Protein AF-M4AZP6-F1 (afdb_monomer_lite)

Structure (mmCIF, N/CA/C/O backbone):
data_AF-M4AZP6-F1
#
_entry.id   AF-M4AZP6-F1
#
loop_
_atom_site.group_PDB
_atom_site.id
_atom_site.type_symbol
_atom_site.label_atom_id
_atom_site.label_alt_id
_atom_site.label_comp_id
_atom_site.label_asym_id
_atom_site.label_entity_id
_atom_site.label_seq_id
_atom_site.pdbx_PDB_ins_code
_atom_site.Cartn_x
_atom_site.Cartn_y
_atom_site.Cartn_z
_atom_site.occupancy
_atom_site.B_iso_or_equiv
_atom_site.auth_seq_id
_atom_site.auth_comp_id
_atom_site.auth_asym_id
_atom_site.auth_atom_id
_atom_site.pdbx_PDB_model_num
ATOM 1 N N . MET A 1 1 ? 16.898 -2.019 -86.848 1.00 32.00 1 MET A N 1
ATOM 2 C CA . MET A 1 1 ? 17.901 -1.110 -87.439 1.00 32.00 1 MET A CA 1
ATOM 3 C C . MET A 1 1 ? 18.295 -0.123 -86.362 1.00 32.00 1 MET A C 1
ATOM 5 O O . MET A 1 1 ? 17.431 0.588 -85.870 1.00 32.00 1 MET A O 1
ATOM 9 N N . ALA A 1 2 ? 19.550 -0.198 -85.925 1.00 33.25 2 ALA A N 1
ATOM 10 C CA . ALA A 1 2 ? 20.118 0.625 -84.870 1.00 33.25 2 ALA A CA 1
ATOM 11 C C . ALA A 1 2 ? 20.229 2.086 -85.327 1.00 33.25 2 ALA A C 1
ATOM 13 O O . ALA A 1 2 ? 20.830 2.356 -86.366 1.00 33.25 2 ALA A O 1
ATOM 14 N N . GLN A 1 3 ? 19.686 3.022 -84.549 1.00 34.34 3 GLN A N 1
ATOM 15 C CA . GLN A 1 3 ? 20.210 4.383 -84.539 1.00 34.34 3 GLN A CA 1
ATOM 16 C C . GLN A 1 3 ? 21.331 4.416 -83.500 1.00 34.34 3 GLN A C 1
ATOM 18 O O . GLN A 1 3 ? 21.082 4.537 -82.304 1.00 34.34 3 GLN A O 1
ATOM 23 N N . ASN A 1 4 ? 22.568 4.267 -83.980 1.00 40.28 4 ASN A N 1
ATOM 24 C CA . ASN A 1 4 ? 23.767 4.673 -83.255 1.00 40.28 4 ASN A CA 1
ATOM 25 C C . ASN A 1 4 ? 23.660 6.179 -82.980 1.00 40.28 4 ASN A C 1
ATOM 27 O O . ASN A 1 4 ? 24.005 6.995 -83.836 1.00 40.28 4 ASN A O 1
ATOM 31 N N . ARG A 1 5 ? 23.190 6.561 -81.791 1.00 48.12 5 ARG A N 1
ATOM 32 C CA . ARG A 1 5 ? 23.611 7.832 -81.205 1.00 48.12 5 ARG A CA 1
ATOM 33 C C . ARG A 1 5 ? 25.073 7.630 -80.809 1.00 48.12 5 ARG A C 1
ATOM 35 O O . ARG A 1 5 ? 25.368 6.786 -79.970 1.00 48.12 5 ARG A O 1
ATOM 42 N N . ASN A 1 6 ? 25.983 8.326 -81.491 1.00 44.66 6 ASN A N 1
ATOM 43 C CA . ASN A 1 6 ? 27.404 8.386 -81.143 1.00 44.66 6 ASN A CA 1
ATOM 44 C C . ASN A 1 6 ? 27.528 9.018 -79.749 1.00 44.66 6 ASN A C 1
ATOM 46 O O . ASN A 1 6 ? 27.715 10.229 -79.626 1.00 44.66 6 ASN A O 1
ATOM 50 N N . TYR A 1 7 ? 27.400 8.218 -78.693 1.00 53.19 7 TYR A N 1
ATOM 51 C CA . TYR A 1 7 ? 27.947 8.606 -77.405 1.00 53.19 7 TYR A CA 1
ATOM 52 C C . TYR A 1 7 ? 29.462 8.704 -77.586 1.00 53.19 7 TYR A C 1
ATOM 54 O O . TYR A 1 7 ? 30.084 7.826 -78.178 1.00 53.19 7 TYR A O 1
ATOM 62 N N . SER A 1 8 ? 30.032 9.831 -77.165 1.00 53.16 8 SER A N 1
ATOM 63 C CA . SER A 1 8 ? 31.470 10.099 -77.213 1.00 53.16 8 SER A CA 1
ATOM 64 C C . SER A 1 8 ? 32.282 8.899 -76.694 1.00 53.16 8 SER A C 1
ATOM 66 O O . SER A 1 8 ? 31.844 8.240 -75.747 1.00 53.16 8 SER A O 1
ATOM 68 N N . SER A 1 9 ? 33.493 8.678 -77.230 1.00 60.94 9 SER A N 1
ATOM 69 C CA . SER A 1 9 ? 34.481 7.676 -76.762 1.00 60.94 9 SER A CA 1
ATOM 70 C C . SER A 1 9 ? 34.753 7.722 -75.245 1.00 60.94 9 SER A C 1
ATOM 72 O O . SER A 1 9 ? 35.348 6.821 -74.666 1.00 60.94 9 SER A O 1
ATOM 74 N N . ARG A 1 10 ? 34.275 8.781 -74.586 1.00 70.12 10 ARG A N 1
ATOM 75 C CA . ARG A 1 10 ? 34.321 9.071 -73.156 1.00 70.12 10 ARG A CA 1
ATOM 76 C C . ARG A 1 10 ? 33.744 7.993 -72.226 1.00 70.12 10 ARG A C 1
ATOM 78 O O . ARG A 1 10 ? 34.230 7.906 -71.102 1.00 70.12 10 ARG A O 1
ATOM 85 N N . PHE A 1 11 ? 32.734 7.218 -72.639 1.00 79.44 11 PHE A N 1
ATOM 86 C CA . PHE A 1 11 ? 32.053 6.235 -71.767 1.00 79.44 11 PHE A CA 1
ATOM 87 C C . PHE A 1 11 ? 32.148 4.775 -72.251 1.00 79.44 11 PHE A C 1
ATOM 89 O O . PHE A 1 11 ? 31.519 3.901 -71.654 1.00 79.44 11 PHE A O 1
ATOM 96 N N . GLU A 1 12 ? 32.926 4.479 -73.301 1.00 76.38 12 GLU A N 1
ATOM 97 C CA . GLU A 1 12 ? 33.006 3.134 -73.909 1.00 76.38 12 GLU A CA 1
ATOM 98 C C . GLU A 1 12 ? 33.364 2.031 -72.898 1.00 76.38 12 GLU A C 1
ATOM 100 O O . GLU A 1 12 ? 32.735 0.970 -72.876 1.00 76.38 12 GLU A O 1
ATOM 105 N N . GLU A 1 13 ? 34.317 2.307 -72.006 1.00 74.00 13 GLU A N 1
ATOM 106 C CA . GLU A 1 13 ? 34.743 1.385 -70.947 1.00 74.00 13 GLU A CA 1
ATOM 107 C C . GLU A 1 13 ? 33.590 1.046 -69.980 1.00 74.00 13 GLU A C 1
ATOM 109 O O . GLU A 1 13 ? 33.370 -0.117 -69.622 1.00 74.00 13 GLU A O 1
ATOM 114 N N . ILE A 1 14 ? 32.780 2.046 -69.624 1.00 81.56 14 ILE A N 1
ATOM 115 C CA . ILE A 1 14 ? 31.642 1.904 -68.706 1.00 81.56 14 ILE A CA 1
ATOM 116 C C . ILE A 1 14 ? 30.488 1.158 -69.392 1.00 81.56 14 ILE A C 1
ATOM 118 O O . ILE A 1 14 ? 29.872 0.279 -68.788 1.00 81.56 14 ILE A O 1
ATOM 122 N N . PHE A 1 15 ? 30.228 1.425 -70.676 1.00 82.81 15 PHE A N 1
ATOM 123 C CA . PHE A 1 15 ? 29.209 0.695 -71.439 1.00 82.81 15 PHE A CA 1
ATOM 124 C C . PHE A 1 15 ? 29.541 -0.784 -71.604 1.00 82.81 15 PHE A C 1
ATOM 126 O O . PHE A 1 15 ? 28.655 -1.625 -71.459 1.00 82.81 15 PHE A O 1
ATOM 133 N N . SER A 1 16 ? 30.812 -1.122 -71.842 1.00 79.19 16 SER A N 1
ATOM 134 C CA . SER A 1 16 ? 31.247 -2.520 -71.984 1.00 79.19 16 SER A CA 1
ATOM 135 C C . SER A 1 16 ? 30.977 -3.367 -70.727 1.00 79.19 16 SER A C 1
ATOM 137 O O . SER A 1 16 ? 30.821 -4.591 -70.802 1.00 79.19 16 SER A O 1
ATOM 139 N N . SER A 1 17 ? 30.869 -2.699 -69.575 1.00 78.00 17 SER A N 1
ATOM 140 C CA . SER A 1 17 ? 30.645 -3.279 -68.254 1.00 78.00 17 SER A CA 1
ATOM 141 C C . SER A 1 17 ? 29.249 -2.991 -67.687 1.00 78.00 17 SER A C 1
ATOM 143 O O . SER A 1 17 ? 29.023 -3.225 -66.501 1.00 78.00 17 SER A O 1
ATOM 145 N N . SER A 1 18 ? 28.294 -2.549 -68.512 1.00 85.56 18 SER A N 1
ATOM 146 C CA . SER A 1 18 ? 26.926 -2.232 -68.081 1.00 85.56 18 SER A CA 1
ATOM 147 C C . SER A 1 18 ? 25.852 -2.939 -68.913 1.00 85.56 18 SER A C 1
ATOM 149 O O . SER A 1 18 ? 26.071 -3.315 -70.063 1.00 85.56 18 SER A O 1
ATOM 151 N N . ASP A 1 19 ? 24.669 -3.098 -68.325 1.00 86.44 19 ASP A N 1
ATOM 152 C CA . ASP A 1 19 ? 23.464 -3.633 -68.956 1.00 86.44 19 ASP A CA 1
ATOM 153 C C . ASP A 1 19 ? 22.421 -2.519 -69.119 1.00 86.44 19 ASP A C 1
ATOM 155 O O . ASP A 1 19 ? 22.198 -1.728 -68.205 1.00 86.44 19 ASP A O 1
ATOM 159 N N . LEU A 1 20 ? 21.775 -2.436 -70.285 1.00 85.38 20 LEU A N 1
ATOM 160 C CA . LEU A 1 20 ? 20.722 -1.448 -70.541 1.00 85.38 20 LEU A CA 1
ATOM 161 C C . LEU A 1 20 ? 19.470 -1.762 -69.701 1.00 85.38 20 LEU A C 1
ATOM 163 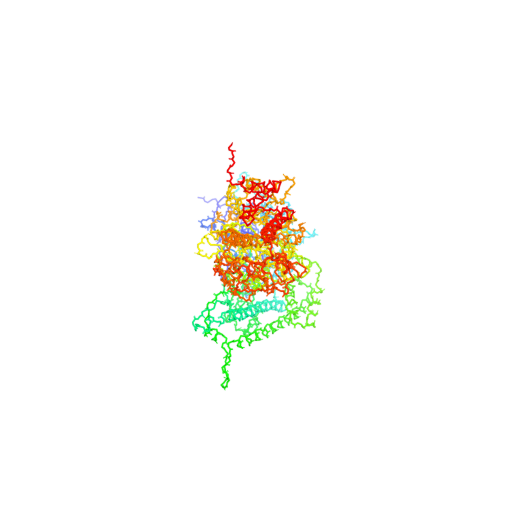O O . LEU A 1 20 ? 18.940 -2.871 -69.781 1.00 85.38 20 LEU A O 1
ATOM 167 N N . VAL A 1 21 ? 18.981 -0.775 -68.946 1.00 84.56 21 VAL A N 1
ATOM 168 C CA . VAL A 1 21 ? 17.782 -0.874 -68.092 1.00 84.56 21 VAL A CA 1
ATOM 169 C C . VAL A 1 21 ? 16.594 -0.148 -68.718 1.00 84.56 21 VAL A C 1
ATOM 171 O O . VAL A 1 21 ? 15.518 -0.728 -68.843 1.00 84.56 21 VAL A O 1
ATOM 174 N N . CYS A 1 22 ? 16.784 1.113 -69.120 1.00 81.94 22 CYS A N 1
ATOM 175 C CA . CYS A 1 22 ? 15.741 1.957 -69.706 1.00 81.94 22 CYS A CA 1
ATOM 176 C C . CYS A 1 22 ? 16.292 2.727 -70.909 1.00 81.94 22 CYS A C 1
ATOM 178 O O . CYS A 1 22 ? 17.386 3.280 -70.840 1.00 81.94 22 CYS A O 1
ATOM 180 N N . SER A 1 23 ? 15.532 2.767 -72.006 1.00 81.12 23 SER A N 1
ATOM 181 C CA . SER A 1 23 ? 15.928 3.411 -73.266 1.00 81.12 23 SER A CA 1
ATOM 182 C C . SER A 1 23 ? 15.422 4.850 -73.441 1.00 81.12 23 SER A C 1
ATOM 184 O O . SER A 1 23 ? 15.655 5.428 -74.501 1.00 81.12 23 SER A O 1
ATOM 186 N N . GLY A 1 24 ? 14.693 5.409 -72.467 1.00 79.94 24 GLY A N 1
ATOM 187 C CA . GLY A 1 24 ? 14.255 6.814 -72.492 1.00 79.94 24 GLY A CA 1
ATOM 188 C C . GLY A 1 24 ? 15.427 7.785 -72.288 1.00 79.94 24 GLY A C 1
ATOM 189 O O . GLY A 1 24 ? 16.537 7.327 -72.042 1.00 79.94 24 GLY A O 1
ATOM 190 N N . PRO A 1 25 ? 15.241 9.108 -72.422 1.00 81.31 25 PRO A N 1
ATOM 191 C CA . PRO A 1 25 ? 16.216 10.107 -71.986 1.00 81.31 25 PRO A CA 1
ATOM 192 C C . PRO A 1 25 ? 16.004 10.437 -70.486 1.00 81.31 25 PRO A C 1
ATOM 194 O O . PRO A 1 25 ? 14.921 10.895 -70.140 1.00 81.31 25 PRO A O 1
ATOM 197 N N . PRO A 1 26 ? 16.992 10.253 -69.584 1.00 87.31 26 PRO A N 1
ATOM 198 C CA . PRO A 1 26 ? 18.301 9.674 -69.850 1.00 87.31 26 PRO A CA 1
ATOM 199 C C . PRO A 1 26 ? 18.240 8.150 -69.992 1.00 87.31 26 PRO A C 1
ATOM 201 O O . PRO A 1 26 ? 17.469 7.471 -69.316 1.00 87.31 26 PRO A O 1
ATOM 204 N N . THR A 1 27 ? 19.096 7.604 -70.853 1.00 88.44 27 THR A N 1
ATOM 205 C CA . THR A 1 27 ? 19.225 6.159 -71.034 1.00 88.44 27 THR A CA 1
ATOM 206 C C . THR A 1 27 ? 19.917 5.585 -69.807 1.00 88.44 27 THR A C 1
ATOM 208 O O . THR A 1 27 ? 21.039 5.979 -69.481 1.00 88.44 27 THR A O 1
ATOM 211 N N . VAL A 1 28 ? 19.240 4.671 -69.114 1.00 88.38 28 VAL A N 1
ATOM 212 C CA . VAL A 1 28 ? 19.686 4.134 -67.824 1.00 88.38 28 VAL A CA 1
ATOM 213 C C . VAL A 1 28 ? 20.423 2.816 -68.032 1.00 88.38 28 VAL A C 1
ATOM 215 O O . VAL A 1 28 ? 19.874 1.878 -68.616 1.00 88.38 28 VAL A O 1
ATOM 218 N N . TYR A 1 29 ? 21.646 2.730 -67.513 1.00 89.19 29 TYR A N 1
ATOM 219 C CA . TYR A 1 29 ? 22.513 1.555 -67.576 1.00 89.19 29 TYR A CA 1
ATOM 220 C C . TYR A 1 29 ? 22.848 1.049 -66.169 1.00 89.19 29 TYR A C 1
ATOM 222 O O . TYR A 1 29 ? 23.329 1.811 -65.336 1.00 89.19 29 TYR A O 1
ATOM 230 N N . GLN A 1 30 ? 22.660 -0.241 -65.905 1.00 89.31 30 GLN A N 1
ATOM 231 C CA . GLN A 1 30 ? 23.056 -0.903 -64.662 1.00 89.31 30 GLN A CA 1
ATOM 232 C C . GLN A 1 30 ? 24.471 -1.462 -64.798 1.00 89.31 30 GLN A C 1
ATOM 234 O O . GLN A 1 30 ? 24.738 -2.293 -65.663 1.00 89.31 30 GLN A O 1
ATOM 239 N N . LEU A 1 31 ? 25.378 -1.071 -63.908 1.00 85.88 31 LEU A N 1
ATOM 240 C CA . LEU A 1 31 ? 26.749 -1.579 -63.908 1.00 85.88 31 LEU A CA 1
ATOM 241 C C . LEU A 1 31 ? 26.817 -3.035 -63.445 1.00 85.88 31 LEU A C 1
ATOM 243 O O . LEU A 1 31 ? 26.247 -3.405 -62.409 1.00 85.88 31 LEU A O 1
ATOM 247 N N . ARG A 1 32 ? 27.596 -3.847 -64.166 1.00 81.81 32 ARG A N 1
ATOM 248 C CA . ARG A 1 32 ? 27.981 -5.199 -63.751 1.00 81.81 32 ARG A CA 1
ATOM 249 C C . ARG A 1 32 ? 29.084 -5.097 -62.705 1.00 81.81 32 ARG A C 1
ATOM 251 O O . ARG A 1 32 ? 30.263 -4.942 -63.015 1.00 81.81 32 ARG A O 1
ATOM 258 N N . THR A 1 33 ? 28.694 -5.187 -61.442 1.00 76.06 33 THR A N 1
ATOM 259 C CA . THR A 1 33 ? 29.604 -5.036 -60.305 1.00 76.06 33 THR A CA 1
ATOM 260 C C . THR A 1 33 ? 30.165 -6.376 -59.820 1.00 76.06 33 THR A C 1
ATOM 262 O O . THR A 1 33 ? 29.456 -7.384 -59.761 1.00 76.06 33 THR A O 1
ATOM 265 N N . LYS A 1 34 ? 31.446 -6.404 -59.421 1.00 70.81 34 LYS A N 1
ATOM 266 C CA . LYS A 1 34 ? 32.032 -7.549 -58.704 1.00 70.81 34 LYS A CA 1
ATOM 267 C C . LYS A 1 34 ? 31.732 -7.395 -57.214 1.00 70.81 34 LYS A C 1
ATOM 269 O O . LYS A 1 34 ? 32.247 -6.478 -56.579 1.00 70.81 34 LYS A O 1
ATOM 274 N N . LYS A 1 35 ? 30.899 -8.285 -56.668 1.00 76.25 35 LYS A N 1
ATOM 275 C CA . LYS A 1 35 ? 30.603 -8.349 -55.229 1.00 76.25 35 LYS A CA 1
ATOM 276 C C . LYS A 1 35 ? 31.562 -9.319 -54.548 1.00 76.25 35 LYS A C 1
ATOM 278 O O . LYS A 1 35 ? 31.597 -10.494 -54.912 1.00 76.25 35 LYS A O 1
ATOM 283 N N . GLN A 1 36 ? 32.300 -8.850 -53.550 1.00 76.00 36 GLN A N 1
ATOM 284 C CA . GLN A 1 36 ? 33.158 -9.687 -52.712 1.00 76.00 36 GLN A CA 1
ATOM 285 C C . GLN A 1 36 ? 32.695 -9.597 -51.255 1.00 76.00 36 GLN A C 1
ATOM 287 O O . GLN A 1 36 ? 32.263 -8.545 -50.791 1.00 76.00 36 GLN A O 1
ATOM 292 N N . LYS A 1 37 ? 32.762 -10.715 -50.526 1.00 68.19 37 LYS A N 1
ATOM 293 C CA . LYS A 1 37 ? 32.575 -10.711 -49.072 1.00 68.19 37 LYS A CA 1
ATOM 294 C C . LYS A 1 37 ? 33.927 -10.608 -48.381 1.00 68.19 37 LYS A C 1
ATOM 296 O O . LYS A 1 37 ? 34.811 -11.419 -48.653 1.00 68.19 37 LYS A O 1
ATOM 301 N N . ILE A 1 38 ? 34.059 -9.642 -47.481 1.00 57.00 38 ILE A N 1
ATOM 302 C CA . ILE A 1 38 ? 35.224 -9.468 -46.607 1.00 57.00 38 ILE A CA 1
ATOM 303 C C . ILE A 1 38 ? 34.709 -9.635 -45.175 1.00 57.00 38 ILE A C 1
ATOM 305 O O . ILE A 1 38 ? 34.071 -8.739 -44.627 1.00 57.00 38 ILE A O 1
ATOM 309 N N . GLY A 1 39 ? 34.897 -10.820 -44.589 1.00 61.62 39 GLY A N 1
ATOM 310 C CA . GLY A 1 39 ? 34.287 -11.159 -43.298 1.00 61.62 39 GLY A CA 1
ATOM 311 C C . GLY A 1 39 ? 32.752 -11.116 -43.349 1.00 61.62 39 GLY A C 1
ATOM 312 O O . GLY A 1 39 ? 32.134 -11.840 -44.132 1.00 61.62 39 GLY A O 1
ATOM 313 N N . SER A 1 40 ? 32.140 -10.277 -42.507 1.00 57.84 40 SER A N 1
ATOM 314 C CA . SER A 1 40 ? 30.688 -10.045 -42.428 1.00 57.84 40 SER A CA 1
ATOM 315 C C . SER A 1 40 ? 30.166 -8.970 -43.400 1.00 57.84 40 SER A C 1
ATOM 317 O O . SER A 1 40 ? 28.958 -8.744 -43.445 1.00 57.84 40 SER A O 1
ATOM 319 N N . LEU A 1 41 ? 31.048 -8.327 -44.179 1.00 66.81 41 LEU A N 1
ATOM 320 C CA . LEU A 1 41 ? 30.760 -7.134 -44.984 1.00 66.81 41 LEU A CA 1
ATOM 321 C C . LEU A 1 41 ? 30.746 -7.437 -46.486 1.00 66.81 41 LEU A C 1
ATOM 323 O O . LEU A 1 41 ? 31.404 -8.371 -46.956 1.00 66.81 41 LEU A O 1
ATOM 327 N N . THR A 1 42 ? 30.034 -6.606 -47.252 1.00 79.06 42 THR A N 1
ATOM 328 C CA . THR A 1 42 ? 29.980 -6.695 -48.720 1.00 79.06 42 THR A CA 1
ATOM 329 C C . THR A 1 42 ? 30.745 -5.533 -49.345 1.00 79.06 42 THR A C 1
ATOM 331 O O . THR A 1 42 ? 30.436 -4.376 -49.072 1.00 79.06 42 THR A O 1
ATOM 334 N N . SER A 1 43 ? 31.715 -5.818 -50.212 1.00 82.19 43 SER A N 1
ATOM 335 C CA . SER A 1 43 ? 32.389 -4.810 -51.032 1.00 82.19 43 SER A CA 1
ATOM 336 C C . SER A 1 43 ? 31.975 -4.913 -52.499 1.00 82.19 43 SER A C 1
ATOM 338 O O . SER A 1 43 ? 31.732 -6.000 -53.033 1.00 82.19 43 SER A O 1
ATOM 340 N N . VAL A 1 44 ? 31.874 -3.754 -53.144 1.00 85.56 44 VAL A N 1
ATOM 341 C CA . VAL A 1 44 ? 31.543 -3.575 -54.556 1.00 85.56 44 VAL A CA 1
ATOM 342 C C . VAL A 1 44 ? 32.649 -2.748 -55.188 1.00 85.56 44 VAL A C 1
ATOM 344 O O . VAL A 1 44 ? 32.823 -1.589 -54.824 1.00 85.56 44 VAL A O 1
ATOM 347 N N . THR A 1 45 ? 33.376 -3.316 -56.143 1.00 84.31 45 THR A N 1
ATOM 348 C CA . THR A 1 45 ? 34.465 -2.604 -56.826 1.00 84.31 45 THR A CA 1
ATOM 349 C C . THR A 1 45 ? 34.081 -2.285 -58.267 1.00 84.31 45 THR A C 1
ATOM 351 O O . THR A 1 45 ? 33.592 -3.160 -58.990 1.00 84.31 45 THR A O 1
ATOM 354 N N . VAL A 1 46 ? 34.322 -1.039 -58.680 1.00 82.50 46 VAL A N 1
ATOM 355 C CA . VAL A 1 46 ? 34.129 -0.546 -60.049 1.00 82.50 46 VAL A CA 1
ATOM 356 C C . VAL A 1 46 ? 35.421 0.129 -60.524 1.00 82.50 46 VAL A C 1
ATOM 358 O O . VAL A 1 46 ? 35.956 0.984 -59.819 1.00 82.50 46 VAL A O 1
ATOM 361 N N . GLY A 1 47 ? 35.913 -0.255 -61.705 1.00 79.06 47 GLY A N 1
ATOM 362 C CA . GLY A 1 47 ? 37.198 0.204 -62.252 1.00 79.06 47 GLY A CA 1
ATOM 363 C C . GLY A 1 47 ? 38.418 -0.498 -61.637 1.00 79.06 47 GLY A C 1
ATOM 364 O O . GLY A 1 47 ? 38.287 -1.404 -60.807 1.00 79.06 47 GLY A O 1
ATOM 365 N N . GLU A 1 48 ? 39.617 -0.072 -62.042 1.00 76.88 48 GLU A N 1
ATOM 366 C CA . GLU A 1 48 ? 40.892 -0.609 -61.548 1.00 76.88 48 GLU A CA 1
ATOM 367 C C . GLU A 1 48 ? 41.612 0.381 -60.626 1.00 76.88 48 GLU A C 1
ATOM 369 O O . GLU A 1 48 ? 41.705 1.583 -60.894 1.00 76.88 48 GLU A O 1
ATOM 374 N N . LYS A 1 49 ? 42.129 -0.126 -59.500 1.00 77.31 49 LYS A N 1
ATOM 375 C CA . LYS A 1 49 ? 42.826 0.689 -58.501 1.00 77.31 49 LYS A CA 1
ATOM 376 C C . LYS A 1 49 ? 44.168 1.169 -59.054 1.00 77.31 49 LYS A C 1
ATOM 378 O O . LYS A 1 49 ? 45.071 0.373 -59.277 1.00 77.31 49 LYS A O 1
ATOM 383 N N . GLN A 1 50 ? 44.318 2.483 -59.190 1.00 76.19 50 GLN A N 1
ATOM 384 C CA . GLN A 1 50 ? 45.587 3.120 -59.538 1.00 76.19 50 GLN A CA 1
ATOM 385 C C . GLN A 1 50 ? 46.336 3.508 -58.258 1.00 76.19 50 GLN A C 1
ATOM 387 O O . GLN A 1 50 ? 45.860 4.350 -57.499 1.00 76.19 50 GLN A O 1
ATOM 392 N N . GLU A 1 51 ? 47.507 2.915 -58.011 1.00 72.50 51 GLU A N 1
ATOM 393 C CA . GLU A 1 51 ? 48.286 3.151 -56.780 1.00 72.50 51 GLU A CA 1
ATOM 394 C C . GLU A 1 51 ? 48.760 4.603 -56.618 1.00 72.50 51 GLU A C 1
ATOM 396 O O . GLU A 1 51 ? 48.954 5.075 -55.501 1.00 72.50 51 GLU A O 1
ATOM 401 N N . THR A 1 52 ? 48.907 5.334 -57.724 1.00 75.38 52 THR A N 1
ATOM 402 C CA . THR A 1 52 ? 49.357 6.732 -57.745 1.00 75.38 52 THR A CA 1
ATOM 403 C C . THR A 1 52 ? 48.243 7.742 -57.460 1.00 75.38 52 THR A C 1
ATOM 405 O O . THR A 1 52 ? 48.538 8.918 -57.239 1.00 75.38 52 THR A O 1
ATOM 408 N N . LYS A 1 53 ? 46.969 7.319 -57.452 1.00 79.56 53 LYS A N 1
ATOM 409 C CA . LYS A 1 53 ? 45.814 8.203 -57.247 1.00 79.56 53 LYS A CA 1
ATOM 410 C C . LYS A 1 53 ? 45.356 8.154 -55.778 1.00 79.56 53 LYS A C 1
ATOM 412 O O . LYS A 1 53 ? 45.053 7.065 -55.285 1.00 79.56 53 LYS A O 1
ATOM 417 N N . PRO A 1 54 ? 45.254 9.297 -55.066 1.00 85.56 54 PRO A N 1
ATOM 418 C CA . PRO A 1 54 ? 44.792 9.309 -53.676 1.00 85.56 54 PRO A CA 1
ATOM 419 C C . PRO A 1 54 ? 43.365 8.762 -53.570 1.00 85.56 54 PRO A C 1
ATOM 421 O O . PRO A 1 54 ? 42.584 8.895 -54.509 1.00 85.56 54 PRO A O 1
ATOM 424 N N . ASN A 1 55 ? 43.005 8.166 -52.432 1.00 87.31 55 ASN A N 1
ATOM 425 C CA . ASN A 1 55 ? 41.668 7.618 -52.188 1.00 87.31 55 ASN A CA 1
ATOM 426 C C . ASN A 1 55 ? 40.996 8.342 -51.017 1.00 87.31 55 ASN A C 1
ATOM 428 O O . ASN A 1 55 ? 41.598 8.484 -49.953 1.00 87.31 55 ASN A O 1
ATOM 432 N N . LYS A 1 56 ? 39.751 8.785 -51.202 1.00 90.94 56 LYS A N 1
ATOM 433 C CA . LYS A 1 56 ? 38.952 9.453 -50.167 1.00 90.94 56 LYS A CA 1
ATOM 434 C C . LYS A 1 56 ? 37.793 8.560 -49.737 1.00 90.94 56 LYS A C 1
ATOM 436 O O . LYS A 1 56 ? 37.049 8.052 -50.573 1.00 90.94 56 LYS A O 1
ATOM 441 N N . THR A 1 57 ? 37.627 8.409 -48.426 1.00 92.12 57 THR A N 1
ATOM 442 C CA . THR A 1 57 ? 36.607 7.535 -47.826 1.00 92.12 57 THR A CA 1
ATOM 443 C C . THR A 1 57 ? 35.454 8.349 -47.243 1.00 92.12 57 THR A C 1
ATOM 445 O O . THR A 1 57 ? 35.678 9.228 -46.408 1.00 92.12 57 THR A O 1
ATOM 448 N N . ILE A 1 58 ? 34.224 8.022 -47.625 1.00 94.25 58 ILE A N 1
ATOM 449 C CA . ILE A 1 58 ? 32.990 8.661 -47.168 1.00 94.25 58 ILE A CA 1
ATOM 450 C C . ILE A 1 58 ? 32.166 7.637 -46.387 1.00 94.25 58 ILE A C 1
ATOM 452 O O . ILE A 1 58 ? 31.906 6.554 -46.898 1.00 94.25 58 ILE A O 1
ATOM 456 N N . LEU A 1 59 ? 31.721 7.982 -45.180 1.00 92.56 59 LEU A N 1
ATOM 457 C CA . LEU A 1 59 ? 30.740 7.205 -44.419 1.00 92.56 59 LEU A CA 1
ATOM 458 C C . LEU A 1 59 ? 29.366 7.869 -44.537 1.00 92.56 59 LEU A C 1
ATOM 460 O O . LEU A 1 59 ? 29.181 8.975 -44.030 1.00 92.56 59 LEU A O 1
ATOM 464 N N . LEU A 1 60 ? 28.410 7.213 -45.195 1.00 92.25 60 LEU A N 1
ATOM 465 C CA . LEU A 1 60 ? 27.037 7.702 -45.325 1.00 92.25 60 LEU A CA 1
ATOM 466 C C . LEU A 1 60 ? 26.165 7.096 -44.230 1.00 92.25 60 LEU A C 1
ATOM 468 O O . LEU A 1 60 ? 26.025 5.877 -44.145 1.00 92.25 60 LEU A O 1
ATOM 472 N N . VAL A 1 61 ? 25.548 7.949 -43.413 1.00 88.31 61 VAL A N 1
ATOM 473 C CA . VAL A 1 61 ? 24.624 7.540 -42.348 1.00 88.31 61 VAL A CA 1
ATOM 474 C C . VAL A 1 61 ? 23.350 8.367 -42.391 1.00 88.31 61 VAL A C 1
ATOM 476 O O . VAL A 1 61 ? 23.361 9.551 -42.716 1.00 88.31 61 VAL A O 1
ATOM 479 N N . GLY A 1 62 ? 22.226 7.744 -42.067 1.00 84.25 62 GLY A N 1
ATOM 480 C CA . GLY A 1 62 ? 20.926 8.401 -42.099 1.00 84.25 62 GLY A CA 1
ATOM 481 C C . GLY A 1 62 ? 19.789 7.396 -42.040 1.00 84.25 62 GLY A C 1
ATOM 482 O O . GLY A 1 62 ? 19.994 6.188 -42.191 1.00 84.25 62 GLY A O 1
ATOM 483 N N . GLU A 1 63 ? 18.578 7.897 -41.836 1.00 78.88 63 GLU A N 1
ATOM 484 C CA . GLU A 1 63 ? 17.400 7.046 -41.684 1.00 78.88 63 GLU A CA 1
ATOM 485 C C . GLU A 1 63 ? 17.075 6.236 -42.944 1.00 78.88 63 GLU A C 1
ATOM 487 O O . GLU A 1 63 ? 17.558 6.494 -44.055 1.00 78.88 63 GLU A O 1
ATOM 492 N N . ALA A 1 64 ? 16.240 5.223 -42.762 1.00 77.81 64 ALA A N 1
ATOM 493 C CA . ALA A 1 64 ? 15.618 4.503 -43.854 1.00 77.81 64 ALA A CA 1
ATOM 494 C C . ALA A 1 64 ? 14.936 5.437 -44.864 1.00 77.81 64 ALA A C 1
ATOM 496 O O . ALA A 1 64 ? 14.243 6.392 -44.512 1.00 77.81 64 ALA A O 1
ATOM 497 N N . GLY A 1 65 ? 15.151 5.169 -46.152 1.00 76.69 65 GLY A N 1
ATOM 498 C CA . GLY A 1 65 ? 14.515 5.921 -47.227 1.00 76.69 65 GLY A CA 1
ATOM 499 C C . GLY A 1 65 ? 14.979 7.373 -47.378 1.00 76.69 65 GLY A C 1
ATOM 500 O O . GLY A 1 65 ? 14.356 8.088 -48.158 1.00 76.69 65 GLY A O 1
ATOM 501 N N . THR A 1 66 ? 16.041 7.838 -46.699 1.00 81.62 66 THR A N 1
ATOM 502 C CA . THR A 1 66 ? 16.608 9.195 -46.896 1.00 81.62 66 THR A CA 1
ATOM 503 C C . THR A 1 66 ? 17.354 9.374 -48.217 1.00 81.62 66 THR A C 1
ATOM 505 O O . THR A 1 66 ? 17.795 10.478 -48.505 1.00 81.62 66 THR A O 1
ATOM 508 N N . GLY A 1 67 ? 17.471 8.336 -49.049 1.00 84.56 67 GLY A N 1
ATOM 509 C CA . GLY A 1 67 ? 18.115 8.424 -50.365 1.00 84.56 67 GLY A CA 1
ATOM 510 C C . GLY A 1 67 ? 19.638 8.277 -50.330 1.00 84.56 67 GLY A C 1
ATOM 511 O O . GLY A 1 67 ? 20.315 8.860 -51.170 1.00 84.56 67 GLY A O 1
ATOM 512 N N . LYS A 1 68 ? 20.182 7.522 -49.362 1.00 87.62 68 LYS A N 1
ATOM 513 C CA . LYS A 1 68 ? 21.623 7.209 -49.278 1.00 87.62 68 LYS A CA 1
ATOM 514 C C . LYS A 1 68 ? 22.124 6.510 -50.543 1.00 87.62 68 LYS A C 1
ATOM 516 O O . LYS A 1 68 ? 23.058 6.992 -51.170 1.00 87.62 68 LYS A O 1
ATOM 521 N N . SER A 1 69 ? 21.442 5.453 -50.972 1.00 85.88 69 SER A N 1
ATOM 522 C CA . SER A 1 69 ? 21.810 4.688 -52.167 1.00 85.88 69 SER A CA 1
ATOM 523 C C . SER A 1 69 ? 21.643 5.493 -53.462 1.00 85.88 69 SER A C 1
ATOM 525 O O . SER A 1 69 ? 22.536 5.485 -54.307 1.00 85.88 69 SER A O 1
ATOM 527 N N . THR A 1 70 ? 20.593 6.315 -53.568 1.00 88.31 70 THR A N 1
ATOM 528 C CA . THR A 1 70 ? 20.447 7.280 -54.673 1.00 88.31 70 THR A CA 1
ATOM 529 C C . THR A 1 70 ? 21.615 8.273 -54.711 1.00 88.31 70 THR A C 1
ATOM 531 O O . THR A 1 70 ? 22.131 8.609 -55.777 1.00 88.31 70 THR A O 1
ATOM 534 N N . LEU A 1 71 ? 22.098 8.718 -53.545 1.00 90.94 71 LEU A N 1
ATOM 535 C CA . LEU A 1 71 ? 23.271 9.587 -53.462 1.00 90.94 71 LEU A CA 1
ATOM 536 C C . LEU A 1 71 ? 24.559 8.872 -53.906 1.00 90.94 71 LEU A C 1
ATOM 538 O O . LEU A 1 71 ? 25.411 9.515 -54.518 1.00 90.94 71 LEU A O 1
ATOM 542 N N . VAL A 1 72 ? 24.697 7.561 -53.665 1.00 91.19 72 VAL A N 1
ATOM 543 C CA . VAL A 1 72 ? 25.805 6.748 -54.207 1.00 91.19 72 VAL A CA 1
ATOM 544 C C . VAL A 1 72 ? 25.778 6.758 -55.739 1.00 91.19 72 VAL A C 1
ATOM 546 O O . VAL A 1 72 ? 26.804 7.043 -56.360 1.00 91.19 72 VAL A O 1
ATOM 549 N N . ASN A 1 73 ? 24.609 6.530 -56.351 1.00 90.38 73 ASN A N 1
ATOM 550 C CA . ASN A 1 73 ? 24.434 6.601 -57.807 1.00 90.38 73 ASN A CA 1
ATOM 551 C C . ASN A 1 73 ? 24.783 7.998 -58.353 1.00 90.38 73 ASN A C 1
ATOM 553 O O . ASN A 1 73 ? 25.540 8.121 -59.319 1.00 90.38 73 ASN A O 1
ATOM 557 N N . ALA A 1 74 ? 24.319 9.065 -57.700 1.00 90.94 74 ALA A N 1
ATOM 558 C CA . ALA A 1 74 ? 24.636 10.433 -58.107 1.00 90.94 74 ALA A CA 1
ATOM 559 C C . ALA A 1 74 ? 26.135 10.765 -57.983 1.00 90.94 74 ALA A C 1
ATOM 561 O O . ALA A 1 74 ? 26.703 11.397 -58.878 1.00 90.94 74 ALA A O 1
ATOM 562 N N . LEU A 1 75 ? 26.795 10.318 -56.907 1.00 90.19 75 LEU A N 1
ATOM 563 C CA . LEU A 1 75 ? 28.240 10.485 -56.713 1.00 90.19 75 LEU A CA 1
ATOM 564 C C . LEU A 1 75 ? 29.038 9.763 -57.799 1.00 90.19 75 LEU A C 1
ATOM 566 O O . LEU A 1 75 ? 30.004 10.326 -58.312 1.00 90.19 75 LEU A O 1
ATOM 570 N N . PHE A 1 76 ? 28.621 8.553 -58.177 1.00 90.31 76 PHE A N 1
ATOM 571 C CA . PHE A 1 76 ? 29.254 7.806 -59.258 1.00 90.31 76 PHE A CA 1
ATOM 572 C C . PHE A 1 76 ? 29.149 8.547 -60.598 1.00 90.31 76 PHE A C 1
ATOM 574 O O . PHE A 1 76 ? 30.171 8.799 -61.234 1.00 90.31 76 PHE A O 1
ATOM 581 N N . ASN A 1 77 ? 27.941 8.959 -60.999 1.00 90.06 77 ASN A N 1
ATOM 582 C CA . ASN A 1 77 ? 27.725 9.674 -62.264 1.00 90.06 77 ASN A CA 1
ATOM 583 C C . ASN A 1 77 ? 28.524 10.983 -62.328 1.00 90.06 77 ASN A C 1
ATOM 585 O O . ASN A 1 77 ? 29.134 11.294 -63.352 1.00 90.06 77 ASN A O 1
ATOM 589 N N . TYR A 1 78 ? 28.593 11.716 -61.214 1.00 89.62 78 TYR A N 1
ATOM 590 C CA . TYR A 1 78 ? 29.430 12.909 -61.115 1.00 89.62 78 TYR A CA 1
ATOM 591 C C . TYR A 1 78 ? 30.928 12.581 -61.239 1.00 89.62 78 TYR A C 1
ATOM 593 O O . TYR A 1 78 ? 31.657 13.264 -61.966 1.00 89.62 78 TYR A O 1
ATOM 601 N N . ALA A 1 79 ? 31.394 11.516 -60.577 1.00 86.81 79 ALA A N 1
ATOM 602 C CA . ALA A 1 79 ? 32.793 11.092 -60.596 1.00 86.81 79 ALA A CA 1
ATOM 603 C C . ALA A 1 79 ? 33.275 10.693 -61.999 1.00 86.81 79 ALA A C 1
ATOM 605 O O . ALA A 1 79 ? 34.389 11.058 -62.387 1.00 86.81 79 ALA A O 1
ATOM 606 N N . VAL A 1 80 ? 32.432 10.003 -62.774 1.00 84.75 80 VAL A N 1
ATOM 607 C CA . VAL A 1 80 ? 32.728 9.621 -64.169 1.00 84.75 80 VAL A CA 1
ATOM 608 C C . VAL A 1 80 ? 32.423 10.739 -65.176 1.00 84.75 80 VAL A C 1
ATOM 610 O O . VAL A 1 80 ? 32.797 10.652 -66.342 1.00 84.75 80 VAL A O 1
ATOM 613 N N . GLY A 1 81 ? 31.798 11.825 -64.716 1.00 85.94 81 GLY A N 1
ATOM 614 C CA . GLY A 1 81 ? 31.640 13.069 -65.461 1.00 85.94 81 GLY A CA 1
ATOM 615 C C . GLY A 1 81 ? 30.439 13.129 -66.397 1.00 85.94 81 GLY A C 1
ATOM 616 O O . GLY A 1 81 ? 30.480 13.896 -67.363 1.00 85.94 81 GLY A O 1
ATOM 617 N N . VAL A 1 82 ? 29.381 12.373 -66.113 1.00 88.38 82 VAL A N 1
ATOM 618 C CA . VAL A 1 82 ? 28.093 12.516 -66.805 1.00 88.38 82 VAL A CA 1
ATOM 619 C C . VAL A 1 82 ? 27.597 13.959 -66.684 1.00 88.38 82 VAL A C 1
ATOM 621 O O . VAL A 1 82 ? 27.705 14.579 -65.622 1.00 88.38 82 VAL A O 1
ATOM 624 N N . LYS A 1 83 ? 27.075 14.499 -67.781 1.00 88.31 83 LYS A N 1
ATOM 625 C CA . LYS A 1 83 ? 26.436 15.813 -67.877 1.00 88.31 83 LYS A CA 1
ATOM 626 C C . LYS A 1 83 ? 24.958 15.665 -68.224 1.00 88.31 83 LYS A C 1
ATOM 628 O O . LYS A 1 83 ? 24.525 14.619 -68.700 1.00 88.31 83 LYS A O 1
ATOM 633 N N . PHE A 1 84 ? 24.183 16.730 -68.020 1.00 87.62 84 PHE A N 1
ATOM 634 C CA . PHE A 1 84 ? 22.761 16.716 -68.355 1.00 87.62 84 PHE A CA 1
ATOM 635 C C . PHE A 1 84 ? 22.553 16.427 -69.849 1.00 87.62 84 PHE A C 1
ATOM 637 O O . PHE A 1 84 ? 21.724 15.589 -70.195 1.00 87.62 84 PHE A O 1
ATOM 644 N N . GLU A 1 85 ? 23.364 17.025 -70.722 1.00 86.69 85 GLU A N 1
ATOM 645 C CA . GLU A 1 85 ? 23.275 16.897 -72.183 1.00 86.69 85 GLU A CA 1
ATOM 646 C C . GLU A 1 85 ? 23.670 15.507 -72.702 1.00 86.69 85 GLU A C 1
ATOM 648 O O . GLU A 1 85 ? 23.358 15.175 -73.841 1.00 86.69 85 GLU A O 1
ATOM 653 N N . ASP A 1 86 ? 24.338 14.687 -71.881 1.00 87.31 86 ASP A N 1
ATOM 654 C CA . ASP A 1 86 ? 24.754 13.339 -72.280 1.00 87.31 86 ASP A CA 1
ATOM 655 C C . ASP A 1 86 ? 23.550 12.384 -72.413 1.00 87.31 86 ASP A C 1
ATOM 657 O O . ASP A 1 86 ? 23.679 11.344 -73.051 1.00 87.31 86 ASP A O 1
ATOM 661 N N . GLU A 1 87 ? 22.387 12.717 -71.828 1.00 87.88 87 GLU A N 1
ATOM 662 C CA . GLU A 1 87 ? 21.177 11.871 -71.810 1.00 87.88 87 GLU A CA 1
ATOM 663 C C . GLU A 1 87 ? 21.461 10.421 -71.366 1.00 87.88 87 GLU A C 1
ATOM 665 O O . GLU A 1 87 ? 20.876 9.472 -71.885 1.00 87.88 87 GLU A O 1
ATOM 670 N N . ILE A 1 88 ? 22.366 10.237 -70.400 1.00 89.25 88 ILE A N 1
ATOM 671 C CA . ILE A 1 88 ? 22.760 8.934 -69.844 1.00 89.25 88 ILE A CA 1
ATOM 672 C C . ILE A 1 88 ? 22.680 8.979 -68.317 1.00 89.25 88 ILE A C 1
ATOM 674 O O . ILE A 1 88 ? 22.956 10.011 -67.707 1.00 89.25 88 ILE A O 1
ATOM 678 N N . TRP A 1 89 ? 22.352 7.844 -67.700 1.00 90.31 89 TRP A N 1
ATOM 679 C CA . TRP A 1 89 ? 22.474 7.631 -66.262 1.00 90.31 89 TRP A CA 1
ATOM 680 C C . TRP A 1 89 ? 23.011 6.230 -65.950 1.00 90.31 89 TRP A C 1
ATOM 682 O O . TRP A 1 89 ? 22.514 5.236 -66.478 1.00 90.31 89 TRP A O 1
ATOM 692 N N . PHE A 1 90 ? 24.013 6.131 -65.076 1.00 89.75 90 PHE A N 1
ATOM 693 C CA . PHE A 1 90 ? 24.567 4.853 -64.620 1.00 89.75 90 PHE A CA 1
ATOM 694 C C . PHE A 1 90 ? 24.083 4.502 -63.208 1.00 89.75 90 PHE A C 1
ATOM 696 O O . PHE A 1 90 ? 24.200 5.302 -62.283 1.00 89.75 90 PHE A O 1
ATOM 703 N N . GLN A 1 91 ? 23.601 3.280 -63.010 1.00 89.19 91 GLN A N 1
ATOM 704 C CA . GLN A 1 91 ? 23.218 2.735 -61.710 1.00 89.19 91 GLN A CA 1
ATOM 705 C C . GLN A 1 91 ? 24.312 1.782 -61.213 1.00 89.19 91 GLN A C 1
ATOM 707 O O . GLN A 1 91 ? 24.574 0.737 -61.811 1.00 89.19 91 GLN A O 1
ATOM 712 N N . VAL A 1 92 ? 24.970 2.146 -60.110 1.00 86.00 92 VAL A N 1
ATOM 713 C CA . VAL A 1 92 ? 25.861 1.250 -59.344 1.00 86.00 92 VAL A CA 1
ATOM 714 C C . VAL A 1 92 ? 25.035 0.425 -58.360 1.00 86.00 92 VAL A C 1
ATOM 716 O O . VAL A 1 92 ? 25.315 -0.757 -58.147 1.00 86.00 92 VAL A O 1
ATOM 719 N N . VAL A 1 93 ? 23.999 1.045 -57.793 1.00 81.88 93 VAL A N 1
ATOM 720 C CA . VAL A 1 93 ? 23.005 0.428 -56.914 1.00 81.88 93 VAL A CA 1
ATOM 721 C C . VAL A 1 93 ? 21.707 0.232 -57.698 1.00 81.88 93 VAL A C 1
ATOM 723 O O . VAL A 1 93 ? 21.186 1.195 -58.257 1.00 81.88 93 VAL A O 1
ATOM 726 N N . ASP A 1 94 ? 21.210 -1.008 -57.750 1.00 70.31 94 ASP A N 1
ATOM 727 C CA . ASP A 1 94 ? 19.951 -1.375 -58.420 1.00 70.31 94 ASP A CA 1
ATOM 728 C C . ASP A 1 94 ? 18.762 -0.994 -57.524 1.00 70.31 94 ASP A C 1
ATOM 730 O O . ASP A 1 94 ? 18.430 -1.714 -56.583 1.00 70.31 94 ASP A O 1
ATOM 734 N N . GLU A 1 95 ? 18.133 0.147 -57.811 1.00 61.97 95 GLU A N 1
ATOM 735 C CA . GLU A 1 95 ? 16.995 0.676 -57.040 1.00 61.97 95 GLU A CA 1
ATOM 736 C C . GLU A 1 95 ? 15.673 -0.072 -57.341 1.00 61.97 95 GLU A C 1
ATOM 738 O O . GLU A 1 95 ? 14.705 0.029 -56.588 1.00 61.97 95 GLU A O 1
ATOM 743 N N . ASN A 1 96 ? 15.618 -0.875 -58.416 1.00 50.97 96 ASN A N 1
ATOM 744 C CA . ASN A 1 96 ? 14.393 -1.525 -58.899 1.00 50.97 96 ASN A CA 1
ATOM 745 C C . ASN A 1 96 ? 14.194 -2.950 -58.351 1.00 50.97 96 ASN A C 1
ATOM 747 O O . ASN A 1 96 ? 13.046 -3.385 -58.184 1.00 50.97 96 ASN A O 1
ATOM 751 N N . LYS A 1 97 ? 15.268 -3.683 -58.023 1.00 47.69 97 LYS A N 1
ATOM 752 C CA . LYS A 1 97 ? 15.174 -5.001 -57.353 1.00 47.69 97 LYS A CA 1
ATOM 753 C C . LYS A 1 97 ? 14.772 -4.935 -55.879 1.00 47.69 97 LYS A C 1
ATOM 755 O O . LYS A 1 97 ? 14.283 -5.935 -55.363 1.00 47.69 97 LYS A O 1
ATOM 760 N N . GLU A 1 98 ? 14.888 -3.780 -55.227 1.00 44.19 98 GLU A N 1
ATOM 761 C CA . GLU A 1 98 ? 14.449 -3.579 -53.834 1.00 44.19 98 GLU A CA 1
ATOM 762 C C . GLU A 1 98 ? 12.910 -3.514 -53.682 1.00 44.19 98 GLU A C 1
ATOM 764 O O . GLU A 1 98 ? 12.389 -3.515 -52.569 1.00 44.19 98 GLU A O 1
ATOM 769 N N . SER A 1 99 ? 12.156 -3.502 -54.793 1.00 38.50 99 SER A N 1
ATOM 770 C CA . SER A 1 99 ? 10.697 -3.300 -54.793 1.00 38.50 99 SER A CA 1
ATOM 771 C C . SER A 1 99 ? 9.834 -4.558 -54.991 1.00 38.50 99 SER A C 1
ATOM 773 O O . SER A 1 99 ? 8.614 -4.470 -54.840 1.00 38.50 99 SER A O 1
ATOM 775 N N . ARG A 1 100 ? 10.409 -5.723 -55.344 1.00 36.12 100 ARG A N 1
ATOM 776 C CA . ARG A 1 100 ? 9.619 -6.898 -55.791 1.00 36.12 100 ARG A CA 1
ATOM 777 C C . ARG A 1 100 ? 9.575 -8.105 -54.855 1.00 36.12 100 ARG A C 1
ATOM 779 O O . ARG A 1 100 ? 8.678 -8.919 -55.035 1.00 36.12 100 ARG A O 1
ATOM 786 N N . ASP A 1 101 ? 10.416 -8.171 -53.828 1.00 29.64 101 ASP A N 1
ATOM 787 C CA . ASP A 1 101 ? 10.285 -9.151 -52.745 1.00 29.64 101 ASP A CA 1
ATOM 788 C C . ASP A 1 101 ? 10.195 -8.400 -51.411 1.00 29.64 101 ASP A C 1
ATOM 790 O O . ASP A 1 101 ? 11.108 -7.671 -51.044 1.00 29.64 101 ASP A O 1
ATOM 794 N N . THR A 1 102 ? 9.042 -8.518 -50.742 1.00 31.41 102 THR A N 1
ATOM 795 C CA . THR A 1 102 ? 8.744 -8.116 -49.350 1.00 31.41 102 THR A CA 1
ATOM 796 C C . THR A 1 102 ? 9.721 -7.118 -48.706 1.00 31.41 102 THR A C 1
ATOM 798 O O . THR A 1 102 ? 10.706 -7.539 -48.112 1.00 31.41 102 THR A O 1
ATOM 801 N N . GLY A 1 103 ? 9.410 -5.815 -48.795 1.00 40.84 103 GLY A N 1
ATOM 802 C CA . GLY A 1 103 ? 10.003 -4.710 -48.022 1.00 40.84 103 GLY A CA 1
ATOM 803 C C . GLY A 1 103 ? 11.390 -4.967 -47.428 1.00 40.84 103 GLY A C 1
ATOM 804 O O . GLY A 1 103 ? 11.494 -5.251 -46.240 1.00 40.84 103 GLY A O 1
ATOM 805 N N . SER A 1 104 ? 12.447 -4.846 -48.231 1.00 38.44 104 SER A N 1
ATOM 806 C CA . SER A 1 104 ? 13.821 -4.911 -47.732 1.00 38.44 104 SER A CA 1
ATOM 807 C C . SER A 1 104 ? 14.612 -3.709 -48.218 1.00 38.44 104 SER A C 1
ATOM 809 O O . SER A 1 104 ? 14.995 -3.612 -49.378 1.00 38.44 104 SER A O 1
ATOM 811 N N . GLN A 1 105 ? 14.892 -2.831 -47.264 1.00 50.50 105 GLN A N 1
ATOM 812 C CA . GLN A 1 105 ? 15.966 -1.846 -47.293 1.00 50.50 105 GLN A CA 1
ATOM 813 C C . GLN A 1 105 ? 17.320 -2.551 -47.456 1.00 50.50 105 GLN A C 1
ATOM 815 O O . GLN A 1 105 ? 17.420 -3.758 -47.213 1.00 50.50 105 GLN A O 1
ATOM 820 N N . THR A 1 106 ? 18.372 -1.812 -47.823 1.00 52.44 106 THR A N 1
ATOM 821 C CA . THR A 1 106 ? 19.763 -2.293 -47.809 1.00 52.44 106 THR A CA 1
ATOM 822 C C . THR A 1 106 ? 20.037 -3.025 -46.489 1.00 52.44 106 THR A C 1
ATOM 824 O O . THR A 1 106 ? 20.104 -2.396 -45.442 1.00 52.44 106 THR A O 1
ATOM 827 N N . SER A 1 107 ? 20.136 -4.358 -46.500 1.00 56.34 107 SER A N 1
ATOM 828 C CA . SER A 1 107 ? 20.142 -5.174 -45.271 1.00 56.34 107 SER A CA 1
ATOM 829 C C . SER A 1 107 ? 21.527 -5.311 -44.626 1.00 56.34 107 SER A C 1
ATOM 831 O O . SER A 1 107 ? 21.682 -5.975 -43.598 1.00 56.34 107 SER A O 1
ATOM 833 N N . ASP A 1 108 ? 22.556 -4.751 -45.263 1.00 68.19 108 ASP A N 1
ATOM 834 C CA . ASP A 1 108 ? 23.956 -4.907 -44.882 1.00 68.19 108 ASP A CA 1
ATOM 835 C C . ASP A 1 108 ? 24.769 -3.625 -45.124 1.00 68.19 108 ASP A C 1
ATOM 837 O O . ASP A 1 108 ? 24.380 -2.790 -45.935 1.00 68.19 108 ASP A O 1
ATOM 841 N N . VAL A 1 109 ? 25.903 -3.471 -44.435 1.00 78.69 109 VAL A N 1
ATOM 842 C CA . VAL A 1 109 ? 26.856 -2.380 -44.705 1.00 78.69 109 VAL A CA 1
ATOM 843 C C . VAL A 1 109 ? 27.617 -2.717 -45.987 1.00 78.69 109 VAL A C 1
ATOM 845 O O . VAL A 1 109 ? 28.261 -3.770 -46.072 1.00 78.69 109 VAL A O 1
ATOM 848 N N . ILE A 1 110 ? 27.543 -1.833 -46.985 1.00 85.62 110 ILE A N 1
ATOM 849 C CA . ILE A 1 110 ? 28.153 -2.038 -48.304 1.00 85.62 110 ILE A CA 1
ATOM 850 C C . ILE A 1 110 ? 29.270 -1.022 -48.521 1.00 85.62 110 ILE A C 1
ATOM 852 O O . ILE A 1 110 ? 29.092 0.179 -48.341 1.00 85.62 110 ILE A O 1
ATOM 856 N N . VAL A 1 111 ? 30.434 -1.507 -48.944 1.00 88.06 111 VAL A N 1
ATOM 857 C CA . VAL A 1 111 ? 31.591 -0.672 -49.272 1.00 88.06 111 VAL A CA 1
ATOM 858 C C . VAL A 1 111 ? 31.738 -0.583 -50.789 1.00 88.06 111 VAL A C 1
ATOM 860 O O . VAL A 1 111 ? 32.174 -1.539 -51.427 1.00 88.06 111 VAL A O 1
ATOM 863 N N . TYR A 1 112 ? 31.411 0.568 -51.369 1.00 89.19 112 TYR A N 1
ATOM 864 C CA . TYR A 1 112 ? 31.610 0.861 -52.788 1.00 89.19 112 TYR A CA 1
ATOM 865 C C . TYR A 1 112 ? 32.995 1.459 -53.016 1.00 89.19 112 TYR A C 1
ATOM 867 O O . TYR A 1 112 ? 33.308 2.539 -52.522 1.00 89.19 112 TYR A O 1
ATOM 875 N N . GLN A 1 113 ? 33.826 0.769 -53.781 1.00 88.12 113 GLN A N 1
ATOM 876 C CA . GLN A 1 113 ? 35.150 1.208 -54.193 1.00 88.12 113 GLN A CA 1
ATOM 877 C C . GLN A 1 113 ? 35.099 1.615 -55.665 1.00 88.12 113 GLN A C 1
ATOM 879 O O . GLN A 1 113 ? 35.006 0.766 -56.551 1.00 88.12 113 GLN A O 1
ATOM 884 N N . ILE A 1 114 ? 35.130 2.920 -55.912 1.00 86.94 114 ILE A N 1
ATOM 885 C CA . ILE A 1 114 ? 35.042 3.528 -57.238 1.00 86.94 114 ILE A CA 1
ATOM 886 C C . ILE A 1 114 ? 36.446 4.006 -57.615 1.00 86.94 114 ILE A C 1
ATOM 888 O O . ILE A 1 114 ? 36.924 5.043 -57.136 1.00 86.94 114 ILE A O 1
ATOM 892 N N . PHE A 1 115 ? 37.115 3.212 -58.448 1.00 81.94 115 PHE A N 1
ATOM 893 C CA . PHE A 1 115 ? 38.469 3.455 -58.933 1.00 81.94 115 PHE A CA 1
ATOM 894 C C . PHE A 1 115 ? 38.474 4.010 -60.367 1.00 81.94 115 PHE A C 1
ATOM 896 O O . PHE A 1 115 ? 37.423 4.212 -60.968 1.00 81.94 115 PHE A O 1
ATOM 903 N N . GLY A 1 116 ? 39.657 4.381 -60.859 1.00 67.06 116 GLY A N 1
ATOM 904 C CA . GLY A 1 116 ? 39.881 5.195 -62.060 1.00 67.06 116 GLY A CA 1
ATOM 905 C C . GLY A 1 116 ? 39.167 4.731 -63.340 1.00 67.06 116 GLY A C 1
ATOM 906 O O . GLY A 1 116 ? 39.111 3.538 -63.603 1.00 67.06 116 GLY A O 1
ATOM 907 N N . PHE A 1 117 ? 38.720 5.706 -64.143 1.00 64.38 117 PHE A N 1
ATOM 908 C CA . PHE A 1 117 ? 38.404 5.620 -65.578 1.00 64.38 117 PHE A CA 1
ATOM 909 C C . PHE A 1 117 ? 39.162 6.760 -66.281 1.00 64.38 117 PHE A C 1
ATOM 911 O O . PHE A 1 117 ? 39.403 7.797 -65.650 1.00 64.38 117 PHE A O 1
ATOM 918 N N . GLU A 1 118 ? 39.519 6.612 -67.559 1.00 55.62 118 GLU A N 1
ATOM 919 C CA . GLU A 1 118 ? 40.434 7.531 -68.272 1.00 55.62 118 GLU A CA 1
ATOM 920 C C . GLU A 1 118 ? 39.999 9.020 -68.291 1.00 55.62 118 GLU A C 1
ATOM 922 O O . GLU A 1 118 ? 40.847 9.894 -68.451 1.00 55.62 118 GLU A O 1
ATOM 927 N N . ASN A 1 119 ? 38.716 9.342 -68.046 1.00 57.62 119 ASN A N 1
ATOM 928 C CA . ASN A 1 119 ? 38.144 10.702 -68.119 1.00 57.62 119 ASN A CA 1
ATOM 929 C C . ASN A 1 119 ? 37.404 11.172 -66.839 1.00 57.62 119 ASN A C 1
ATOM 931 O O . ASN A 1 119 ? 36.352 11.813 -66.924 1.00 57.62 119 ASN A O 1
ATOM 935 N N . GLN A 1 120 ? 37.909 10.842 -65.645 1.00 65.44 120 GLN A N 1
ATOM 936 C CA . GLN A 1 120 ? 37.245 11.187 -64.374 1.00 65.44 120 GLN A CA 1
ATOM 937 C C . GLN A 1 120 ? 37.275 12.682 -64.013 1.00 65.44 120 GLN A C 1
ATOM 939 O O . GLN A 1 120 ? 38.293 13.359 -64.143 1.00 65.44 120 GLN A O 1
ATOM 944 N N . THR A 1 121 ? 36.166 13.162 -63.442 1.00 71.19 121 THR A N 1
ATOM 945 C CA . THR A 1 121 ? 36.006 14.527 -62.906 1.00 71.19 121 THR A CA 1
ATOM 946 C C . THR A 1 121 ? 36.813 14.752 -61.626 1.00 71.19 121 THR A C 1
ATOM 948 O O . THR A 1 121 ? 37.204 15.879 -61.329 1.00 71.19 121 THR A O 1
ATOM 951 N N . LEU A 1 122 ? 37.030 13.695 -60.834 1.00 82.81 122 LEU A N 1
ATOM 952 C CA . LEU A 1 122 ? 37.630 13.794 -59.503 1.00 82.81 122 LEU A CA 1
ATOM 953 C C . LEU A 1 122 ? 39.143 13.520 -59.515 1.00 82.81 122 LEU A C 1
ATOM 955 O O . LEU A 1 122 ? 39.586 12.537 -60.127 1.00 82.81 122 LEU A O 1
ATOM 959 N N . PRO A 1 123 ? 39.943 14.307 -58.766 1.00 83.25 123 PRO A N 1
ATOM 960 C CA . PRO A 1 123 ? 41.388 14.098 -58.658 1.00 83.25 123 PRO A CA 1
ATOM 961 C C . PRO A 1 123 ? 41.778 12.909 -57.755 1.00 83.25 123 PRO A C 1
ATOM 963 O O . PRO A 1 123 ? 42.950 12.550 -57.686 1.00 83.25 123 PRO A O 1
ATOM 966 N N . PHE A 1 124 ? 40.816 12.256 -57.097 1.00 86.88 124 PHE A N 1
ATOM 967 C CA . PHE A 1 124 ? 40.998 11.103 -56.203 1.00 86.88 124 PHE A CA 1
ATOM 968 C C . PHE A 1 124 ? 40.004 9.979 -56.532 1.00 86.88 124 PHE A C 1
ATOM 970 O O . PHE A 1 124 ? 38.968 10.210 -57.152 1.00 86.88 124 PHE A O 1
ATOM 977 N N . SER A 1 125 ? 40.339 8.760 -56.115 1.00 88.06 125 SER A N 1
ATOM 978 C CA . SER A 1 125 ? 39.424 7.619 -56.066 1.00 88.06 125 SER A CA 1
ATOM 979 C C . SER A 1 125 ? 38.471 7.744 -54.876 1.00 88.06 125 SER A C 1
ATOM 981 O O . SER A 1 125 ? 38.800 8.388 -53.874 1.00 88.06 125 SER A O 1
ATOM 983 N N . LEU A 1 126 ? 37.300 7.118 -54.969 1.00 90.00 126 LEU A N 1
ATOM 984 C CA . LEU A 1 126 ? 36.273 7.180 -53.933 1.00 90.00 126 LEU A CA 1
ATOM 985 C C . LEU A 1 126 ? 36.040 5.812 -53.298 1.00 90.00 126 LEU A C 1
ATOM 987 O O . LEU A 1 126 ? 35.824 4.817 -53.980 1.00 90.00 126 LEU A O 1
ATOM 991 N N . THR A 1 127 ? 36.004 5.781 -51.971 1.00 90.94 127 THR A N 1
ATOM 992 C CA . THR A 1 127 ? 35.449 4.668 -51.196 1.00 90.94 127 THR A CA 1
ATOM 993 C C . THR A 1 127 ? 34.231 5.174 -50.434 1.00 90.94 127 THR A C 1
ATOM 995 O O . THR A 1 127 ? 34.347 6.099 -49.638 1.00 90.94 127 THR A O 1
ATOM 998 N N . ILE A 1 128 ? 33.057 4.598 -50.667 1.00 92.38 128 ILE A N 1
ATOM 999 C CA . ILE A 1 128 ? 31.804 5.000 -50.024 1.00 92.38 128 ILE A CA 1
ATOM 1000 C C . ILE A 1 128 ? 31.307 3.835 -49.174 1.00 92.38 128 ILE A C 1
ATOM 1002 O O . ILE A 1 128 ? 31.026 2.758 -49.691 1.00 92.38 128 ILE A O 1
ATOM 1006 N N . ILE A 1 129 ? 31.207 4.051 -47.867 1.00 90.44 129 ILE A N 1
ATOM 1007 C CA . ILE A 1 129 ? 30.589 3.130 -46.918 1.00 90.44 129 ILE A CA 1
ATOM 1008 C C . ILE A 1 129 ? 29.117 3.523 -46.832 1.00 90.44 129 ILE A C 1
ATOM 1010 O O . ILE A 1 129 ? 28.777 4.538 -46.218 1.00 90.44 129 ILE A O 1
ATOM 1014 N N . ASP A 1 130 ? 28.262 2.739 -47.476 1.00 89.44 130 ASP A N 1
ATOM 1015 C CA . ASP A 1 130 ? 26.814 2.885 -47.407 1.00 89.44 130 ASP A CA 1
ATOM 1016 C C . ASP A 1 130 ? 26.280 2.030 -46.259 1.00 89.44 130 ASP A C 1
ATOM 1018 O O . ASP A 1 130 ? 26.534 0.822 -46.180 1.00 89.44 130 ASP A O 1
ATOM 1022 N N . THR A 1 131 ? 25.578 2.672 -45.331 1.00 85.12 131 THR A N 1
ATOM 1023 C CA . THR A 1 131 ? 24.957 1.985 -44.196 1.00 85.12 131 THR A CA 1
ATOM 1024 C C . THR A 1 131 ? 23.486 1.709 -44.489 1.00 85.12 131 THR A C 1
ATOM 1026 O O . THR A 1 131 ? 22.838 2.510 -45.168 1.00 85.12 131 THR A O 1
ATOM 1029 N N . PRO A 1 132 ? 22.911 0.620 -43.952 1.00 78.81 132 PRO A N 1
ATOM 1030 C CA . PRO A 1 132 ? 21.467 0.437 -43.936 1.00 78.81 132 PRO A CA 1
ATOM 1031 C C . PRO A 1 132 ? 20.714 1.644 -43.367 1.00 78.81 132 PRO A C 1
ATOM 1033 O O . PRO A 1 132 ? 21.249 2.473 -42.626 1.00 78.81 132 PRO A O 1
ATOM 1036 N N . GLY A 1 133 ? 19.431 1.741 -43.708 1.00 73.19 133 GLY A N 1
ATOM 1037 C CA . GLY A 1 133 ? 18.521 2.667 -43.052 1.00 73.19 133 GLY A CA 1
ATOM 1038 C C . GLY A 1 133 ? 18.469 2.437 -41.551 1.00 73.19 133 GLY A C 1
ATOM 1039 O O . GLY A 1 133 ? 18.037 1.384 -41.103 1.00 73.19 133 GLY A O 1
ATOM 1040 N N . TYR A 1 134 ? 18.835 3.441 -40.759 1.00 67.56 134 TYR A N 1
ATOM 1041 C CA . TYR A 1 134 ? 18.510 3.392 -39.339 1.00 67.56 134 TYR A CA 1
ATOM 1042 C C . TYR A 1 134 ? 16.990 3.592 -39.179 1.00 67.56 134 TYR A C 1
ATOM 1044 O O . TYR A 1 134 ? 16.469 4.659 -39.517 1.00 67.56 134 TYR A O 1
ATOM 1052 N N . GLY A 1 135 ? 16.284 2.581 -38.657 1.00 58.22 135 GLY A N 1
ATOM 1053 C CA . GLY A 1 135 ? 14.928 2.733 -38.114 1.00 58.22 135 GLY A CA 1
ATOM 1054 C C . GLY A 1 135 ? 13.731 2.190 -38.908 1.00 58.22 135 GLY A C 1
ATOM 1055 O O . GLY A 1 135 ? 12.755 2.931 -39.049 1.00 58.22 135 GLY A O 1
ATOM 1056 N N . ASP A 1 136 ? 13.730 0.903 -39.275 1.00 49.19 136 ASP A N 1
ATOM 1057 C CA . ASP A 1 136 ? 12.479 0.152 -39.478 1.00 49.19 136 ASP A CA 1
ATOM 1058 C C . ASP A 1 136 ? 11.843 -0.254 -38.140 1.00 49.19 136 ASP A C 1
ATOM 1060 O O . ASP A 1 136 ? 12.523 -0.470 -37.140 1.00 49.19 136 ASP A O 1
ATOM 1064 N N . THR A 1 137 ? 10.511 -0.327 -38.101 1.00 42.12 137 THR A N 1
ATOM 1065 C CA . THR A 1 137 ? 9.688 -0.607 -36.906 1.00 42.12 137 THR A CA 1
ATOM 1066 C C . THR A 1 137 ? 9.845 -2.018 -36.326 1.00 42.12 137 THR A C 1
ATOM 1068 O O . THR A 1 137 ? 9.092 -2.392 -35.431 1.00 42.12 137 THR A O 1
ATOM 1071 N N . GLN A 1 138 ? 10.803 -2.808 -36.807 1.00 43.31 138 GLN A N 1
ATOM 1072 C CA . GLN A 1 138 ? 11.142 -4.112 -36.254 1.00 43.31 138 GLN A CA 1
ATOM 1073 C C . GLN A 1 138 ? 12.662 -4.188 -36.057 1.00 43.31 138 GLN A C 1
ATOM 1075 O O . GLN A 1 138 ? 13.427 -3.999 -36.996 1.00 43.31 138 GLN A O 1
ATOM 1080 N N . ASP A 1 139 ? 13.057 -4.463 -34.814 1.00 52.06 139 ASP A N 1
ATOM 1081 C CA . ASP A 1 139 ? 14.407 -4.719 -34.307 1.00 52.06 139 ASP A CA 1
ATOM 1082 C C . ASP A 1 139 ? 15.361 -3.530 -34.104 1.00 52.06 139 ASP A C 1
ATOM 1084 O O . ASP A 1 139 ? 16.169 -3.164 -34.953 1.00 52.06 139 ASP A O 1
ATOM 1088 N N . VAL A 1 140 ? 15.448 -3.069 -32.850 1.00 51.06 140 VAL A N 1
ATOM 1089 C CA . VAL A 1 140 ? 16.663 -2.412 -32.330 1.00 51.06 140 VAL A CA 1
ATOM 1090 C C . VAL A 1 140 ? 17.906 -3.297 -32.536 1.00 51.06 140 VAL A C 1
ATOM 1092 O O . VAL A 1 140 ? 19.007 -2.791 -32.759 1.00 51.06 140 VAL A O 1
ATOM 1095 N N . GLU A 1 141 ? 17.719 -4.621 -32.570 1.00 49.88 141 GLU A N 1
ATOM 1096 C CA . GLU A 1 141 ? 18.744 -5.596 -32.945 1.00 49.88 141 GLU A CA 1
ATOM 1097 C C . GLU A 1 141 ? 19.357 -5.307 -34.330 1.00 49.88 141 GLU A C 1
ATOM 1099 O O . GLU A 1 141 ? 20.552 -5.526 -34.530 1.00 49.88 141 GLU A O 1
ATOM 1104 N N . HIS A 1 142 ? 18.593 -4.734 -35.267 1.00 61.75 142 HIS A N 1
ATOM 1105 C CA . HIS A 1 142 ? 19.088 -4.315 -36.577 1.00 61.75 142 HIS A CA 1
ATOM 1106 C C . HIS A 1 142 ? 20.116 -3.180 -36.453 1.00 61.75 142 HIS A C 1
ATOM 1108 O O . HIS A 1 142 ? 21.223 -3.290 -36.979 1.00 61.75 142 HIS A O 1
ATOM 1114 N N . ASN A 1 143 ? 19.815 -2.136 -35.673 1.00 62.03 143 ASN A N 1
ATOM 1115 C CA . ASN A 1 143 ? 20.739 -1.020 -35.433 1.00 62.03 143 ASN A CA 1
ATOM 1116 C C . ASN A 1 143 ? 22.003 -1.465 -34.674 1.00 62.03 143 ASN A C 1
ATOM 1118 O O . ASN A 1 143 ? 23.103 -1.001 -34.984 1.00 62.03 143 ASN A O 1
ATOM 1122 N N . ILE A 1 144 ? 21.871 -2.403 -33.726 1.00 57.16 144 ILE A N 1
ATOM 1123 C CA . ILE A 1 144 ? 23.020 -3.022 -33.042 1.00 57.16 144 ILE A CA 1
ATOM 1124 C C . ILE A 1 144 ? 23.899 -3.767 -34.045 1.00 57.16 144 ILE A C 1
ATOM 1126 O O . ILE A 1 144 ? 25.117 -3.594 -34.031 1.00 57.16 144 ILE A O 1
ATOM 1130 N N . ARG A 1 145 ? 23.301 -4.576 -34.930 1.00 63.50 145 ARG A N 1
ATOM 1131 C CA . ARG A 1 145 ? 24.038 -5.316 -35.963 1.00 63.50 145 ARG A CA 1
ATOM 1132 C C . ARG A 1 145 ? 24.761 -4.367 -36.920 1.00 63.50 145 ARG A C 1
ATOM 1134 O O . ARG A 1 145 ? 25.910 -4.645 -37.252 1.00 63.50 145 ARG A O 1
ATOM 1141 N N . ILE A 1 146 ? 24.149 -3.245 -37.317 1.00 68.62 146 ILE A N 1
ATOM 1142 C CA . ILE A 1 146 ? 24.816 -2.213 -38.135 1.00 68.62 146 ILE A CA 1
ATOM 1143 C C . ILE A 1 146 ? 26.032 -1.651 -37.392 1.00 68.62 146 ILE A C 1
ATOM 1145 O O . ILE A 1 146 ? 27.135 -1.638 -37.937 1.00 68.62 146 ILE A O 1
ATOM 1149 N N . ASN A 1 147 ? 25.857 -1.236 -36.135 1.00 70.62 147 ASN A N 1
ATOM 1150 C CA . ASN A 1 147 ? 26.942 -0.676 -35.332 1.00 70.62 147 ASN A CA 1
ATOM 1151 C C . ASN A 1 147 ? 28.068 -1.696 -35.115 1.00 70.62 147 ASN A C 1
ATOM 1153 O O . ASN A 1 147 ? 29.236 -1.349 -35.259 1.00 70.62 147 ASN A O 1
ATOM 1157 N N . GLN A 1 148 ? 27.739 -2.959 -34.840 1.00 65.38 148 GLN A N 1
ATOM 1158 C CA . GLN A 1 148 ? 28.719 -4.035 -34.703 1.00 65.38 148 GLN A CA 1
ATOM 1159 C C . GLN A 1 148 ? 29.495 -4.268 -36.006 1.00 65.38 148 GLN A C 1
ATOM 1161 O O . GLN A 1 148 ? 30.716 -4.383 -35.975 1.00 65.38 148 GLN A O 1
ATOM 1166 N N . LYS A 1 149 ? 28.818 -4.269 -37.157 1.00 70.81 149 LYS A N 1
ATOM 1167 C CA . LYS A 1 149 ? 29.475 -4.398 -38.466 1.00 70.81 149 LYS A CA 1
ATOM 1168 C C . LYS A 1 149 ? 30.386 -3.212 -38.781 1.00 70.81 149 LYS A C 1
ATOM 1170 O O . LYS A 1 149 ? 31.471 -3.408 -39.319 1.00 70.81 149 LYS A O 1
ATOM 1175 N N . LEU A 1 150 ? 29.995 -1.993 -38.403 1.00 74.75 150 LEU A N 1
ATOM 1176 C CA . LEU A 1 150 ? 30.866 -0.817 -38.498 1.00 74.75 150 LEU A CA 1
ATOM 1177 C C . LEU A 1 150 ? 32.092 -0.944 -37.580 1.00 74.75 150 LEU A C 1
ATOM 1179 O O . LEU A 1 150 ? 33.197 -0.607 -37.994 1.00 74.75 150 LEU A O 1
ATOM 1183 N N . MET A 1 151 ? 31.928 -1.481 -36.366 1.00 70.31 151 MET A N 1
ATOM 1184 C CA . MET A 1 151 ? 33.056 -1.770 -35.470 1.00 70.31 151 MET A CA 1
ATOM 1185 C C . MET A 1 151 ? 34.021 -2.786 -36.080 1.00 70.31 151 MET A C 1
ATOM 1187 O O . MET A 1 151 ? 35.227 -2.551 -36.087 1.00 70.31 151 MET A O 1
ATOM 1191 N N . GLU A 1 152 ? 33.499 -3.886 -36.624 1.00 69.12 152 GLU A N 1
ATOM 1192 C CA . GLU A 1 152 ? 34.293 -4.903 -37.319 1.00 69.12 152 GLU A CA 1
ATOM 1193 C C . GLU A 1 152 ? 35.037 -4.305 -38.527 1.00 69.12 152 GLU A C 1
ATOM 1195 O O . GLU A 1 152 ? 36.221 -4.589 -38.717 1.00 69.12 152 GLU A O 1
ATOM 1200 N N . LEU A 1 153 ? 34.384 -3.424 -39.298 1.00 76.12 153 LEU A N 1
ATOM 1201 C CA . LEU A 1 153 ? 34.975 -2.734 -40.450 1.00 76.12 153 LEU A CA 1
ATOM 1202 C C . LEU A 1 153 ? 36.171 -1.852 -40.066 1.00 76.12 153 LEU A C 1
ATOM 1204 O O . LEU A 1 153 ? 37.167 -1.848 -40.789 1.00 76.12 153 LEU A O 1
ATOM 1208 N N . PHE A 1 154 ? 36.072 -1.103 -38.965 1.00 74.94 154 PHE A N 1
ATOM 1209 C CA . PHE A 1 154 ? 37.136 -0.190 -38.527 1.00 74.94 154 PHE A CA 1
ATOM 1210 C C . PHE A 1 154 ? 38.261 -0.893 -37.752 1.00 74.94 154 PHE A C 1
ATOM 1212 O O . PHE A 1 154 ? 39.392 -0.417 -37.765 1.00 74.94 154 PHE A O 1
ATOM 1219 N N . GLN A 1 155 ? 37.979 -2.032 -37.105 1.00 68.38 155 GLN A N 1
ATOM 1220 C CA . GLN A 1 155 ? 38.960 -2.775 -36.297 1.00 68.38 155 GLN A CA 1
ATOM 1221 C C . GLN A 1 155 ? 39.689 -3.895 -37.057 1.00 68.38 155 GLN A C 1
ATOM 1223 O O . GLN A 1 155 ? 40.695 -4.415 -36.571 1.00 68.38 155 GLN A O 1
ATOM 1228 N N . SER A 1 156 ? 39.188 -4.297 -38.226 1.00 67.06 156 SER A N 1
ATOM 1229 C CA . SER A 1 156 ? 39.806 -5.316 -39.078 1.00 67.06 156 SER A CA 1
ATOM 1230 C C . SER A 1 156 ? 41.157 -4.855 -39.646 1.00 67.06 156 SER A C 1
ATOM 1232 O O . SER A 1 156 ? 41.278 -3.735 -40.139 1.00 67.06 156 SER A O 1
ATOM 1234 N N . ALA A 1 157 ? 42.156 -5.749 -39.661 1.00 59.94 157 ALA A N 1
ATOM 1235 C CA . ALA A 1 157 ? 43.460 -5.494 -40.286 1.00 59.94 157 ALA A CA 1
ATOM 1236 C C . ALA A 1 157 ? 43.351 -5.230 -41.804 1.00 59.94 157 ALA A C 1
ATOM 1238 O O . ALA A 1 157 ? 44.077 -4.386 -42.327 1.00 59.94 157 ALA A O 1
ATOM 1239 N N . ASP A 1 158 ? 42.394 -5.887 -42.471 1.00 59.91 158 ASP A N 1
ATOM 1240 C CA . ASP A 1 158 ? 42.054 -5.708 -43.893 1.00 59.91 158 ASP A CA 1
ATOM 1241 C C . ASP A 1 158 ? 40.890 -4.707 -44.098 1.00 59.91 158 ASP A C 1
ATOM 1243 O O . ASP A 1 158 ? 40.283 -4.644 -45.169 1.00 59.91 158 ASP A O 1
ATOM 1247 N N . GLY A 1 159 ? 40.510 -3.976 -43.042 1.00 68.25 159 GLY A N 1
ATOM 1248 C CA . GLY A 1 159 ? 39.375 -3.052 -42.999 1.00 68.25 159 GLY A CA 1
ATOM 1249 C C . GLY A 1 159 ? 39.683 -1.633 -43.488 1.00 68.25 159 GLY A C 1
ATOM 1250 O O . GLY A 1 159 ? 40.742 -1.346 -44.048 1.00 68.25 159 GLY A O 1
ATOM 1251 N N . ILE A 1 160 ? 38.740 -0.710 -43.269 1.00 75.50 160 ILE A N 1
ATOM 1252 C CA . ILE A 1 160 ? 38.927 0.710 -43.609 1.00 75.50 160 ILE A CA 1
ATOM 1253 C C . ILE A 1 160 ? 39.583 1.421 -42.429 1.00 75.50 160 ILE A C 1
ATOM 1255 O O . ILE A 1 160 ? 38.963 1.609 -41.387 1.00 75.50 160 ILE A O 1
ATOM 1259 N N . GLN A 1 161 ? 40.826 1.857 -42.625 1.00 72.38 161 GLN A N 1
ATOM 1260 C CA . GLN A 1 161 ? 41.626 2.498 -41.577 1.00 72.38 161 GLN A CA 1
ATOM 1261 C C . GLN A 1 161 ? 41.358 4.005 -41.441 1.00 72.38 161 GLN A C 1
ATOM 1263 O O . GLN A 1 161 ? 41.575 4.575 -40.374 1.00 72.38 161 GLN A O 1
ATOM 1268 N N . GLU A 1 162 ? 40.870 4.653 -42.505 1.00 84.62 162 GLU A N 1
ATOM 1269 C CA . GLU A 1 162 ? 40.694 6.107 -42.552 1.00 84.62 162 GLU A CA 1
ATOM 1270 C C . GLU A 1 162 ? 39.345 6.508 -43.153 1.00 84.62 162 GLU A C 1
ATOM 1272 O O . GLU A 1 162 ? 38.992 6.108 -44.269 1.00 84.62 162 GLU A O 1
ATOM 1277 N N . VAL A 1 163 ? 38.613 7.363 -42.435 1.00 88.69 163 VAL A N 1
ATOM 1278 C CA . VAL A 1 163 ? 37.370 8.000 -42.890 1.00 88.69 163 VAL A CA 1
ATOM 1279 C C . VAL A 1 163 ? 37.627 9.489 -43.079 1.00 88.69 163 VAL A C 1
ATOM 1281 O O . VAL A 1 163 ? 38.035 10.179 -42.155 1.00 88.69 163 VAL A O 1
ATOM 1284 N N . HIS A 1 164 ? 37.386 10.015 -44.275 1.00 92.69 164 HIS A N 1
ATOM 1285 C CA . HIS A 1 164 ? 37.653 11.422 -44.575 1.00 92.69 164 HIS A CA 1
ATOM 1286 C C . HIS A 1 164 ? 36.439 12.310 -44.304 1.00 92.69 164 HIS A C 1
ATOM 1288 O O . HIS A 1 164 ? 36.584 13.469 -43.921 1.00 92.69 164 HIS A O 1
ATOM 1294 N N . THR A 1 165 ? 35.225 11.795 -44.487 1.00 93.38 165 THR A N 1
ATOM 1295 C CA . THR A 1 165 ? 33.995 12.563 -44.260 1.00 93.38 165 THR A CA 1
ATOM 1296 C C . THR A 1 165 ? 32.866 11.653 -43.800 1.00 93.38 165 THR A C 1
ATOM 1298 O O . THR A 1 165 ? 32.701 10.549 -44.318 1.00 93.38 165 THR A O 1
ATOM 1301 N N . VAL A 1 166 ? 32.067 12.141 -42.852 1.00 92.62 166 VAL A N 1
ATOM 1302 C CA . VAL A 1 166 ? 30.818 11.508 -42.418 1.00 92.62 166 VAL A CA 1
ATOM 1303 C C . VAL A 1 166 ? 29.653 12.329 -42.965 1.00 92.62 166 VAL A C 1
ATOM 1305 O O . VAL A 1 166 ? 29.440 13.472 -42.560 1.00 92.62 166 VAL A O 1
ATOM 1308 N N . GLY A 1 167 ? 28.908 11.755 -43.903 1.00 92.62 167 GLY A N 1
ATOM 1309 C CA . GLY A 1 167 ? 27.720 12.365 -44.485 1.00 92.62 167 GLY A CA 1
ATOM 1310 C C . GLY A 1 167 ? 26.466 12.007 -43.694 1.00 92.62 167 GLY A C 1
ATOM 1311 O O . GLY A 1 167 ? 26.027 10.860 -43.749 1.00 92.62 167 GLY A O 1
ATOM 1312 N N . LEU A 1 168 ? 25.870 12.982 -43.001 1.00 90.44 168 LEU A N 1
ATOM 1313 C CA . LEU A 1 168 ? 24.537 12.845 -42.401 1.00 90.44 168 LEU A CA 1
ATOM 1314 C C . LEU A 1 168 ? 23.479 13.073 -43.488 1.00 90.44 168 LEU A C 1
ATOM 1316 O O . LEU A 1 168 ? 23.213 14.218 -43.862 1.00 90.44 168 LEU A O 1
ATOM 1320 N N . VAL A 1 169 ? 22.902 11.994 -44.015 1.00 89.44 169 VAL A N 1
ATOM 1321 C CA . VAL A 1 169 ? 21.953 12.030 -45.135 1.00 89.44 169 VAL A CA 1
ATOM 1322 C C . VAL A 1 169 ? 20.525 12.245 -44.631 1.00 89.44 169 VAL A C 1
ATOM 1324 O O . VAL A 1 169 ? 19.975 11.411 -43.906 1.00 89.44 169 VAL A O 1
ATOM 1327 N N . MET A 1 170 ? 19.913 13.356 -45.040 1.00 86.75 170 MET A N 1
ATOM 1328 C CA . MET A 1 170 ? 18.600 13.821 -44.579 1.00 86.75 170 MET A CA 1
ATOM 1329 C C . MET A 1 170 ? 17.748 14.325 -45.748 1.00 86.75 170 MET A C 1
ATOM 1331 O O . MET A 1 170 ? 18.287 14.868 -46.706 1.00 86.75 170 MET A O 1
ATOM 1335 N N . LYS A 1 171 ? 16.416 14.235 -45.653 1.00 84.94 171 LYS A N 1
ATOM 1336 C CA . LYS A 1 171 ? 15.513 14.846 -46.647 1.00 84.94 171 LYS A CA 1
ATOM 1337 C C . LYS A 1 171 ? 15.296 16.330 -46.348 1.00 84.94 171 LYS A C 1
ATOM 1339 O O . LYS A 1 171 ? 15.016 16.698 -45.214 1.00 84.94 171 LYS A O 1
ATOM 1344 N N . ASP A 1 172 ? 15.315 17.179 -47.375 1.00 73.81 172 ASP A N 1
ATOM 1345 C CA . ASP A 1 172 ? 15.191 18.645 -47.229 1.00 73.81 172 ASP A CA 1
ATOM 1346 C C . ASP A 1 172 ? 13.836 19.109 -46.637 1.00 73.81 172 ASP A C 1
ATOM 1348 O O . ASP A 1 172 ? 13.753 20.148 -45.984 1.00 73.81 172 ASP A O 1
ATOM 1352 N N . ARG A 1 173 ? 12.752 18.336 -46.833 1.00 64.88 173 ARG A N 1
ATOM 1353 C CA . ARG A 1 173 ? 11.371 18.713 -46.439 1.00 64.88 173 ARG A CA 1
ATOM 1354 C C . ARG A 1 173 ? 10.676 17.773 -45.450 1.00 64.88 173 ARG A C 1
ATOM 1356 O O . ARG A 1 173 ? 9.547 18.052 -45.054 1.00 64.88 173 ARG A O 1
ATOM 1363 N N . LYS A 1 174 ? 11.310 16.663 -45.063 1.00 58.12 174 LYS A N 1
ATOM 1364 C CA . LYS A 1 174 ? 10.783 15.715 -44.068 1.00 58.12 174 LYS A CA 1
ATOM 1365 C C . LYS A 1 174 ? 11.863 15.430 -43.023 1.00 58.12 174 LYS A C 1
ATOM 1367 O O . LYS A 1 174 ? 12.965 15.046 -43.391 1.00 58.12 174 LYS A O 1
ATOM 1372 N N . ASN A 1 175 ? 11.463 15.555 -41.761 1.00 58.34 175 ASN A N 1
ATOM 1373 C CA . ASN A 1 175 ? 12.169 15.267 -40.507 1.00 58.34 175 ASN A CA 1
ATOM 1374 C C . ASN A 1 175 ? 12.997 16.405 -39.870 1.00 58.34 175 ASN A C 1
ATOM 1376 O O . ASN A 1 175 ? 14.079 16.739 -40.356 1.00 58.34 175 ASN A O 1
ATOM 1380 N N . PRO A 1 176 ? 12.534 16.962 -38.725 1.00 58.03 176 PRO A N 1
ATOM 1381 C CA . PRO A 1 176 ? 13.434 17.548 -37.742 1.00 58.03 176 PRO A CA 1
ATOM 1382 C C . PRO A 1 176 ? 14.292 16.420 -37.159 1.00 58.03 176 PRO A C 1
ATOM 1384 O O . PRO A 1 176 ? 13.829 15.290 -37.014 1.00 58.03 176 PRO A O 1
ATOM 1387 N N . VAL A 1 177 ? 15.551 16.716 -36.863 1.00 60.59 177 VAL A N 1
ATOM 1388 C CA . VAL A 1 177 ? 16.467 15.815 -36.158 1.00 60.59 177 VAL A CA 1
ATOM 1389 C C . VAL A 1 177 ? 15.754 15.124 -34.990 1.00 60.59 177 VAL A C 1
ATOM 1391 O O . VAL A 1 177 ? 15.204 15.797 -34.123 1.00 60.59 177 VAL A O 1
ATOM 1394 N N . ASN A 1 178 ? 15.743 13.793 -34.989 1.00 62.41 178 ASN A N 1
ATOM 1395 C CA . ASN A 1 178 ? 15.138 12.970 -33.944 1.00 62.41 178 ASN A CA 1
ATOM 1396 C C . ASN A 1 178 ? 16.209 12.267 -33.095 1.00 62.41 178 ASN A C 1
ATOM 1398 O O . ASN A 1 178 ? 17.399 12.274 -33.431 1.00 62.41 178 ASN A O 1
ATOM 1402 N N . ASP A 1 179 ? 15.776 11.605 -32.020 1.00 60.59 179 ASP A N 1
ATOM 1403 C CA . ASP A 1 179 ? 16.650 10.856 -31.103 1.00 60.59 179 ASP A CA 1
ATOM 1404 C C . ASP A 1 179 ? 17.503 9.797 -31.823 1.00 60.59 179 ASP A C 1
ATOM 1406 O O . ASP A 1 179 ? 18.594 9.457 -31.373 1.00 60.59 179 ASP A O 1
ATOM 1410 N N . ARG A 1 180 ? 17.058 9.323 -32.994 1.00 67.56 180 ARG A N 1
ATOM 1411 C CA . ARG A 1 180 ? 17.778 8.343 -33.821 1.00 67.56 180 ARG A CA 1
ATOM 1412 C C . ARG A 1 180 ? 18.983 8.952 -34.524 1.00 67.56 180 ARG A C 1
ATOM 1414 O O . ARG A 1 180 ? 20.070 8.382 -34.475 1.00 67.56 180 ARG A O 1
ATOM 1421 N N . LEU A 1 181 ? 18.832 10.119 -35.150 1.00 70.44 181 LEU A N 1
ATOM 1422 C CA . LEU A 1 181 ? 19.974 10.815 -35.747 1.00 70.44 181 LEU A CA 1
ATOM 1423 C C . LEU A 1 181 ? 20.973 11.252 -34.667 1.00 70.44 181 LEU A C 1
ATOM 1425 O O . LEU A 1 181 ? 22.184 11.207 -34.887 1.00 70.44 181 LEU A O 1
ATOM 1429 N N . LYS A 1 182 ? 20.468 11.601 -33.479 1.00 72.06 182 LYS A N 1
ATOM 1430 C CA . LYS A 1 182 ? 21.291 11.872 -32.300 1.00 72.06 182 LYS A CA 1
ATOM 1431 C C . LYS A 1 182 ? 22.052 10.626 -31.828 1.00 72.06 182 LYS A C 1
ATOM 1433 O O . LYS A 1 182 ? 23.261 10.712 -31.636 1.00 72.06 182 LYS A O 1
ATOM 1438 N N . TYR A 1 183 ? 21.394 9.470 -31.756 1.00 70.00 183 TYR A N 1
ATOM 1439 C CA . TYR A 1 183 ? 22.014 8.176 -31.450 1.00 70.00 183 TYR A CA 1
ATOM 1440 C C . TYR A 1 183 ? 23.146 7.821 -32.425 1.00 70.00 183 TYR A C 1
ATOM 1442 O O . TYR A 1 183 ? 24.246 7.470 -31.999 1.00 70.00 183 TYR A O 1
ATOM 1450 N N . ILE A 1 184 ? 22.912 7.971 -33.734 1.00 71.12 184 ILE A N 1
ATOM 1451 C CA . ILE A 1 184 ? 23.928 7.734 -34.774 1.00 71.12 184 ILE A CA 1
ATOM 1452 C C . ILE A 1 184 ? 25.116 8.681 -34.583 1.00 71.12 184 ILE A C 1
ATOM 1454 O O . ILE A 1 184 ? 26.271 8.255 -34.615 1.00 71.12 184 ILE A O 1
ATOM 1458 N N . TYR A 1 185 ? 24.840 9.967 -34.365 1.00 76.69 185 TYR A N 1
ATOM 1459 C CA . TYR A 1 185 ? 25.870 10.970 -34.120 1.00 76.69 185 TYR A CA 1
ATOM 1460 C C . TYR A 1 185 ? 26.705 10.644 -32.873 1.00 76.69 185 TYR A C 1
ATOM 1462 O O . TYR A 1 185 ? 27.934 10.700 -32.932 1.00 76.69 185 TYR A O 1
ATOM 1470 N N . ASP A 1 186 ? 26.066 10.261 -31.768 1.00 69.75 186 ASP A N 1
ATOM 1471 C CA . ASP A 1 186 ? 26.754 9.918 -30.523 1.00 69.75 186 ASP A CA 1
ATOM 1472 C C . ASP A 1 186 ? 27.580 8.627 -30.677 1.00 69.75 186 ASP A C 1
ATOM 1474 O O . ASP A 1 186 ? 28.716 8.569 -30.196 1.00 69.75 186 ASP A O 1
ATOM 1478 N N . PHE A 1 187 ? 27.093 7.638 -31.440 1.00 71.06 187 PHE A N 1
ATOM 1479 C CA . PHE A 1 187 ? 27.876 6.456 -31.813 1.00 71.06 187 PHE A CA 1
ATOM 1480 C C . PHE A 1 187 ? 29.126 6.838 -32.617 1.00 71.06 187 PHE A C 1
ATOM 1482 O O . PHE A 1 187 ? 30.234 6.475 -32.225 1.00 71.06 187 PHE A O 1
ATOM 1489 N N . ILE A 1 188 ? 28.997 7.625 -33.687 1.00 75.75 188 ILE A N 1
ATOM 1490 C CA . ILE A 1 188 ? 30.144 8.043 -34.515 1.00 75.75 188 ILE A CA 1
ATOM 1491 C C . ILE A 1 188 ? 31.142 8.862 -33.690 1.00 75.75 188 ILE A C 1
ATOM 1493 O O . ILE A 1 188 ? 32.353 8.630 -33.747 1.00 75.75 188 ILE A O 1
ATOM 1497 N N . LYS A 1 189 ? 30.644 9.768 -32.847 1.00 74.06 189 LYS A N 1
ATOM 1498 C CA . LYS A 1 189 ? 31.468 10.529 -31.907 1.00 74.06 189 LYS A CA 1
ATOM 1499 C C . LYS A 1 189 ? 32.192 9.630 -30.905 1.00 74.06 189 LYS A C 1
ATOM 1501 O O . LYS A 1 189 ? 33.331 9.931 -30.553 1.00 74.06 189 LYS A O 1
ATOM 1506 N N . SER A 1 190 ? 31.587 8.521 -30.479 1.00 66.44 190 SER A N 1
ATOM 1507 C CA . SER A 1 190 ? 32.249 7.541 -29.609 1.00 66.44 190 SER A CA 1
ATOM 1508 C C . SER A 1 190 ? 33.416 6.821 -30.297 1.00 66.44 190 SER A C 1
ATOM 1510 O O . SER A 1 190 ? 34.388 6.484 -29.624 1.00 66.44 190 SER A O 1
ATOM 1512 N N . GLN A 1 191 ? 33.356 6.642 -31.622 1.00 66.88 191 GLN A N 1
ATOM 1513 C CA . GLN A 1 191 ? 34.385 5.934 -32.393 1.00 66.88 191 GLN A CA 1
ATOM 1514 C C . GLN A 1 191 ? 35.579 6.813 -32.766 1.00 66.88 191 GLN A C 1
ATOM 1516 O O . GLN A 1 191 ? 36.727 6.380 -32.685 1.00 66.88 191 GLN A O 1
ATOM 1521 N N . PHE A 1 192 ? 35.320 8.062 -33.149 1.00 74.38 192 PHE A N 1
ATOM 1522 C CA . PHE A 1 192 ? 36.343 8.969 -33.682 1.00 74.38 192 PHE A CA 1
ATOM 1523 C C . PHE A 1 192 ? 36.694 10.120 -32.715 1.00 74.38 192 PHE A C 1
ATOM 1525 O O . PHE A 1 192 ? 37.655 10.860 -32.921 1.00 74.38 192 PHE A O 1
ATOM 1532 N N . GLY A 1 193 ? 35.961 10.268 -31.606 1.00 70.00 193 GLY A N 1
ATOM 1533 C CA . GLY A 1 193 ? 36.135 11.345 -30.628 1.00 70.00 193 GLY A CA 1
ATOM 1534 C C . GLY A 1 193 ? 35.679 12.721 -31.123 1.00 70.00 193 GLY A C 1
ATOM 1535 O O . GLY A 1 193 ? 35.045 12.843 -32.161 1.00 70.00 193 GLY A O 1
ATOM 1536 N N . LYS A 1 194 ? 35.995 13.788 -30.369 1.00 71.06 194 LYS A N 1
ATOM 1537 C CA . LYS A 1 194 ? 35.532 15.165 -30.660 1.00 71.06 194 LYS A CA 1
ATOM 1538 C C . LYS A 1 194 ? 36.019 15.717 -32.013 1.00 71.06 194 LYS A C 1
ATOM 1540 O O . LYS A 1 194 ? 35.365 16.598 -32.558 1.00 71.06 194 LYS A O 1
ATOM 1545 N N . ASP A 1 195 ? 37.115 15.203 -32.571 1.00 77.44 195 ASP A N 1
ATOM 1546 C CA . ASP A 1 195 ? 37.664 15.698 -33.842 1.00 77.44 195 ASP A CA 1
ATOM 1547 C C . ASP A 1 195 ? 36.779 15.375 -35.054 1.00 77.44 195 ASP A C 1
ATOM 1549 O O . ASP A 1 195 ? 36.806 16.121 -36.033 1.00 77.44 195 ASP A O 1
ATOM 1553 N N . VAL A 1 196 ? 35.908 14.358 -34.957 1.00 82.94 196 VAL A N 1
ATOM 1554 C CA . VAL A 1 196 ? 34.957 13.999 -36.026 1.00 82.94 196 VAL A CA 1
ATOM 1555 C C . VAL A 1 196 ? 33.993 15.127 -36.373 1.00 82.94 196 VAL A C 1
ATOM 1557 O O . VAL A 1 196 ? 33.536 15.218 -37.509 1.00 82.94 196 VAL A O 1
ATOM 1560 N N . GLU A 1 197 ? 33.725 16.033 -35.426 1.00 86.81 197 GLU A N 1
ATOM 1561 C CA . GLU A 1 197 ? 32.839 17.185 -35.621 1.00 86.81 197 GLU A CA 1
ATOM 1562 C C . GLU A 1 197 ? 33.304 18.064 -36.798 1.00 86.81 197 GLU A C 1
ATOM 1564 O O . GLU A 1 197 ? 32.475 18.685 -37.455 1.00 86.81 197 GLU A O 1
ATOM 1569 N N . LYS A 1 198 ? 34.608 18.078 -37.122 1.00 88.06 198 LYS A N 1
ATOM 1570 C CA . LYS A 1 198 ? 35.183 18.842 -38.248 1.00 88.06 198 LYS A CA 1
ATOM 1571 C C . LYS A 1 198 ? 35.011 18.167 -39.612 1.00 88.06 198 LYS A C 1
ATOM 1573 O O . LYS A 1 198 ? 35.215 18.824 -40.628 1.00 88.06 198 LYS A O 1
ATOM 1578 N N . ASN A 1 199 ? 34.613 16.899 -39.637 1.00 91.25 199 ASN A N 1
ATOM 1579 C CA . ASN A 1 199 ? 34.494 16.068 -40.837 1.00 91.25 199 ASN A CA 1
ATOM 1580 C C . ASN A 1 199 ? 33.049 15.592 -41.075 1.00 91.25 199 ASN A C 1
ATOM 1582 O O . ASN A 1 199 ? 32.792 14.868 -42.037 1.00 91.25 199 ASN A O 1
ATOM 1586 N N . ILE A 1 200 ? 32.107 15.972 -40.205 1.00 91.88 200 ILE A N 1
ATOM 1587 C CA . ILE A 1 200 ? 30.678 15.704 -40.381 1.00 91.88 200 ILE A CA 1
ATOM 1588 C C . ILE A 1 200 ? 30.062 16.776 -41.289 1.00 91.88 200 ILE A C 1
ATOM 1590 O O . ILE A 1 200 ? 30.170 17.970 -41.002 1.00 91.88 200 ILE A O 1
ATOM 1594 N N . VAL A 1 201 ? 29.357 16.353 -42.340 1.00 92.19 201 VAL A N 1
ATOM 1595 C CA . VAL A 1 201 ? 28.659 17.227 -43.300 1.00 92.19 201 VAL A CA 1
ATOM 1596 C C . VAL A 1 201 ? 27.199 16.807 -43.431 1.00 92.19 201 VAL A C 1
ATOM 1598 O O . VAL A 1 201 ? 26.897 15.618 -43.520 1.00 92.19 201 VAL A O 1
ATOM 1601 N N . ALA A 1 202 ? 26.287 17.780 -43.487 1.00 90.88 202 ALA A N 1
ATOM 1602 C CA . ALA A 1 202 ? 24.876 17.514 -43.766 1.00 90.88 202 ALA A CA 1
ATOM 1603 C C . ALA A 1 202 ? 24.640 17.351 -45.281 1.00 90.88 202 ALA A C 1
ATOM 1605 O O . ALA A 1 202 ? 24.927 18.260 -46.066 1.00 90.88 202 ALA A O 1
ATOM 1606 N N . LEU A 1 203 ? 24.111 16.201 -45.701 1.00 91.94 203 LEU A N 1
ATOM 1607 C CA . LEU A 1 203 ? 23.836 15.867 -47.101 1.00 91.94 203 LEU A CA 1
ATOM 1608 C C . LEU A 1 203 ? 22.325 15.788 -47.310 1.00 91.94 203 LEU A C 1
ATOM 1610 O O . LEU A 1 203 ? 21.655 14.903 -46.785 1.00 91.94 203 LEU A O 1
ATOM 1614 N N . MET A 1 204 ? 21.781 16.751 -48.045 1.00 89.81 204 MET A N 1
ATOM 1615 C CA . MET A 1 204 ? 20.344 16.981 -48.118 1.00 89.81 204 MET A CA 1
ATOM 1616 C C . MET A 1 204 ? 19.782 16.494 -49.442 1.00 89.81 204 MET A C 1
ATOM 1618 O O . MET A 1 204 ? 20.013 17.112 -50.479 1.00 89.8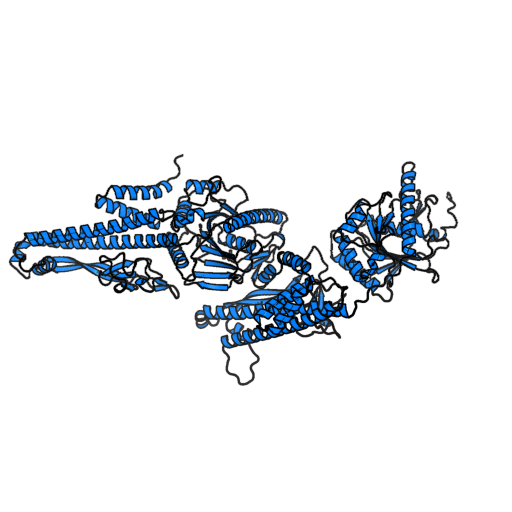1 204 MET A O 1
ATOM 1622 N N . THR A 1 205 ? 19.048 15.395 -49.396 1.00 88.62 205 THR A N 1
ATOM 1623 C CA . THR A 1 205 ? 18.405 14.761 -50.547 1.00 88.62 205 THR A CA 1
ATOM 1624 C C . THR A 1 205 ? 16.997 15.310 -50.769 1.00 88.62 205 THR A C 1
ATOM 1626 O O . THR A 1 205 ? 16.396 15.930 -49.879 1.00 88.62 205 THR A O 1
ATOM 1629 N N . ASN A 1 206 ? 16.459 15.096 -51.974 1.00 86.31 206 ASN A N 1
ATOM 1630 C CA . ASN A 1 206 ? 15.157 15.628 -52.402 1.00 86.31 206 ASN A CA 1
ATOM 1631 C C . ASN A 1 206 ? 15.050 17.161 -52.243 1.00 86.31 206 ASN A C 1
ATOM 1633 O O . ASN A 1 206 ? 13.979 17.693 -51.926 1.00 86.31 206 ASN A O 1
ATOM 1637 N N . SER A 1 207 ? 16.163 17.875 -52.415 1.00 85.38 207 SER A N 1
ATOM 1638 C CA . SER A 1 207 ? 16.208 19.327 -52.278 1.00 85.38 207 SER A CA 1
ATOM 1639 C C . SER A 1 207 ? 15.880 20.025 -53.589 1.00 85.38 207 SER A C 1
ATOM 1641 O O . SER A 1 207 ? 16.354 19.629 -54.641 1.00 85.38 207 SER A O 1
ATOM 1643 N N . GLN A 1 208 ? 15.137 21.130 -53.512 1.00 83.50 208 GLN A N 1
ATOM 1644 C CA . GLN A 1 208 ? 14.879 22.010 -54.663 1.00 83.50 208 GLN A CA 1
ATOM 1645 C C . GLN A 1 208 ? 15.876 23.187 -54.738 1.00 83.50 208 GLN A C 1
ATOM 1647 O O . GLN A 1 208 ? 15.635 24.164 -55.441 1.00 83.50 208 GLN A O 1
ATOM 1652 N N . GLY A 1 209 ? 16.973 23.140 -53.968 1.00 80.62 209 GLY A N 1
ATOM 1653 C CA . GLY A 1 209 ? 18.016 24.176 -53.957 1.00 80.62 209 GLY A CA 1
ATOM 1654 C C . GLY A 1 209 ? 17.701 25.424 -53.120 1.00 80.62 209 GLY A C 1
ATOM 1655 O O . GLY A 1 209 ? 18.430 26.416 -53.197 1.00 80.62 209 GLY A O 1
ATOM 1656 N N . ASN A 1 210 ? 16.634 25.391 -52.315 1.00 83.50 210 ASN A N 1
ATOM 1657 C CA . ASN A 1 210 ? 16.295 26.457 -51.367 1.00 83.50 210 ASN A CA 1
ATOM 1658 C C . ASN A 1 210 ? 17.189 26.393 -50.116 1.00 83.50 210 ASN A C 1
ATOM 1660 O O . ASN A 1 210 ? 17.556 25.297 -49.708 1.00 83.50 210 ASN A O 1
ATOM 1664 N N . PRO A 1 211 ? 17.502 27.517 -49.440 1.00 81.75 211 PRO A N 1
ATOM 1665 C CA . PRO A 1 211 ? 18.305 27.495 -48.217 1.00 81.75 211 PRO A CA 1
ATOM 1666 C C . PRO A 1 211 ? 17.703 26.582 -47.126 1.00 81.75 211 PRO A C 1
ATOM 1668 O O . PRO A 1 211 ? 16.561 26.816 -46.716 1.00 81.75 211 PRO A O 1
ATOM 1671 N N . PRO A 1 212 ? 18.456 25.603 -46.591 1.00 81.56 212 PRO A N 1
ATOM 1672 C CA . PRO A 1 212 ? 17.913 24.562 -45.715 1.00 81.56 212 PRO A CA 1
ATOM 1673 C C . PRO A 1 212 ? 17.769 24.993 -44.245 1.00 81.56 212 PRO A C 1
ATOM 1675 O O . PRO A 1 212 ? 18.308 24.376 -43.326 1.00 81.56 212 PRO A O 1
ATOM 1678 N N . LYS A 1 213 ? 17.047 26.089 -43.986 1.00 79.94 213 LYS A N 1
ATOM 1679 C CA . LYS A 1 213 ? 16.964 26.706 -42.646 1.00 79.94 213 LYS A CA 1
ATOM 1680 C C . LYS A 1 213 ? 16.454 25.747 -41.564 1.00 79.94 213 LYS A C 1
ATOM 1682 O O . LYS A 1 213 ? 17.025 25.713 -40.480 1.00 79.94 213 LYS A O 1
ATOM 1687 N N . ASN A 1 214 ? 15.429 24.953 -41.873 1.00 78.38 214 ASN A N 1
ATOM 1688 C CA . ASN A 1 214 ? 14.772 24.075 -40.899 1.00 78.38 214 ASN A CA 1
ATOM 1689 C C . ASN A 1 214 ? 15.694 22.944 -40.428 1.00 78.38 214 ASN A C 1
ATOM 1691 O O . ASN A 1 214 ? 15.774 22.663 -39.237 1.00 78.38 214 ASN A O 1
ATOM 1695 N N . VAL A 1 215 ? 16.426 22.322 -41.355 1.00 77.25 215 VAL A N 1
ATOM 1696 C CA . VAL A 1 215 ? 17.351 21.228 -41.031 1.00 77.25 215 VAL A CA 1
ATOM 1697 C C . VAL A 1 215 ? 18.561 21.748 -40.259 1.00 77.25 215 VAL A C 1
ATOM 1699 O O . VAL A 1 215 ? 18.965 21.135 -39.275 1.00 77.25 215 VAL A O 1
ATOM 1702 N N . LEU A 1 216 ? 19.091 22.918 -40.633 1.00 80.81 216 LEU A N 1
ATOM 1703 C CA . LEU A 1 216 ? 20.189 23.552 -39.899 1.00 80.81 216 LEU A CA 1
ATOM 1704 C C . LEU A 1 216 ? 19.787 23.928 -38.462 1.00 80.81 216 LEU A C 1
ATOM 1706 O O . LEU A 1 216 ? 20.552 23.665 -37.537 1.00 80.81 216 LEU A O 1
ATOM 1710 N N . GLN A 1 217 ? 18.582 24.476 -38.265 1.00 80.38 217 GLN A N 1
ATOM 1711 C CA . GLN A 1 217 ? 18.039 24.751 -36.928 1.00 80.38 217 GLN A CA 1
ATOM 1712 C C . GLN A 1 217 ? 17.829 23.470 -36.115 1.00 80.38 217 GLN A C 1
ATOM 1714 O O . GLN A 1 217 ? 18.110 23.449 -34.921 1.00 80.38 217 GLN A O 1
ATOM 1719 N N . ALA A 1 218 ? 17.365 22.392 -36.749 1.00 78.00 218 ALA A N 1
ATOM 1720 C CA . ALA A 1 218 ? 17.142 21.125 -36.066 1.00 78.00 218 ALA A CA 1
ATOM 1721 C C . ALA A 1 218 ? 18.457 20.454 -35.621 1.00 78.00 218 ALA A C 1
ATOM 1723 O O . ALA A 1 218 ? 18.515 19.902 -34.525 1.00 78.00 218 ALA A O 1
ATOM 1724 N N . LEU A 1 219 ? 19.529 20.547 -36.419 1.00 81.50 219 LEU A N 1
ATOM 1725 C CA . LEU A 1 219 ? 20.868 20.083 -36.021 1.00 81.50 219 LEU A CA 1
ATOM 1726 C C . LEU A 1 219 ? 21.393 20.852 -34.802 1.00 81.50 219 LEU A C 1
ATOM 1728 O O . LEU A 1 219 ? 21.938 20.246 -33.878 1.00 81.50 219 LEU A O 1
ATOM 1732 N N . GLU A 1 220 ? 21.182 22.169 -34.777 1.00 78.62 220 GLU A N 1
ATOM 1733 C CA . GLU A 1 220 ? 21.562 23.023 -33.651 1.00 78.62 220 GLU A CA 1
ATOM 1734 C C . GLU A 1 220 ? 20.748 22.699 -32.388 1.00 78.62 220 GLU A C 1
ATOM 1736 O O . GLU A 1 220 ? 21.332 22.491 -31.324 1.00 78.62 220 GLU A O 1
ATOM 1741 N N . ALA A 1 221 ? 19.423 22.553 -32.511 1.00 76.75 221 ALA A N 1
ATOM 1742 C CA . ALA A 1 221 ? 18.533 22.190 -31.405 1.00 76.75 221 ALA A CA 1
ATOM 1743 C C . ALA A 1 221 ? 18.862 20.814 -30.796 1.00 76.75 221 ALA A C 1
ATOM 1745 O O . ALA A 1 221 ? 18.772 20.637 -29.583 1.00 76.75 221 ALA A O 1
ATOM 1746 N N . ALA A 1 222 ? 19.295 19.857 -31.619 1.00 71.81 222 ALA A N 1
ATOM 1747 C CA . ALA A 1 222 ? 19.693 18.520 -31.181 1.00 71.81 222 ALA A CA 1
ATOM 1748 C C . ALA A 1 222 ? 21.153 18.423 -30.695 1.00 71.81 222 ALA A C 1
ATOM 1750 O O . ALA A 1 222 ? 21.635 17.330 -30.378 1.00 71.81 222 ALA A O 1
ATOM 1751 N N . ASN A 1 223 ? 21.882 19.546 -30.649 1.00 78.00 223 ASN A N 1
ATOM 1752 C CA . ASN A 1 223 ? 23.297 19.603 -30.277 1.00 78.00 223 ASN A CA 1
ATOM 1753 C C . ASN A 1 223 ? 24.177 18.642 -31.114 1.00 78.00 223 ASN A C 1
ATOM 1755 O O . ASN A 1 223 ? 25.116 18.014 -30.606 1.00 78.00 223 ASN A O 1
ATOM 1759 N N . ILE A 1 224 ? 23.854 18.505 -32.406 1.00 81.94 224 ILE A N 1
ATOM 1760 C CA . ILE A 1 224 ? 24.659 17.774 -33.390 1.00 81.94 224 ILE A CA 1
ATOM 1761 C C . ILE A 1 224 ? 25.640 18.763 -34.016 1.00 81.94 224 ILE A C 1
ATOM 1763 O O . ILE A 1 224 ? 25.248 19.739 -34.656 1.00 81.94 224 ILE A O 1
ATOM 1767 N N . LYS A 1 225 ? 26.939 18.523 -33.824 1.00 85.81 225 LYS A N 1
ATOM 1768 C CA . LYS A 1 225 ? 27.990 19.412 -34.323 1.00 85.81 225 LYS A CA 1
ATOM 1769 C C . LYS A 1 225 ? 28.532 18.892 -35.648 1.00 85.81 225 LYS A C 1
ATOM 1771 O O . LYS A 1 225 ? 29.056 17.784 -35.725 1.00 85.81 225 LYS A O 1
ATOM 1776 N N . CYS A 1 226 ? 28.414 19.724 -36.675 1.00 87.38 226 CYS A N 1
ATOM 1777 C CA . CYS A 1 226 ? 28.977 19.487 -37.999 1.00 87.38 226 CYS A CA 1
ATOM 1778 C C . CYS A 1 226 ? 30.136 20.451 -38.270 1.00 87.38 226 CYS A C 1
ATOM 1780 O O . CYS A 1 226 ? 30.307 21.457 -37.566 1.00 87.38 226 CYS A O 1
ATOM 1782 N N . ALA A 1 227 ? 30.873 20.181 -39.347 1.00 89.19 227 ALA A N 1
ATOM 1783 C CA . ALA A 1 227 ? 31.905 21.066 -39.849 1.00 89.19 227 ALA A CA 1
ATOM 1784 C C . ALA A 1 227 ? 31.307 22.456 -40.079 1.00 89.19 227 ALA A C 1
ATOM 1786 O O . ALA A 1 227 ? 30.158 22.579 -40.508 1.00 89.19 227 ALA A O 1
ATOM 1787 N N . LYS A 1 228 ? 32.065 23.513 -39.786 1.00 88.25 228 LYS A N 1
ATOM 1788 C CA . LYS A 1 228 ? 31.601 24.894 -39.949 1.00 88.25 228 LYS A CA 1
ATOM 1789 C C . LYS A 1 228 ? 32.298 25.562 -41.124 1.00 88.25 228 LYS A C 1
ATOM 1791 O O . LYS A 1 228 ? 33.508 25.441 -41.274 1.00 88.25 228 LYS A O 1
ATOM 1796 N N . ASN A 1 229 ? 31.530 26.287 -41.932 1.00 83.00 229 ASN A N 1
ATOM 1797 C CA . ASN A 1 229 ? 32.074 27.163 -42.966 1.00 83.00 229 ASN A CA 1
ATOM 1798 C C . ASN A 1 229 ? 32.621 28.472 -42.356 1.00 83.00 229 ASN A C 1
ATOM 1800 O O . ASN A 1 229 ? 32.484 28.722 -41.156 1.00 83.00 229 ASN A O 1
ATOM 1804 N N . GLU A 1 230 ? 33.184 29.350 -43.189 1.00 81.88 230 GLU A N 1
ATOM 1805 C CA . GLU A 1 230 ? 33.731 30.659 -42.779 1.00 81.88 230 GLU A CA 1
ATOM 1806 C C . GLU A 1 230 ? 32.719 31.546 -42.030 1.00 81.88 230 GLU A C 1
ATOM 1808 O O . GLU A 1 230 ? 33.091 32.362 -41.188 1.00 81.88 230 GLU A O 1
ATOM 1813 N N . LYS A 1 231 ? 31.418 31.348 -42.278 1.00 81.06 231 LYS A N 1
ATOM 1814 C CA . LYS A 1 231 ? 30.312 32.054 -41.610 1.00 81.06 231 LYS A CA 1
ATOM 1815 C C . LYS A 1 231 ? 29.862 31.380 -40.307 1.00 81.06 231 LYS A C 1
ATOM 1817 O O . LYS A 1 231 ? 28.815 31.736 -39.773 1.00 81.06 231 LYS A O 1
ATOM 1822 N N . LYS A 1 232 ? 30.624 30.408 -39.792 1.00 80.75 232 LYS A N 1
ATOM 1823 C CA . LYS A 1 232 ? 30.318 29.596 -38.597 1.00 80.75 232 LYS A CA 1
ATOM 1824 C C . LYS A 1 232 ? 29.025 28.769 -38.699 1.00 80.75 232 LYS A C 1
ATOM 1826 O O . LYS A 1 232 ? 28.528 28.305 -37.672 1.00 80.75 232 LYS A O 1
ATOM 1831 N N . GLN A 1 233 ? 28.505 28.552 -39.906 1.00 81.62 233 GLN A N 1
ATOM 1832 C CA . GLN A 1 233 ? 27.315 27.733 -40.156 1.00 81.62 233 GLN A CA 1
ATOM 1833 C C . GLN A 1 233 ? 27.701 26.292 -40.512 1.00 81.62 233 GLN A C 1
ATOM 1835 O O . GLN A 1 233 ? 28.771 26.101 -41.096 1.00 81.62 233 GLN A O 1
ATOM 1840 N N . PRO A 1 234 ? 26.842 25.293 -40.228 1.00 86.19 234 PRO A N 1
ATOM 1841 C CA . PRO A 1 234 ? 27.089 23.917 -40.643 1.00 86.19 234 PRO A CA 1
ATOM 1842 C C . PRO A 1 234 ? 27.303 23.805 -42.161 1.00 86.19 234 PRO A C 1
ATOM 1844 O O . PRO A 1 234 ? 26.520 24.329 -42.965 1.00 86.19 234 PRO A O 1
ATOM 1847 N N . VAL A 1 235 ? 28.376 23.120 -42.550 1.00 89.88 235 VAL A N 1
ATOM 1848 C CA . VAL A 1 235 ? 28.662 22.755 -43.937 1.00 89.88 235 VAL A CA 1
ATOM 1849 C C . VAL A 1 235 ? 27.584 21.779 -44.395 1.00 89.88 235 VAL A C 1
ATOM 1851 O O . VAL A 1 235 ? 27.298 20.783 -43.728 1.00 89.88 235 VAL A O 1
ATOM 1854 N N . HIS A 1 236 ? 26.976 22.081 -45.539 1.00 90.69 236 HIS A N 1
ATOM 1855 C CA . HIS A 1 236 ? 25.910 21.279 -46.119 1.00 90.69 236 HIS A CA 1
ATOM 1856 C C . HIS A 1 236 ? 26.000 21.264 -47.646 1.00 90.69 236 HIS A C 1
ATOM 1858 O O . HIS A 1 236 ? 26.487 22.218 -48.262 1.00 90.69 236 HIS A O 1
ATOM 1864 N N . SER A 1 237 ? 25.491 20.192 -48.248 1.00 93.25 237 SER A N 1
ATOM 1865 C CA . SER A 1 237 ? 25.338 20.040 -49.700 1.00 93.25 237 SER A CA 1
ATOM 1866 C C . SER A 1 237 ? 23.939 19.525 -50.024 1.00 93.25 237 SER A C 1
ATOM 1868 O O . SER A 1 237 ? 23.362 18.776 -49.239 1.00 93.25 237 SER A O 1
ATOM 1870 N N . GLN A 1 238 ? 23.377 19.969 -51.147 1.00 91.94 238 GLN A N 1
ATOM 1871 C CA . GLN A 1 238 ? 21.992 19.701 -51.538 1.00 91.94 238 GLN A CA 1
ATOM 1872 C C . GLN A 1 238 ? 21.946 18.937 -52.857 1.00 91.94 238 GLN A C 1
ATOM 1874 O O . GLN A 1 238 ? 22.688 19.268 -53.780 1.00 91.94 238 GLN A O 1
ATOM 1879 N N . PHE A 1 239 ? 21.056 17.955 -52.934 1.00 92.38 239 PHE A N 1
ATOM 1880 C CA . PHE A 1 239 ? 20.890 17.050 -54.063 1.00 92.38 239 PHE A CA 1
ATOM 1881 C C . PHE A 1 239 ? 19.393 16.890 -54.359 1.00 92.38 239 PHE A C 1
ATOM 1883 O O . PHE A 1 239 ? 18.590 16.667 -53.448 1.00 92.38 239 PHE A O 1
ATOM 1890 N N . ASP A 1 240 ? 19.008 17.042 -55.623 1.00 87.94 240 ASP A N 1
ATOM 1891 C CA . ASP A 1 240 ? 17.640 16.829 -56.103 1.00 87.94 240 ASP A CA 1
ATOM 1892 C C . ASP A 1 240 ? 17.580 15.442 -56.746 1.00 87.94 240 ASP A C 1
ATOM 1894 O O . ASP A 1 240 ? 18.056 15.294 -57.852 1.00 87.94 240 ASP A O 1
ATOM 1898 N N . ASN A 1 241 ? 17.067 14.419 -56.066 1.00 86.12 241 ASN A N 1
ATOM 1899 C CA . ASN A 1 241 ? 17.204 12.991 -56.412 1.00 86.12 241 ASN A CA 1
ATOM 1900 C C . ASN A 1 241 ? 16.465 12.514 -57.692 1.00 86.12 241 ASN A C 1
ATOM 1902 O O . ASN A 1 241 ? 15.987 11.388 -57.727 1.00 86.12 241 ASN A O 1
ATOM 1906 N N . ARG A 1 242 ? 16.302 13.362 -58.708 1.00 86.75 242 ARG A N 1
ATOM 1907 C CA . ARG A 1 242 ? 15.472 13.112 -59.899 1.00 86.75 242 ARG A CA 1
ATOM 1908 C C . ARG A 1 242 ? 16.285 12.968 -61.186 1.00 86.75 242 ARG A C 1
ATOM 1910 O O . ARG A 1 242 ? 15.771 13.184 -62.272 1.00 86.75 242 ARG A O 1
ATOM 1917 N N . GLN A 1 243 ? 17.585 12.687 -61.088 1.00 84.25 243 GLN A N 1
ATOM 1918 C CA . GLN A 1 243 ? 18.478 12.671 -62.256 1.00 84.25 243 GLN A CA 1
ATOM 1919 C C . GLN A 1 243 ? 18.158 11.577 -63.282 1.00 84.25 243 GLN A C 1
ATOM 1921 O O . GLN A 1 243 ? 18.557 11.721 -64.435 1.00 84.25 243 GLN A O 1
ATOM 1926 N N . ASP A 1 244 ? 17.490 10.505 -62.865 1.00 83.31 244 ASP A N 1
ATOM 1927 C CA . ASP A 1 244 ? 17.130 9.343 -63.677 1.00 83.31 244 ASP A CA 1
ATOM 1928 C C . ASP A 1 244 ? 15.657 9.328 -64.109 1.00 83.31 244 ASP A C 1
ATOM 1930 O O . ASP A 1 244 ? 15.230 8.396 -64.790 1.00 83.31 244 ASP A O 1
ATOM 1934 N N . GLU A 1 245 ? 14.887 10.363 -63.753 1.00 86.69 245 GLU A N 1
ATOM 1935 C CA . GLU A 1 245 ? 13.513 10.533 -64.223 1.00 86.69 245 GLU A CA 1
ATOM 1936 C C . GLU A 1 245 ? 13.477 10.783 -65.738 1.00 86.69 245 GLU A C 1
ATOM 1938 O O . GLU A 1 245 ? 14.328 11.474 -66.308 1.00 86.69 245 GLU A O 1
ATOM 1943 N N . GLU A 1 246 ? 12.452 10.231 -66.390 1.00 85.56 246 GLU A N 1
ATOM 1944 C CA . GLU A 1 246 ? 12.251 10.381 -67.827 1.00 85.56 246 GLU A CA 1
ATOM 1945 C C . GLU A 1 246 ? 11.990 11.849 -68.204 1.00 85.56 246 GLU A C 1
ATOM 1947 O O . GLU A 1 246 ? 11.148 12.552 -67.626 1.00 85.56 246 GLU A O 1
ATOM 1952 N N . ARG A 1 247 ? 12.724 12.312 -69.214 1.00 87.62 247 ARG A N 1
ATOM 1953 C CA . ARG A 1 247 ? 12.621 13.655 -69.772 1.00 87.62 247 ARG A CA 1
ATOM 1954 C C . ARG A 1 247 ? 11.530 13.669 -70.832 1.00 87.62 247 ARG A C 1
ATOM 1956 O O . ARG A 1 247 ? 11.625 13.021 -71.871 1.00 87.62 247 ARG A O 1
ATOM 1963 N N . THR A 1 248 ? 10.501 14.444 -70.548 1.00 87.06 248 THR A N 1
ATOM 1964 C CA . THR A 1 248 ? 9.366 14.746 -71.419 1.00 87.06 248 THR A CA 1
ATOM 1965 C C . THR A 1 248 ? 9.314 16.256 -71.637 1.00 87.06 248 THR A C 1
ATOM 1967 O O . THR A 1 248 ? 9.974 16.998 -70.905 1.00 87.06 248 THR A O 1
ATOM 1970 N N . GLU A 1 249 ? 8.503 16.727 -72.587 1.00 82.50 249 GLU A N 1
ATOM 1971 C CA . GLU A 1 249 ? 8.329 18.170 -72.840 1.00 82.50 249 GLU A CA 1
ATOM 1972 C C . GLU A 1 249 ? 7.960 18.955 -71.561 1.00 82.50 249 GLU A C 1
ATOM 1974 O O . GLU A 1 249 ? 8.436 20.071 -71.361 1.00 82.50 249 GLU A O 1
ATOM 1979 N N . ASP A 1 250 ? 7.191 18.347 -70.647 1.00 84.94 250 ASP A N 1
ATOM 1980 C CA . ASP A 1 250 ? 6.766 18.971 -69.386 1.00 84.94 250 ASP A CA 1
ATOM 1981 C C . ASP A 1 250 ? 7.803 18.852 -68.249 1.00 84.94 250 ASP A C 1
ATOM 1983 O O . ASP A 1 250 ? 7.777 19.635 -67.292 1.00 84.94 250 ASP A O 1
ATOM 1987 N N . THR A 1 251 ? 8.716 17.874 -68.311 1.00 86.06 251 THR A N 1
ATOM 1988 C CA . THR A 1 251 ? 9.665 17.566 -67.221 1.00 86.06 251 THR A CA 1
ATOM 1989 C C . THR A 1 251 ? 11.093 18.036 -67.487 1.00 86.06 251 THR A C 1
ATOM 1991 O O . THR A 1 251 ? 11.848 18.200 -66.529 1.00 86.06 251 THR A O 1
ATOM 1994 N N . GLU A 1 252 ? 11.470 18.340 -68.731 1.00 86.06 252 GLU A N 1
ATOM 1995 C CA . GLU A 1 252 ? 12.845 18.695 -69.113 1.00 86.06 252 GLU A CA 1
ATOM 1996 C C . GLU A 1 252 ? 13.409 19.890 -68.322 1.00 86.06 252 GLU A C 1
ATOM 1998 O O . GLU A 1 252 ? 14.451 19.770 -67.675 1.00 86.06 252 GLU A O 1
ATOM 2003 N N . VAL A 1 253 ? 12.689 21.018 -68.272 1.00 86.44 253 VAL A N 1
ATOM 2004 C CA . VAL A 1 253 ? 13.126 22.227 -67.542 1.00 86.44 253 VAL A CA 1
ATOM 2005 C C . VAL A 1 253 ? 13.192 22.004 -66.016 1.00 86.44 253 VAL A C 1
ATOM 2007 O O . VAL A 1 253 ? 14.173 22.414 -65.379 1.00 86.44 253 VAL A O 1
ATOM 2010 N N . PRO A 1 254 ? 12.196 21.366 -65.363 1.00 87.19 254 PRO A N 1
ATOM 2011 C CA . PRO A 1 254 ? 12.321 20.952 -63.964 1.00 87.19 254 PRO A CA 1
ATOM 2012 C C . PRO A 1 254 ? 13.511 20.023 -63.675 1.00 87.19 254 PRO A C 1
ATOM 2014 O O . PRO A 1 254 ? 14.132 20.167 -62.617 1.00 87.19 254 PRO A O 1
ATOM 2017 N N . LEU A 1 255 ? 13.830 19.094 -64.581 1.00 88.25 255 LEU A N 1
ATOM 2018 C CA . LEU A 1 255 ? 14.916 18.120 -64.425 1.00 88.25 255 LEU A CA 1
ATOM 2019 C C . LEU A 1 255 ? 16.298 18.727 -64.681 1.00 88.25 255 LEU A C 1
ATOM 2021 O O . LEU A 1 255 ? 17.243 18.407 -63.961 1.00 88.25 255 LEU A O 1
ATOM 2025 N N . GLU A 1 256 ? 16.423 19.674 -65.610 1.00 89.69 256 GLU A N 1
ATOM 2026 C CA . GLU A 1 256 ? 17.652 20.454 -65.789 1.00 89.69 256 GLU A CA 1
ATOM 2027 C C . GLU A 1 256 ? 17.968 21.266 -64.521 1.00 89.69 256 GLU A C 1
ATOM 2029 O O . GLU A 1 256 ? 19.104 21.314 -64.041 1.00 89.69 256 GLU A O 1
ATOM 2034 N N . ASN A 1 257 ? 16.943 21.860 -63.901 1.00 88.31 257 ASN A N 1
ATOM 2035 C CA . ASN A 1 257 ? 17.108 22.544 -62.621 1.00 88.31 257 ASN A CA 1
ATOM 2036 C C . ASN A 1 257 ? 17.499 21.578 -61.493 1.00 88.31 257 ASN A C 1
ATOM 2038 O O . ASN A 1 257 ? 18.402 21.904 -60.717 1.00 88.31 257 ASN A O 1
ATOM 2042 N N . ALA A 1 258 ? 16.882 20.393 -61.424 1.00 88.69 258 ALA A N 1
ATOM 2043 C CA . ALA A 1 258 ? 17.265 19.337 -60.485 1.00 88.69 258 ALA A CA 1
ATOM 2044 C C . ALA A 1 258 ? 18.741 18.938 -60.660 1.00 88.69 258 ALA A C 1
ATOM 2046 O O . ALA A 1 258 ? 19.506 18.874 -59.692 1.00 88.69 258 ALA A O 1
ATOM 2047 N N . TRP A 1 259 ? 19.177 18.763 -61.911 1.00 90.06 259 TRP A N 1
ATOM 2048 C CA . TRP A 1 259 ? 20.566 18.481 -62.259 1.00 90.06 259 TRP A CA 1
ATOM 2049 C C . TRP A 1 259 ? 21.514 19.575 -61.764 1.00 90.06 259 TRP A C 1
ATOM 2051 O O . TRP A 1 259 ? 22.493 19.280 -61.081 1.00 90.06 259 TRP A O 1
ATOM 2061 N N . ARG A 1 260 ? 21.200 20.851 -62.024 1.00 90.19 260 ARG A N 1
ATOM 2062 C CA . ARG A 1 260 ? 22.010 22.001 -61.580 1.00 90.19 260 ARG A CA 1
ATOM 2063 C C . ARG A 1 260 ? 22.113 22.110 -60.057 1.00 90.19 260 ARG A C 1
ATOM 2065 O O . ARG A 1 260 ? 23.153 22.543 -59.548 1.00 90.19 260 ARG A O 1
ATOM 2072 N N . VAL A 1 261 ? 21.055 21.757 -59.321 1.00 91.44 261 VAL A N 1
ATOM 2073 C CA . VAL A 1 261 ? 21.078 21.704 -57.848 1.00 91.44 261 VAL A CA 1
ATOM 2074 C C . VAL A 1 261 ? 22.071 20.642 -57.383 1.00 91.44 261 VAL A C 1
ATOM 2076 O O . VAL A 1 261 ? 22.989 20.972 -56.627 1.00 91.44 261 VAL A O 1
ATOM 2079 N N . THR A 1 262 ? 21.948 19.416 -57.893 1.00 92.31 262 THR A N 1
ATOM 2080 C CA . THR A 1 262 ? 22.847 18.298 -57.571 1.00 92.31 262 THR A CA 1
ATOM 2081 C C . THR A 1 262 ? 24.285 18.581 -57.984 1.00 92.31 262 THR A C 1
ATOM 2083 O O . THR A 1 262 ? 25.185 18.384 -57.177 1.00 92.31 262 THR A O 1
ATOM 2086 N N . GLU A 1 263 ? 24.534 19.122 -59.178 1.00 90.88 263 GLU A N 1
ATOM 2087 C CA . GLU A 1 263 ? 25.883 19.457 -59.649 1.00 90.88 263 GLU A CA 1
ATOM 2088 C C . GLU A 1 263 ? 26.557 20.496 -58.734 1.00 90.88 263 GLU A C 1
ATOM 2090 O O . GLU A 1 263 ? 27.724 20.356 -58.356 1.00 90.88 263 GLU A O 1
ATOM 2095 N N . ARG A 1 264 ? 25.815 21.528 -58.310 1.00 91.50 264 ARG A N 1
ATOM 2096 C CA . ARG A 1 264 ? 26.304 22.514 -57.335 1.00 91.50 264 ARG A CA 1
ATOM 2097 C C . ARG A 1 264 ? 26.579 21.871 -55.975 1.00 91.50 264 ARG A C 1
ATOM 2099 O O . ARG A 1 264 ? 27.571 22.225 -55.334 1.00 91.50 264 ARG A O 1
ATOM 2106 N N . GLY A 1 265 ? 25.705 20.968 -55.531 1.00 92.12 265 GLY A N 1
ATOM 2107 C CA . GLY A 1 265 ? 25.889 20.176 -54.317 1.00 92.12 265 GLY A CA 1
ATOM 2108 C C . GLY A 1 265 ? 27.160 19.335 -54.371 1.00 92.12 265 GLY A C 1
ATOM 2109 O O . GLY A 1 265 ? 27.979 19.422 -53.460 1.00 92.12 265 GLY A O 1
ATOM 2110 N N . MET A 1 266 ? 27.373 18.611 -55.471 1.00 91.81 266 MET A N 1
ATOM 2111 C CA . MET A 1 266 ? 28.554 17.778 -55.701 1.00 91.81 266 MET A CA 1
ATOM 2112 C C . MET A 1 266 ? 29.834 18.606 -55.691 1.00 91.81 266 MET A C 1
ATOM 2114 O O . MET A 1 266 ? 30.734 18.283 -54.926 1.00 91.81 266 MET A O 1
ATOM 2118 N N . LYS A 1 267 ? 29.890 19.731 -56.422 1.00 91.06 267 LYS A N 1
ATOM 2119 C CA . LYS A 1 267 ? 31.057 20.639 -56.420 1.00 91.06 267 LYS A CA 1
ATOM 2120 C C . LYS A 1 267 ? 31.436 21.103 -55.012 1.00 91.06 267 LYS A C 1
ATOM 2122 O O . LYS A 1 267 ? 32.614 21.138 -54.666 1.00 91.06 267 LYS A O 1
ATOM 2127 N N . ARG A 1 268 ? 30.443 21.461 -54.188 1.00 90.44 268 ARG A N 1
ATOM 2128 C CA . ARG A 1 268 ? 30.672 21.871 -52.791 1.00 90.44 268 ARG A CA 1
ATOM 2129 C C . ARG A 1 268 ? 31.156 20.709 -51.932 1.00 90.44 268 ARG A C 1
ATOM 2131 O O . ARG A 1 268 ? 32.094 20.876 -51.157 1.00 90.44 268 ARG A O 1
ATOM 2138 N N . PHE A 1 269 ? 30.519 19.552 -52.070 1.00 92.94 269 PHE A N 1
ATOM 2139 C CA . PHE A 1 269 ? 30.844 18.367 -51.290 1.00 92.94 269 PHE A CA 1
ATOM 2140 C C . PHE A 1 269 ? 32.241 17.827 -51.616 1.00 92.94 269 PHE A C 1
ATOM 2142 O O . PHE A 1 269 ? 33.008 17.524 -50.706 1.00 92.94 269 PHE A O 1
ATOM 2149 N N . THR A 1 270 ? 32.618 17.776 -52.893 1.00 89.69 270 THR A N 1
ATOM 2150 C CA . THR A 1 270 ? 33.927 17.269 -53.321 1.00 89.69 270 THR A CA 1
ATOM 2151 C C . THR A 1 270 ? 35.049 18.230 -52.947 1.00 89.69 270 THR A C 1
ATOM 2153 O O . THR A 1 270 ? 36.081 17.774 -52.470 1.00 89.69 270 THR A O 1
ATOM 2156 N N . ALA A 1 271 ? 34.826 19.548 -53.032 1.00 89.62 271 ALA A N 1
ATOM 2157 C CA . ALA A 1 271 ? 35.784 20.542 -52.538 1.00 89.62 271 ALA A CA 1
ATOM 2158 C C . ALA A 1 271 ? 36.021 20.428 -51.019 1.00 89.62 271 ALA A C 1
ATOM 2160 O O . ALA A 1 271 ? 37.141 20.611 -50.539 1.00 89.62 271 ALA A O 1
ATOM 2161 N N . PHE A 1 272 ? 34.981 20.100 -50.243 1.00 91.50 272 PHE A N 1
ATOM 2162 C CA . PHE A 1 272 ? 35.139 19.796 -48.819 1.00 91.50 272 PHE A CA 1
ATOM 2163 C C . PHE A 1 272 ? 35.949 18.509 -48.607 1.00 91.50 272 PHE A C 1
ATOM 2165 O O . PHE A 1 272 ? 36.877 18.484 -47.797 1.00 91.50 272 PHE A O 1
ATOM 2172 N N . LEU A 1 273 ? 35.634 17.452 -49.359 1.00 89.94 273 LEU A N 1
ATOM 2173 C CA . LEU A 1 273 ? 36.285 16.146 -49.251 1.00 89.94 273 LEU A CA 1
ATOM 2174 C C . LEU A 1 273 ? 37.782 16.189 -49.611 1.00 89.94 273 LEU A C 1
ATOM 2176 O O . LEU A 1 273 ? 38.593 15.540 -48.946 1.00 89.94 273 LEU A O 1
ATOM 2180 N N . GLU A 1 274 ? 38.164 16.981 -50.618 1.00 88.00 274 GLU A N 1
ATOM 2181 C CA . GLU A 1 274 ? 39.564 17.220 -51.009 1.00 88.00 274 GLU A CA 1
ATOM 2182 C C . GLU A 1 274 ? 40.401 17.708 -49.828 1.00 88.00 274 GLU A C 1
ATOM 2184 O O . GLU A 1 274 ? 41.459 17.145 -49.534 1.00 88.00 274 GLU A O 1
ATOM 2189 N N . ASN A 1 275 ? 39.864 18.694 -49.107 1.00 85.31 275 ASN A N 1
ATOM 2190 C CA . ASN A 1 275 ? 40.529 19.379 -48.002 1.00 85.31 275 ASN A CA 1
ATOM 2191 C C . ASN A 1 275 ? 40.319 18.701 -46.638 1.00 85.31 275 ASN A C 1
ATOM 2193 O O . ASN A 1 275 ? 40.874 19.151 -45.635 1.00 85.31 275 ASN A O 1
ATOM 2197 N N . SER A 1 276 ? 39.523 17.631 -46.576 1.00 86.62 276 SER A N 1
ATOM 2198 C CA . SER A 1 276 ? 39.233 16.936 -45.322 1.00 86.62 276 SER A CA 1
ATOM 2199 C C . SER A 1 276 ? 40.413 16.056 -44.890 1.00 86.62 276 SER A C 1
ATOM 2201 O O . SER A 1 276 ? 40.840 15.198 -45.679 1.00 86.62 276 SER A O 1
ATOM 2203 N N . PRO A 1 277 ? 40.933 16.224 -43.655 1.00 86.50 277 PRO A N 1
ATOM 2204 C CA . PRO A 1 277 ? 41.965 15.347 -43.112 1.00 86.50 277 PRO A CA 1
ATOM 2205 C C . PRO A 1 277 ? 41.385 13.954 -42.813 1.00 86.50 277 PRO A C 1
ATOM 2207 O O . PRO A 1 277 ? 40.199 13.853 -42.485 1.00 86.50 277 PRO A O 1
ATOM 2210 N N . PRO A 1 278 ? 42.188 12.882 -42.902 1.00 86.00 278 PRO A N 1
ATOM 2211 C CA . PRO A 1 278 ? 41.734 11.545 -42.542 1.00 86.00 278 PRO A CA 1
ATOM 2212 C C . PRO A 1 278 ? 41.445 11.454 -41.038 1.00 86.00 278 PRO A C 1
ATOM 2214 O O . PRO A 1 278 ? 42.227 11.922 -40.208 1.00 86.00 278 PRO A O 1
ATOM 2217 N N . LEU A 1 279 ? 40.323 10.829 -40.683 1.00 80.94 279 LEU A N 1
ATOM 2218 C CA . LEU A 1 279 ? 40.018 10.400 -39.324 1.00 80.94 279 LEU A CA 1
ATOM 2219 C C . LEU A 1 279 ? 40.385 8.932 -39.165 1.00 80.94 279 LEU A C 1
ATOM 2221 O O . LEU A 1 279 ? 39.912 8.085 -39.923 1.00 80.94 279 LEU A O 1
ATOM 2225 N N . GLN A 1 280 ? 41.156 8.638 -38.129 1.00 74.69 280 GLN A N 1
ATOM 2226 C CA . GLN A 1 280 ? 41.409 7.279 -37.667 1.00 74.69 280 GLN A CA 1
ATOM 2227 C C . GLN A 1 280 ? 40.543 7.002 -36.435 1.00 74.69 280 GLN A C 1
ATOM 2229 O O . GLN A 1 280 ? 40.246 7.915 -35.655 1.00 74.69 280 GLN A O 1
ATOM 2234 N N . GLN A 1 281 ? 40.109 5.753 -36.258 1.00 65.62 281 GLN A N 1
ATOM 2235 C CA . GLN A 1 281 ? 39.370 5.353 -35.059 1.00 65.62 281 GLN A CA 1
ATOM 2236 C C . GLN A 1 281 ? 40.224 5.646 -33.817 1.00 65.62 281 GLN A C 1
ATOM 2238 O O . GLN A 1 281 ? 41.421 5.347 -33.787 1.00 65.62 281 GLN A O 1
ATOM 2243 N N . LYS A 1 282 ? 39.622 6.220 -32.768 1.00 58.66 282 LYS A N 1
ATOM 2244 C CA . LYS A 1 282 ? 40.345 6.411 -31.509 1.00 58.66 282 LYS A CA 1
ATOM 2245 C C . LYS A 1 282 ? 40.650 5.049 -30.899 1.00 58.66 282 LYS A C 1
ATOM 2247 O O . LYS A 1 282 ? 39.744 4.319 -30.503 1.00 58.66 282 LYS A O 1
ATOM 2252 N N . VAL A 1 283 ? 41.935 4.750 -30.731 1.00 53.91 283 VAL A N 1
ATOM 2253 C CA . VAL A 1 283 ? 42.370 3.725 -29.780 1.00 53.91 283 VAL A CA 1
ATOM 2254 C C . VAL A 1 283 ? 41.867 4.159 -28.403 1.00 53.91 283 VAL A C 1
ATOM 2256 O O . VAL A 1 283 ? 42.167 5.265 -27.950 1.00 53.91 283 VAL A O 1
ATOM 2259 N N . VAL A 1 284 ? 41.059 3.323 -27.743 1.00 54.00 284 VAL A N 1
ATOM 2260 C CA . VAL A 1 284 ? 40.619 3.590 -26.367 1.00 54.00 284 VAL A CA 1
ATOM 2261 C C . VAL A 1 284 ? 41.871 3.694 -25.494 1.00 54.00 284 VAL A C 1
ATOM 2263 O O . VAL A 1 284 ? 42.578 2.701 -25.315 1.00 54.00 284 VAL A O 1
ATOM 2266 N N . MET A 1 285 ? 42.158 4.896 -24.987 1.00 57.59 285 MET A N 1
ATOM 2267 C CA . MET A 1 285 ? 43.291 5.163 -24.095 1.00 57.59 285 MET A CA 1
ATOM 2268 C C . MET A 1 285 ? 43.228 4.225 -22.881 1.00 57.59 285 MET A C 1
ATOM 2270 O O . MET A 1 285 ? 42.146 3.976 -22.351 1.00 57.59 285 MET A O 1
ATOM 2274 N N . GLU A 1 286 ? 44.370 3.733 -22.395 1.00 63.53 286 GLU A N 1
ATOM 2275 C CA . GLU A 1 286 ? 44.422 2.836 -21.222 1.00 63.53 286 GLU A CA 1
ATOM 2276 C C . GLU A 1 286 ? 43.707 3.421 -19.986 1.00 63.53 286 GLU A C 1
ATOM 2278 O O . GLU A 1 286 ? 43.052 2.697 -19.239 1.00 63.53 286 GLU A O 1
ATOM 2283 N N . VAL A 1 287 ? 43.731 4.749 -19.829 1.00 65.94 287 VAL A N 1
ATOM 2284 C CA . VAL A 1 287 ? 43.018 5.483 -18.767 1.00 65.94 287 VAL A CA 1
ATOM 2285 C C . VAL A 1 287 ? 41.492 5.307 -18.856 1.00 65.94 287 VAL A C 1
ATOM 2287 O O . VAL A 1 287 ? 40.826 5.112 -17.842 1.00 65.94 287 VAL A O 1
ATOM 2290 N N . GLU A 1 288 ? 40.932 5.316 -20.067 1.00 66.81 288 GLU A N 1
ATOM 2291 C CA . GLU A 1 288 ? 39.495 5.145 -20.318 1.00 66.81 288 GLU A CA 1
ATOM 2292 C C . GLU A 1 288 ? 39.045 3.704 -20.040 1.00 66.81 288 GLU A C 1
ATOM 2294 O O . GLU A 1 288 ? 37.990 3.489 -19.438 1.00 66.81 288 GLU A O 1
ATOM 2299 N N . LYS A 1 289 ? 39.860 2.710 -20.427 1.00 72.94 289 LYS A N 1
ATOM 2300 C CA . LYS A 1 289 ? 39.590 1.292 -20.128 1.00 72.94 289 LYS A CA 1
ATOM 2301 C C . LYS A 1 289 ? 39.558 1.047 -18.625 1.00 72.94 289 LYS A C 1
ATOM 2303 O O . LYS A 1 289 ? 38.643 0.397 -18.121 1.00 72.94 289 LYS A O 1
ATOM 2308 N N . GLU A 1 290 ? 40.528 1.609 -17.907 1.00 79.94 290 GLU A N 1
ATOM 2309 C CA . GLU A 1 290 ? 40.605 1.494 -16.454 1.00 79.94 290 GLU A CA 1
ATOM 2310 C C . GLU A 1 290 ? 39.411 2.177 -15.768 1.00 79.94 290 GLU A C 1
ATOM 2312 O O . GLU A 1 290 ? 38.874 1.639 -14.797 1.00 79.94 290 GLU A O 1
ATOM 2317 N N . ARG A 1 291 ? 38.920 3.304 -16.307 1.00 75.44 291 ARG A N 1
ATOM 2318 C CA . ARG A 1 291 ? 37.700 3.963 -15.815 1.00 75.44 291 ARG A CA 1
ATOM 2319 C C . ARG A 1 291 ? 36.473 3.061 -15.946 1.00 75.44 291 ARG A C 1
ATOM 2321 O O . ARG A 1 291 ? 35.806 2.799 -14.948 1.00 75.44 291 ARG A O 1
ATOM 2328 N N . ILE A 1 292 ? 36.202 2.562 -17.156 1.00 76.25 292 ILE A N 1
ATOM 2329 C CA . ILE A 1 292 ? 35.065 1.668 -17.448 1.00 76.25 292 ILE A CA 1
ATOM 2330 C C . ILE A 1 292 ? 35.111 0.439 -16.536 1.00 76.25 292 ILE A C 1
ATOM 2332 O O . ILE A 1 292 ? 34.112 0.072 -15.915 1.00 76.25 292 ILE A O 1
ATOM 2336 N N . ARG A 1 293 ? 36.300 -0.151 -16.392 1.00 86.12 293 ARG A N 1
ATOM 2337 C CA . ARG A 1 293 ? 36.535 -1.299 -15.521 1.00 86.12 293 ARG A CA 1
ATOM 2338 C C . ARG A 1 293 ? 36.176 -1.011 -14.066 1.00 86.12 293 ARG A C 1
ATOM 2340 O O . ARG A 1 293 ? 35.482 -1.813 -13.443 1.00 86.12 293 ARG A O 1
ATOM 2347 N N . LEU A 1 294 ? 36.666 0.097 -13.507 1.00 85.06 294 LEU A N 1
ATOM 2348 C CA . LEU A 1 294 ? 36.402 0.460 -12.114 1.00 85.06 294 LEU A CA 1
ATOM 2349 C C . LEU A 1 294 ? 34.912 0.719 -11.876 1.00 85.06 294 LEU A C 1
ATOM 2351 O O . LEU A 1 294 ? 34.379 0.215 -10.888 1.00 85.06 294 LEU A O 1
ATOM 2355 N N . THR A 1 295 ? 34.234 1.418 -12.787 1.00 79.31 295 THR A N 1
ATOM 2356 C CA . THR A 1 295 ? 32.784 1.650 -12.713 1.00 79.31 295 THR A CA 1
ATOM 2357 C C . THR A 1 295 ? 32.005 0.332 -12.696 1.00 79.31 295 THR A C 1
ATOM 2359 O O . THR A 1 295 ? 31.193 0.119 -11.795 1.00 79.31 295 THR A O 1
ATOM 2362 N N . ALA A 1 296 ? 32.319 -0.591 -13.610 1.00 82.62 296 ALA A N 1
ATOM 2363 C CA . ALA A 1 296 ? 31.691 -1.910 -13.675 1.00 82.62 296 ALA A CA 1
ATOM 2364 C C . ALA A 1 296 ? 31.924 -2.744 -12.399 1.00 82.62 296 ALA A C 1
ATOM 2366 O O . ALA A 1 296 ? 30.998 -3.374 -11.882 1.00 82.62 296 ALA A O 1
ATOM 2367 N N . CYS A 1 297 ? 33.143 -2.715 -11.842 1.00 87.75 297 CYS A N 1
ATOM 2368 C CA . CYS A 1 297 ? 33.440 -3.374 -10.567 1.00 87.75 297 CYS A CA 1
ATOM 2369 C C . CYS A 1 297 ? 32.604 -2.797 -9.417 1.00 87.75 297 CYS A C 1
ATOM 2371 O O . CYS A 1 297 ? 32.113 -3.553 -8.577 1.00 87.75 297 CYS A O 1
ATOM 2373 N N . ILE A 1 298 ? 32.435 -1.472 -9.358 1.00 84.06 298 ILE A N 1
ATOM 2374 C CA . ILE A 1 298 ? 31.649 -0.842 -8.293 1.00 84.06 298 ILE A CA 1
ATOM 2375 C C . ILE A 1 298 ? 30.167 -1.209 -8.425 1.00 84.06 298 ILE A C 1
ATOM 2377 O O . ILE A 1 298 ? 29.564 -1.584 -7.423 1.00 84.06 298 ILE A O 1
ATOM 2381 N N . GLN A 1 299 ? 29.601 -1.190 -9.633 1.00 80.38 299 GLN A N 1
ATOM 2382 C CA . GLN A 1 299 ? 28.211 -1.601 -9.885 1.00 80.38 299 GLN A CA 1
ATOM 2383 C C . GLN A 1 299 ? 27.952 -3.051 -9.444 1.00 80.38 299 GLN A C 1
ATOM 2385 O O . GLN A 1 299 ? 27.018 -3.321 -8.688 1.00 80.38 299 GLN A O 1
ATOM 2390 N N . ASN A 1 300 ? 28.839 -3.982 -9.803 1.00 87.69 300 ASN A N 1
ATOM 2391 C CA . ASN A 1 300 ? 28.759 -5.370 -9.339 1.00 87.69 300 ASN A CA 1
ATOM 2392 C C . ASN A 1 300 ? 28.838 -5.477 -7.801 1.00 87.69 300 ASN A C 1
ATOM 2394 O O . ASN A 1 300 ? 28.082 -6.222 -7.170 1.00 87.69 300 ASN A O 1
ATOM 2398 N N . LEU A 1 301 ? 29.725 -4.699 -7.168 1.00 89.44 301 LEU A N 1
ATOM 2399 C CA . LEU A 1 301 ? 29.834 -4.647 -5.709 1.00 89.44 301 LEU A CA 1
ATOM 2400 C C . LEU A 1 301 ? 28.557 -4.109 -5.049 1.00 89.44 301 LEU A C 1
ATOM 2402 O O . LEU A 1 301 ? 28.181 -4.619 -3.994 1.00 89.44 301 LEU A O 1
ATOM 2406 N N . GLN A 1 302 ? 27.864 -3.139 -5.655 1.00 84.25 302 GLN A N 1
ATOM 2407 C CA . GLN A 1 302 ? 26.565 -2.658 -5.167 1.00 84.25 302 GLN A CA 1
ATOM 2408 C C . GLN A 1 302 ? 25.531 -3.793 -5.128 1.00 84.25 302 GLN A C 1
ATOM 2410 O O . GLN A 1 302 ? 24.869 -3.982 -4.102 1.00 84.25 302 GLN A O 1
ATOM 2415 N N . GLU A 1 303 ? 25.442 -4.603 -6.188 1.00 84.69 303 GLU A N 1
ATOM 2416 C CA . GLU A 1 303 ? 24.566 -5.782 -6.223 1.00 84.69 303 GLU A CA 1
ATOM 2417 C C . GLU A 1 303 ? 24.951 -6.820 -5.159 1.00 84.69 303 GLU A C 1
ATOM 2419 O O . GLU A 1 303 ? 24.085 -7.345 -4.456 1.00 84.69 303 GLU A O 1
ATOM 2424 N N . ARG A 1 304 ? 26.250 -7.094 -4.981 1.00 90.19 304 ARG A N 1
ATOM 2425 C CA . ARG A 1 304 ? 26.742 -8.033 -3.955 1.00 90.19 304 ARG A CA 1
ATOM 2426 C C . ARG A 1 304 ? 26.420 -7.552 -2.543 1.00 90.19 304 ARG A C 1
ATOM 2428 O O . ARG A 1 304 ? 25.955 -8.344 -1.726 1.00 90.19 304 ARG A O 1
ATOM 2435 N N . ILE A 1 305 ? 26.602 -6.260 -2.259 1.00 87.31 305 ILE A N 1
ATOM 2436 C CA . ILE A 1 305 ? 26.223 -5.650 -0.974 1.00 87.31 305 ILE A CA 1
ATOM 2437 C C . ILE A 1 305 ? 24.725 -5.851 -0.725 1.00 87.31 305 ILE A C 1
ATOM 2439 O O . ILE A 1 305 ? 24.343 -6.309 0.353 1.00 87.31 305 ILE A O 1
ATOM 2443 N N . ARG A 1 306 ? 23.889 -5.572 -1.731 1.00 84.12 306 ARG A N 1
ATOM 2444 C CA . ARG A 1 306 ? 22.431 -5.737 -1.655 1.00 84.12 306 ARG A CA 1
ATOM 2445 C C . ARG A 1 306 ? 22.022 -7.192 -1.415 1.00 84.12 306 ARG A C 1
ATOM 2447 O O . ARG A 1 306 ? 21.196 -7.455 -0.543 1.00 84.12 306 ARG A O 1
ATOM 2454 N N . PHE A 1 307 ? 22.622 -8.142 -2.132 1.00 88.25 307 PHE A N 1
ATOM 2455 C CA . PHE A 1 307 ? 22.370 -9.575 -1.946 1.00 88.25 307 PHE A CA 1
ATOM 2456 C C . PHE A 1 307 ? 22.712 -10.027 -0.518 1.00 88.25 307 PHE A C 1
ATOM 2458 O O . PHE A 1 307 ? 21.940 -10.749 0.115 1.00 88.25 307 PHE A O 1
ATOM 2465 N N . THR A 1 308 ? 23.835 -9.560 0.029 1.00 89.75 308 THR A N 1
ATOM 2466 C CA . THR A 1 308 ? 24.252 -9.862 1.407 1.00 89.75 308 THR A CA 1
ATOM 2467 C C . THR A 1 308 ? 23.311 -9.246 2.449 1.00 89.75 308 THR A C 1
ATOM 2469 O O . THR A 1 308 ? 23.001 -9.892 3.451 1.00 89.75 308 THR A O 1
ATOM 2472 N N . GLU A 1 309 ? 22.807 -8.029 2.222 1.00 85.62 309 GLU A N 1
ATOM 2473 C CA . GLU A 1 309 ? 21.813 -7.381 3.094 1.00 85.62 309 GLU A CA 1
ATOM 2474 C C . GLU A 1 309 ? 20.468 -8.121 3.114 1.00 85.62 309 GLU A C 1
ATOM 2476 O O . GLU A 1 309 ? 19.873 -8.289 4.180 1.00 85.62 309 GLU A O 1
ATOM 2481 N N . LEU A 1 310 ? 19.999 -8.596 1.960 1.00 82.12 310 LEU A N 1
ATOM 2482 C CA . LEU A 1 310 ? 18.773 -9.393 1.860 1.00 82.12 310 LEU A CA 1
ATOM 2483 C C . LEU A 1 310 ? 18.922 -10.753 2.553 1.00 82.12 310 LEU A C 1
ATOM 2485 O O . LEU A 1 310 ? 18.086 -11.107 3.380 1.00 82.12 310 LEU A O 1
ATOM 2489 N N . ASN A 1 311 ? 20.042 -11.451 2.345 1.00 88.50 311 ASN A N 1
ATOM 2490 C CA . ASN A 1 311 ? 20.333 -12.690 3.073 1.00 88.50 311 ASN A CA 1
ATOM 2491 C C . ASN A 1 311 ? 20.402 -12.480 4.596 1.00 88.50 311 ASN A C 1
ATOM 2493 O O . ASN A 1 311 ? 19.974 -13.344 5.362 1.00 88.50 311 ASN A O 1
ATOM 2497 N N . LEU A 1 312 ? 20.919 -11.335 5.062 1.00 86.62 312 LEU A N 1
ATOM 2498 C CA . LEU A 1 312 ? 20.923 -11.007 6.490 1.00 86.62 312 LEU A CA 1
ATOM 2499 C C . LEU A 1 312 ? 19.489 -10.879 7.031 1.00 86.62 312 LEU A C 1
ATOM 2501 O O . LEU A 1 312 ? 19.187 -11.446 8.085 1.00 86.62 312 LEU A O 1
ATOM 2505 N N . ARG A 1 313 ? 18.602 -10.208 6.283 1.00 81.44 313 ARG A N 1
ATOM 2506 C CA . ARG A 1 313 ? 17.171 -10.097 6.613 1.00 81.44 313 ARG A CA 1
ATOM 2507 C C . ARG A 1 313 ? 16.460 -11.450 6.607 1.00 81.44 313 ARG A C 1
ATOM 2509 O O . ARG A 1 313 ? 15.654 -11.707 7.501 1.00 81.44 313 ARG A O 1
ATOM 2516 N N . ASP A 1 314 ? 16.786 -12.344 5.677 1.00 85.94 314 ASP A N 1
ATOM 2517 C CA . ASP A 1 314 ? 16.213 -13.697 5.646 1.00 85.94 314 ASP A CA 1
ATOM 2518 C C . ASP A 1 314 ? 16.561 -14.497 6.904 1.00 85.94 314 ASP A C 1
ATOM 2520 O O . ASP A 1 314 ? 15.706 -15.173 7.487 1.00 85.94 314 ASP A O 1
ATOM 2524 N N . VAL A 1 315 ? 17.808 -14.385 7.374 1.00 86.56 315 VAL A N 1
ATOM 2525 C CA . VAL A 1 315 ? 18.257 -15.021 8.621 1.00 86.56 315 VAL A CA 1
ATOM 2526 C C . VAL A 1 315 ? 17.525 -14.431 9.833 1.00 86.56 315 VAL A C 1
ATOM 2528 O O . VAL A 1 315 ? 17.116 -15.182 10.725 1.00 86.56 315 VAL A O 1
ATOM 2531 N N . GLU A 1 316 ? 17.325 -13.112 9.877 1.00 82.06 316 GLU A N 1
ATOM 2532 C CA . GLU A 1 316 ? 16.564 -12.423 10.933 1.00 82.06 316 GLU A CA 1
ATOM 2533 C C . GLU A 1 316 ? 15.098 -12.875 10.968 1.00 82.06 316 GLU A C 1
ATOM 2535 O O . GLU A 1 316 ? 14.618 -13.335 12.009 1.00 82.06 316 GLU A O 1
ATOM 2540 N N . ARG A 1 317 ? 14.418 -12.888 9.819 1.00 79.56 317 ARG A N 1
ATOM 2541 C CA . ARG A 1 317 ? 13.032 -13.370 9.702 1.00 79.56 317 ARG A CA 1
ATOM 2542 C C . ARG A 1 317 ? 12.896 -14.854 10.015 1.00 79.56 317 ARG A C 1
ATOM 2544 O O . ARG A 1 317 ? 11.935 -15.268 10.662 1.00 79.56 317 ARG A O 1
ATOM 2551 N N . THR A 1 318 ? 13.878 -15.664 9.627 1.00 82.75 318 THR A N 1
ATOM 2552 C CA . THR A 1 318 ? 13.923 -17.084 10.000 1.00 82.75 318 THR A CA 1
ATOM 2553 C C . THR A 1 318 ? 13.973 -17.245 11.520 1.00 82.75 318 THR A C 1
ATOM 2555 O O . THR A 1 318 ? 13.262 -18.084 12.077 1.00 82.75 318 THR A O 1
ATOM 2558 N N . GLN A 1 319 ? 14.760 -16.431 12.230 1.00 82.06 319 GLN A N 1
ATOM 2559 C CA . GLN A 1 319 ? 14.784 -16.466 13.694 1.00 82.06 319 GLN A CA 1
ATOM 2560 C C . GLN A 1 319 ? 13.450 -16.054 14.324 1.00 82.06 319 GLN A C 1
ATOM 2562 O O . GLN A 1 319 ? 12.997 -16.722 15.259 1.00 82.06 319 GLN A O 1
ATOM 2567 N N . GLU A 1 320 ? 12.809 -15.002 13.818 1.00 76.81 320 GLU A N 1
ATOM 2568 C CA . GLU A 1 320 ? 11.486 -14.566 14.282 1.00 76.81 320 GLU A CA 1
ATOM 2569 C C . GLU A 1 320 ? 10.437 -15.662 14.079 1.00 76.81 320 GLU A C 1
ATOM 2571 O O . GLU A 1 320 ? 9.729 -16.039 15.020 1.00 76.81 320 GLU A O 1
ATOM 2576 N N . ALA A 1 321 ? 10.396 -16.259 12.887 1.00 75.00 321 ALA A N 1
ATOM 2577 C CA . ALA A 1 321 ? 9.459 -17.322 12.552 1.00 75.00 321 ALA A CA 1
ATOM 2578 C C . ALA A 1 321 ? 9.663 -18.569 13.438 1.00 75.00 321 ALA A C 1
ATOM 2580 O O . ALA A 1 321 ? 8.687 -19.187 13.889 1.00 75.00 321 ALA A O 1
ATOM 2581 N N . LEU A 1 322 ? 10.918 -18.904 13.766 1.00 77.75 322 LEU A N 1
ATOM 2582 C CA . LEU A 1 322 ? 11.263 -19.954 14.732 1.00 77.75 322 LEU A CA 1
ATOM 2583 C C . LEU A 1 322 ? 10.862 -19.591 16.172 1.00 77.75 322 LEU A C 1
ATOM 2585 O O . LEU A 1 322 ? 10.477 -20.479 16.940 1.00 77.75 322 LEU A O 1
ATOM 2589 N N . CYS A 1 323 ? 10.940 -18.312 16.550 1.00 73.62 323 CYS A N 1
ATOM 2590 C CA . CYS A 1 323 ? 10.518 -17.823 17.862 1.00 73.62 323 CYS A CA 1
ATOM 2591 C C . CYS A 1 323 ? 8.996 -17.945 18.033 1.00 73.62 323 CYS A C 1
ATOM 2593 O O . CYS A 1 323 ? 8.531 -18.548 19.007 1.00 73.62 323 CYS A O 1
ATOM 2595 N N . ILE A 1 324 ? 8.232 -17.480 17.040 1.00 72.44 324 ILE A N 1
ATOM 2596 C CA . ILE A 1 324 ? 6.762 -17.526 17.014 1.00 72.44 324 ILE A CA 1
ATOM 2597 C C . ILE A 1 324 ? 6.260 -18.976 17.051 1.00 72.44 324 ILE A C 1
ATOM 2599 O O . ILE A 1 324 ? 5.369 -19.323 17.830 1.00 72.44 324 ILE A O 1
ATOM 2603 N N . ASN A 1 325 ? 6.862 -19.868 16.259 1.00 72.62 325 ASN A N 1
ATOM 2604 C CA . ASN A 1 325 ? 6.395 -21.252 16.115 1.00 72.62 325 ASN A CA 1
ATOM 2605 C C . ASN A 1 325 ? 7.054 -22.247 17.086 1.00 72.62 325 ASN A C 1
ATOM 2607 O O . ASN A 1 325 ? 6.855 -23.461 16.973 1.00 72.62 325 ASN A O 1
ATOM 2611 N N . LYS A 1 326 ? 7.794 -21.759 18.090 1.00 73.62 326 LYS A N 1
ATOM 2612 C CA . LYS A 1 326 ? 8.606 -22.572 19.011 1.00 73.62 326 LYS A CA 1
ATOM 2613 C C . LYS A 1 326 ? 7.837 -23.712 19.684 1.00 73.62 326 LYS A C 1
ATOM 2615 O O . LYS A 1 326 ? 8.383 -24.802 19.843 1.00 73.62 326 LYS A O 1
ATOM 2620 N N . GLN A 1 327 ? 6.585 -23.489 20.095 1.00 70.12 327 GLN A N 1
ATOM 2621 C CA . GLN A 1 327 ? 5.763 -24.532 20.729 1.00 70.12 327 GLN A CA 1
ATOM 2622 C C . GLN A 1 327 ? 5.236 -25.562 19.721 1.00 70.12 327 GLN A C 1
ATOM 2624 O O . GLN A 1 327 ? 5.259 -26.759 20.008 1.00 70.12 327 GLN A O 1
ATOM 2629 N N . LYS A 1 328 ? 4.818 -25.122 18.528 1.00 71.50 328 LYS A N 1
ATOM 2630 C CA . LYS A 1 328 ? 4.343 -26.008 17.452 1.00 71.50 328 LYS A CA 1
ATOM 2631 C C . LYS A 1 328 ? 5.470 -26.917 16.954 1.00 71.50 328 LYS A C 1
ATOM 2633 O O . LYS A 1 328 ? 5.291 -28.130 16.891 1.00 71.50 328 LYS A O 1
ATOM 2638 N N . MET A 1 329 ? 6.670 -26.363 16.775 1.00 66.19 329 MET A N 1
ATOM 2639 C CA . MET A 1 329 ? 7.879 -27.119 16.417 1.00 66.19 329 MET A CA 1
ATOM 2640 C C . MET A 1 329 ? 8.386 -28.073 17.507 1.00 66.19 329 MET A C 1
ATOM 2642 O O . MET A 1 329 ? 9.163 -28.981 17.220 1.00 66.19 329 MET A O 1
ATOM 2646 N N . LYS A 1 330 ? 8.000 -27.874 18.776 1.00 69.62 330 LYS A N 1
ATOM 2647 C CA . LYS A 1 330 ? 8.270 -28.856 19.842 1.00 69.62 330 LYS A CA 1
ATOM 2648 C C . LYS A 1 330 ? 7.303 -30.038 19.786 1.00 69.62 330 LYS A C 1
ATOM 2650 O O . LYS A 1 330 ? 7.699 -31.140 20.146 1.00 69.62 330 LYS A O 1
ATOM 2655 N N . ARG A 1 331 ? 6.057 -29.800 19.364 1.00 72.69 331 ARG A N 1
ATOM 2656 C CA . ARG A 1 331 ? 4.986 -30.807 19.304 1.00 72.69 331 ARG A CA 1
ATOM 2657 C C . ARG A 1 331 ? 5.041 -31.658 18.033 1.00 72.69 331 ARG A C 1
ATOM 2659 O O . ARG A 1 331 ? 4.689 -32.827 18.093 1.00 72.69 331 ARG A O 1
ATOM 2666 N N . SER A 1 332 ? 5.510 -31.101 16.916 1.00 73.50 332 SER A N 1
ATOM 2667 C CA . SER A 1 332 ? 5.669 -31.818 15.646 1.00 73.50 332 SER A CA 1
ATOM 2668 C C . SER A 1 332 ? 7.067 -31.608 15.067 1.00 73.50 332 SER A C 1
ATOM 2670 O O . SER A 1 332 ? 7.481 -30.475 14.822 1.00 73.50 332 SER A O 1
ATOM 2672 N N . LYS A 1 333 ? 7.791 -32.712 14.827 1.00 64.62 333 LYS A N 1
ATOM 2673 C CA . LYS A 1 333 ? 9.113 -32.685 14.172 1.00 64.62 333 LYS A CA 1
ATOM 2674 C C . LYS A 1 333 ? 9.024 -32.274 12.695 1.00 64.62 333 LYS A C 1
ATOM 2676 O O . LYS A 1 333 ? 9.959 -31.663 12.199 1.00 64.62 333 LYS A O 1
ATOM 2681 N N . ASN A 1 334 ? 7.887 -32.527 12.043 1.00 71.69 334 ASN A N 1
ATOM 2682 C CA . ASN A 1 334 ? 7.654 -32.227 10.625 1.00 71.69 334 ASN A CA 1
ATOM 2683 C C . ASN A 1 334 ? 6.920 -30.893 10.410 1.00 71.69 334 ASN A C 1
ATOM 2685 O O . ASN A 1 334 ? 6.369 -30.661 9.341 1.00 71.69 334 ASN A O 1
ATOM 2689 N N . PHE A 1 335 ? 6.849 -30.028 11.426 1.00 77.31 335 PHE A N 1
ATOM 2690 C CA . PHE A 1 335 ? 6.225 -28.718 11.266 1.00 77.31 335 PHE A CA 1
ATOM 2691 C C . PHE A 1 335 ? 7.069 -27.844 10.331 1.00 77.31 335 PHE A C 1
ATOM 2693 O O . PHE A 1 335 ? 8.224 -27.537 10.646 1.00 77.31 335 PHE A O 1
ATOM 2700 N N . ASN A 1 336 ? 6.475 -27.438 9.212 1.00 81.88 336 ASN A N 1
ATOM 2701 C CA . ASN A 1 336 ? 7.065 -26.487 8.283 1.00 81.88 336 ASN A CA 1
ATOM 2702 C C . ASN A 1 336 ? 6.819 -25.058 8.764 1.00 81.88 336 ASN A C 1
ATOM 2704 O O . ASN A 1 336 ? 5.738 -24.720 9.247 1.00 81.88 336 ASN A O 1
ATOM 2708 N N . VAL A 1 337 ? 7.836 -24.218 8.621 1.00 78.81 337 VAL A N 1
ATOM 2709 C CA . VAL A 1 337 ? 7.731 -22.774 8.808 1.00 78.81 337 VAL A CA 1
ATOM 2710 C C . VAL A 1 337 ? 7.933 -22.137 7.444 1.00 78.81 337 VAL A C 1
ATOM 2712 O O . VAL A 1 337 ? 8.865 -22.509 6.732 1.00 78.81 337 VAL A O 1
ATOM 2715 N N . LEU A 1 338 ? 7.061 -21.200 7.089 1.00 78.31 338 LEU A N 1
ATOM 2716 C CA . LEU A 1 338 ? 7.223 -20.386 5.894 1.00 78.31 338 LEU A CA 1
ATOM 2717 C C . LEU A 1 338 ? 8.267 -19.299 6.187 1.00 78.31 338 LEU A C 1
ATOM 2719 O O . LEU A 1 338 ? 8.079 -18.510 7.117 1.00 78.31 338 LEU A O 1
ATOM 2723 N N . ILE A 1 339 ? 9.368 -19.288 5.442 1.00 82.31 339 ILE A N 1
ATOM 2724 C CA . ILE A 1 339 ? 10.464 -18.323 5.592 1.00 82.31 339 ILE A CA 1
ATOM 2725 C C . ILE A 1 339 ? 10.845 -17.729 4.229 1.00 82.31 339 ILE A C 1
ATOM 2727 O O . ILE A 1 339 ? 10.648 -18.399 3.215 1.00 82.31 339 ILE A O 1
ATOM 2731 N N . PRO A 1 340 ? 11.377 -16.500 4.176 1.00 78.06 340 PRO A N 1
ATOM 2732 C CA . PRO A 1 340 ? 11.908 -15.943 2.937 1.00 78.06 340 PRO A CA 1
ATOM 2733 C C . PRO A 1 340 ? 13.263 -16.577 2.576 1.00 78.06 340 PRO A C 1
ATOM 2735 O O . PRO A 1 340 ? 14.059 -16.914 3.455 1.00 78.06 340 PRO A O 1
ATOM 2738 N N . GLU A 1 341 ? 13.513 -16.744 1.280 1.00 86.19 341 GLU A N 1
ATOM 2739 C CA . GLU A 1 341 ? 14.783 -17.198 0.712 1.00 86.19 341 GLU A CA 1
ATOM 2740 C C . GLU A 1 341 ? 15.148 -16.326 -0.499 1.00 86.19 341 GLU A C 1
ATOM 2742 O O . GLU A 1 341 ? 14.445 -16.313 -1.515 1.00 86.19 341 GLU A O 1
ATOM 2747 N N . THR A 1 342 ? 16.245 -15.584 -0.371 1.00 87.62 342 THR A N 1
ATOM 2748 C CA . THR A 1 342 ? 16.816 -14.730 -1.415 1.00 87.62 342 THR A CA 1
ATOM 2749 C C . THR A 1 342 ? 17.676 -15.555 -2.369 1.00 87.62 342 THR A C 1
ATOM 2751 O O . THR A 1 342 ? 18.512 -16.363 -1.962 1.00 87.62 342 THR A O 1
ATOM 2754 N N . TYR A 1 343 ? 17.498 -15.337 -3.669 1.00 87.00 343 TYR A N 1
ATOM 2755 C CA . TYR A 1 343 ? 18.225 -16.027 -4.727 1.00 87.00 343 TYR A CA 1
ATOM 2756 C C . TYR A 1 343 ? 18.543 -15.088 -5.896 1.00 87.00 343 TYR A C 1
ATOM 2758 O O . TYR A 1 343 ? 18.008 -13.986 -6.007 1.00 87.00 343 TYR A O 1
ATOM 2766 N N . LYS A 1 344 ? 19.444 -15.531 -6.779 1.00 88.38 344 LYS A N 1
ATOM 2767 C CA . LYS A 1 344 ? 19.771 -14.836 -8.030 1.00 88.38 344 LYS A CA 1
ATOM 2768 C C . LYS A 1 344 ? 19.047 -15.518 -9.194 1.00 88.38 344 LYS A C 1
ATOM 2770 O O . LYS A 1 344 ? 19.415 -16.637 -9.566 1.00 88.38 344 LYS A O 1
ATOM 2775 N N . GLY A 1 345 ? 18.003 -14.879 -9.712 1.00 83.94 345 GLY A N 1
ATOM 2776 C CA . GLY A 1 345 ? 17.288 -15.279 -10.929 1.00 83.94 345 GLY A CA 1
ATOM 2777 C C . GLY A 1 345 ? 17.948 -14.703 -12.182 1.00 83.94 345 GLY A C 1
ATOM 2778 O O . GLY A 1 345 ? 18.840 -13.870 -12.066 1.00 83.94 345 GLY A O 1
ATOM 2779 N N . MET A 1 346 ? 17.523 -15.138 -13.369 1.00 83.19 346 MET A N 1
ATOM 2780 C CA . MET A 1 346 ? 17.892 -14.503 -14.642 1.00 83.19 346 MET A CA 1
ATOM 2781 C C . MET A 1 346 ? 16.656 -13.873 -15.273 1.00 83.19 346 MET A C 1
ATOM 2783 O O . MET A 1 346 ? 15.589 -14.486 -15.261 1.00 83.19 346 MET A O 1
ATOM 2787 N N . GLU A 1 347 ? 16.810 -12.690 -15.853 1.00 74.75 347 GLU A N 1
ATOM 2788 C CA . GLU A 1 347 ? 15.762 -12.035 -16.638 1.00 74.75 347 GLU A CA 1
ATOM 2789 C C . GLU A 1 347 ? 16.359 -11.295 -17.846 1.00 74.75 347 GLU A C 1
ATOM 2791 O O . GLU A 1 347 ? 17.558 -10.984 -17.837 1.00 74.75 347 GLU A O 1
ATOM 2796 N N . PRO A 1 348 ? 15.567 -11.054 -18.904 1.00 74.38 348 PRO A N 1
ATOM 2797 C CA . PRO A 1 348 ? 16.020 -10.263 -20.036 1.00 74.38 348 PRO A CA 1
ATOM 2798 C C . PRO A 1 348 ? 16.114 -8.784 -19.636 1.00 74.38 348 PRO A C 1
ATOM 2800 O O . PRO A 1 348 ? 15.385 -8.314 -18.761 1.00 74.38 348 PRO A O 1
ATOM 2803 N N . LEU A 1 349 ? 17.028 -8.050 -20.267 1.00 67.94 349 LEU A N 1
ATOM 2804 C CA . LEU A 1 349 ? 17.218 -6.617 -20.028 1.00 67.94 349 LEU A CA 1
ATOM 2805 C C . LEU A 1 349 ? 15.995 -5.828 -20.536 1.00 67.94 349 LEU A C 1
ATOM 2807 O O . LEU A 1 349 ? 15.596 -5.992 -21.687 1.00 67.94 349 LEU A O 1
ATOM 2811 N N . ARG A 1 350 ? 15.364 -5.020 -19.666 1.00 50.62 350 ARG A N 1
ATOM 2812 C CA . ARG A 1 350 ? 14.150 -4.240 -19.974 1.00 50.62 350 ARG A CA 1
ATOM 2813 C C . ARG A 1 350 ? 14.504 -2.812 -20.387 1.00 50.62 350 ARG A C 1
ATOM 2815 O O . ARG A 1 350 ? 14.654 -1.971 -19.513 1.00 50.62 350 ARG A O 1
ATOM 2822 N N . ASP A 1 351 ? 14.566 -2.553 -21.692 1.00 43.22 351 ASP A N 1
ATOM 2823 C CA . ASP A 1 351 ? 14.242 -1.247 -22.285 1.00 43.22 351 ASP A CA 1
ATOM 2824 C C . ASP A 1 351 ? 14.034 -1.398 -23.806 1.00 43.22 351 ASP A C 1
ATOM 2826 O O . ASP A 1 351 ? 14.986 -1.518 -24.581 1.00 43.22 351 ASP A O 1
ATOM 2830 N N . GLU A 1 352 ? 12.775 -1.421 -24.251 1.00 37.88 352 GLU A N 1
ATOM 2831 C CA . GLU A 1 352 ? 12.421 -1.435 -25.680 1.00 37.88 352 GLU A CA 1
ATOM 2832 C C . GLU A 1 352 ? 12.623 -0.061 -26.350 1.00 37.88 352 GLU A C 1
ATOM 2834 O O . GLU A 1 352 ? 12.541 0.039 -27.575 1.00 37.88 352 GLU A O 1
ATOM 2839 N N . THR A 1 353 ? 12.940 1.000 -25.591 1.00 36.38 353 THR A N 1
ATOM 2840 C CA . THR A 1 353 ? 13.167 2.341 -26.157 1.00 36.38 353 THR A CA 1
ATOM 2841 C C . THR A 1 353 ? 14.632 2.638 -26.485 1.00 36.38 353 THR A C 1
ATOM 2843 O O . THR A 1 353 ? 14.896 3.495 -27.330 1.00 36.38 353 THR A O 1
ATOM 2846 N N . CYS A 1 354 ? 15.589 1.883 -25.928 1.00 38.50 354 CYS A N 1
ATOM 2847 C CA . CYS A 1 354 ? 17.017 2.033 -26.230 1.00 38.50 354 CYS A CA 1
ATOM 2848 C C . CYS A 1 354 ? 17.767 0.688 -26.132 1.00 38.50 354 CYS A C 1
ATOM 2850 O O . CYS A 1 354 ? 18.586 0.454 -25.250 1.00 38.50 354 CYS A O 1
ATOM 2852 N N . GLY A 1 355 ? 17.474 -0.240 -27.043 1.00 41.16 355 GLY A N 1
ATOM 2853 C CA . GLY A 1 355 ? 18.002 -1.612 -27.033 1.00 41.16 355 GLY A CA 1
ATOM 2854 C C . GLY A 1 355 ? 19.497 -1.778 -27.348 1.00 41.16 355 GLY A C 1
ATOM 2855 O O . GLY A 1 355 ? 19.838 -2.513 -28.259 1.00 41.16 355 GLY A O 1
ATOM 2856 N N . SER A 1 356 ? 20.414 -1.161 -26.604 1.00 50.12 356 SER A N 1
ATOM 2857 C CA . SER A 1 356 ? 21.856 -1.484 -26.651 1.00 50.12 356 SER A CA 1
ATOM 2858 C C . SER A 1 356 ? 22.376 -2.220 -25.413 1.00 50.12 356 SER A C 1
ATOM 2860 O O . SER A 1 356 ? 23.572 -2.516 -25.326 1.00 50.12 356 SER A O 1
ATOM 2862 N N . ASP A 1 357 ? 21.503 -2.540 -24.460 1.00 57.31 357 ASP A N 1
ATOM 2863 C CA . ASP A 1 357 ? 21.930 -3.110 -23.192 1.00 57.31 357 ASP A CA 1
ATOM 2864 C C . ASP A 1 357 ? 22.250 -4.599 -23.343 1.00 57.31 357 ASP A C 1
ATOM 2866 O O . ASP A 1 357 ? 21.395 -5.467 -23.502 1.00 57.31 357 ASP A O 1
ATOM 2870 N N . THR A 1 358 ? 23.546 -4.891 -23.314 1.00 67.56 358 THR A N 1
ATOM 2871 C CA . THR A 1 358 ? 24.095 -6.237 -23.172 1.00 67.56 358 THR A CA 1
ATOM 2872 C C . THR A 1 358 ? 24.961 -6.258 -21.923 1.00 67.56 358 THR A C 1
ATOM 2874 O O . THR A 1 358 ? 25.706 -5.315 -21.649 1.00 67.56 358 THR A O 1
ATOM 2877 N N . ALA A 1 359 ? 24.863 -7.335 -21.153 1.00 80.31 359 ALA A N 1
ATOM 2878 C CA . ALA A 1 359 ? 25.624 -7.520 -19.928 1.00 80.31 359 ALA A CA 1
ATOM 2879 C C . ALA A 1 359 ? 26.711 -8.572 -20.148 1.00 80.31 359 ALA A C 1
ATOM 2881 O O . ALA A 1 359 ? 26.474 -9.598 -20.794 1.00 80.31 359 ALA A O 1
ATOM 2882 N N . VAL A 1 360 ? 27.897 -8.347 -19.579 1.00 89.06 360 VAL A N 1
ATOM 2883 C CA . VAL A 1 360 ? 28.871 -9.431 -19.381 1.00 89.06 360 VAL A CA 1
ATOM 2884 C C . VAL A 1 360 ? 28.578 -10.061 -18.033 1.00 89.06 360 VAL A C 1
ATOM 2886 O O . VAL A 1 360 ? 28.803 -9.441 -16.994 1.00 89.06 360 VAL A O 1
ATOM 2889 N N . ILE A 1 361 ? 28.080 -11.293 -18.054 1.00 90.50 361 ILE A N 1
ATOM 2890 C CA . ILE A 1 361 ? 27.675 -12.032 -16.856 1.00 90.50 361 ILE A CA 1
ATOM 2891 C C . ILE A 1 361 ? 28.611 -13.215 -16.607 1.00 90.50 361 ILE A C 1
ATOM 2893 O O . ILE A 1 361 ? 29.060 -13.871 -17.548 1.00 90.50 361 ILE A O 1
ATOM 2897 N N . CYS A 1 362 ? 28.891 -13.503 -15.339 1.00 94.12 362 CYS A N 1
ATOM 2898 C CA . CYS A 1 362 ? 29.611 -14.701 -14.911 1.00 94.12 362 CYS A CA 1
ATOM 2899 C C . CYS A 1 362 ? 28.615 -15.810 -14.574 1.00 94.12 362 CYS A C 1
ATOM 2901 O O . CYS A 1 362 ? 27.820 -15.666 -13.641 1.00 94.12 362 CYS A O 1
ATOM 2903 N N . LEU A 1 363 ? 28.681 -16.939 -15.281 1.00 91.00 363 LEU A N 1
ATOM 2904 C CA . LEU A 1 363 ? 27.802 -18.082 -15.018 1.00 91.00 363 LEU A CA 1
ATOM 2905 C C . LEU A 1 363 ? 28.200 -18.840 -13.742 1.00 91.00 363 LEU A C 1
ATOM 2907 O O . LEU A 1 363 ? 27.326 -19.363 -13.050 1.00 91.00 363 LEU A O 1
ATOM 2911 N N . GLY A 1 364 ? 29.494 -18.853 -13.398 1.00 89.69 364 GLY A N 1
ATOM 2912 C CA . GLY A 1 364 ? 30.011 -19.498 -12.188 1.00 89.69 364 GLY A CA 1
ATOM 2913 C C . GLY A 1 364 ? 29.606 -18.775 -10.899 1.00 89.69 364 GLY A C 1
ATOM 2914 O O . GLY A 1 364 ? 29.096 -19.395 -9.967 1.00 89.69 364 GLY A O 1
ATOM 2915 N N . CYS A 1 365 ? 29.778 -17.449 -10.851 1.00 92.06 365 CYS A N 1
ATOM 2916 C CA . CYS A 1 365 ? 29.405 -16.621 -9.693 1.00 92.06 365 CYS A CA 1
ATOM 2917 C C . CYS A 1 365 ? 27.931 -16.185 -9.692 1.00 92.06 365 CYS A C 1
ATOM 2919 O O . CYS A 1 365 ? 27.430 -15.727 -8.659 1.00 92.06 365 CYS A O 1
ATOM 2921 N N . LYS A 1 366 ? 27.242 -16.318 -10.833 1.00 93.38 366 LYS A N 1
ATOM 2922 C CA . LYS A 1 366 ? 25.915 -15.741 -11.084 1.00 93.38 366 LYS A CA 1
ATOM 2923 C C . LYS A 1 366 ? 25.905 -14.234 -10.816 1.00 93.38 366 LYS A C 1
ATOM 2925 O O . LYS A 1 366 ? 25.234 -13.764 -9.903 1.00 93.38 366 LYS A O 1
ATOM 2930 N N . GLU A 1 367 ? 26.749 -13.485 -11.513 1.00 92.38 367 GLU A N 1
ATOM 2931 C CA . GLU A 1 367 ? 26.974 -12.053 -11.258 1.00 92.38 367 GLU A CA 1
ATOM 2932 C C . GLU A 1 367 ? 27.009 -11.251 -12.555 1.00 92.38 367 GLU A C 1
ATOM 2934 O O . GLU A 1 367 ? 27.508 -11.745 -13.569 1.00 92.38 367 GLU A O 1
ATOM 2939 N N . ASN A 1 368 ? 26.529 -10.007 -12.502 1.00 89.94 368 ASN A N 1
ATOM 2940 C CA . ASN A 1 368 ? 26.616 -9.054 -13.603 1.00 89.94 368 ASN A CA 1
ATOM 2941 C C . ASN A 1 368 ? 27.968 -8.340 -13.533 1.00 89.94 368 ASN A C 1
ATOM 2943 O O . ASN A 1 368 ? 28.158 -7.404 -12.763 1.00 89.94 368 ASN A O 1
ATOM 2947 N N . CYS A 1 369 ? 28.966 -8.831 -14.263 1.00 91.06 369 CYS A N 1
ATOM 2948 C CA . CYS A 1 369 ? 30.345 -8.345 -14.158 1.00 91.06 369 CYS A CA 1
ATOM 2949 C C . CYS A 1 369 ? 30.547 -6.973 -14.801 1.00 91.06 369 CYS A C 1
ATOM 2951 O O . CYS A 1 369 ? 31.393 -6.215 -14.332 1.00 91.06 369 CYS A O 1
ATOM 2953 N N . HIS A 1 370 ? 29.800 -6.676 -15.866 1.00 86.62 370 HIS A N 1
ATOM 2954 C CA . HIS A 1 370 ? 29.770 -5.368 -16.516 1.00 86.62 370 HIS A CA 1
ATOM 2955 C C . HIS A 1 370 ? 28.355 -5.103 -17.037 1.00 86.62 370 HIS A C 1
ATOM 2957 O O . HIS A 1 370 ? 27.971 -5.617 -18.092 1.00 86.62 370 HIS A O 1
ATOM 2963 N N . TYR A 1 371 ? 27.587 -4.352 -16.249 1.00 75.81 371 TYR A N 1
ATOM 2964 C CA . TYR A 1 371 ? 26.240 -3.887 -16.557 1.00 75.81 371 TYR A CA 1
ATOM 2965 C C . TYR A 1 371 ? 25.835 -2.772 -15.571 1.00 75.81 371 TYR A C 1
ATOM 2967 O O . TYR A 1 371 ? 26.123 -2.913 -14.379 1.00 75.81 371 TYR A O 1
ATOM 2975 N N . PRO A 1 372 ? 25.130 -1.720 -16.027 1.00 62.56 372 PRO A N 1
ATOM 2976 C CA . PRO A 1 372 ? 24.861 -1.364 -17.429 1.00 62.56 372 PRO A CA 1
ATOM 2977 C C . PRO A 1 372 ? 26.121 -0.886 -18.174 1.00 62.56 372 PRO A C 1
ATOM 2979 O O . PRO A 1 372 ? 27.150 -0.617 -17.560 1.00 62.56 372 PRO A O 1
ATOM 2982 N N . GLY A 1 373 ? 26.053 -0.781 -19.506 1.00 62.38 373 GLY A N 1
ATOM 2983 C CA . GLY A 1 373 ? 27.064 -0.042 -20.281 1.00 62.38 373 GLY A CA 1
ATOM 2984 C C . GLY A 1 373 ? 28.199 -0.842 -20.933 1.00 62.38 373 GLY A C 1
ATOM 2985 O O . GLY A 1 373 ? 29.137 -0.233 -21.448 1.00 62.38 373 GLY A O 1
ATOM 2986 N N . CYS A 1 374 ? 28.118 -2.177 -21.014 1.00 71.06 374 CYS A N 1
ATOM 2987 C CA . CYS A 1 374 ? 29.089 -2.977 -21.776 1.00 71.06 374 CYS A CA 1
ATOM 2988 C C . CYS A 1 374 ? 28.843 -2.897 -23.299 1.00 71.06 374 CYS A C 1
ATOM 2990 O O . CYS A 1 374 ? 28.556 -3.892 -23.969 1.00 71.06 374 CYS A O 1
ATOM 2992 N N . THR A 1 375 ? 28.951 -1.705 -23.883 1.00 60.34 375 THR A N 1
ATOM 2993 C CA . THR A 1 375 ? 28.646 -1.470 -25.306 1.00 60.34 375 THR A CA 1
ATOM 2994 C C . THR A 1 375 ? 29.856 -1.655 -26.224 1.00 60.34 375 THR A C 1
ATOM 2996 O O . THR A 1 375 ? 29.682 -2.024 -27.382 1.00 60.34 375 THR A O 1
ATOM 2999 N N . LYS A 1 376 ? 31.084 -1.470 -25.717 1.00 63.19 376 LYS A N 1
ATOM 3000 C CA . LYS A 1 376 ? 32.314 -1.424 -26.535 1.00 63.19 376 LYS A CA 1
ATOM 3001 C C . LYS A 1 376 ? 32.942 -2.789 -26.855 1.00 63.19 376 LYS A C 1
ATOM 3003 O O . LYS A 1 376 ? 33.571 -2.933 -27.898 1.00 63.19 376 LYS A O 1
ATOM 3008 N N . ALA A 1 377 ? 32.783 -3.792 -25.991 1.00 67.56 377 ALA A N 1
ATOM 3009 C CA . ALA A 1 377 ? 33.417 -5.103 -26.168 1.00 67.56 377 ALA A CA 1
ATOM 3010 C C . ALA A 1 377 ? 32.611 -6.018 -27.106 1.00 67.56 377 ALA A C 1
ATOM 3012 O O . ALA A 1 377 ? 31.420 -6.201 -26.873 1.00 67.56 377 ALA A O 1
ATOM 3013 N N . LEU A 1 378 ? 33.215 -6.665 -28.112 1.00 67.62 378 LEU A N 1
ATOM 3014 C CA . LEU A 1 378 ? 32.462 -7.560 -29.017 1.00 67.62 378 LEU A CA 1
ATOM 3015 C C . LEU A 1 378 ? 32.060 -8.875 -28.330 1.00 67.62 378 LEU A C 1
ATOM 3017 O O . LEU A 1 378 ? 31.047 -9.484 -28.662 1.00 67.62 378 LEU A O 1
ATOM 3021 N N . ASN A 1 379 ? 32.840 -9.320 -27.344 1.00 77.25 379 ASN A N 1
ATOM 3022 C CA . ASN A 1 379 ? 32.571 -10.521 -26.559 1.00 77.25 379 ASN A CA 1
ATOM 3023 C C . ASN A 1 379 ? 33.083 -10.370 -25.117 1.00 77.25 379 ASN A C 1
ATOM 3025 O O . ASN A 1 379 ? 33.756 -9.398 -24.774 1.00 77.25 379 ASN A O 1
ATOM 3029 N N . ALA A 1 380 ? 32.779 -11.350 -24.261 1.00 83.88 380 ALA A N 1
ATOM 3030 C CA . ALA A 1 380 ? 33.158 -11.303 -22.850 1.00 83.88 380 ALA A CA 1
ATOM 3031 C C . ALA A 1 380 ? 34.680 -11.272 -22.616 1.00 83.88 380 ALA A C 1
ATOM 3033 O O . ALA A 1 380 ? 35.109 -10.687 -21.628 1.00 83.88 380 ALA A O 1
ATOM 3034 N N . GLN A 1 381 ? 35.494 -11.858 -23.506 1.00 84.56 381 GLN A N 1
ATOM 3035 C CA . GLN A 1 381 ? 36.959 -11.879 -23.373 1.00 84.56 381 GLN A CA 1
ATOM 3036 C C . GLN A 1 381 ? 37.588 -10.508 -23.632 1.00 84.56 381 GLN A C 1
ATOM 3038 O O . GLN A 1 381 ? 38.631 -10.199 -23.066 1.00 84.56 381 GLN A O 1
ATOM 3043 N N . GLN A 1 382 ? 36.942 -9.696 -24.467 1.00 82.38 382 GLN A N 1
ATOM 3044 C CA . GLN A 1 382 ? 37.378 -8.344 -24.823 1.00 82.38 382 GLN A CA 1
ATOM 3045 C C . GLN A 1 382 ? 36.832 -7.264 -23.880 1.00 82.38 382 GLN A C 1
ATOM 3047 O O . GLN A 1 382 ? 37.099 -6.084 -24.081 1.00 82.38 382 GLN A O 1
ATOM 3052 N N . CYS A 1 383 ? 36.045 -7.649 -22.876 1.00 86.62 383 CYS A N 1
ATOM 3053 C CA . CYS A 1 383 ? 35.490 -6.721 -21.901 1.00 86.62 383 CYS A CA 1
ATOM 3054 C C . CYS A 1 383 ? 36.590 -6.126 -21.014 1.00 86.62 383 CYS A C 1
ATOM 3056 O O . CYS A 1 383 ? 37.483 -6.843 -20.571 1.00 86.62 383 CYS A O 1
ATOM 3058 N N . GLU A 1 384 ? 36.480 -4.841 -20.677 1.00 86.81 384 GLU A N 1
ATOM 3059 C CA . GLU A 1 384 ? 37.455 -4.094 -19.869 1.00 86.81 384 GLU A CA 1
ATOM 3060 C C . GLU A 1 384 ? 37.634 -4.678 -18.456 1.00 86.81 384 GLU A C 1
ATOM 3062 O O . GLU A 1 384 ? 38.648 -4.448 -17.800 1.00 86.81 384 GLU A O 1
ATOM 3067 N N . VAL A 1 385 ? 36.673 -5.482 -17.984 1.00 89.00 385 VAL A N 1
ATOM 3068 C CA . VAL A 1 385 ? 36.782 -6.225 -16.717 1.00 89.00 385 VAL A CA 1
ATOM 3069 C C . VAL A 1 385 ? 37.668 -7.466 -16.803 1.00 89.00 385 VAL A C 1
ATOM 3071 O O . VAL A 1 385 ? 37.934 -8.079 -15.769 1.00 89.00 385 VAL A O 1
ATOM 3074 N N . MET A 1 386 ? 38.132 -7.854 -17.993 1.00 91.44 386 MET A N 1
ATOM 3075 C CA . MET A 1 386 ? 39.051 -8.971 -18.192 1.00 91.44 386 MET A CA 1
ATOM 3076 C C . MET A 1 386 ? 40.496 -8.479 -18.236 1.00 91.44 386 MET A C 1
ATOM 3078 O O . MET A 1 386 ? 40.905 -7.789 -19.163 1.00 91.44 386 MET A O 1
ATOM 3082 N N . ILE A 1 387 ? 41.300 -8.906 -17.263 1.00 88.50 387 ILE A N 1
ATOM 3083 C CA . ILE A 1 387 ? 42.746 -8.661 -17.239 1.00 88.50 387 ILE A CA 1
ATOM 3084 C C . ILE A 1 387 ? 43.460 -10.008 -17.213 1.00 88.50 387 ILE A C 1
ATOM 3086 O O . ILE A 1 387 ? 43.190 -10.849 -16.353 1.00 88.50 387 ILE A O 1
ATOM 3090 N N . ASN A 1 388 ? 44.384 -10.221 -18.154 1.00 87.00 388 ASN A N 1
ATOM 3091 C CA . ASN A 1 388 ? 45.167 -11.458 -18.271 1.00 87.00 388 ASN A CA 1
ATOM 3092 C C . ASN A 1 388 ? 44.283 -12.725 -18.275 1.00 87.00 388 ASN A C 1
ATOM 3094 O O . ASN A 1 388 ? 44.588 -13.719 -17.615 1.00 87.00 388 ASN A O 1
ATOM 3098 N N . GLY A 1 389 ? 43.141 -12.660 -18.970 1.00 86.25 389 GLY A N 1
ATOM 3099 C CA . GLY A 1 389 ? 42.184 -13.765 -19.092 1.00 86.25 389 GLY A CA 1
ATOM 3100 C C . GLY A 1 389 ? 41.324 -14.042 -17.851 1.00 86.25 389 GLY A C 1
ATOM 3101 O O . GLY A 1 389 ? 40.589 -15.032 -17.843 1.00 86.25 389 GLY A O 1
ATOM 3102 N N . LYS A 1 390 ? 41.388 -13.197 -16.813 1.00 93.44 390 LYS A N 1
ATOM 3103 C CA . LYS A 1 390 ? 40.582 -13.315 -15.586 1.00 93.44 390 LYS A CA 1
ATOM 3104 C C . LYS A 1 390 ? 39.708 -12.088 -15.371 1.00 93.44 390 LYS A C 1
ATOM 3106 O O . LYS A 1 390 ? 40.143 -10.960 -15.587 1.00 93.44 390 LYS A O 1
ATOM 3111 N N . CYS A 1 391 ? 38.497 -12.312 -14.875 1.00 94.31 391 CYS A N 1
ATOM 3112 C CA . CYS A 1 391 ? 37.587 -11.235 -14.517 1.00 94.31 391 CYS A CA 1
ATOM 3113 C C . CYS A 1 391 ? 38.035 -10.551 -13.221 1.00 94.31 391 CYS A C 1
ATOM 3115 O O . CYS A 1 391 ? 38.328 -11.211 -12.223 1.00 94.31 391 CYS A O 1
ATOM 3117 N N . THR A 1 392 ? 38.065 -9.221 -13.214 1.00 92.81 392 THR A N 1
ATOM 3118 C CA . THR A 1 392 ? 38.381 -8.424 -12.021 1.00 92.81 392 THR A CA 1
ATOM 3119 C C . THR A 1 392 ? 37.152 -7.993 -11.227 1.00 92.81 392 THR A C 1
ATOM 3121 O O . THR A 1 392 ? 37.324 -7.421 -10.157 1.00 92.81 392 THR A O 1
ATOM 3124 N N . SER A 1 393 ? 35.948 -8.230 -11.755 1.00 92.19 393 SER A N 1
ATOM 3125 C CA . SER A 1 393 ? 34.676 -7.772 -11.176 1.00 92.19 393 SER A CA 1
ATOM 3126 C C . SER A 1 393 ? 33.989 -8.854 -10.328 1.00 92.19 393 SER A C 1
ATOM 3128 O O . SER A 1 393 ? 33.582 -8.592 -9.198 1.00 92.19 393 SER A O 1
ATOM 3130 N N . CYS A 1 394 ? 33.925 -10.100 -10.818 1.00 93.06 394 CYS A N 1
ATOM 3131 C CA . CYS A 1 394 ? 33.219 -11.173 -10.112 1.00 93.06 394 CYS A CA 1
ATOM 3132 C C . CYS A 1 394 ? 33.949 -11.692 -8.863 1.00 93.06 394 CYS A C 1
ATOM 3134 O O . CYS A 1 394 ? 35.185 -11.714 -8.809 1.00 93.06 394 CYS A O 1
ATOM 3136 N N . THR A 1 395 ? 33.180 -12.242 -7.922 1.00 90.94 395 THR A N 1
ATOM 3137 C CA . THR A 1 395 ? 33.640 -12.748 -6.617 1.00 90.94 395 THR A CA 1
ATOM 3138 C C . THR A 1 395 ? 34.841 -13.698 -6.703 1.00 90.94 395 THR A C 1
ATOM 3140 O O . THR A 1 395 ? 35.809 -13.535 -5.962 1.00 90.94 395 THR A O 1
ATOM 3143 N N . ASN A 1 396 ? 34.824 -14.675 -7.616 1.00 91.94 396 ASN A N 1
ATOM 3144 C CA . ASN A 1 396 ? 35.879 -15.701 -7.697 1.00 91.94 396 ASN A CA 1
ATOM 3145 C C . ASN A 1 396 ? 37.009 -15.361 -8.680 1.00 91.94 396 ASN A C 1
ATOM 3147 O O . ASN A 1 396 ? 37.892 -16.191 -8.902 1.00 91.94 396 ASN A O 1
ATOM 3151 N N . LYS A 1 397 ? 36.988 -14.168 -9.290 1.00 93.50 397 LYS A N 1
ATOM 3152 C CA . LYS A 1 397 ? 37.904 -13.787 -10.380 1.00 93.50 397 LYS A CA 1
ATOM 3153 C C . LYS A 1 397 ? 37.987 -14.862 -11.475 1.00 93.50 397 LYS A C 1
ATOM 3155 O O . LYS A 1 397 ? 39.076 -15.264 -11.897 1.00 93.50 397 LYS A O 1
ATOM 3160 N N . CYS A 1 398 ? 36.816 -15.363 -11.872 1.00 95.44 398 CYS A N 1
ATOM 3161 C CA . CYS A 1 398 ? 36.656 -16.467 -12.811 1.00 95.44 398 CYS A CA 1
ATOM 3162 C C . CYS A 1 398 ? 37.360 -16.191 -14.153 1.00 95.44 398 CYS A C 1
ATOM 3164 O O . CYS A 1 398 ? 37.486 -15.027 -14.559 1.00 95.44 398 CYS A O 1
ATOM 3166 N N . PRO A 1 399 ? 37.801 -17.243 -14.866 1.00 94.75 399 PRO A N 1
ATOM 3167 C CA . PRO A 1 399 ? 38.362 -17.097 -16.203 1.00 94.75 399 PRO A CA 1
ATOM 3168 C C . PRO A 1 399 ? 37.323 -16.537 -17.186 1.00 94.75 399 PRO A C 1
ATOM 3170 O O . PRO A 1 399 ? 36.111 -16.708 -17.017 1.00 94.75 399 PRO A O 1
ATOM 3173 N N . ALA A 1 400 ? 37.798 -15.893 -18.252 1.00 91.00 400 ALA A N 1
ATOM 3174 C CA . ALA A 1 400 ? 36.929 -15.303 -19.272 1.00 91.00 400 ALA A CA 1
ATOM 3175 C C . ALA A 1 400 ? 36.007 -16.334 -19.961 1.00 91.00 400 ALA A C 1
ATOM 3177 O O . ALA A 1 400 ? 34.940 -15.970 -20.443 1.00 91.00 400 ALA A O 1
ATOM 3178 N N . SER A 1 401 ? 36.370 -17.622 -19.954 1.00 91.44 401 SER A N 1
ATOM 3179 C CA . SER A 1 401 ? 35.546 -18.725 -20.473 1.00 91.44 401 SER A CA 1
ATOM 3180 C C . SER A 1 401 ? 34.252 -18.974 -19.689 1.00 91.44 401 SER A C 1
ATOM 3182 O O . SER A 1 401 ? 33.319 -19.551 -20.239 1.00 91.44 401 SER A O 1
ATOM 3184 N N . GLU A 1 402 ? 34.165 -18.542 -18.428 1.00 93.31 402 GLU A N 1
ATOM 3185 C CA . GLU A 1 402 ? 32.938 -18.636 -17.617 1.00 93.31 402 GLU A CA 1
ATOM 3186 C C . GLU A 1 402 ? 31.984 -17.449 -17.823 1.00 93.31 402 GLU A C 1
ATOM 3188 O O . GLU A 1 402 ? 30.933 -17.371 -17.177 1.00 93.31 402 GLU A O 1
ATOM 3193 N N . HIS A 1 403 ? 32.350 -16.515 -18.703 1.00 93.00 403 HIS A N 1
ATOM 3194 C CA . HIS A 1 403 ? 31.597 -15.297 -18.938 1.00 93.00 403 HIS A CA 1
ATOM 3195 C C . HIS A 1 403 ? 30.956 -15.287 -20.315 1.00 93.00 403 HIS A C 1
ATOM 3197 O O . HIS A 1 403 ? 31.551 -15.693 -21.314 1.00 93.00 403 HIS A O 1
ATOM 3203 N N . VAL A 1 404 ? 29.737 -14.763 -20.370 1.00 89.31 404 VAL A N 1
ATOM 3204 C CA . VAL A 1 404 ? 28.997 -14.584 -21.618 1.00 89.31 404 VAL A CA 1
ATOM 3205 C C . VAL A 1 404 ? 28.514 -13.146 -21.720 1.00 89.31 404 VAL A C 1
ATOM 3207 O O . VAL A 1 404 ? 28.134 -12.544 -20.718 1.00 89.31 404 VAL A O 1
ATOM 3210 N N . LYS A 1 405 ? 28.540 -12.598 -22.937 1.00 85.00 405 LYS A N 1
ATOM 3211 C CA . LYS A 1 405 ? 27.923 -11.311 -23.260 1.00 85.00 405 LYS A CA 1
ATOM 3212 C C . LYS A 1 405 ? 26.565 -11.587 -23.902 1.00 85.00 405 LYS A C 1
ATOM 3214 O O . LYS A 1 405 ? 26.532 -12.177 -24.980 1.00 85.00 405 LYS A O 1
ATOM 3219 N N . LYS A 1 406 ? 25.463 -11.254 -23.224 1.00 79.88 406 LYS A N 1
ATOM 3220 C CA . LYS A 1 406 ? 24.086 -11.530 -23.687 1.00 79.88 406 LYS A CA 1
ATOM 3221 C C . LYS A 1 406 ? 23.114 -10.424 -23.253 1.00 79.88 406 LYS A C 1
ATOM 3223 O O . LYS A 1 406 ? 23.465 -9.569 -22.446 1.00 79.88 406 LYS A O 1
ATOM 3228 N N . ASN A 1 407 ? 21.884 -10.473 -23.760 1.00 74.44 407 ASN A N 1
ATOM 3229 C CA . ASN A 1 407 ? 20.763 -9.596 -23.394 1.00 74.44 407 ASN A CA 1
ATOM 3230 C C . ASN A 1 407 ? 20.023 -10.038 -22.108 1.00 74.44 407 ASN A C 1
ATOM 3232 O O . ASN A 1 407 ? 18.819 -9.831 -21.975 1.00 74.44 407 ASN A O 1
ATOM 3236 N N . TRP A 1 408 ? 20.731 -10.679 -21.174 1.00 79.00 408 TRP A N 1
ATOM 3237 C CA . TRP A 1 408 ? 20.184 -11.179 -19.910 1.00 79.00 408 TRP A CA 1
ATOM 3238 C C . TRP A 1 408 ? 21.061 -10.714 -18.757 1.00 79.00 408 TRP A C 1
ATOM 3240 O O . TRP A 1 408 ? 22.282 -10.639 -18.902 1.00 79.00 408 TRP A O 1
ATOM 3250 N N . GLN A 1 409 ? 20.444 -10.494 -17.604 1.00 84.94 409 GLN A N 1
ATOM 3251 C CA . GLN A 1 409 ? 21.129 -10.177 -16.355 1.00 84.94 409 GLN A CA 1
ATOM 3252 C C . GLN A 1 409 ? 20.678 -11.105 -15.231 1.00 84.94 409 GLN A C 1
ATOM 3254 O O . GLN A 1 409 ? 19.585 -11.677 -15.262 1.00 84.94 409 GLN A O 1
ATOM 3259 N N . PHE A 1 410 ? 21.521 -11.237 -14.212 1.00 85.94 410 PHE A N 1
ATOM 3260 C CA . PHE A 1 410 ? 21.110 -11.782 -12.932 1.00 85.94 410 PHE A CA 1
ATOM 3261 C C . PHE A 1 410 ? 20.365 -10.720 -12.129 1.00 85.94 410 PHE A C 1
ATOM 3263 O O . PHE A 1 410 ? 20.844 -9.604 -11.976 1.00 85.94 410 PHE A O 1
ATOM 3270 N N . VAL A 1 411 ? 19.224 -11.085 -11.559 1.00 81.81 411 VAL A N 1
ATOM 3271 C CA . VAL A 1 411 ? 18.465 -10.228 -10.645 1.00 81.81 411 VAL A CA 1
ATOM 3272 C C . VAL A 1 411 ? 18.288 -10.901 -9.303 1.00 81.81 411 VAL A C 1
ATOM 3274 O O . VAL A 1 411 ? 18.123 -12.119 -9.207 1.00 81.81 411 VAL A O 1
ATOM 3277 N N . ILE A 1 412 ? 18.328 -10.099 -8.247 1.00 81.12 412 ILE A N 1
ATOM 3278 C CA . ILE A 1 412 ? 18.120 -10.579 -6.886 1.00 81.12 412 ILE A CA 1
ATOM 3279 C C . ILE A 1 412 ? 16.616 -10.623 -6.621 1.00 81.12 412 ILE A C 1
ATOM 3281 O O . ILE A 1 412 ? 15.939 -9.603 -6.735 1.00 81.12 412 ILE A O 1
ATOM 3285 N N . ARG A 1 413 ? 16.100 -11.802 -6.270 1.00 79.25 413 ARG A N 1
ATOM 3286 C CA . ARG A 1 413 ? 14.684 -12.035 -5.961 1.00 79.25 413 ARG A CA 1
ATOM 3287 C C . ARG A 1 413 ? 14.546 -12.741 -4.617 1.00 79.25 413 ARG A C 1
ATOM 3289 O O . ARG A 1 413 ? 15.442 -13.482 -4.213 1.00 79.25 413 ARG A O 1
ATOM 3296 N N . THR A 1 414 ? 13.402 -12.567 -3.965 1.00 77.00 414 THR A N 1
ATOM 3297 C CA . THR A 1 414 ? 13.055 -13.264 -2.721 1.00 77.00 414 THR A CA 1
ATOM 3298 C C . THR A 1 414 ? 11.774 -14.067 -2.923 1.00 77.00 414 THR A C 1
ATOM 3300 O O . THR A 1 414 ? 10.820 -13.605 -3.546 1.00 77.00 414 THR A O 1
ATOM 3303 N N . GLN A 1 415 ? 11.749 -15.294 -2.407 1.00 80.81 415 GLN A N 1
ATOM 3304 C CA . GLN A 1 415 ? 10.580 -16.177 -2.447 1.00 80.81 415 GLN A CA 1
ATOM 3305 C C . GLN A 1 415 ? 10.260 -16.726 -1.056 1.00 80.81 415 GLN A C 1
ATOM 3307 O O . GLN A 1 415 ? 11.153 -16.854 -0.222 1.00 80.81 415 GLN A O 1
ATOM 3312 N N . MET A 1 416 ? 9.001 -17.090 -0.803 1.00 78.75 416 MET A N 1
ATOM 3313 C CA . MET A 1 416 ? 8.623 -17.788 0.430 1.00 78.75 416 MET A CA 1
ATOM 3314 C C . MET A 1 416 ? 8.772 -19.296 0.247 1.00 78.75 416 MET A C 1
ATOM 3316 O O . MET A 1 416 ? 8.215 -19.874 -0.684 1.00 78.75 416 MET A O 1
ATOM 3320 N N . VAL A 1 417 ? 9.488 -19.944 1.160 1.00 82.75 417 VAL A N 1
ATOM 3321 C CA . VAL A 1 417 ? 9.711 -21.391 1.153 1.00 82.75 417 VAL A CA 1
ATOM 3322 C C . VAL A 1 417 ? 9.288 -22.016 2.472 1.00 82.75 417 VAL A C 1
ATOM 3324 O O . VAL A 1 417 ? 9.548 -21.497 3.558 1.00 82.75 417 VAL A O 1
ATOM 3327 N N . GLU A 1 418 ? 8.643 -23.174 2.387 1.00 85.38 418 GLU A N 1
ATOM 3328 C CA . GLU A 1 418 ? 8.357 -23.991 3.557 1.00 85.38 418 GLU A CA 1
ATOM 3329 C C . GLU A 1 418 ? 9.582 -24.822 3.938 1.00 85.38 418 GLU A C 1
ATOM 3331 O O . GLU A 1 418 ? 10.066 -25.650 3.162 1.00 85.38 418 GLU A O 1
ATOM 3336 N N . ARG A 1 419 ? 10.085 -24.633 5.160 1.00 85.88 419 ARG A N 1
ATOM 3337 C CA . ARG A 1 419 ? 11.229 -25.392 5.679 1.00 85.88 419 ARG A CA 1
ATOM 3338 C C . ARG A 1 419 ? 10.910 -26.000 7.039 1.00 85.88 419 ARG A C 1
ATOM 3340 O O . ARG A 1 419 ? 10.415 -25.329 7.946 1.00 85.88 419 ARG A O 1
ATOM 3347 N N . ASN A 1 420 ? 11.247 -27.277 7.208 1.00 84.81 420 ASN A N 1
ATOM 3348 C CA . ASN A 1 420 ? 11.240 -27.931 8.514 1.00 84.81 420 ASN A CA 1
ATOM 3349 C C . ASN A 1 420 ? 12.568 -27.698 9.261 1.00 84.81 420 ASN A C 1
ATOM 3351 O O . ASN A 1 420 ? 13.552 -27.181 8.725 1.00 84.81 420 ASN A O 1
ATOM 3355 N N . LYS A 1 421 ? 12.614 -28.103 10.532 1.00 79.31 421 LYS A N 1
ATOM 3356 C CA . LYS A 1 421 ? 13.772 -27.875 11.409 1.00 79.31 421 LYS A CA 1
ATOM 3357 C C . LYS A 1 421 ? 15.057 -28.540 10.901 1.00 79.31 421 LYS A C 1
ATOM 3359 O O . LYS A 1 421 ? 16.149 -28.018 11.129 1.00 79.31 421 LYS A O 1
ATOM 3364 N N . GLU A 1 422 ? 14.951 -29.701 10.272 1.00 80.81 422 GLU A N 1
ATOM 3365 C CA . GLU A 1 422 ? 16.076 -30.467 9.736 1.00 80.81 422 GLU A CA 1
ATOM 3366 C C . GLU A 1 422 ? 16.644 -29.810 8.475 1.00 80.81 422 GLU A C 1
ATOM 3368 O O . GLU A 1 422 ? 17.864 -29.660 8.386 1.00 80.81 422 GLU A O 1
ATOM 3373 N N . ALA A 1 423 ? 15.782 -29.328 7.578 1.00 83.38 423 ALA A N 1
ATOM 3374 C CA . ALA A 1 423 ? 16.162 -28.561 6.396 1.00 83.38 423 ALA A CA 1
ATOM 3375 C C . ALA A 1 423 ? 16.909 -27.276 6.786 1.00 83.38 423 ALA A C 1
ATOM 3377 O O . ALA A 1 423 ? 17.993 -27.023 6.269 1.00 83.38 423 ALA A O 1
ATOM 3378 N N . LEU A 1 424 ? 16.427 -26.535 7.792 1.00 82.81 424 LEU A N 1
ATOM 3379 C CA . LEU A 1 424 ? 17.120 -25.338 8.297 1.00 82.81 424 LEU A CA 1
ATOM 3380 C C . LEU A 1 424 ? 18.489 -25.674 8.905 1.00 82.81 424 LEU A C 1
ATOM 3382 O O . LEU A 1 424 ? 19.470 -24.963 8.703 1.00 82.81 424 LEU A O 1
ATOM 3386 N N . LYS A 1 425 ? 18.603 -26.790 9.638 1.00 81.12 425 LYS A N 1
ATOM 3387 C CA . LYS A 1 425 ? 19.906 -27.242 10.159 1.00 81.12 425 LYS A CA 1
ATOM 3388 C C . LYS A 1 425 ? 20.879 -27.616 9.045 1.00 81.12 425 LYS A C 1
ATOM 3390 O O . LYS A 1 425 ? 22.081 -27.494 9.279 1.00 81.12 425 LYS A O 1
ATOM 3395 N N . GLN A 1 426 ? 20.390 -28.134 7.919 1.00 82.69 426 GLN A N 1
ATOM 3396 C CA . GLN A 1 426 ? 21.207 -28.453 6.749 1.00 82.69 426 GLN A CA 1
ATOM 3397 C C . GLN A 1 426 ? 21.619 -27.187 5.997 1.00 82.69 426 GLN A C 1
ATOM 3399 O O . GLN A 1 426 ? 22.796 -27.049 5.683 1.00 82.69 426 GLN A O 1
ATOM 3404 N N . GLN A 1 427 ? 20.691 -26.251 5.793 1.00 81.88 427 GLN A N 1
ATOM 3405 C CA . GLN A 1 427 ? 20.937 -24.969 5.130 1.00 81.88 427 GLN A CA 1
ATOM 3406 C C . GLN A 1 427 ? 22.027 -24.158 5.844 1.00 81.88 427 GLN A C 1
ATOM 3408 O O . GLN A 1 427 ? 22.973 -23.706 5.212 1.00 81.88 427 GLN A O 1
ATOM 3413 N N . TYR A 1 428 ? 21.964 -24.068 7.177 1.00 81.19 428 TYR A N 1
ATOM 3414 C CA . TYR A 1 428 ? 22.973 -23.381 7.996 1.00 81.19 428 TYR A CA 1
ATOM 3415 C C . TYR A 1 428 ? 24.031 -24.342 8.571 1.00 81.19 428 TYR A C 1
ATOM 3417 O O . TYR A 1 428 ? 24.545 -24.142 9.679 1.00 81.19 428 TYR A O 1
ATOM 3425 N N . LYS A 1 429 ? 24.315 -25.460 7.886 1.00 75.50 429 LYS A N 1
ATOM 3426 C CA . LYS A 1 429 ? 25.312 -26.443 8.336 1.00 75.50 429 LYS A CA 1
ATOM 3427 C C . LYS A 1 429 ? 26.722 -25.916 8.065 1.00 75.50 429 LYS A C 1
ATOM 3429 O O . LYS A 1 429 ? 27.092 -25.660 6.928 1.00 75.50 429 LYS A O 1
ATOM 3434 N N . GLN A 1 430 ? 27.531 -25.827 9.114 1.00 63.62 430 GLN A N 1
ATOM 3435 C CA . GLN A 1 430 ? 28.956 -25.502 9.008 1.00 63.62 430 GLN A CA 1
ATOM 3436 C C . GLN A 1 430 ? 29.793 -26.784 8.842 1.00 63.62 430 GLN A C 1
ATOM 3438 O O . GLN A 1 430 ? 29.374 -27.859 9.291 1.00 63.62 430 GLN A O 1
ATOM 3443 N N . LYS A 1 431 ? 30.978 -26.677 8.217 1.00 56.16 431 LYS A N 1
ATOM 3444 C CA . LYS A 1 431 ? 32.021 -27.716 8.290 1.00 56.16 431 LYS A CA 1
ATOM 3445 C C . LYS A 1 431 ? 32.422 -27.842 9.764 1.00 56.16 431 LYS A C 1
ATOM 3447 O O . LYS A 1 431 ? 32.976 -26.904 10.318 1.00 56.16 431 LYS A O 1
ATOM 3452 N N . GLN A 1 432 ? 32.060 -28.946 10.411 1.00 54.66 432 GLN A N 1
ATOM 3453 C CA . GLN A 1 432 ? 32.492 -29.221 11.781 1.00 54.66 432 GLN A CA 1
ATOM 3454 C C . GLN A 1 432 ? 33.916 -29.772 11.740 1.00 54.66 432 GLN A C 1
ATOM 3456 O O . GLN A 1 432 ? 34.173 -30.721 11.000 1.00 54.66 432 GLN A O 1
ATOM 3461 N N . GLU A 1 433 ? 34.813 -29.210 12.544 1.00 51.59 433 GLU A N 1
ATOM 3462 C CA . GLU A 1 433 ? 36.074 -29.871 12.872 1.00 51.59 433 GLU A CA 1
ATOM 3463 C C . GLU A 1 433 ? 35.795 -31.048 13.817 1.00 51.59 433 GLU A C 1
ATOM 3465 O O . GLU A 1 433 ? 34.859 -31.024 14.628 1.00 51.59 433 GLU A O 1
ATOM 3470 N N . ALA A 1 434 ? 36.560 -32.129 13.663 1.00 39.41 434 ALA A N 1
ATOM 3471 C CA . ALA A 1 434 ? 36.363 -33.355 14.423 1.00 39.41 434 ALA A CA 1
ATOM 3472 C C . ALA A 1 434 ? 36.605 -33.096 15.923 1.00 39.41 434 ALA A C 1
ATOM 3474 O O . ALA A 1 434 ? 37.745 -32.979 16.356 1.00 39.41 434 ALA A O 1
ATOM 3475 N N . GLY A 1 435 ? 35.527 -33.000 16.712 1.00 52.56 435 GLY A N 1
ATOM 3476 C CA . GLY A 1 435 ? 35.594 -32.832 18.171 1.00 52.56 435 GLY A CA 1
ATOM 3477 C C . GLY A 1 435 ? 34.600 -31.838 18.788 1.00 52.56 435 GLY A C 1
ATOM 3478 O O . GLY A 1 435 ? 34.423 -31.846 20.005 1.00 52.56 435 GLY A O 1
ATOM 3479 N N . GLU A 1 436 ? 33.903 -31.007 18.003 1.00 52.00 436 GLU A N 1
ATOM 3480 C CA . GLU A 1 436 ? 32.990 -29.992 18.562 1.00 52.00 436 GLU A CA 1
ATOM 3481 C C . GLU A 1 436 ? 31.585 -30.516 18.948 1.00 52.00 436 GLU A C 1
ATOM 3483 O O . GLU A 1 436 ? 30.945 -31.298 18.236 1.00 52.00 436 GLU A O 1
ATOM 3488 N N . LYS A 1 437 ? 31.048 -30.012 20.076 1.00 56.91 437 LYS A N 1
ATOM 3489 C CA . LYS A 1 437 ? 29.676 -30.283 20.560 1.00 56.91 437 LYS A CA 1
ATOM 3490 C C . LYS A 1 437 ? 28.613 -29.886 19.515 1.00 56.91 437 LYS A C 1
ATOM 3492 O O . LYS A 1 437 ? 28.754 -28.899 18.799 1.00 56.91 437 LYS A O 1
ATOM 3497 N N . LYS A 1 438 ? 27.481 -30.610 19.466 1.00 57.97 438 LYS A N 1
ATOM 3498 C CA . LYS A 1 438 ? 26.312 -30.286 18.611 1.00 57.97 438 LYS A CA 1
ATOM 3499 C C . LYS A 1 438 ? 25.774 -28.866 18.899 1.00 57.97 438 LYS A C 1
ATOM 3501 O O . LYS A 1 438 ? 24.995 -28.677 19.828 1.00 57.97 438 LYS A O 1
ATOM 3506 N N . VAL A 1 439 ? 26.144 -27.899 18.056 1.00 64.31 439 VAL A N 1
ATOM 3507 C CA . VAL A 1 439 ? 25.698 -26.489 18.094 1.00 64.31 439 VAL A CA 1
ATOM 3508 C C . VAL A 1 439 ? 24.191 -26.371 17.815 1.00 64.31 439 VAL A C 1
ATOM 3510 O O . VAL A 1 439 ? 23.680 -27.002 16.875 1.00 64.31 439 VAL A O 1
ATOM 3513 N N . LYS A 1 440 ? 23.470 -25.560 18.604 1.00 78.06 440 LYS A N 1
ATOM 3514 C CA . LYS A 1 440 ? 22.018 -25.327 18.441 1.00 78.06 440 LYS A CA 1
ATOM 3515 C C . LYS A 1 440 ? 21.731 -24.504 17.175 1.00 78.06 440 LYS A C 1
ATOM 3517 O O . LYS A 1 440 ? 22.542 -23.695 16.751 1.00 78.06 440 LYS A O 1
ATOM 3522 N N . LEU A 1 441 ? 20.543 -24.663 16.578 1.00 80.31 441 LEU A N 1
ATOM 3523 C CA . LEU A 1 441 ? 20.159 -23.921 15.360 1.00 80.31 441 LEU A CA 1
ATOM 3524 C C . LEU A 1 441 ? 20.185 -22.391 15.557 1.00 80.31 441 LEU A C 1
ATOM 3526 O O . LEU A 1 441 ? 20.611 -21.679 14.661 1.00 80.31 441 LEU A O 1
ATOM 3530 N N . SER A 1 442 ? 19.797 -21.894 16.736 1.00 79.69 442 SER A N 1
ATOM 3531 C CA . SER A 1 442 ? 19.862 -20.462 17.068 1.00 79.69 442 SER A CA 1
ATOM 3532 C C . SER A 1 442 ? 21.291 -19.911 17.039 1.00 79.69 442 SER A C 1
ATOM 3534 O O . SER A 1 442 ? 21.517 -18.836 16.503 1.00 79.69 442 SER A O 1
ATOM 3536 N N . GLU A 1 443 ? 22.261 -20.673 17.553 1.00 83.06 443 GLU A N 1
ATOM 3537 C CA . GLU A 1 443 ? 23.685 -20.307 17.521 1.00 83.06 443 GLU A CA 1
ATOM 3538 C C . GLU A 1 443 ? 24.228 -20.311 16.084 1.00 83.06 443 GLU A C 1
ATOM 3540 O O . GLU A 1 443 ? 25.040 -19.461 15.733 1.00 83.06 443 GLU A O 1
ATOM 3545 N N . ARG A 1 444 ? 23.756 -21.227 15.223 1.00 86.12 444 ARG A N 1
ATOM 3546 C CA . ARG A 1 444 ? 24.125 -21.248 13.794 1.00 86.12 444 ARG A CA 1
ATOM 3547 C C . ARG A 1 444 ? 23.623 -20.009 13.056 1.00 86.12 444 ARG A C 1
ATOM 3549 O O . ARG A 1 444 ? 24.385 -19.426 12.297 1.00 86.12 444 ARG A O 1
ATOM 3556 N N . LEU A 1 445 ? 22.377 -19.603 13.309 1.00 85.75 445 LEU A N 1
ATOM 3557 C CA . LEU A 1 445 ? 21.793 -18.400 12.710 1.00 85.75 445 LEU A CA 1
ATOM 3558 C C . LEU A 1 445 ? 22.551 -17.137 13.152 1.00 85.75 445 LEU A C 1
ATOM 3560 O O . LEU A 1 445 ? 22.875 -16.309 12.312 1.00 85.75 445 LEU A O 1
ATOM 3564 N N . GLU A 1 446 ? 22.912 -17.010 14.435 1.00 86.81 446 GLU A N 1
ATOM 3565 C CA . GLU A 1 446 ? 23.728 -15.876 14.918 1.00 86.81 446 GLU A CA 1
ATOM 3566 C C . GLU A 1 446 ? 25.143 -15.845 14.321 1.00 86.81 446 GLU A C 1
ATOM 3568 O O . GLU A 1 446 ? 25.655 -14.779 13.960 1.00 86.81 446 GLU A O 1
ATOM 3573 N N . LYS A 1 447 ? 25.773 -17.015 14.148 1.00 87.50 447 LYS A N 1
ATOM 3574 C CA . LYS A 1 447 ? 27.049 -17.109 13.426 1.00 87.50 447 LYS A CA 1
ATOM 3575 C C . LYS A 1 447 ? 26.898 -16.674 11.965 1.00 87.50 447 LYS A C 1
ATOM 3577 O O . LYS A 1 447 ? 27.747 -15.929 11.483 1.00 87.50 447 LYS A O 1
ATOM 3582 N N . GLU A 1 448 ? 25.827 -17.085 11.282 1.00 90.38 448 GLU A N 1
ATOM 3583 C CA . GLU A 1 448 ? 25.572 -16.677 9.893 1.00 90.38 448 GLU A CA 1
ATOM 3584 C C . GLU A 1 448 ? 25.339 -15.165 9.781 1.00 90.38 448 GLU A C 1
ATOM 3586 O O . GLU A 1 448 ? 25.923 -14.529 8.910 1.00 90.38 448 GLU A O 1
ATOM 3591 N N . LYS A 1 449 ? 24.596 -14.550 10.715 1.00 90.00 449 LYS A N 1
ATOM 3592 C CA . LYS A 1 449 ? 24.460 -13.082 10.767 1.00 90.00 449 LYS A CA 1
ATOM 3593 C C . LYS A 1 449 ? 25.806 -12.386 10.911 1.00 90.00 449 LYS A C 1
ATOM 3595 O O . LYS A 1 449 ? 26.084 -11.424 10.201 1.00 90.00 449 LYS A O 1
ATOM 3600 N N . THR A 1 450 ? 26.642 -12.859 11.837 1.00 90.56 450 THR A N 1
ATOM 3601 C CA . THR A 1 450 ? 27.978 -12.286 12.063 1.00 90.56 450 THR A CA 1
ATOM 3602 C C . THR A 1 450 ? 28.843 -12.401 10.808 1.00 90.56 450 THR A C 1
ATOM 3604 O O . THR A 1 450 ? 29.489 -11.428 10.421 1.00 90.56 450 THR A O 1
ATOM 3607 N N . LYS A 1 451 ? 28.798 -13.554 10.129 1.00 93.12 451 LYS A N 1
ATOM 3608 C CA . LYS A 1 451 ? 29.485 -13.790 8.854 1.00 93.12 451 LYS A CA 1
ATOM 3609 C C . LYS A 1 451 ? 29.001 -12.832 7.757 1.00 93.12 451 LYS A C 1
ATOM 3611 O O . LYS A 1 451 ? 29.829 -12.154 7.161 1.00 93.12 451 LYS A O 1
ATOM 3616 N N . LEU A 1 452 ? 27.688 -12.714 7.544 1.00 92.06 452 LEU A N 1
ATOM 3617 C CA . LEU A 1 452 ? 27.106 -11.815 6.536 1.00 92.06 452 LEU A CA 1
ATOM 3618 C C . LEU A 1 452 ? 27.411 -10.337 6.832 1.00 92.06 452 LEU A C 1
ATOM 3620 O O . LEU A 1 452 ? 27.702 -9.567 5.919 1.00 92.06 452 LEU A O 1
ATOM 3624 N N . ARG A 1 453 ? 27.415 -9.927 8.108 1.00 90.56 453 ARG A N 1
ATOM 3625 C CA . ARG A 1 453 ? 27.823 -8.568 8.516 1.00 90.56 453 ARG A CA 1
ATOM 3626 C C . ARG A 1 453 ? 29.298 -8.294 8.213 1.00 90.56 453 ARG A C 1
ATOM 3628 O O . ARG A 1 453 ? 29.623 -7.200 7.752 1.00 90.56 453 ARG A O 1
ATOM 3635 N N . ALA A 1 454 ? 30.179 -9.267 8.449 1.00 92.38 454 ALA A N 1
ATOM 3636 C CA . ALA A 1 454 ? 31.597 -9.155 8.109 1.00 92.38 454 ALA A CA 1
ATOM 3637 C C . ALA A 1 454 ? 31.816 -9.096 6.586 1.00 92.38 454 ALA A C 1
ATOM 3639 O O . ALA A 1 454 ? 32.561 -8.241 6.110 1.00 92.38 454 ALA A O 1
ATOM 3640 N N . GLU A 1 455 ? 31.110 -9.933 5.824 1.00 92.69 455 GLU A N 1
ATOM 3641 C CA . GLU A 1 455 ? 31.143 -9.938 4.358 1.00 92.69 455 GLU A CA 1
ATOM 3642 C C . GLU A 1 455 ? 30.655 -8.605 3.777 1.00 92.69 455 GLU A C 1
ATOM 3644 O O . GLU A 1 455 ? 31.364 -7.983 2.988 1.00 92.69 455 GLU A O 1
ATOM 3649 N N . LYS A 1 456 ? 29.510 -8.086 4.245 1.00 92.00 456 LYS A N 1
ATOM 3650 C CA . LYS A 1 456 ? 29.020 -6.746 3.876 1.00 92.00 456 LYS A CA 1
ATOM 3651 C C . LYS A 1 456 ? 30.083 -5.678 4.138 1.00 92.00 456 LYS A C 1
ATOM 3653 O O . LYS A 1 456 ? 30.312 -4.819 3.287 1.00 92.00 456 LYS A O 1
ATOM 3658 N N . ARG A 1 457 ? 30.747 -5.728 5.300 1.00 90.38 457 ARG A N 1
ATOM 3659 C CA . ARG A 1 457 ? 31.810 -4.775 5.644 1.00 90.38 457 ARG A CA 1
ATOM 3660 C C . ARG A 1 457 ? 32.966 -4.842 4.649 1.00 90.38 457 ARG A C 1
ATOM 3662 O O . ARG A 1 457 ? 33.452 -3.798 4.215 1.00 90.38 457 ARG A O 1
ATOM 3669 N N . GLN A 1 458 ? 33.389 -6.042 4.266 1.00 92.88 458 GLN A N 1
ATOM 3670 C CA . GLN A 1 458 ? 34.456 -6.243 3.287 1.00 92.88 458 GLN A CA 1
ATOM 3671 C C . GLN A 1 458 ? 34.078 -5.695 1.902 1.00 92.88 458 GLN A C 1
ATOM 3673 O O . GLN A 1 458 ? 34.869 -4.957 1.318 1.00 92.88 458 GLN A O 1
ATOM 3678 N N . LEU A 1 459 ? 32.867 -5.988 1.418 1.00 92.69 459 LEU A N 1
ATOM 3679 C CA . LEU A 1 459 ? 32.382 -5.539 0.107 1.00 92.69 459 LEU A CA 1
ATOM 3680 C C . LEU A 1 459 ? 32.309 -4.009 -0.001 1.00 92.69 459 LEU A C 1
ATOM 3682 O O . LEU A 1 459 ? 32.762 -3.432 -0.986 1.00 92.69 459 LEU A O 1
ATOM 3686 N N . VAL A 1 460 ? 31.795 -3.334 1.033 1.00 88.38 460 VAL A N 1
ATOM 3687 C CA . VAL A 1 460 ? 31.742 -1.860 1.075 1.00 88.38 460 VAL A CA 1
ATOM 3688 C C . VAL A 1 460 ? 33.149 -1.255 1.060 1.00 88.38 460 VAL A C 1
ATOM 3690 O O . VAL A 1 460 ? 33.389 -0.280 0.353 1.00 88.38 460 VAL A O 1
ATOM 3693 N N . ASN A 1 461 ? 34.102 -1.849 1.788 1.00 90.44 461 ASN A N 1
ATOM 3694 C CA . ASN A 1 461 ? 35.494 -1.390 1.776 1.00 90.44 461 ASN A CA 1
ATOM 3695 C C . ASN A 1 461 ? 36.169 -1.598 0.409 1.00 90.44 461 ASN A C 1
ATOM 3697 O O . ASN A 1 461 ? 36.982 -0.774 -0.009 1.00 90.44 461 ASN A O 1
ATOM 3701 N N . GLU A 1 462 ? 35.846 -2.683 -0.296 1.00 91.25 462 GLU A N 1
ATOM 3702 C CA . GLU A 1 462 ? 36.322 -2.927 -1.660 1.00 91.25 462 GLU A CA 1
ATOM 3703 C C . GLU A 1 462 ? 35.771 -1.878 -2.638 1.00 91.25 462 GLU A C 1
ATOM 3705 O O . GLU A 1 462 ? 36.537 -1.278 -3.395 1.00 91.25 462 GLU A O 1
ATOM 3710 N N . ALA A 1 463 ? 34.474 -1.569 -2.551 1.00 88.94 463 ALA A N 1
ATOM 3711 C CA . ALA A 1 463 ? 33.833 -0.558 -3.390 1.00 88.94 463 ALA A CA 1
ATOM 3712 C C . ALA A 1 463 ? 34.377 0.858 -3.126 1.00 88.94 463 ALA A C 1
ATOM 3714 O O . ALA A 1 463 ? 34.625 1.613 -4.070 1.00 88.94 463 ALA A O 1
ATOM 3715 N N . TYR A 1 464 ? 34.655 1.191 -1.861 1.00 90.00 464 TYR A N 1
ATOM 3716 C CA . TYR A 1 464 ? 35.354 2.424 -1.485 1.00 90.00 464 TYR A CA 1
ATOM 3717 C C . TYR A 1 464 ? 36.733 2.519 -2.161 1.00 90.00 464 TYR A C 1
ATOM 3719 O O . TYR A 1 464 ? 37.015 3.511 -2.829 1.00 90.00 464 TYR A O 1
ATOM 3727 N N . ARG A 1 465 ? 37.563 1.464 -2.102 1.00 89.75 465 ARG A N 1
ATOM 3728 C CA . ARG A 1 465 ? 38.895 1.463 -2.745 1.00 89.75 465 ARG A CA 1
ATOM 3729 C C . ARG A 1 465 ? 38.823 1.692 -4.254 1.00 89.75 465 ARG A C 1
ATOM 3731 O O . ARG A 1 465 ? 39.672 2.392 -4.803 1.00 89.75 465 ARG A O 1
ATOM 3738 N N . HIS A 1 466 ? 37.846 1.090 -4.931 1.00 88.94 466 HIS A N 1
ATOM 3739 C CA . HIS A 1 466 ? 37.638 1.320 -6.362 1.00 88.94 466 HIS A CA 1
ATOM 3740 C C . HIS A 1 466 ? 37.185 2.753 -6.655 1.00 88.94 466 HIS A C 1
ATOM 3742 O O . HIS A 1 466 ? 37.657 3.341 -7.624 1.00 88.94 466 HIS A O 1
ATOM 3748 N N . SER A 1 467 ? 36.358 3.336 -5.789 1.00 84.38 467 SER A N 1
ATOM 3749 C CA . SER A 1 467 ? 35.849 4.705 -5.943 1.00 84.38 467 SER A CA 1
ATOM 3750 C C . SER A 1 467 ? 36.928 5.769 -5.743 1.00 84.38 467 SER A C 1
ATOM 3752 O O . SER A 1 467 ? 36.975 6.729 -6.507 1.00 84.38 467 SER A O 1
ATOM 3754 N N . ILE A 1 468 ? 37.850 5.574 -4.793 1.00 85.69 468 ILE A N 1
ATOM 3755 C CA . ILE A 1 468 ? 39.020 6.455 -4.630 1.00 85.69 468 ILE A CA 1
ATOM 3756 C C . ILE A 1 468 ? 39.939 6.380 -5.858 1.00 85.69 468 ILE A C 1
ATOM 3758 O O . ILE A 1 468 ? 40.378 7.401 -6.377 1.00 85.69 468 ILE A O 1
ATOM 3762 N N . LYS A 1 469 ? 40.199 5.178 -6.389 1.00 85.56 469 LYS A N 1
ATOM 3763 C CA . LYS A 1 469 ? 40.985 5.037 -7.629 1.00 85.56 469 LYS A CA 1
ATOM 3764 C C . LYS A 1 469 ? 40.313 5.728 -8.813 1.00 85.56 469 LYS A C 1
ATOM 3766 O O . LYS A 1 469 ? 40.987 6.392 -9.594 1.00 85.56 469 LYS A O 1
ATOM 3771 N N . LEU A 1 470 ? 38.994 5.587 -8.924 1.00 80.88 470 LEU A N 1
ATOM 3772 C CA . LEU A 1 470 ? 38.201 6.215 -9.972 1.00 80.88 470 LEU A CA 1
ATOM 3773 C C . LEU A 1 470 ? 38.246 7.748 -9.869 1.00 80.88 470 LEU A C 1
ATOM 3775 O O . LEU A 1 470 ? 38.441 8.413 -10.883 1.00 80.88 470 LEU A O 1
ATOM 3779 N N . SER A 1 471 ? 38.144 8.314 -8.661 1.00 75.69 471 SER A N 1
ATOM 3780 C CA . SER A 1 471 ? 38.186 9.769 -8.459 1.00 75.69 471 SER A CA 1
ATOM 3781 C C . SER A 1 471 ? 39.545 10.382 -8.816 1.00 75.69 471 SER A C 1
ATOM 3783 O O . SER A 1 471 ? 39.589 11.464 -9.399 1.00 75.69 471 SER A O 1
ATOM 3785 N N . VAL A 1 472 ? 40.650 9.677 -8.546 1.00 77.38 472 VAL A N 1
ATOM 3786 C CA . VAL A 1 472 ? 42.002 10.101 -8.953 1.00 77.38 472 VAL A CA 1
ATOM 3787 C C . VAL A 1 472 ? 42.145 10.139 -10.478 1.00 77.38 472 VAL A C 1
ATOM 3789 O O . VAL A 1 472 ? 42.747 11.071 -11.004 1.00 77.38 472 VAL A O 1
ATOM 3792 N N . LEU A 1 473 ? 41.575 9.167 -11.199 1.00 71.50 473 LEU A N 1
ATOM 3793 C CA . LEU A 1 473 ? 41.618 9.144 -12.667 1.00 71.50 473 LEU A CA 1
ATOM 3794 C C . LEU A 1 473 ? 40.808 10.290 -13.287 1.00 71.50 473 LEU A C 1
ATOM 3796 O O . LEU A 1 473 ? 41.250 10.884 -14.263 1.00 71.50 473 LEU A O 1
ATOM 3800 N N . VAL A 1 474 ? 39.656 10.625 -12.698 1.00 65.69 474 VAL A N 1
ATOM 3801 C CA . VAL A 1 474 ? 38.774 11.700 -13.185 1.00 65.69 474 VAL A CA 1
ATOM 3802 C C . VAL A 1 474 ? 39.375 13.093 -12.952 1.00 65.69 474 VAL A C 1
ATOM 3804 O O . VAL A 1 474 ? 39.183 13.977 -13.776 1.00 65.69 474 VAL A O 1
ATOM 3807 N N . LYS A 1 475 ? 40.150 13.298 -11.877 1.00 63.44 475 LYS A N 1
ATOM 3808 C CA . LYS A 1 475 ? 40.819 14.584 -11.585 1.00 63.44 475 LYS A CA 1
ATOM 3809 C C . LYS A 1 475 ? 41.946 14.955 -12.559 1.00 63.44 475 LYS A C 1
ATOM 3811 O O . LYS A 1 475 ? 42.350 16.111 -12.578 1.00 63.44 475 LYS A O 1
ATOM 3816 N N . ASN A 1 476 ? 42.468 13.997 -13.326 1.00 55.03 476 ASN A N 1
ATOM 3817 C CA . ASN A 1 476 ? 43.637 14.189 -14.189 1.00 55.03 476 ASN A CA 1
ATOM 3818 C C . ASN A 1 476 ? 43.285 14.394 -15.679 1.00 55.03 476 ASN A C 1
ATOM 3820 O O . ASN A 1 476 ? 44.202 14.469 -16.496 1.00 55.03 476 ASN A O 1
ATOM 3824 N N . ASP A 1 477 ? 42.000 14.462 -16.050 1.00 51.84 477 ASP A N 1
ATOM 3825 C CA . ASP A 1 477 ? 41.566 14.599 -17.448 1.00 51.84 477 ASP A CA 1
ATOM 3826 C C . ASP A 1 477 ? 40.358 15.548 -17.588 1.00 51.84 477 ASP A C 1
ATOM 3828 O O . ASP A 1 477 ? 39.202 15.154 -17.431 1.00 51.84 477 ASP A O 1
ATOM 3832 N N . ASP A 1 478 ? 40.634 16.810 -17.937 1.00 46.88 478 ASP A N 1
ATOM 3833 C CA . ASP A 1 478 ? 39.639 17.882 -18.129 1.00 46.88 478 ASP A CA 1
ATOM 3834 C C . ASP A 1 478 ? 38.693 17.653 -19.333 1.00 46.88 478 ASP A C 1
ATOM 3836 O O . ASP A 1 478 ? 37.803 18.463 -19.610 1.00 46.88 478 ASP A O 1
ATOM 3840 N N . SER A 1 479 ? 38.881 16.579 -20.110 1.00 46.56 479 SER A N 1
ATOM 3841 C CA . SER A 1 479 ? 38.157 16.354 -21.368 1.00 46.56 479 SER A CA 1
ATOM 3842 C C . SER A 1 479 ? 36.887 15.496 -21.244 1.00 46.56 479 SER A C 1
ATOM 3844 O O . SER A 1 479 ? 36.123 15.412 -22.225 1.00 46.56 479 SER A O 1
ATOM 3846 N N . ILE A 1 480 ? 36.644 14.912 -20.063 1.00 51.34 480 ILE A N 1
ATOM 3847 C CA . ILE A 1 480 ? 35.662 13.850 -19.801 1.00 51.34 480 ILE A CA 1
ATOM 3848 C C . ILE A 1 480 ? 34.473 14.389 -18.989 1.00 51.34 480 ILE A C 1
ATOM 3850 O O . ILE A 1 480 ? 34.534 14.540 -17.772 1.00 51.34 480 ILE A O 1
ATOM 3854 N N . ASP A 1 481 ? 33.358 14.630 -19.676 1.00 47.59 481 ASP A N 1
ATOM 3855 C CA . ASP A 1 481 ? 32.090 15.078 -19.092 1.00 47.59 481 ASP A CA 1
ATOM 3856 C C . ASP A 1 481 ? 31.149 13.877 -18.888 1.00 47.59 481 ASP A C 1
ATOM 3858 O O . ASP A 1 481 ? 30.311 13.583 -19.737 1.00 47.59 481 ASP A O 1
ATOM 3862 N N . ASP A 1 482 ? 31.349 13.119 -17.803 1.00 52.19 482 ASP A N 1
ATOM 3863 C CA . ASP A 1 482 ? 30.420 12.052 -17.378 1.00 52.19 482 ASP A CA 1
ATOM 3864 C C . ASP A 1 482 ? 30.260 12.015 -15.844 1.00 52.19 482 ASP A C 1
ATOM 3866 O O . ASP A 1 482 ? 30.372 10.994 -15.158 1.00 52.19 482 ASP A O 1
ATOM 3870 N N . SER A 1 483 ? 30.046 13.203 -15.277 1.00 53.88 483 SER A N 1
ATOM 3871 C CA . SER A 1 483 ? 29.974 13.470 -13.835 1.00 53.88 483 SER A CA 1
ATOM 3872 C C . SER A 1 483 ? 28.764 12.827 -13.131 1.00 53.88 483 SER A C 1
ATOM 3874 O O . SER A 1 483 ? 28.756 12.713 -11.906 1.00 53.88 483 SER A O 1
ATOM 3876 N N . ILE A 1 484 ? 27.761 12.350 -13.875 1.00 47.69 484 ILE A N 1
ATOM 3877 C CA . ILE A 1 484 ? 26.471 11.900 -13.324 1.00 47.69 484 ILE A CA 1
ATOM 3878 C C . ILE A 1 484 ? 26.531 10.448 -12.809 1.00 47.69 484 ILE A C 1
ATOM 3880 O O . ILE A 1 484 ? 26.078 10.169 -11.695 1.00 47.69 484 ILE A O 1
ATOM 3884 N N . SER A 1 485 ? 27.127 9.519 -13.567 1.00 53.06 485 SER A N 1
ATOM 3885 C CA . SER A 1 485 ? 27.217 8.092 -13.189 1.00 53.06 485 SER A CA 1
ATOM 3886 C C . SER A 1 485 ? 28.091 7.869 -11.947 1.00 53.06 485 SER A C 1
ATOM 3888 O O . SER A 1 485 ? 27.769 7.056 -11.079 1.00 53.06 485 SER A O 1
ATOM 3890 N N . ASN A 1 486 ? 29.157 8.663 -11.808 1.00 61.03 486 ASN A N 1
ATOM 3891 C CA . ASN A 1 486 ? 30.052 8.622 -10.649 1.00 61.03 486 ASN A CA 1
ATOM 3892 C C . ASN A 1 486 ? 29.368 9.113 -9.361 1.00 61.03 486 ASN A C 1
ATOM 3894 O O . ASN A 1 486 ? 29.668 8.619 -8.274 1.00 61.03 486 ASN A O 1
ATOM 3898 N N . TYR A 1 487 ? 28.409 10.037 -9.464 1.00 62.62 487 TYR A N 1
ATOM 3899 C CA . TYR A 1 487 ? 27.699 10.581 -8.306 1.00 62.62 487 TYR A CA 1
ATOM 3900 C C . TYR A 1 487 ? 26.683 9.599 -7.708 1.00 62.62 487 TYR A C 1
ATOM 3902 O O . TYR A 1 487 ? 26.576 9.508 -6.487 1.00 62.62 487 TYR A O 1
ATOM 3910 N N . VAL A 1 488 ? 25.972 8.820 -8.543 1.00 58.44 488 VAL A N 1
ATOM 3911 C CA . VAL A 1 488 ? 25.060 7.750 -8.068 1.00 58.44 488 VAL A CA 1
ATOM 3912 C C . VAL A 1 488 ? 25.829 6.731 -7.224 1.00 58.44 488 VAL A C 1
ATOM 3914 O O . VAL A 1 488 ? 25.375 6.298 -6.163 1.00 58.44 488 VAL A O 1
ATOM 3917 N N . ILE A 1 489 ? 27.024 6.375 -7.692 1.00 68.50 489 ILE A N 1
ATOM 3918 C CA . ILE A 1 489 ? 27.926 5.446 -7.017 1.00 68.50 489 ILE A CA 1
ATOM 3919 C C . ILE A 1 489 ? 28.413 6.018 -5.675 1.00 68.50 489 ILE A C 1
ATOM 3921 O O . ILE A 1 489 ? 28.385 5.313 -4.662 1.00 68.50 489 ILE A O 1
ATOM 3925 N N . LEU A 1 490 ? 28.812 7.294 -5.652 1.00 71.69 490 LEU A N 1
ATOM 3926 C CA . LEU A 1 490 ? 29.280 7.980 -4.444 1.00 71.69 490 LEU A CA 1
ATOM 3927 C C . LEU A 1 490 ? 28.177 8.119 -3.382 1.00 71.69 490 LEU A C 1
ATOM 3929 O O . LEU A 1 490 ? 28.428 7.789 -2.225 1.00 71.69 490 LEU A O 1
ATOM 3933 N N . ASP A 1 491 ? 26.956 8.523 -3.751 1.00 70.19 491 ASP A N 1
ATOM 3934 C CA . ASP A 1 491 ? 25.825 8.647 -2.810 1.00 70.19 491 ASP A CA 1
ATOM 3935 C C . ASP A 1 491 ? 25.489 7.307 -2.136 1.00 70.19 491 ASP A C 1
ATOM 3937 O O . ASP A 1 491 ? 25.350 7.230 -0.909 1.00 70.19 491 ASP A O 1
ATOM 3941 N N . PHE A 1 492 ? 25.433 6.225 -2.924 1.00 76.25 492 PHE A N 1
ATOM 3942 C CA . PHE A 1 492 ? 25.243 4.877 -2.393 1.00 76.25 492 PHE A CA 1
ATOM 3943 C C . PHE A 1 492 ? 26.324 4.529 -1.362 1.00 76.25 492 PHE A C 1
ATOM 3945 O O . PHE A 1 492 ? 26.009 4.047 -0.270 1.00 76.25 492 PHE A O 1
ATOM 3952 N N . LEU A 1 493 ? 27.597 4.777 -1.682 1.00 80.69 493 LEU A N 1
ATOM 3953 C CA . LEU A 1 493 ? 28.704 4.431 -0.792 1.00 80.69 493 LEU A CA 1
ATOM 3954 C C . LEU A 1 493 ? 28.727 5.279 0.474 1.00 80.69 493 LEU A C 1
ATOM 3956 O O . LEU A 1 493 ? 28.934 4.712 1.544 1.00 80.69 493 LEU A O 1
ATOM 3960 N N . ILE A 1 494 ? 28.441 6.579 0.386 1.00 79.81 494 ILE A N 1
ATOM 3961 C CA . ILE A 1 494 ? 28.311 7.469 1.551 1.00 79.81 494 ILE A CA 1
ATOM 3962 C C . ILE A 1 494 ? 27.242 6.921 2.507 1.00 79.81 494 ILE A C 1
ATOM 3964 O O . ILE A 1 494 ? 27.512 6.737 3.696 1.00 79.81 494 ILE A O 1
ATOM 3968 N N . LYS A 1 495 ? 26.057 6.560 1.992 1.00 79.81 495 LYS A N 1
ATOM 3969 C CA . LYS A 1 495 ? 24.978 5.954 2.798 1.00 79.81 495 LYS A CA 1
ATOM 3970 C C . LYS A 1 495 ? 25.417 4.650 3.466 1.00 79.81 495 LYS A C 1
ATOM 3972 O O . LYS A 1 495 ? 25.167 4.450 4.655 1.00 79.81 495 LYS A O 1
ATOM 3977 N N . LYS A 1 496 ? 26.092 3.758 2.733 1.00 83.31 496 LYS A N 1
ATOM 3978 C CA . LYS A 1 496 ? 26.570 2.481 3.293 1.00 83.31 496 LYS A CA 1
ATOM 3979 C C . LYS A 1 496 ? 27.725 2.660 4.284 1.00 83.31 496 LYS A C 1
ATOM 3981 O O . LYS A 1 496 ? 27.804 1.875 5.229 1.00 83.31 496 LYS A O 1
ATOM 3986 N N . MET A 1 497 ? 28.579 3.669 4.101 1.00 84.00 497 MET A N 1
ATOM 3987 C CA . MET A 1 497 ? 29.712 3.969 4.983 1.00 84.00 497 MET A CA 1
ATOM 3988 C C . MET A 1 497 ? 29.258 4.585 6.312 1.00 84.00 497 MET A C 1
ATOM 3990 O O . MET A 1 497 ? 29.762 4.177 7.358 1.00 84.00 497 MET A O 1
ATOM 3994 N N . LYS A 1 498 ? 28.229 5.451 6.306 1.00 79.50 498 LYS A N 1
ATOM 3995 C CA . LYS A 1 498 ? 27.591 5.975 7.536 1.00 79.50 498 LYS A CA 1
ATOM 3996 C C . LYS A 1 498 ? 27.172 4.855 8.489 1.00 79.50 498 LYS A C 1
ATOM 3998 O O . LYS A 1 498 ? 27.444 4.919 9.681 1.00 79.50 498 LYS A O 1
ATOM 4003 N N . GLY A 1 499 ? 26.607 3.773 7.951 1.00 72.62 499 GLY A N 1
ATOM 4004 C CA . GLY A 1 499 ? 26.224 2.597 8.738 1.00 72.62 499 GLY A CA 1
ATOM 4005 C C . GLY A 1 499 ? 27.387 1.762 9.304 1.00 72.62 499 GLY A C 1
ATOM 4006 O O . GLY A 1 499 ? 27.130 0.840 10.076 1.00 72.62 499 GLY A O 1
ATOM 4007 N N . GLN A 1 500 ? 28.646 2.022 8.922 1.00 79.94 500 GLN A N 1
ATOM 4008 C CA . GLN A 1 500 ? 29.826 1.319 9.453 1.00 79.94 500 GLN A CA 1
ATOM 4009 C C . GLN A 1 500 ? 30.538 2.059 10.589 1.00 79.94 500 GLN A C 1
ATOM 4011 O O . GLN A 1 500 ? 31.275 1.406 11.328 1.00 79.94 500 GLN A O 1
ATOM 4016 N N . GLY A 1 501 ? 30.320 3.372 10.734 1.00 74.94 501 GLY A N 1
ATOM 4017 C CA . GLY A 1 501 ? 30.983 4.203 11.746 1.00 74.94 501 GLY A CA 1
ATOM 4018 C C . GLY A 1 501 ? 32.463 4.502 11.467 1.00 74.94 501 GLY A C 1
ATOM 4019 O O . GLY A 1 501 ? 33.209 4.752 12.405 1.00 74.94 501 GLY A O 1
ATOM 4020 N N . ASP A 1 502 ? 32.905 4.434 10.206 1.00 81.50 502 ASP A N 1
ATOM 4021 C CA . ASP A 1 502 ? 34.269 4.794 9.781 1.00 81.50 502 ASP A CA 1
ATOM 4022 C C . ASP A 1 502 ? 34.273 6.251 9.277 1.00 81.50 502 ASP A C 1
ATOM 4024 O O . ASP A 1 502 ? 34.049 6.518 8.093 1.00 81.50 502 ASP A O 1
ATOM 4028 N N . GLU A 1 503 ? 34.412 7.196 10.215 1.00 84.00 503 GLU A N 1
ATOM 4029 C CA . GLU A 1 503 ? 34.267 8.641 9.967 1.00 84.00 503 GLU A CA 1
ATOM 4030 C C . GLU A 1 503 ? 35.334 9.199 9.012 1.00 84.00 503 GLU A C 1
ATOM 4032 O O . GLU A 1 503 ? 35.029 10.078 8.211 1.00 84.00 503 GLU A O 1
ATOM 4037 N N . GLU A 1 504 ? 36.551 8.647 9.027 1.00 86.38 504 GLU A N 1
ATOM 4038 C CA . GLU A 1 504 ? 37.664 9.096 8.176 1.00 86.38 504 GLU A CA 1
ATOM 4039 C C . GLU A 1 504 ? 37.375 8.829 6.690 1.00 86.38 504 GLU A C 1
ATOM 4041 O O . GLU A 1 504 ? 37.425 9.739 5.860 1.00 86.38 504 GLU A O 1
ATOM 4046 N N . LYS A 1 505 ? 36.969 7.597 6.348 1.00 88.19 505 LYS A N 1
ATOM 4047 C CA . LYS A 1 505 ? 36.575 7.259 4.967 1.00 88.19 505 LYS A CA 1
ATOM 4048 C C . LYS A 1 505 ? 35.317 7.988 4.523 1.00 88.19 505 LYS A C 1
ATOM 4050 O O . LYS A 1 505 ? 35.157 8.276 3.337 1.00 88.19 505 LYS A O 1
ATOM 4055 N N . LEU A 1 506 ? 34.394 8.225 5.454 1.00 84.94 506 LEU A N 1
ATOM 4056 C CA . LEU A 1 506 ? 33.171 8.962 5.174 1.00 84.94 506 LEU A CA 1
ATOM 4057 C C . LEU A 1 506 ? 33.487 10.410 4.790 1.00 84.94 506 LEU A C 1
ATOM 4059 O O . LEU A 1 506 ? 32.974 10.880 3.775 1.00 84.94 506 LEU A O 1
ATOM 4063 N N . GLN A 1 507 ? 34.356 11.073 5.553 1.00 85.31 507 GLN A N 1
ATOM 4064 C CA . GLN A 1 507 ? 34.777 12.440 5.276 1.00 85.31 507 GLN A CA 1
ATOM 4065 C C . GLN A 1 507 ? 35.451 12.547 3.901 1.00 85.31 507 GLN A C 1
ATOM 4067 O O . GLN A 1 507 ? 35.090 13.418 3.114 1.00 85.31 507 GLN A O 1
ATOM 4072 N N . GLU A 1 508 ? 36.346 11.619 3.555 1.00 86.19 508 GLU A N 1
ATOM 4073 C CA . GLU A 1 508 ? 37.007 11.612 2.243 1.00 86.19 508 GLU A CA 1
ATOM 4074 C C . GLU A 1 508 ? 36.010 11.448 1.073 1.00 86.19 508 GLU A C 1
ATOM 4076 O O . GLU A 1 508 ? 36.110 12.134 0.051 1.00 86.19 508 GLU A O 1
ATOM 4081 N N . LEU A 1 509 ? 35.002 10.577 1.218 1.00 83.50 509 LEU A N 1
ATOM 4082 C CA . LEU A 1 509 ? 33.938 10.419 0.217 1.00 83.50 509 LEU A CA 1
ATOM 4083 C C . LEU A 1 509 ? 33.055 11.671 0.104 1.00 83.50 509 LEU A C 1
ATOM 4085 O O . LEU A 1 509 ? 32.688 12.060 -1.008 1.00 83.50 509 LEU A O 1
ATOM 4089 N N . GLU A 1 510 ? 32.715 12.304 1.230 1.00 82.12 510 GLU A N 1
ATOM 4090 C CA . GLU A 1 510 ? 31.933 13.544 1.261 1.00 82.12 510 GLU A CA 1
ATOM 4091 C C . GLU A 1 510 ? 32.719 14.723 0.661 1.00 82.12 510 GLU A C 1
ATOM 4093 O O . GLU A 1 510 ? 32.140 15.544 -0.051 1.00 82.12 510 GLU A O 1
ATOM 4098 N N . GLU A 1 511 ? 34.038 14.786 0.849 1.00 81.81 511 GLU A N 1
ATOM 4099 C CA . GLU A 1 511 ? 34.913 15.764 0.193 1.00 81.81 511 GLU A CA 1
ATOM 4100 C C . GLU A 1 511 ? 34.942 15.578 -1.329 1.00 81.81 511 GLU A C 1
ATOM 4102 O O . GLU A 1 511 ? 34.789 16.557 -2.065 1.00 81.81 511 GLU A O 1
ATOM 4107 N N . ILE A 1 512 ? 35.056 14.337 -1.821 1.00 76.56 512 ILE A N 1
ATOM 4108 C CA . ILE A 1 512 ? 34.983 14.034 -3.262 1.00 76.56 512 ILE A CA 1
ATOM 4109 C C . ILE A 1 512 ? 33.620 14.447 -3.834 1.00 76.56 512 ILE A C 1
ATOM 4111 O O . ILE A 1 512 ? 33.553 15.108 -4.872 1.00 76.56 512 ILE A O 1
ATOM 4115 N N . TYR A 1 513 ? 32.535 14.123 -3.132 1.00 72.50 513 TYR A N 1
ATOM 4116 C CA . TYR A 1 513 ? 31.177 14.518 -3.507 1.00 72.50 513 TYR A CA 1
ATOM 4117 C C . TYR A 1 513 ? 30.999 16.048 -3.531 1.00 72.50 513 TYR A C 1
ATOM 4119 O O . TYR A 1 513 ? 30.329 16.600 -4.409 1.00 72.50 513 TYR A O 1
ATOM 4127 N N . ASN A 1 514 ? 31.647 16.752 -2.598 1.00 71.31 514 ASN A N 1
ATOM 4128 C CA . ASN A 1 514 ? 31.590 18.205 -2.467 1.00 71.31 514 ASN A CA 1
ATOM 4129 C C . ASN A 1 514 ? 32.502 18.975 -3.435 1.00 71.31 514 ASN A C 1
ATOM 4131 O O . ASN A 1 514 ? 32.360 20.195 -3.532 1.00 71.31 514 ASN A O 1
ATOM 4135 N N . GLN A 1 515 ? 33.375 18.305 -4.184 1.00 67.25 515 GLN A N 1
ATOM 4136 C CA . GLN A 1 515 ? 34.214 18.928 -5.216 1.00 67.25 515 GLN A CA 1
ATOM 4137 C C . GLN A 1 515 ? 33.521 19.024 -6.592 1.00 67.25 515 GLN A C 1
ATOM 4139 O O . GLN A 1 515 ? 34.032 19.695 -7.482 1.00 67.25 515 GLN A O 1
ATOM 4144 N N . MET A 1 516 ? 32.350 18.399 -6.781 1.00 63.16 516 MET A N 1
ATOM 4145 C CA . MET A 1 516 ? 31.636 18.352 -8.071 1.00 63.16 516 MET A CA 1
ATOM 4146 C C . MET A 1 516 ? 30.692 19.557 -8.269 1.00 63.16 516 MET A C 1
ATOM 4148 O O . MET A 1 516 ? 30.059 19.999 -7.308 1.00 63.16 516 MET A O 1
ATOM 4152 N N . ASP A 1 517 ? 30.563 20.074 -9.498 1.00 59.69 517 ASP A N 1
ATOM 4153 C CA . ASP A 1 517 ? 29.788 21.286 -9.838 1.00 59.69 517 ASP A CA 1
ATOM 4154 C C . ASP A 1 517 ? 28.315 21.274 -9.345 1.00 59.69 517 ASP A C 1
ATOM 4156 O O . ASP A 1 517 ? 27.630 20.248 -9.304 1.00 59.69 517 ASP A O 1
ATOM 4160 N N . GLN A 1 518 ? 27.812 22.457 -8.978 1.00 50.38 518 GLN A N 1
ATOM 4161 C CA . GLN A 1 518 ? 26.484 22.688 -8.403 1.00 50.38 518 GLN A CA 1
ATOM 4162 C C . GLN A 1 518 ? 25.331 22.450 -9.402 1.00 50.38 518 GLN A C 1
ATOM 4164 O O . GLN A 1 518 ? 24.252 22.004 -8.985 1.00 50.38 518 GLN A O 1
ATOM 4169 N N . ALA A 1 519 ? 25.535 22.683 -10.704 1.00 50.03 519 ALA A N 1
ATOM 4170 C CA . ALA A 1 519 ? 24.533 22.395 -11.738 1.00 50.03 519 ALA A CA 1
ATOM 4171 C C . ALA A 1 519 ? 24.328 20.878 -11.932 1.00 50.03 519 ALA A C 1
ATOM 4173 O O . ALA A 1 519 ? 23.189 20.417 -12.081 1.00 50.03 519 ALA A O 1
ATOM 4174 N N . THR A 1 520 ? 25.399 20.090 -11.804 1.00 53.31 520 THR A N 1
ATOM 4175 C CA . THR A 1 520 ? 25.379 18.616 -11.820 1.00 53.31 520 THR A CA 1
ATOM 4176 C C . THR A 1 520 ? 24.585 18.052 -10.632 1.00 53.31 520 THR A C 1
ATOM 4178 O O . THR A 1 520 ? 23.684 17.228 -10.818 1.00 53.31 520 THR A O 1
ATOM 4181 N N . ARG A 1 521 ? 24.813 18.573 -9.412 1.00 53.88 521 ARG A N 1
ATOM 4182 C CA . ARG A 1 521 ? 24.054 18.177 -8.200 1.00 53.88 521 ARG A CA 1
ATOM 4183 C C . ARG A 1 521 ? 22.556 18.464 -8.319 1.00 53.88 521 ARG A C 1
ATOM 4185 O O . ARG A 1 521 ? 21.725 17.698 -7.830 1.00 53.88 521 ARG A O 1
ATOM 4192 N N . THR A 1 522 ? 22.203 19.580 -8.953 1.00 49.38 522 THR A N 1
ATOM 4193 C CA . THR A 1 522 ? 20.810 20.033 -9.089 1.00 49.38 522 THR A CA 1
ATOM 4194 C C . THR A 1 522 ? 20.060 19.223 -10.150 1.00 49.38 522 THR A C 1
ATOM 4196 O O . THR A 1 522 ? 18.956 18.744 -9.889 1.00 49.38 522 THR A O 1
ATOM 4199 N N . SER A 1 523 ? 20.697 18.975 -11.299 1.00 46.53 523 SER A N 1
ATOM 4200 C CA . SER A 1 523 ? 20.156 18.135 -12.379 1.00 46.53 523 SER A CA 1
ATOM 4201 C C . SER A 1 523 ? 19.883 16.701 -11.911 1.00 46.53 523 SER A C 1
ATOM 4203 O O . SER A 1 523 ? 18.894 16.082 -12.304 1.00 46.53 523 SER A O 1
ATOM 4205 N N . GLN A 1 524 ? 20.710 16.181 -11.001 1.00 46.84 524 GLN A N 1
ATOM 4206 C CA . GLN A 1 524 ? 20.543 14.839 -10.458 1.00 46.84 524 GLN A CA 1
ATOM 4207 C C . GLN A 1 524 ? 19.512 14.732 -9.334 1.00 46.84 524 GLN A C 1
ATOM 4209 O O . GLN A 1 524 ? 18.786 13.743 -9.307 1.00 46.84 524 GLN A O 1
ATOM 4214 N N . LYS A 1 525 ? 19.358 15.733 -8.455 1.00 45.03 525 LYS A N 1
ATOM 4215 C CA . LYS A 1 525 ? 18.216 15.766 -7.516 1.00 45.03 525 LYS A CA 1
ATOM 4216 C C . LYS A 1 525 ? 16.879 15.697 -8.257 1.00 45.03 525 LYS A C 1
ATOM 4218 O O . LYS A 1 525 ? 15.950 15.055 -7.779 1.00 45.03 525 LYS A O 1
ATOM 4223 N N . HIS A 1 526 ? 16.811 16.299 -9.444 1.00 39.12 526 HIS A N 1
ATOM 4224 C CA . HIS A 1 526 ? 15.635 16.222 -10.304 1.00 39.12 526 HIS A CA 1
ATOM 4225 C C . HIS A 1 526 ? 15.474 14.843 -10.972 1.00 39.12 526 HIS A C 1
ATOM 4227 O O . HIS A 1 526 ? 14.356 14.360 -11.090 1.00 39.12 526 HIS A O 1
ATOM 4233 N N . ARG A 1 527 ? 16.577 14.162 -11.325 1.00 36.91 527 ARG A N 1
ATOM 4234 C CA . ARG A 1 527 ? 16.576 12.807 -11.917 1.00 36.91 527 ARG A CA 1
ATOM 4235 C C . ARG A 1 527 ? 16.336 11.683 -10.893 1.00 36.91 527 ARG A C 1
ATOM 4237 O O . ARG A 1 527 ? 15.662 10.719 -11.215 1.00 36.91 527 ARG A O 1
ATOM 4244 N N . MET A 1 528 ? 16.808 11.820 -9.649 1.00 37.91 528 MET A N 1
ATOM 4245 C CA . MET A 1 528 ? 16.523 10.899 -8.529 1.00 37.91 528 MET A CA 1
ATOM 4246 C C . MET A 1 528 ? 15.069 10.993 -8.042 1.00 37.91 528 MET A C 1
ATOM 4248 O O . MET A 1 528 ? 14.550 10.034 -7.477 1.00 37.91 528 MET A O 1
ATOM 4252 N N . ALA A 1 529 ? 14.402 12.125 -8.293 1.00 37.31 529 ALA A N 1
ATOM 4253 C CA . ALA A 1 529 ? 12.956 12.259 -8.133 1.00 37.31 529 ALA A CA 1
ATOM 4254 C C . ALA A 1 529 ? 12.167 11.514 -9.235 1.00 37.31 529 ALA A C 1
ATOM 4256 O O . ALA A 1 529 ? 10.960 11.331 -9.110 1.00 37.31 529 ALA A O 1
ATOM 4257 N N . ILE A 1 530 ? 12.841 11.035 -10.291 1.00 38.59 530 ILE A N 1
ATOM 4258 C CA . ILE A 1 530 ? 12.264 10.209 -11.357 1.00 38.59 530 ILE A CA 1
ATOM 4259 C C . ILE A 1 530 ? 12.657 8.732 -11.118 1.00 38.59 530 ILE A C 1
ATOM 4261 O O . ILE A 1 530 ? 13.549 8.177 -11.744 1.00 38.59 530 ILE A O 1
ATOM 4265 N N . THR A 1 531 ? 11.980 8.106 -10.151 1.00 41.88 531 THR A N 1
ATOM 4266 C CA . THR A 1 531 ? 11.299 6.804 -10.341 1.00 41.88 531 THR A CA 1
ATOM 4267 C C . THR A 1 531 ? 12.100 5.522 -10.709 1.00 41.88 531 THR A C 1
ATOM 4269 O O . THR A 1 531 ? 11.570 4.718 -11.460 1.00 41.88 531 THR A O 1
ATOM 4272 N N . SER A 1 532 ? 13.303 5.224 -10.176 1.00 48.03 532 SER A N 1
ATOM 4273 C CA . SER A 1 532 ? 13.850 3.835 -10.294 1.00 48.03 532 SER A CA 1
ATOM 4274 C C . SER A 1 532 ? 14.404 3.198 -9.006 1.00 48.03 532 SER A C 1
ATOM 4276 O O . SER A 1 532 ? 14.023 2.075 -8.677 1.00 48.03 532 SER A O 1
ATOM 4278 N N . SER A 1 533 ? 15.211 3.888 -8.186 1.00 55.69 533 SER A N 1
ATOM 4279 C CA . SER A 1 533 ? 15.930 3.179 -7.104 1.00 55.69 533 SER A CA 1
ATOM 4280 C C . SER A 1 533 ? 15.043 2.678 -5.950 1.00 55.69 533 SER A C 1
ATOM 4282 O O . SER A 1 533 ? 15.292 1.597 -5.414 1.00 55.69 533 SER A O 1
ATOM 4284 N N . ASN A 1 534 ? 13.990 3.418 -5.580 1.00 63.41 534 ASN A N 1
ATOM 4285 C CA . ASN A 1 534 ? 13.090 3.030 -4.483 1.00 63.41 534 ASN A CA 1
ATOM 4286 C C . ASN A 1 534 ? 12.165 1.869 -4.875 1.00 63.41 534 ASN A C 1
ATOM 4288 O O . ASN A 1 534 ? 11.936 0.964 -4.073 1.00 63.41 534 ASN A O 1
ATOM 4292 N N . GLN A 1 535 ? 11.659 1.871 -6.110 1.00 70.00 535 GLN A N 1
ATOM 4293 C CA . GLN A 1 535 ? 10.814 0.795 -6.626 1.00 70.00 535 GLN A CA 1
ATOM 4294 C C . GLN A 1 535 ? 11.623 -0.481 -6.849 1.00 70.00 535 GLN A C 1
ATOM 4296 O O . GLN A 1 535 ? 11.191 -1.554 -6.438 1.00 70.00 535 GLN A O 1
ATOM 4301 N N . GLU A 1 536 ? 12.825 -0.376 -7.423 1.00 67.62 536 GLU A N 1
ATOM 4302 C CA . GLU A 1 536 ? 13.727 -1.518 -7.562 1.00 67.62 536 GLU A CA 1
ATOM 4303 C C . GLU A 1 536 ? 14.060 -2.122 -6.196 1.00 67.62 536 GLU A C 1
ATOM 4305 O O . GLU A 1 536 ? 14.003 -3.345 -6.044 1.00 67.62 536 GLU A O 1
ATOM 4310 N N . ALA A 1 537 ? 14.389 -1.297 -5.191 1.00 70.19 537 ALA A N 1
ATOM 4311 C CA . ALA A 1 537 ? 14.633 -1.749 -3.820 1.00 70.19 537 ALA A CA 1
ATOM 4312 C C . ALA A 1 537 ? 13.430 -2.529 -3.264 1.00 70.19 537 ALA A C 1
ATOM 4314 O O . ALA A 1 537 ? 13.595 -3.676 -2.837 1.00 70.19 537 ALA A O 1
ATOM 4315 N N . LEU A 1 538 ? 12.225 -1.962 -3.374 1.00 81.19 538 LEU A N 1
ATOM 4316 C CA . LEU A 1 538 ? 10.969 -2.617 -3.000 1.00 81.19 538 LEU A CA 1
ATOM 4317 C C . LEU A 1 538 ? 10.754 -3.945 -3.733 1.00 81.19 538 LEU A C 1
ATOM 4319 O O . LEU A 1 538 ? 10.420 -4.932 -3.082 1.00 81.19 538 LEU A O 1
ATOM 4323 N N . ILE A 1 539 ? 10.988 -4.004 -5.048 1.00 80.50 539 ILE A N 1
ATOM 4324 C CA . ILE A 1 539 ? 10.876 -5.230 -5.857 1.00 80.50 539 ILE A CA 1
ATOM 4325 C C . ILE A 1 539 ? 11.774 -6.331 -5.288 1.00 80.50 539 ILE A C 1
ATOM 4327 O O . ILE A 1 539 ? 11.309 -7.450 -5.091 1.00 80.50 539 ILE A O 1
ATOM 4331 N N . SER A 1 540 ? 13.032 -6.020 -4.957 1.00 69.25 540 SER A N 1
ATOM 4332 C CA . SER A 1 540 ? 13.946 -7.027 -4.392 1.00 69.25 540 SER A CA 1
ATOM 4333 C C . SER A 1 540 ? 13.600 -7.474 -2.977 1.00 69.25 540 SER A C 1
ATOM 4335 O O . SER A 1 540 ? 14.006 -8.554 -2.566 1.00 69.25 540 SER A O 1
ATOM 4337 N N . GLU A 1 541 ? 12.903 -6.631 -2.218 1.00 76.44 541 GLU A N 1
ATOM 4338 C CA . GLU A 1 541 ? 12.495 -6.914 -0.837 1.00 76.44 541 GLU A CA 1
ATOM 4339 C C . GLU A 1 541 ? 11.127 -7.602 -0.752 1.00 76.44 541 GLU A C 1
ATOM 4341 O O . GLU A 1 541 ? 10.696 -8.026 0.327 1.00 76.44 541 GLU A O 1
ATOM 4346 N N . SER A 1 542 ? 10.450 -7.709 -1.893 1.00 84.12 542 SER A N 1
ATOM 4347 C CA . SER A 1 542 ? 9.103 -8.240 -2.028 1.00 84.12 542 SER A CA 1
ATOM 4348 C C . SER A 1 542 ? 9.116 -9.608 -2.702 1.00 84.12 542 SER A C 1
ATOM 4350 O O . SER A 1 542 ? 10.057 -9.993 -3.394 1.00 84.12 542 SER A O 1
ATOM 4352 N N . VAL A 1 543 ? 8.036 -10.358 -2.506 1.00 82.50 543 VAL A N 1
ATOM 4353 C CA . VAL A 1 543 ? 7.846 -11.668 -3.132 1.00 82.50 543 VAL A CA 1
ATOM 4354 C C . VAL A 1 543 ? 6.958 -11.494 -4.347 1.00 82.50 543 VAL A C 1
ATOM 4356 O O . VAL A 1 543 ? 5.828 -11.031 -4.227 1.00 82.50 543 VAL A O 1
ATOM 4359 N N . GLN A 1 544 ? 7.448 -11.872 -5.522 1.00 83.81 544 GLN A N 1
ATOM 4360 C CA . GLN A 1 544 ? 6.632 -11.830 -6.729 1.00 83.81 544 GLN A CA 1
ATOM 4361 C C . GLN A 1 544 ? 5.505 -12.870 -6.635 1.00 83.81 544 GLN A C 1
ATOM 4363 O O . GLN A 1 544 ? 5.764 -14.061 -6.467 1.00 83.81 544 GLN A O 1
ATOM 4368 N N . ILE A 1 545 ? 4.258 -12.408 -6.728 1.00 82.38 545 ILE A N 1
ATOM 4369 C CA . ILE A 1 545 ? 3.051 -13.244 -6.730 1.00 82.38 545 ILE A CA 1
ATOM 4370 C C . ILE A 1 545 ? 2.634 -13.569 -8.167 1.00 82.38 545 ILE A C 1
ATOM 4372 O O . ILE A 1 545 ? 2.186 -14.679 -8.445 1.00 82.38 545 ILE A O 1
ATOM 4376 N N . HIS A 1 546 ? 2.767 -12.598 -9.078 1.00 80.38 546 HIS A N 1
ATOM 4377 C CA . HIS A 1 546 ? 2.320 -12.725 -10.463 1.00 80.38 546 HIS A CA 1
ATOM 4378 C C . HIS A 1 546 ? 3.295 -12.052 -11.439 1.00 80.38 546 HIS A C 1
ATOM 4380 O O . HIS A 1 546 ? 3.827 -10.979 -11.150 1.00 80.38 546 HIS A O 1
ATOM 4386 N N . GLU A 1 547 ? 3.526 -12.679 -12.596 1.00 76.38 547 GLU A N 1
ATOM 4387 C CA . GLU A 1 547 ? 4.525 -12.235 -13.582 1.00 76.38 547 GLU A CA 1
ATOM 4388 C C . GLU A 1 547 ? 4.018 -11.228 -14.617 1.00 76.38 547 GLU A C 1
ATOM 4390 O O . GLU A 1 547 ? 4.821 -10.435 -15.098 1.00 76.38 547 GLU A O 1
ATOM 4395 N N . GLY A 1 548 ? 2.730 -11.288 -14.986 1.00 66.94 548 GLY A N 1
ATOM 4396 C CA . GLY A 1 548 ? 2.184 -10.546 -16.136 1.00 66.94 548 GLY A CA 1
ATOM 4397 C C . GLY A 1 548 ? 2.194 -9.022 -15.966 1.00 66.94 548 GLY A C 1
ATOM 4398 O O . GLY A 1 548 ? 2.686 -8.553 -14.955 1.00 66.94 548 GLY A O 1
ATOM 4399 N N . PRO A 1 549 ? 1.687 -8.219 -16.917 1.00 71.88 549 PRO A N 1
ATOM 4400 C CA . PRO A 1 549 ? 1.597 -6.769 -16.748 1.00 71.88 549 PRO A CA 1
ATOM 4401 C C . PRO A 1 549 ? 0.275 -6.365 -16.046 1.00 71.88 549 PRO A C 1
ATOM 4403 O O . PRO A 1 549 ? -0.796 -6.629 -16.598 1.00 71.88 549 PRO A O 1
ATOM 4406 N N . PRO A 1 550 ? 0.298 -5.709 -14.864 1.00 86.25 550 PRO A N 1
ATOM 4407 C CA . PRO A 1 550 ? 1.476 -5.397 -14.057 1.00 86.25 550 PRO A CA 1
ATOM 4408 C C . PRO A 1 550 ? 1.940 -6.591 -13.209 1.00 86.25 550 PRO A C 1
ATOM 4410 O O . PRO A 1 550 ? 1.130 -7.413 -12.757 1.00 86.25 550 PRO A O 1
ATOM 4413 N N . ALA A 1 551 ? 3.255 -6.666 -12.979 1.00 86.25 551 ALA A N 1
ATOM 4414 C CA . ALA A 1 551 ? 3.866 -7.698 -12.156 1.00 86.25 551 ALA A CA 1
ATOM 4415 C C . ALA A 1 551 ? 3.534 -7.398 -10.696 1.00 86.25 551 ALA A C 1
ATOM 4417 O O . ALA A 1 551 ? 3.790 -6.293 -10.213 1.00 86.25 551 ALA A O 1
ATOM 4418 N N . VAL A 1 552 ? 2.947 -8.366 -9.994 1.00 89.25 552 VAL A N 1
ATOM 4419 C CA . VAL A 1 552 ? 2.427 -8.154 -8.638 1.00 89.25 552 VAL A CA 1
ATOM 4420 C C . VAL A 1 552 ? 3.437 -8.646 -7.611 1.00 89.25 552 VAL A C 1
ATOM 4422 O O . VAL A 1 552 ? 3.827 -9.815 -7.638 1.00 89.25 552 VAL A O 1
ATOM 4425 N N . TYR A 1 553 ? 3.821 -7.775 -6.682 1.00 89.06 553 TYR A N 1
ATOM 4426 C CA . TYR A 1 553 ? 4.797 -8.043 -5.628 1.00 89.06 553 TYR A CA 1
ATOM 4427 C C . TYR A 1 553 ? 4.165 -7.905 -4.241 1.00 89.06 553 TYR A C 1
ATOM 4429 O O . TYR A 1 553 ? 3.716 -6.827 -3.860 1.00 89.06 553 TYR A O 1
ATOM 4437 N N . GLN A 1 554 ? 4.182 -8.979 -3.451 1.00 90.25 554 GLN A N 1
ATOM 4438 C CA . GLN A 1 554 ? 3.834 -8.949 -2.033 1.00 90.25 554 GLN A CA 1
ATOM 4439 C C . GLN A 1 554 ? 4.967 -8.294 -1.245 1.00 90.25 554 GLN A C 1
ATOM 4441 O O . GLN A 1 554 ? 6.021 -8.900 -1.027 1.00 90.25 554 GLN A O 1
ATOM 4446 N N . VAL A 1 555 ? 4.727 -7.079 -0.771 1.00 90.25 555 VAL A N 1
ATOM 4447 C CA . VAL A 1 555 ? 5.611 -6.394 0.169 1.00 90.25 555 VAL A CA 1
ATOM 4448 C C . VAL A 1 555 ? 5.525 -7.112 1.508 1.00 90.25 555 VAL A C 1
ATOM 4450 O O . VAL A 1 555 ? 4.433 -7.433 1.990 1.00 90.25 555 VAL A O 1
ATOM 4453 N N . ILE A 1 556 ? 6.681 -7.370 2.119 1.00 83.44 556 ILE A N 1
ATOM 4454 C CA . ILE A 1 556 ? 6.752 -7.975 3.447 1.00 83.44 556 ILE A CA 1
ATOM 4455 C C . ILE A 1 556 ? 7.109 -6.878 4.463 1.00 83.44 556 ILE A C 1
ATOM 4457 O O . ILE A 1 556 ? 8.295 -6.572 4.618 1.00 83.44 556 ILE A O 1
ATOM 4461 N N . PRO A 1 557 ? 6.125 -6.288 5.168 1.00 87.25 557 PRO A N 1
ATOM 4462 C CA . PRO A 1 557 ? 6.379 -5.256 6.169 1.00 87.25 557 PRO A CA 1
ATOM 4463 C C . PRO A 1 557 ? 7.058 -5.817 7.425 1.00 87.25 557 PRO A C 1
ATOM 4465 O O . PRO A 1 557 ? 6.913 -6.996 7.769 1.00 87.25 557 PRO A O 1
ATOM 4468 N N . LYS A 1 558 ? 7.759 -4.950 8.163 1.00 84.88 558 LYS A N 1
ATOM 4469 C CA . LYS A 1 558 ? 8.211 -5.244 9.527 1.00 84.88 558 LYS A CA 1
ATOM 4470 C C . LYS A 1 558 ? 6.985 -5.302 10.436 1.00 84.88 558 LYS A C 1
ATOM 4472 O O . LYS A 1 558 ? 6.238 -4.330 10.524 1.00 84.88 558 LYS A O 1
ATOM 4477 N N . LYS A 1 559 ? 6.766 -6.439 11.098 1.00 84.44 559 LYS A N 1
ATOM 4478 C CA . LYS A 1 559 ? 5.625 -6.635 11.996 1.00 84.44 559 LYS A CA 1
ATOM 4479 C C . LYS A 1 559 ? 6.035 -6.462 13.451 1.00 84.44 559 LYS A C 1
ATOM 4481 O O . LYS A 1 559 ? 6.825 -7.241 13.974 1.00 84.44 559 LYS A O 1
ATOM 4486 N N . GLU A 1 560 ? 5.414 -5.502 14.117 1.00 82.81 560 GLU A N 1
ATOM 4487 C CA . GLU A 1 560 ? 5.576 -5.230 15.541 1.00 82.81 560 GLU A CA 1
ATOM 4488 C C . GLU A 1 560 ? 4.229 -5.319 16.265 1.00 82.81 560 GLU A C 1
ATOM 4490 O O . GLU A 1 560 ? 3.157 -5.211 15.663 1.00 82.81 560 GLU A O 1
ATOM 4495 N N . MET A 1 561 ? 4.279 -5.539 17.577 1.00 75.50 561 MET A N 1
ATOM 4496 C CA . MET A 1 561 ? 3.094 -5.511 18.430 1.00 75.50 561 MET A CA 1
ATOM 4497 C C . MET A 1 561 ? 3.077 -4.200 19.209 1.00 75.50 561 MET A C 1
ATOM 4499 O O . MET A 1 561 ? 3.988 -3.938 19.990 1.00 75.50 561 MET A O 1
ATOM 4503 N N . MET A 1 562 ? 2.020 -3.414 19.032 1.00 67.88 562 MET A N 1
ATOM 4504 C CA . MET A 1 562 ? 1.766 -2.194 19.792 1.00 67.88 562 MET A CA 1
ATOM 4505 C C . MET A 1 562 ? 0.643 -2.494 20.788 1.00 67.88 562 MET A C 1
ATOM 4507 O O . MET A 1 562 ? -0.542 -2.535 20.444 1.00 67.88 562 MET A O 1
ATOM 4511 N N . GLY A 1 563 ? 1.026 -2.845 22.017 1.00 67.44 563 GLY A N 1
ATOM 4512 C CA . GLY A 1 563 ? 0.104 -3.442 22.983 1.00 67.44 563 GLY A CA 1
ATOM 4513 C C . GLY A 1 563 ? -0.462 -4.774 22.470 1.00 67.44 563 GLY A C 1
ATOM 4514 O O . GLY A 1 563 ? 0.232 -5.791 22.458 1.00 67.44 563 GLY A O 1
ATOM 4515 N N . THR A 1 564 ? -1.735 -4.781 22.069 1.00 62.69 564 THR A N 1
ATOM 4516 C CA . THR A 1 564 ? -2.448 -5.952 21.519 1.00 62.69 564 THR A CA 1
ATOM 4517 C C . THR A 1 564 ? -2.726 -5.855 20.019 1.00 62.69 564 THR A C 1
ATOM 4519 O O . THR A 1 564 ? -3.276 -6.799 19.448 1.00 62.69 564 THR A O 1
ATOM 4522 N N . LEU A 1 565 ? -2.350 -4.744 19.383 1.00 76.75 565 LEU A N 1
ATOM 4523 C CA . LEU A 1 565 ? -2.591 -4.468 17.969 1.00 76.75 565 LEU A CA 1
ATOM 4524 C C . LEU A 1 565 ? -1.338 -4.743 17.140 1.00 76.75 565 LEU A C 1
ATOM 4526 O O . LEU A 1 565 ? -0.211 -4.636 17.629 1.00 76.75 565 LEU A O 1
ATOM 4530 N N . SER A 1 566 ? -1.544 -5.117 15.878 1.00 82.94 566 SER A N 1
ATOM 4531 C CA . SER A 1 566 ? -0.444 -5.311 14.931 1.00 82.94 566 SER A CA 1
ATOM 4532 C C . SER A 1 566 ? -0.091 -3.984 14.267 1.00 82.94 566 SER A C 1
ATOM 4534 O O . SER A 1 566 ? -0.967 -3.318 13.713 1.00 82.94 566 SER A O 1
ATOM 4536 N N . ARG A 1 567 ? 1.197 -3.645 14.285 1.00 88.62 567 ARG A N 1
ATOM 4537 C CA . ARG A 1 567 ? 1.783 -2.537 13.532 1.00 88.62 567 ARG A CA 1
ATOM 4538 C C . ARG A 1 567 ? 2.656 -3.110 12.419 1.00 88.62 567 ARG A C 1
ATOM 4540 O O . ARG A 1 567 ? 3.481 -3.987 12.677 1.00 88.62 567 ARG A O 1
ATOM 4547 N N . LEU A 1 568 ? 2.418 -2.676 11.189 1.00 91.81 568 LEU A N 1
ATOM 4548 C CA . LEU A 1 568 ? 3.107 -3.127 9.984 1.00 91.81 568 LEU A CA 1
ATOM 4549 C C . LEU A 1 568 ? 3.803 -1.930 9.343 1.00 91.81 568 LEU A C 1
ATOM 4551 O O . LEU A 1 568 ? 3.134 -1.024 8.857 1.00 91.81 568 LEU A O 1
ATOM 4555 N N . THR A 1 569 ? 5.131 -1.935 9.336 1.00 91.62 569 THR A N 1
ATOM 4556 C CA . THR A 1 569 ? 5.938 -0.799 8.875 1.00 91.62 569 THR A CA 1
ATOM 4557 C C . THR A 1 569 ? 6.694 -1.155 7.597 1.00 91.62 569 THR A C 1
ATOM 4559 O O . THR A 1 569 ? 7.311 -2.223 7.513 1.00 91.62 569 THR A O 1
ATOM 4562 N N . VAL A 1 570 ? 6.655 -0.264 6.606 1.00 91.75 570 VAL A N 1
ATOM 4563 C CA . VAL A 1 570 ? 7.458 -0.323 5.375 1.00 91.75 570 VAL A CA 1
ATOM 4564 C C . VAL A 1 570 ? 8.290 0.950 5.273 1.00 91.75 570 VAL A C 1
ATOM 4566 O O . VAL A 1 570 ? 7.749 2.043 5.415 1.00 91.75 570 VAL A O 1
ATOM 4569 N N . GLY A 1 571 ? 9.588 0.789 5.008 1.00 86.94 571 GLY A N 1
ATOM 4570 C CA . GLY A 1 571 ? 10.564 1.879 5.002 1.00 86.94 571 GLY A CA 1
ATOM 4571 C C . GLY A 1 571 ? 11.082 2.249 6.394 1.00 86.94 571 GLY A C 1
ATOM 4572 O O . GLY A 1 571 ? 10.821 1.548 7.375 1.00 86.94 571 GLY A O 1
ATOM 4573 N N . GLU A 1 572 ? 11.849 3.336 6.462 1.00 82.50 572 GLU A N 1
ATOM 4574 C CA . GLU A 1 572 ? 12.466 3.860 7.687 1.00 82.50 572 GLU A CA 1
ATOM 4575 C C . GLU A 1 572 ? 11.897 5.244 8.007 1.00 82.50 572 GLU A C 1
ATOM 4577 O O . GLU A 1 572 ? 11.773 6.082 7.116 1.00 82.50 572 GLU A O 1
ATOM 4582 N N . GLU A 1 573 ? 11.530 5.462 9.271 1.00 85.62 573 GLU A N 1
ATOM 4583 C CA . GLU A 1 573 ? 10.953 6.720 9.750 1.00 85.62 573 GLU A CA 1
ATOM 4584 C C . GLU A 1 573 ? 12.010 7.836 9.771 1.00 85.62 573 GLU A C 1
ATOM 4586 O O . GLU A 1 573 ? 13.095 7.663 10.325 1.00 85.62 573 GLU A O 1
ATOM 4591 N N . ASP A 1 574 ? 11.677 8.985 9.181 1.00 81.06 574 ASP A N 1
ATOM 4592 C CA . ASP A 1 574 ? 12.464 10.218 9.261 1.00 81.06 574 ASP A CA 1
ATOM 4593 C C . ASP A 1 574 ? 11.723 11.211 10.162 1.00 81.06 574 ASP A C 1
ATOM 4595 O O . ASP A 1 574 ? 10.691 11.764 9.777 1.00 81.06 574 ASP A O 1
ATOM 4599 N N . GLU A 1 575 ? 12.260 11.457 11.359 1.00 80.44 575 GLU A N 1
ATOM 4600 C CA . GLU A 1 575 ? 11.666 12.355 12.361 1.00 80.44 575 GLU A CA 1
ATOM 4601 C C . GLU A 1 575 ? 11.492 13.802 11.859 1.00 80.44 575 GLU A C 1
ATOM 4603 O O . GLU A 1 575 ? 10.696 14.563 12.411 1.00 80.44 575 GLU A O 1
ATOM 4608 N N . MET A 1 576 ? 12.205 14.198 10.797 1.00 81.62 576 MET A N 1
ATOM 4609 C CA . MET A 1 576 ? 12.077 15.525 10.186 1.00 81.62 576 MET A CA 1
ATOM 4610 C C . MET A 1 576 ? 10.877 15.627 9.235 1.00 81.62 576 MET A C 1
ATOM 4612 O O . MET A 1 576 ? 10.514 16.731 8.810 1.00 81.62 576 MET A O 1
ATOM 4616 N N . LYS A 1 577 ? 10.258 14.500 8.863 1.00 85.19 577 LYS A N 1
ATOM 4617 C CA . LYS A 1 577 ? 9.095 14.459 7.974 1.00 85.19 577 LYS A CA 1
ATOM 4618 C C . LYS A 1 577 ? 7.806 14.461 8.777 1.00 85.19 577 LYS A C 1
ATOM 4620 O O . LYS A 1 577 ? 7.636 13.759 9.766 1.00 85.19 577 LYS A O 1
ATOM 4625 N N . THR A 1 578 ? 6.839 15.248 8.315 1.00 91.75 578 THR A N 1
ATOM 4626 C CA . THR A 1 578 ? 5.491 15.197 8.883 1.00 91.75 578 THR A CA 1
ATOM 4627 C C . THR A 1 578 ? 4.825 13.877 8.515 1.00 91.75 578 THR A C 1
ATOM 4629 O O . THR A 1 578 ? 4.928 13.455 7.365 1.00 91.75 578 THR A O 1
ATOM 4632 N N . ASN A 1 579 ? 4.065 13.297 9.440 1.00 93.62 579 ASN A N 1
ATOM 4633 C CA . ASN A 1 579 ? 3.260 12.103 9.204 1.00 93.62 579 ASN A CA 1
ATOM 4634 C C . ASN A 1 579 ? 1.762 12.447 9.187 1.00 93.62 579 ASN A C 1
ATOM 4636 O O . ASN A 1 579 ? 1.299 13.265 9.990 1.00 93.62 579 ASN A O 1
ATOM 4640 N N . LYS A 1 580 ? 1.001 11.838 8.275 1.00 96.19 580 LYS A N 1
ATOM 4641 C CA . LYS A 1 580 ? -0.456 11.989 8.173 1.00 96.19 580 LYS A CA 1
ATOM 4642 C C . LYS A 1 580 ? -1.138 10.666 8.491 1.00 96.19 580 LYS A C 1
ATOM 4644 O O . LYS A 1 580 ? -0.767 9.632 7.947 1.00 96.19 580 LYS A O 1
ATOM 4649 N N . THR A 1 581 ? -2.168 10.707 9.332 1.00 96.81 581 THR A N 1
ATOM 4650 C CA . THR A 1 581 ? -2.882 9.504 9.778 1.00 96.81 581 THR A CA 1
ATOM 4651 C C . THR A 1 581 ? -4.305 9.457 9.231 1.00 96.81 581 THR A C 1
ATOM 4653 O O . THR A 1 581 ? -5.082 10.395 9.441 1.00 96.81 581 THR A O 1
ATOM 4656 N N . ILE A 1 582 ? -4.664 8.349 8.582 1.00 97.38 582 ILE A N 1
ATOM 4657 C CA . ILE A 1 582 ? -6.004 8.070 8.051 1.00 97.38 582 ILE A CA 1
ATOM 4658 C C . ILE A 1 582 ? -6.594 6.857 8.773 1.00 97.38 582 ILE A C 1
ATOM 4660 O O . ILE A 1 582 ? -5.935 5.828 8.892 1.00 97.38 582 ILE A O 1
ATOM 4664 N N . LEU A 1 583 ? -7.845 6.947 9.217 1.00 95.94 583 LEU A N 1
ATOM 4665 C CA . LEU A 1 583 ? -8.621 5.811 9.719 1.00 95.94 583 LEU A CA 1
ATOM 4666 C C . LEU A 1 583 ? -9.632 5.360 8.662 1.00 95.94 583 LEU A C 1
ATOM 4668 O O . LEU A 1 583 ? -10.469 6.158 8.251 1.00 95.94 583 LEU A O 1
ATOM 4672 N N . LEU A 1 584 ? -9.586 4.093 8.247 1.00 93.88 584 LEU A N 1
ATOM 4673 C CA . LEU A 1 584 ? -10.517 3.521 7.271 1.00 93.88 584 LEU A CA 1
ATOM 4674 C C . LEU A 1 584 ? -11.607 2.708 7.971 1.00 93.88 584 LEU A C 1
ATOM 4676 O O . LEU A 1 584 ? -11.320 1.788 8.739 1.00 93.88 584 LEU A O 1
ATOM 4680 N N . VAL A 1 585 ? -12.865 3.026 7.674 1.00 89.38 585 VAL A N 1
ATOM 4681 C CA . VAL A 1 585 ? -14.063 2.418 8.275 1.00 89.38 585 VAL A CA 1
ATOM 4682 C C . VAL A 1 585 ? -15.118 2.179 7.195 1.00 89.38 585 VAL A C 1
ATOM 4684 O O . VAL A 1 585 ? -15.291 2.991 6.296 1.00 89.38 585 VAL A O 1
ATOM 4687 N N . GLY A 1 586 ? -15.816 1.046 7.244 1.00 85.12 586 GLY A N 1
ATOM 4688 C CA . GLY A 1 586 ? -16.839 0.696 6.249 1.00 85.12 586 GLY A CA 1
ATOM 4689 C C . GLY A 1 586 ? -17.231 -0.778 6.308 1.00 85.12 586 GLY A C 1
ATOM 4690 O O . GLY A 1 586 ? -16.602 -1.554 7.035 1.00 85.12 586 GLY A O 1
ATOM 4691 N N . GLU A 1 587 ? -18.237 -1.181 5.532 1.00 81.69 587 GLU A N 1
ATOM 4692 C CA . GLU A 1 587 ? -18.736 -2.566 5.498 1.00 81.69 587 GLU A CA 1
ATOM 4693 C C . GLU A 1 587 ? -17.656 -3.571 5.046 1.00 81.69 587 GLU A C 1
ATOM 4695 O O . GLU A 1 587 ? -16.657 -3.235 4.395 1.00 81.69 587 GLU A O 1
ATOM 4700 N N . THR A 1 588 ? -17.827 -4.844 5.396 1.00 79.06 588 THR A N 1
ATOM 4701 C CA . THR A 1 588 ? -17.063 -5.936 4.782 1.00 79.06 588 THR A CA 1
ATOM 4702 C C . THR A 1 588 ? -17.239 -5.925 3.262 1.00 79.06 588 THR A C 1
ATOM 4704 O O . THR A 1 588 ? -18.343 -5.818 2.741 1.00 79.06 588 THR A O 1
ATOM 4707 N N . GLY A 1 589 ? -16.130 -6.054 2.532 1.00 77.88 589 GLY A N 1
ATOM 4708 C CA . GLY A 1 589 ? -16.153 -6.142 1.073 1.00 77.88 589 GLY A CA 1
ATOM 4709 C C . GLY A 1 589 ? -16.241 -4.805 0.335 1.00 77.88 589 GLY A C 1
ATOM 4710 O O . GLY A 1 589 ? -16.222 -4.836 -0.890 1.00 77.88 589 GLY A O 1
ATOM 4711 N N . THR A 1 590 ? -16.265 -3.648 1.014 1.00 84.25 590 THR A N 1
ATOM 4712 C CA . THR A 1 590 ? -16.227 -2.313 0.369 1.00 84.25 590 THR A CA 1
ATOM 4713 C C . THR A 1 590 ? -14.876 -1.949 -0.241 1.00 84.25 590 THR A C 1
ATOM 4715 O O . THR A 1 590 ? -14.731 -0.864 -0.769 1.00 84.25 590 THR A O 1
ATOM 4718 N N . GLY A 1 591 ? -13.873 -2.829 -0.198 1.00 86.94 591 GLY A N 1
ATOM 4719 C CA . GLY A 1 591 ? -12.583 -2.590 -0.854 1.00 86.94 591 GLY A CA 1
ATOM 4720 C C . GLY A 1 591 ? -11.567 -1.785 -0.037 1.00 86.94 591 GLY A C 1
ATOM 4721 O O . GLY A 1 591 ? -10.643 -1.240 -0.629 1.00 86.94 591 GLY A O 1
ATOM 4722 N N . LYS A 1 592 ? -11.689 -1.733 1.301 1.00 89.81 592 LYS A N 1
ATOM 4723 C CA . LYS A 1 592 ? -10.695 -1.096 2.196 1.00 89.81 592 LYS A CA 1
ATOM 4724 C C . LYS A 1 592 ? -9.266 -1.588 1.938 1.00 89.81 592 LYS A C 1
ATOM 4726 O O . LYS A 1 592 ? -8.378 -0.781 1.704 1.00 89.81 592 LYS A O 1
ATOM 4731 N N . SER A 1 593 ? -9.055 -2.904 1.908 1.00 88.44 593 SER A N 1
ATOM 4732 C CA . SER A 1 593 ? -7.737 -3.509 1.661 1.00 88.44 593 SER A CA 1
ATOM 4733 C C . SER A 1 593 ? -7.173 -3.141 0.284 1.00 88.44 593 SER A C 1
ATOM 4735 O O . SER A 1 593 ? -6.002 -2.786 0.175 1.00 88.44 593 SER A O 1
ATOM 4737 N N . THR A 1 594 ? -8.018 -3.133 -0.750 1.00 89.94 594 THR A N 1
ATOM 4738 C CA . THR A 1 594 ? -7.631 -2.702 -2.101 1.00 89.94 594 THR A CA 1
ATOM 4739 C C . THR A 1 594 ? -7.265 -1.216 -2.137 1.00 89.94 594 THR A C 1
ATOM 4741 O O . THR A 1 594 ? -6.277 -0.843 -2.764 1.00 89.94 594 THR A O 1
ATOM 4744 N N . LEU A 1 595 ? -7.995 -0.369 -1.403 1.00 92.75 595 LEU A N 1
ATOM 4745 C CA . LEU A 1 595 ? -7.676 1.052 -1.266 1.00 92.75 595 LEU A CA 1
ATOM 4746 C C . LEU A 1 595 ? -6.341 1.280 -0.541 1.00 92.75 595 LEU A C 1
ATOM 4748 O O . LEU A 1 595 ? -5.580 2.153 -0.946 1.00 92.75 595 LEU A O 1
ATOM 4752 N N . ILE A 1 596 ? -6.017 0.482 0.483 1.00 94.44 596 ILE A N 1
ATOM 4753 C CA . ILE A 1 596 ? -4.706 0.530 1.157 1.00 94.44 596 ILE A CA 1
ATOM 4754 C C . ILE A 1 596 ? -3.584 0.213 0.165 1.00 94.44 596 ILE A C 1
ATOM 4756 O O . ILE A 1 596 ? -2.593 0.940 0.115 1.00 94.44 596 ILE A O 1
ATOM 4760 N N . ASN A 1 597 ? -3.743 -0.833 -0.652 1.00 93.19 597 ASN A N 1
ATOM 4761 C CA . ASN A 1 597 ? -2.765 -1.169 -1.688 1.00 93.19 597 ASN A CA 1
ATOM 4762 C C . ASN A 1 597 ? -2.635 -0.034 -2.722 1.00 93.19 597 ASN A C 1
ATOM 4764 O O . ASN A 1 597 ? -1.519 0.328 -3.088 1.00 93.19 597 ASN A O 1
ATOM 4768 N N . ALA A 1 598 ? -3.743 0.583 -3.144 1.00 93.19 598 ALA A N 1
ATOM 4769 C CA . ALA A 1 598 ? -3.711 1.726 -4.057 1.00 93.19 598 ALA A CA 1
ATOM 4770 C C . ALA A 1 598 ? -3.003 2.951 -3.449 1.00 93.19 598 ALA A C 1
ATOM 4772 O O . ALA A 1 598 ? -2.135 3.530 -4.098 1.00 93.19 598 ALA A O 1
ATOM 4773 N N . LEU A 1 599 ? -3.301 3.297 -2.191 1.00 94.44 599 LEU A N 1
ATOM 4774 C CA . LEU A 1 599 ? -2.621 4.368 -1.453 1.00 94.44 599 LEU A CA 1
ATOM 4775 C C . LEU A 1 599 ? -1.122 4.099 -1.305 1.00 94.44 599 LEU A C 1
ATOM 4777 O O . LEU A 1 599 ? -0.320 5.018 -1.444 1.00 94.44 599 LEU A O 1
ATOM 4781 N N . PHE A 1 600 ? -0.736 2.847 -1.051 1.00 94.81 600 PHE A N 1
ATOM 4782 C CA . PHE A 1 600 ? 0.666 2.452 -0.963 1.00 94.81 600 PHE A CA 1
ATOM 4783 C C . PHE A 1 600 ? 1.396 2.648 -2.298 1.00 94.81 600 PHE A C 1
ATOM 4785 O O . PHE A 1 600 ? 2.439 3.297 -2.330 1.00 94.81 600 PHE A O 1
ATOM 4792 N N . ASN A 1 601 ? 0.840 2.151 -3.409 1.00 93.69 601 ASN A N 1
ATOM 4793 C CA . ASN A 1 601 ? 1.440 2.333 -4.738 1.00 93.69 601 ASN A CA 1
ATOM 4794 C C . ASN A 1 601 ? 1.514 3.811 -5.130 1.00 93.69 601 ASN A C 1
ATOM 4796 O O . ASN A 1 601 ? 2.535 4.248 -5.666 1.00 93.69 601 ASN A O 1
ATOM 4800 N N . PHE A 1 602 ? 0.471 4.583 -4.806 1.00 93.50 602 PHE A N 1
ATOM 4801 C CA . PHE A 1 602 ? 0.486 6.026 -4.987 1.00 93.50 602 PHE A CA 1
ATOM 4802 C C . PHE A 1 602 ? 1.638 6.642 -4.195 1.00 93.50 602 PHE A C 1
ATOM 4804 O O . PHE A 1 602 ? 2.476 7.291 -4.807 1.00 93.50 602 PHE A O 1
ATOM 4811 N N . ALA A 1 603 ? 1.752 6.376 -2.886 1.00 93.31 603 ALA A N 1
ATOM 4812 C CA . ALA A 1 603 ? 2.810 6.906 -2.017 1.00 93.31 603 ALA A CA 1
ATOM 4813 C C . ALA A 1 603 ? 4.230 6.576 -2.507 1.00 93.31 603 ALA A C 1
ATOM 4815 O O . ALA A 1 603 ? 5.099 7.445 -2.499 1.00 93.31 603 ALA A O 1
ATOM 4816 N N . VAL A 1 604 ? 4.449 5.346 -2.980 1.00 91.00 604 VAL A N 1
ATOM 4817 C CA . VAL A 1 604 ? 5.723 4.891 -3.567 1.00 91.00 604 VAL A CA 1
ATOM 4818 C C . VAL A 1 604 ? 6.043 5.607 -4.888 1.00 91.00 604 VAL A C 1
ATOM 4820 O O . VAL A 1 604 ? 7.209 5.695 -5.269 1.00 91.00 604 VAL A O 1
ATOM 4823 N N . GLY A 1 605 ? 5.030 6.145 -5.572 1.00 88.88 605 GLY A N 1
ATOM 4824 C CA . GLY A 1 605 ? 5.165 6.830 -6.855 1.00 88.88 605 GLY A CA 1
ATOM 4825 C C . GLY A 1 605 ? 5.178 5.890 -8.053 1.00 88.88 605 GLY A C 1
ATOM 4826 O O . GLY A 1 605 ? 5.858 6.176 -9.035 1.00 88.88 605 GLY A O 1
ATOM 4827 N N . VAL A 1 606 ? 4.462 4.766 -7.964 1.00 89.62 606 VAL A N 1
ATOM 4828 C CA . VAL A 1 606 ? 4.260 3.855 -9.100 1.00 89.62 606 VAL A CA 1
ATOM 4829 C C . VAL A 1 606 ? 3.489 4.566 -10.210 1.00 89.62 606 VAL A C 1
ATOM 4831 O O . VAL A 1 606 ? 2.532 5.298 -9.943 1.00 89.62 606 VAL A O 1
ATOM 4834 N N . LYS A 1 607 ? 3.911 4.351 -11.455 1.00 85.50 607 LYS A N 1
ATOM 4835 C CA . LYS A 1 607 ? 3.289 4.844 -12.686 1.00 85.50 607 LYS A CA 1
ATOM 4836 C C . LYS A 1 607 ? 2.708 3.690 -13.495 1.00 85.50 607 LYS A C 1
ATOM 4838 O O . LYS A 1 607 ? 3.051 2.525 -13.295 1.00 85.50 607 LYS A O 1
ATOM 4843 N N . PHE A 1 608 ? 1.820 4.021 -14.429 1.00 81.81 608 PHE A N 1
ATOM 4844 C CA . PHE A 1 608 ? 1.174 3.023 -15.276 1.00 81.81 608 PHE A CA 1
ATOM 4845 C C . PHE A 1 608 ? 2.200 2.250 -16.119 1.00 81.81 608 PHE A C 1
ATOM 4847 O O . PHE A 1 608 ? 2.069 1.031 -16.270 1.00 81.81 608 PHE A O 1
ATOM 4854 N N . GLU A 1 609 ? 3.219 2.962 -16.611 1.00 79.06 609 GLU A N 1
ATOM 4855 C CA . GLU A 1 609 ? 4.301 2.487 -17.478 1.00 79.06 609 GLU A CA 1
ATOM 4856 C C . GLU A 1 609 ? 5.287 1.556 -16.762 1.00 79.06 609 GLU A C 1
ATOM 4858 O O . GLU A 1 609 ? 5.908 0.716 -17.413 1.00 79.06 609 GLU A O 1
ATOM 4863 N N . ASP A 1 610 ? 5.388 1.645 -15.430 1.00 80.62 610 ASP A N 1
ATOM 4864 C CA . ASP A 1 610 ? 6.318 0.827 -14.643 1.00 80.62 610 ASP A CA 1
ATOM 4865 C C . ASP A 1 610 ? 5.951 -0.669 -14.716 1.00 80.62 610 ASP A C 1
ATOM 4867 O O . ASP A 1 610 ? 6.785 -1.535 -14.451 1.00 80.62 610 ASP A O 1
ATOM 4871 N N . ASN A 1 611 ? 4.703 -0.995 -15.089 1.00 82.50 611 ASN A N 1
ATOM 4872 C CA . ASN A 1 611 ? 4.182 -2.363 -15.190 1.00 82.50 611 ASN A CA 1
ATOM 4873 C C . ASN A 1 611 ? 4.416 -3.195 -13.913 1.00 82.50 611 ASN A C 1
ATOM 4875 O O . ASN A 1 611 ? 4.627 -4.409 -13.976 1.00 82.50 611 ASN A O 1
ATOM 4879 N N . VAL A 1 612 ? 4.344 -2.553 -12.745 1.00 87.75 612 VAL A N 1
ATOM 4880 C CA . VAL A 1 612 ? 4.464 -3.183 -11.423 1.00 87.75 612 VAL A CA 1
ATOM 4881 C C . VAL A 1 612 ? 3.303 -2.784 -10.519 1.00 87.75 612 VAL A C 1
ATOM 4883 O O . VAL A 1 612 ? 2.713 -1.716 -10.666 1.00 87.75 612 VAL A O 1
ATOM 4886 N N . TRP A 1 613 ? 2.962 -3.663 -9.581 1.00 91.12 613 TRP A N 1
ATOM 4887 C CA . TRP A 1 613 ? 1.966 -3.411 -8.548 1.00 91.12 613 TRP A CA 1
ATOM 4888 C C . TRP A 1 613 ? 2.421 -4.015 -7.224 1.00 91.12 613 TRP A C 1
ATOM 4890 O O . TRP A 1 613 ? 2.689 -5.214 -7.134 1.00 91.12 613 TRP A O 1
ATOM 4900 N N . PHE A 1 614 ? 2.490 -3.200 -6.179 1.00 92.19 614 PHE A N 1
ATOM 4901 C CA . PHE A 1 614 ? 2.848 -3.657 -4.842 1.00 92.19 614 PHE A CA 1
ATOM 4902 C C . PHE A 1 614 ? 1.611 -3.964 -4.001 1.00 92.19 614 PHE A C 1
ATOM 4904 O O . PHE A 1 614 ? 0.627 -3.227 -4.002 1.00 92.19 614 PHE A O 1
ATOM 4911 N N . GLN A 1 615 ? 1.679 -5.039 -3.232 1.00 90.62 615 GLN A N 1
ATOM 4912 C CA . GLN A 1 615 ? 0.619 -5.487 -2.347 1.00 90.62 615 GLN A CA 1
ATOM 4913 C C . GLN A 1 615 ? 1.152 -5.549 -0.917 1.00 90.62 615 GLN A C 1
ATOM 4915 O O . GLN A 1 615 ? 2.038 -6.344 -0.623 1.00 90.62 615 GLN A O 1
ATOM 4920 N N . ILE A 1 616 ? 0.622 -4.714 -0.023 1.00 89.81 616 ILE A N 1
ATOM 4921 C CA . ILE A 1 616 ? 0.951 -4.731 1.414 1.00 89.81 616 ILE A CA 1
ATOM 4922 C C . ILE A 1 616 ? -0.125 -5.467 2.228 1.00 89.81 616 ILE A C 1
ATOM 4924 O O . ILE A 1 616 ? 0.164 -6.015 3.293 1.00 89.81 616 ILE A O 1
ATOM 4928 N N . VAL A 1 617 ? -1.352 -5.544 1.701 1.00 86.25 617 VAL A N 1
ATOM 4929 C CA . VAL A 1 617 ? -2.471 -6.310 2.268 1.00 86.25 617 VAL A CA 1
ATOM 4930 C C . VAL A 1 617 ? -2.866 -7.434 1.310 1.00 86.25 617 VAL A C 1
ATOM 4932 O O . VAL A 1 617 ? -3.212 -7.172 0.158 1.00 86.25 617 VAL A O 1
ATOM 4935 N N . GLU A 1 618 ? -2.828 -8.685 1.775 1.00 74.19 618 GLU A N 1
ATOM 4936 C CA . GLU A 1 618 ? -3.292 -9.851 1.005 1.00 74.19 618 GLU A CA 1
ATOM 4937 C C . GLU A 1 618 ? -4.798 -9.738 0.689 1.00 74.19 618 GLU A C 1
ATOM 4939 O O . GLU A 1 618 ? -5.613 -9.611 1.598 1.00 74.19 618 GLU A O 1
ATOM 4944 N N . GLU A 1 619 ? -5.170 -9.830 -0.591 1.00 64.31 619 GLU A N 1
ATOM 4945 C CA . GLU A 1 619 ? -6.561 -9.736 -1.078 1.00 64.31 619 GLU A CA 1
ATOM 4946 C C . GLU A 1 619 ? -7.177 -11.128 -1.370 1.00 64.31 619 GLU A C 1
ATOM 4948 O O . GLU A 1 619 ? -8.400 -11.274 -1.391 1.00 64.31 619 GLU A O 1
ATOM 4953 N N . ASP A 1 620 ? -6.350 -12.177 -1.530 1.00 52.34 620 ASP A N 1
ATOM 4954 C CA . ASP A 1 620 ? -6.733 -13.446 -2.182 1.00 52.34 620 ASP A CA 1
ATOM 4955 C C . ASP A 1 620 ? -6.664 -14.696 -1.274 1.00 52.34 620 ASP A C 1
ATOM 4957 O O . ASP A 1 620 ? -6.256 -15.782 -1.700 1.00 52.34 620 ASP A O 1
ATOM 4961 N N . LYS A 1 621 ? -7.122 -14.622 -0.017 1.00 47.12 621 LYS A N 1
ATOM 4962 C CA . LYS A 1 621 ? -7.485 -15.870 0.683 1.00 47.12 621 LYS A CA 1
ATOM 4963 C C . LYS A 1 621 ? -8.807 -16.372 0.108 1.00 47.12 621 LYS A C 1
ATOM 4965 O O . LYS A 1 621 ? -9.862 -15.843 0.433 1.00 47.12 621 LYS A O 1
ATOM 4970 N N . LYS A 1 622 ? -8.734 -17.411 -0.735 1.00 38.97 622 LYS A N 1
ATOM 4971 C CA . LYS A 1 622 ? -9.836 -18.141 -1.409 1.00 38.97 622 LYS A CA 1
ATOM 4972 C C . LYS A 1 622 ? -10.921 -18.753 -0.489 1.00 38.97 622 LYS A C 1
ATOM 4974 O O . LYS A 1 622 ? -11.618 -19.671 -0.906 1.00 38.97 622 LYS A O 1
ATOM 4979 N N . ASN A 1 623 ? -11.114 -18.259 0.730 1.00 34.22 623 ASN A N 1
ATOM 4980 C CA . ASN A 1 623 ? -12.125 -18.759 1.654 1.00 34.22 623 ASN A CA 1
ATOM 4981 C C . ASN A 1 623 ? -13.182 -17.673 1.899 1.00 34.22 623 ASN A C 1
ATOM 4983 O O . ASN A 1 623 ? -12.955 -16.754 2.672 1.00 34.22 623 ASN A O 1
ATOM 4987 N N . TYR A 1 624 ? -14.319 -17.833 1.215 1.00 41.16 624 TYR A N 1
ATOM 4988 C CA . TYR A 1 624 ? -15.638 -17.244 1.478 1.00 41.16 624 TYR A CA 1
ATOM 4989 C C . TYR A 1 624 ? -15.711 -15.707 1.624 1.00 41.16 624 TYR A C 1
ATOM 4991 O O . TYR A 1 624 ? -15.357 -15.138 2.650 1.00 41.16 624 TYR A O 1
ATOM 4999 N N . GLN A 1 625 ? -16.340 -15.041 0.642 1.00 41.94 625 GLN A N 1
ATOM 5000 C CA . GLN A 1 625 ? -16.737 -13.613 0.659 1.00 41.94 625 GLN A CA 1
ATOM 5001 C C . GLN A 1 625 ? -17.617 -13.193 1.864 1.00 41.94 625 GLN A C 1
ATOM 5003 O O . GLN A 1 625 ? -18.001 -12.033 1.975 1.00 41.94 625 GLN A O 1
ATOM 5008 N N . THR A 1 626 ? -17.958 -14.123 2.757 1.00 39.56 626 THR A N 1
ATOM 5009 C CA . THR A 1 626 ? -18.820 -13.923 3.925 1.00 39.56 626 THR A CA 1
ATOM 5010 C C . THR A 1 626 ? -18.060 -13.680 5.232 1.00 39.56 626 THR A C 1
ATOM 5012 O O . THR A 1 626 ? -18.698 -13.329 6.222 1.00 39.56 626 THR A O 1
ATOM 5015 N N . GLU A 1 627 ? -16.732 -13.848 5.278 1.00 40.50 627 GLU A N 1
ATOM 5016 C CA . GLU A 1 627 ? -15.921 -13.541 6.467 1.00 40.50 627 GLU A CA 1
ATOM 5017 C C . GLU A 1 627 ? -15.032 -12.306 6.237 1.00 40.50 627 GLU A C 1
ATOM 5019 O O . GLU A 1 627 ? -14.399 -12.166 5.193 1.00 40.50 627 GLU A O 1
ATOM 5024 N N . SER A 1 628 ? -14.976 -11.388 7.212 1.00 47.03 628 SER A N 1
ATOM 5025 C CA . SER A 1 628 ? -14.072 -10.228 7.161 1.00 47.03 628 SER A CA 1
ATOM 5026 C C . SER A 1 628 ? -12.618 -10.697 7.023 1.00 47.03 628 SER A C 1
ATOM 5028 O O . SER A 1 628 ? -12.112 -11.385 7.909 1.00 47.03 628 SER A O 1
ATOM 5030 N N . GLN A 1 629 ? -11.943 -10.315 5.929 1.00 54.03 629 GLN A N 1
ATOM 5031 C CA . GLN A 1 629 ? -10.529 -10.646 5.687 1.00 54.03 629 GLN A CA 1
ATOM 5032 C C . GLN A 1 629 ? -9.600 -10.037 6.756 1.00 54.03 629 GLN A C 1
ATOM 5034 O O . GLN A 1 629 ? -8.604 -10.655 7.135 1.00 54.03 629 GLN A O 1
ATOM 5039 N N . THR A 1 630 ? -9.970 -8.874 7.301 1.00 57.34 630 THR A N 1
ATOM 5040 C CA . THR A 1 630 ? -9.317 -8.240 8.453 1.00 57.34 630 THR A CA 1
ATOM 5041 C C . THR A 1 630 ? -10.033 -8.666 9.740 1.00 57.34 630 THR A C 1
ATOM 5043 O O . THR A 1 630 ? -11.203 -8.334 9.943 1.00 57.34 630 THR A O 1
ATOM 5046 N N . SER A 1 631 ? -9.354 -9.433 10.601 1.00 67.00 631 SER A N 1
ATOM 5047 C CA . SER A 1 631 ? -9.919 -9.984 11.849 1.00 67.00 631 SER A CA 1
ATOM 5048 C C . SER A 1 631 ? -9.705 -9.101 13.086 1.00 67.00 631 SER A C 1
ATOM 5050 O O . SER A 1 631 ? -10.197 -9.428 14.162 1.00 67.00 631 SER A O 1
ATOM 5052 N N . ASP A 1 632 ? -8.899 -8.046 12.970 1.00 78.19 632 ASP A N 1
ATOM 5053 C CA . ASP A 1 632 ? -8.523 -7.142 14.062 1.00 78.19 632 ASP A CA 1
ATOM 5054 C C . ASP A 1 632 ? -8.104 -5.777 13.492 1.00 78.19 632 ASP A C 1
ATOM 5056 O O . ASP A 1 632 ? -7.852 -5.676 12.297 1.00 78.19 632 ASP A O 1
ATOM 5060 N N . VAL A 1 633 ? -7.997 -4.738 14.320 1.00 86.44 633 VAL A N 1
ATOM 5061 C CA . VAL A 1 633 ? -7.491 -3.425 13.876 1.00 86.44 633 VAL A CA 1
ATOM 5062 C C . VAL A 1 633 ? -5.982 -3.515 13.587 1.00 86.44 633 VAL A C 1
ATOM 5064 O O . VAL A 1 633 ? -5.218 -4.030 14.411 1.00 86.44 633 VAL A O 1
ATOM 5067 N N . ILE A 1 634 ? -5.542 -3.021 12.425 1.00 90.38 634 ILE A N 1
ATOM 5068 C CA . ILE A 1 634 ? -4.136 -3.064 11.979 1.00 90.38 634 ILE A CA 1
ATOM 5069 C C . ILE A 1 634 ? -3.664 -1.651 11.637 1.00 90.38 634 ILE A C 1
ATOM 5071 O O . ILE A 1 634 ? -4.366 -0.902 10.963 1.00 90.38 634 ILE A O 1
ATOM 5075 N N . VAL A 1 635 ? -2.461 -1.290 12.089 1.00 94.12 635 VAL A N 1
ATOM 5076 C CA . VAL A 1 635 ? -1.830 -0.002 11.774 1.00 94.12 635 VAL A CA 1
ATOM 5077 C C . VAL A 1 635 ? -0.733 -0.222 10.738 1.00 94.12 635 VAL A C 1
ATOM 5079 O O . VAL A 1 635 ? 0.249 -0.908 11.019 1.00 94.12 635 VAL A O 1
ATOM 5082 N N . TYR A 1 636 ? -0.889 0.366 9.558 1.00 95.50 636 TYR A N 1
ATOM 5083 C CA . TYR A 1 636 ? 0.109 0.386 8.492 1.00 95.50 636 TYR A CA 1
ATOM 5084 C C . TYR A 1 636 ? 0.880 1.701 8.542 1.00 95.50 636 TYR A C 1
ATOM 5086 O O . TYR A 1 636 ? 0.270 2.766 8.546 1.00 95.50 636 TYR A O 1
ATOM 5094 N N . GLN A 1 637 ? 2.204 1.632 8.571 1.00 95.31 637 GLN A N 1
ATOM 5095 C CA . GLN A 1 637 ? 3.096 2.786 8.522 1.00 95.31 637 GLN A CA 1
ATOM 5096 C C . GLN A 1 637 ? 3.942 2.721 7.253 1.00 95.31 637 GLN A C 1
ATOM 5098 O O . GLN A 1 637 ? 4.598 1.709 6.992 1.00 95.31 637 GLN A O 1
ATOM 5103 N N . ILE A 1 638 ? 3.901 3.791 6.468 1.00 95.25 638 ILE A N 1
ATOM 5104 C CA . ILE A 1 638 ? 4.560 3.902 5.169 1.00 95.25 638 ILE A CA 1
ATOM 5105 C C . ILE A 1 638 ? 5.523 5.090 5.249 1.00 95.25 638 ILE A C 1
ATOM 5107 O O . ILE A 1 638 ? 5.086 6.244 5.305 1.00 95.25 638 ILE A O 1
ATOM 5111 N N . PHE A 1 639 ? 6.819 4.785 5.272 1.00 92.25 639 PHE A N 1
ATOM 5112 C CA . PHE A 1 639 ? 7.915 5.737 5.461 1.00 92.25 639 PHE A CA 1
ATOM 5113 C C . PHE A 1 639 ? 8.951 5.644 4.338 1.00 92.25 639 PHE A C 1
ATOM 5115 O O . PHE A 1 639 ? 9.031 4.631 3.645 1.00 92.25 639 PHE A O 1
ATOM 5122 N N . GLY A 1 640 ? 9.774 6.680 4.170 1.00 84.94 640 GLY A N 1
ATOM 5123 C CA . GLY A 1 640 ? 10.909 6.675 3.237 1.00 84.94 640 GLY A CA 1
ATOM 5124 C C . GLY A 1 640 ? 10.528 6.905 1.770 1.00 84.94 640 GLY A C 1
ATOM 5125 O O . GLY A 1 640 ? 11.368 6.758 0.878 1.00 84.94 640 GLY A O 1
ATOM 5126 N N . PHE A 1 641 ? 9.271 7.270 1.511 1.00 86.12 641 PHE A N 1
ATOM 5127 C CA . PHE A 1 641 ? 8.749 7.611 0.180 1.00 86.12 641 PHE A CA 1
ATOM 5128 C C . PHE A 1 641 ? 8.329 9.087 0.077 1.00 86.12 641 PHE A C 1
ATOM 5130 O O . PHE A 1 641 ? 7.704 9.505 -0.900 1.00 86.12 641 PHE A O 1
ATOM 5137 N N . GLU A 1 642 ? 8.682 9.903 1.071 1.00 84.69 642 GLU A N 1
ATOM 5138 C CA . GLU A 1 642 ? 8.368 11.327 1.100 1.00 84.69 642 GLU A CA 1
ATOM 5139 C C . GLU A 1 642 ? 9.100 12.061 -0.033 1.00 84.69 642 GLU A C 1
ATOM 5141 O O . GLU A 1 642 ? 10.316 11.955 -0.194 1.00 84.69 642 GLU A O 1
ATOM 5146 N N . GLY A 1 643 ? 8.362 12.854 -0.808 1.00 76.81 643 GLY A N 1
ATOM 5147 C CA . GLY A 1 643 ? 8.888 13.567 -1.975 1.00 76.81 643 GLY A CA 1
ATOM 5148 C C . GLY A 1 643 ? 8.735 12.820 -3.302 1.00 76.81 643 GLY A C 1
ATOM 5149 O O . GLY A 1 643 ? 9.148 13.366 -4.321 1.00 76.81 643 GLY A O 1
ATOM 5150 N N . GLN A 1 644 ? 8.124 11.627 -3.302 1.00 82.56 644 GLN A N 1
ATOM 5151 C CA . GLN A 1 644 ? 7.583 11.005 -4.515 1.00 82.56 644 GLN A CA 1
ATOM 5152 C C . GLN A 1 644 ? 6.256 11.696 -4.882 1.00 82.56 644 GLN A C 1
ATOM 5154 O O . GLN A 1 644 ? 6.247 12.838 -5.337 1.00 82.56 644 GLN A O 1
ATOM 5159 N N . THR A 1 645 ? 5.112 11.061 -4.628 1.00 87.56 645 THR A N 1
ATOM 5160 C CA . THR A 1 645 ? 3.786 11.684 -4.817 1.00 87.56 645 THR A CA 1
ATOM 5161 C C . THR A 1 645 ? 3.291 12.399 -3.563 1.00 87.56 645 THR A C 1
ATOM 5163 O O . THR A 1 645 ? 2.577 13.401 -3.667 1.00 87.56 645 THR A O 1
ATOM 5166 N N . LEU A 1 646 ? 3.668 11.902 -2.378 1.00 90.88 646 LEU A N 1
ATOM 5167 C CA . LEU A 1 646 ? 3.280 12.448 -1.081 1.00 90.88 646 LEU A CA 1
ATOM 5168 C C . LEU A 1 646 ? 4.440 13.249 -0.471 1.00 90.88 646 LEU A C 1
ATOM 5170 O O . LEU A 1 646 ? 5.560 12.748 -0.392 1.00 90.88 646 LEU A O 1
ATOM 5174 N N . PRO A 1 647 ? 4.206 14.480 0.018 1.00 90.31 647 PRO A N 1
ATOM 5175 C CA . PRO A 1 647 ? 5.235 15.270 0.697 1.00 90.31 647 PRO A CA 1
ATOM 5176 C C . PRO A 1 647 ? 5.422 14.885 2.180 1.00 90.31 647 PRO A C 1
ATOM 5178 O O . PRO A 1 647 ? 6.179 15.544 2.889 1.00 90.31 647 PRO A O 1
ATOM 5181 N N . PHE A 1 648 ? 4.703 13.870 2.659 1.00 93.69 648 PHE A N 1
ATOM 5182 C CA . PHE A 1 648 ? 4.621 13.438 4.053 1.00 93.69 648 PHE A CA 1
ATOM 5183 C C . PHE A 1 648 ? 4.591 11.909 4.141 1.00 93.69 648 PHE A C 1
ATOM 5185 O O . PHE A 1 648 ? 4.217 11.243 3.173 1.00 93.69 648 PHE A O 1
ATOM 5192 N N . SER A 1 649 ? 4.929 11.375 5.312 1.00 94.81 649 SER A N 1
ATOM 5193 C CA . SER A 1 649 ? 4.729 9.964 5.647 1.00 94.81 649 SER A CA 1
ATOM 5194 C C . SER A 1 649 ? 3.247 9.653 5.850 1.00 94.81 649 SER A C 1
ATOM 5196 O O . SER A 1 649 ? 2.460 10.552 6.171 1.00 94.81 649 SER A O 1
ATOM 5198 N N . LEU A 1 650 ? 2.860 8.386 5.694 1.00 95.81 650 LEU A N 1
ATOM 5199 C CA . LEU A 1 650 ? 1.462 7.973 5.793 1.00 95.81 650 LEU A CA 1
ATOM 5200 C C . LEU A 1 650 ? 1.273 6.830 6.800 1.00 95.81 650 LEU A C 1
ATOM 5202 O O . LEU A 1 650 ? 1.824 5.742 6.637 1.00 95.81 650 LEU A O 1
ATOM 5206 N N . THR A 1 651 ? 0.414 7.052 7.794 1.00 96.38 651 THR A N 1
ATOM 5207 C CA . THR A 1 651 ? -0.125 6.009 8.674 1.00 96.38 651 THR A CA 1
ATOM 5208 C C . THR A 1 651 ? -1.579 5.720 8.301 1.00 96.38 651 THR A C 1
ATOM 5210 O O . THR A 1 651 ? -2.411 6.626 8.270 1.00 96.38 651 THR A O 1
ATOM 5213 N N . ILE A 1 652 ? -1.925 4.453 8.078 1.00 97.19 652 ILE A N 1
ATOM 5214 C CA . ILE A 1 652 ? -3.296 4.012 7.793 1.00 97.19 652 ILE A CA 1
ATOM 5215 C C . ILE A 1 652 ? -3.749 3.036 8.878 1.00 97.19 652 ILE A C 1
ATOM 5217 O O . ILE A 1 652 ? -3.091 2.032 9.137 1.00 97.19 652 ILE A O 1
ATOM 5221 N N . ILE A 1 653 ? -4.886 3.313 9.508 1.00 94.81 653 ILE A N 1
ATOM 5222 C CA . ILE A 1 653 ? -5.531 2.423 10.474 1.00 94.81 653 ILE A CA 1
ATOM 5223 C C . ILE A 1 653 ? -6.647 1.681 9.738 1.00 94.81 653 ILE A C 1
ATOM 5225 O O . ILE A 1 653 ? -7.654 2.285 9.367 1.00 94.81 653 ILE A O 1
ATOM 5229 N N . ASP A 1 654 ? -6.464 0.381 9.527 1.00 93.00 654 ASP A N 1
ATOM 5230 C CA . ASP A 1 654 ? -7.474 -0.499 8.940 1.00 93.00 654 ASP A CA 1
ATOM 5231 C C . ASP A 1 654 ? -8.352 -1.113 10.031 1.00 93.00 654 ASP A C 1
ATOM 5233 O O . ASP A 1 654 ? -7.864 -1.533 11.087 1.00 93.00 654 ASP A O 1
ATOM 5237 N N . THR A 1 655 ? -9.653 -1.188 9.766 1.00 88.25 655 THR A N 1
ATOM 5238 C CA . THR A 1 655 ? -10.638 -1.762 10.687 1.00 88.25 655 THR A CA 1
ATOM 5239 C C . THR A 1 655 ? -11.360 -2.949 10.048 1.00 88.25 655 THR A C 1
ATOM 5241 O O . THR A 1 655 ? -11.606 -2.947 8.838 1.00 88.25 655 THR A O 1
ATOM 5244 N N . PRO A 1 656 ? -11.746 -3.974 10.835 1.00 83.50 656 PRO A N 1
ATOM 5245 C CA . PRO A 1 656 ? -12.669 -5.003 10.365 1.00 83.50 656 PRO A CA 1
ATOM 5246 C C . PRO A 1 656 ? -13.958 -4.395 9.795 1.00 83.50 656 PRO A C 1
ATOM 5248 O O . PRO A 1 656 ? -14.383 -3.312 10.196 1.00 83.50 656 PRO A O 1
ATOM 5251 N N . GLY A 1 657 ? -14.582 -5.089 8.842 1.00 76.50 657 GLY A N 1
ATOM 5252 C CA . GLY A 1 657 ? -15.822 -4.603 8.240 1.00 76.50 657 GLY A CA 1
ATOM 5253 C C . GLY A 1 657 ? -16.997 -4.603 9.221 1.00 76.50 657 GLY A C 1
ATOM 5254 O O . GLY A 1 657 ? -17.252 -5.620 9.860 1.00 76.50 657 GLY A O 1
ATOM 5255 N N . TYR A 1 658 ? -17.715 -3.481 9.303 1.00 73.81 658 TYR A N 1
ATOM 5256 C CA . TYR A 1 658 ? -18.923 -3.345 10.129 1.00 73.81 658 TYR A CA 1
ATOM 5257 C C . TYR A 1 658 ? -20.121 -4.060 9.497 1.00 73.81 658 TYR A C 1
ATOM 5259 O O . TYR A 1 658 ? -20.207 -4.171 8.271 1.00 73.81 658 TYR A O 1
ATOM 5267 N N . GLY A 1 659 ? -21.071 -4.513 10.322 1.00 64.06 659 GLY A N 1
ATOM 5268 C CA . GLY A 1 659 ? -22.298 -5.150 9.827 1.00 64.06 659 GLY A CA 1
ATOM 5269 C C . GLY A 1 659 ? -22.063 -6.526 9.193 1.00 64.06 659 GLY A C 1
ATOM 5270 O O . GLY A 1 659 ? -22.755 -6.894 8.235 1.00 64.06 659 GLY A O 1
ATOM 5271 N N . SER A 1 660 ? -21.068 -7.263 9.700 1.00 60.12 660 SER A N 1
ATOM 5272 C CA . SER A 1 660 ? -20.804 -8.664 9.358 1.00 60.12 660 SER A CA 1
ATOM 5273 C C . SER A 1 660 ? -21.934 -9.583 9.869 1.00 60.12 660 SER A C 1
ATOM 5275 O O . SER A 1 660 ? -22.739 -9.203 10.723 1.00 60.12 660 SER A O 1
ATOM 5277 N N . THR A 1 661 ? -21.987 -10.837 9.406 1.00 51.94 661 THR A N 1
ATOM 5278 C CA . THR A 1 661 ? -22.944 -11.856 9.901 1.00 51.94 661 THR A CA 1
ATOM 5279 C C . THR A 1 661 ? -22.751 -12.227 11.379 1.00 51.94 661 THR A C 1
ATOM 5281 O O . THR A 1 661 ? -23.543 -12.996 11.923 1.00 51.94 661 THR A O 1
ATOM 5284 N N . ARG A 1 662 ? -21.714 -11.696 12.039 1.00 53.00 662 ARG A N 1
ATOM 5285 C CA . ARG A 1 662 ? -21.331 -12.008 13.424 1.00 53.00 662 ARG A CA 1
ATOM 5286 C C . ARG A 1 662 ? -21.944 -11.044 14.453 1.00 53.00 662 ARG A C 1
ATOM 5288 O O . ARG A 1 662 ? -21.883 -11.324 15.647 1.00 53.00 662 ARG A O 1
ATOM 5295 N N . GLY A 1 663 ? -22.598 -9.969 14.002 1.00 65.75 663 GLY A N 1
ATOM 5296 C CA . GLY A 1 663 ? -23.501 -9.141 14.809 1.00 65.75 663 GLY A CA 1
ATOM 5297 C C . GLY A 1 663 ? -22.849 -8.055 15.679 1.00 65.75 663 GLY A C 1
ATOM 5298 O O . GLY A 1 663 ? -21.642 -7.830 15.659 1.00 65.75 663 GLY A O 1
ATOM 5299 N N . ILE A 1 664 ? -23.689 -7.386 16.480 1.00 68.81 664 ILE A N 1
ATOM 5300 C CA . ILE A 1 664 ? -23.371 -6.186 17.289 1.00 68.81 664 ILE A CA 1
ATOM 5301 C C . ILE A 1 664 ? -22.187 -6.401 18.258 1.00 68.81 664 ILE A C 1
ATOM 5303 O O . ILE A 1 664 ? -21.475 -5.459 18.610 1.00 68.81 664 ILE A O 1
ATOM 5307 N N . GLU A 1 665 ? -21.954 -7.633 18.716 1.00 68.31 665 GLU A N 1
ATOM 5308 C CA . GLU A 1 665 ? -20.853 -7.954 19.634 1.00 68.31 665 GLU A CA 1
ATOM 5309 C C . GLU A 1 665 ? -19.465 -7.761 18.998 1.00 68.31 665 GLU A C 1
ATOM 5311 O O . GLU A 1 665 ? -18.542 -7.297 19.682 1.00 68.31 665 GLU A O 1
ATOM 5316 N N . GLU A 1 666 ? -19.322 -8.057 17.700 1.00 70.50 666 GLU A N 1
ATOM 5317 C CA . GLU A 1 666 ? -18.071 -7.865 16.955 1.00 70.50 666 GLU A CA 1
ATOM 5318 C C . GLU A 1 666 ? -17.814 -6.370 16.706 1.00 70.50 666 GLU A C 1
ATOM 5320 O O . GLU A 1 666 ? -16.710 -5.894 16.976 1.00 70.50 666 GLU A O 1
ATOM 5325 N N . ASP A 1 667 ? -18.838 -5.589 16.354 1.00 75.62 667 ASP A N 1
ATOM 5326 C CA . ASP A 1 667 ? -18.720 -4.130 16.173 1.00 75.62 667 ASP A CA 1
ATOM 5327 C C . ASP A 1 667 ? -18.338 -3.418 17.492 1.00 75.62 667 ASP A C 1
ATOM 5329 O O . ASP A 1 667 ? -17.472 -2.532 17.541 1.00 75.62 667 ASP A O 1
ATOM 5333 N N . ASN A 1 668 ? -18.891 -3.887 18.617 1.00 75.44 668 ASN A N 1
ATOM 5334 C CA . ASN A 1 668 ? -18.470 -3.454 19.952 1.00 75.44 668 ASN A CA 1
ATOM 5335 C C . ASN A 1 668 ? -17.022 -3.864 20.272 1.00 75.44 668 ASN A C 1
ATOM 5337 O O . ASN A 1 668 ? -16.370 -3.236 21.112 1.00 75.44 668 ASN A O 1
ATOM 5341 N N . SER A 1 669 ? -16.506 -4.940 19.672 1.00 76.19 669 SER A N 1
ATOM 5342 C CA . SER A 1 669 ? -15.100 -5.333 19.812 1.00 76.19 669 SER A CA 1
ATOM 5343 C C . SER A 1 669 ? -14.175 -4.389 19.043 1.00 76.19 669 SER A C 1
ATOM 5345 O O . SER A 1 669 ? -13.178 -3.953 19.616 1.00 76.19 669 SER A O 1
ATOM 5347 N N . VAL A 1 670 ? -14.547 -3.966 17.828 1.00 81.50 670 VAL A N 1
ATOM 5348 C CA . VAL A 1 670 ? -13.790 -2.973 17.043 1.00 81.50 670 VAL A CA 1
ATOM 5349 C C . VAL A 1 670 ? -13.716 -1.641 17.790 1.00 81.50 670 VAL A C 1
ATOM 5351 O O . VAL A 1 670 ? -12.631 -1.086 17.952 1.00 81.50 670 VAL A O 1
ATOM 5354 N N . SER A 1 671 ? -14.840 -1.182 18.348 1.00 82.12 671 SER A N 1
ATOM 5355 C CA . SER A 1 671 ? -14.900 0.036 19.174 1.00 82.12 671 SER A CA 1
ATOM 5356 C C . SER A 1 671 ? -13.924 -0.015 20.358 1.00 82.12 671 SER A C 1
ATOM 5358 O O . SER A 1 671 ? -13.226 0.957 20.650 1.00 82.12 671 SER A O 1
ATOM 5360 N N . ARG A 1 672 ? -13.835 -1.174 21.027 1.00 79.06 672 ARG A N 1
ATOM 5361 C CA . ARG A 1 672 ? -12.879 -1.409 22.121 1.00 79.06 672 ARG A CA 1
ATOM 5362 C C . ARG A 1 672 ? -11.433 -1.400 21.623 1.00 79.06 672 ARG A C 1
ATOM 5364 O O . ARG A 1 672 ? -10.595 -0.763 22.249 1.00 79.06 672 ARG A O 1
ATOM 5371 N N . ARG A 1 673 ? -11.146 -2.038 20.484 1.00 82.75 673 ARG A N 1
ATOM 5372 C CA . ARG A 1 673 ? -9.801 -2.055 19.881 1.00 82.75 673 ARG A CA 1
ATOM 5373 C C . ARG A 1 673 ? -9.320 -0.661 19.479 1.00 82.75 673 ARG A C 1
ATOM 5375 O O . ARG A 1 673 ? -8.166 -0.327 19.728 1.00 82.75 673 ARG A O 1
ATOM 5382 N N . LEU A 1 674 ? -10.199 0.166 18.916 1.00 88.00 674 LEU A N 1
ATOM 5383 C CA . LEU A 1 674 ? -9.889 1.564 18.607 1.00 88.00 674 LEU A CA 1
ATOM 5384 C C . LEU A 1 674 ? -9.658 2.386 19.880 1.00 88.00 674 LEU A C 1
ATOM 5386 O O . LEU A 1 674 ? -8.726 3.182 19.940 1.00 88.00 674 LEU A O 1
ATOM 5390 N N . LEU A 1 675 ? -10.444 2.152 20.933 1.00 86.19 675 LEU A N 1
ATOM 5391 C CA . LEU A 1 675 ? -10.211 2.801 22.221 1.00 86.19 675 LEU A CA 1
ATOM 5392 C C . LEU A 1 675 ? -8.835 2.463 22.806 1.00 86.19 675 LEU A C 1
ATOM 5394 O O . LEU A 1 675 ? -8.165 3.345 23.347 1.00 86.19 675 LEU A O 1
ATOM 5398 N N . ASP A 1 676 ? -8.422 1.202 22.685 1.00 79.56 676 ASP A N 1
ATOM 5399 C CA . ASP A 1 676 ? -7.105 0.738 23.119 1.00 79.56 676 ASP A CA 1
ATOM 5400 C C . ASP A 1 676 ? -5.988 1.419 22.307 1.00 79.56 676 ASP A C 1
ATOM 5402 O O . ASP A 1 676 ? -5.018 1.909 22.889 1.00 79.56 676 ASP A O 1
ATOM 5406 N N . LEU A 1 677 ? -6.159 1.527 20.981 1.00 87.62 677 LEU A N 1
ATOM 5407 C CA . LEU A 1 677 ? -5.245 2.240 20.080 1.00 87.62 677 LEU A CA 1
ATOM 5408 C C . LEU A 1 677 ? -5.060 3.708 20.486 1.00 87.62 677 LEU A C 1
ATOM 5410 O O . LEU A 1 677 ? -3.936 4.204 20.493 1.00 87.62 677 LEU A O 1
ATOM 5414 N N . PHE A 1 678 ? -6.149 4.399 20.828 1.00 89.50 678 PHE A N 1
ATOM 5415 C CA . PHE A 1 678 ? -6.121 5.846 21.063 1.00 89.50 678 PHE A CA 1
ATOM 5416 C C . PHE A 1 678 ? -5.573 6.255 22.435 1.00 89.50 678 PHE A C 1
ATOM 5418 O O . PHE A 1 678 ? -5.199 7.413 22.639 1.00 89.50 678 PHE A O 1
ATOM 5425 N N . ARG A 1 679 ? -5.533 5.316 23.387 1.00 82.12 679 ARG A N 1
ATOM 5426 C CA . ARG A 1 679 ? -5.045 5.546 24.758 1.00 82.12 679 ARG A CA 1
ATOM 5427 C C . ARG A 1 679 ? -3.643 5.040 25.032 1.00 82.12 679 ARG A C 1
ATOM 5429 O O . ARG A 1 679 ? -3.056 5.467 26.021 1.00 82.12 679 ARG A O 1
ATOM 5436 N N . SER A 1 680 ? -3.163 4.084 24.244 1.00 82.56 680 SER A N 1
ATOM 5437 C CA . SER A 1 680 ? -1.821 3.525 24.408 1.00 82.56 680 SER A CA 1
ATOM 5438 C C . SER A 1 680 ? -0.768 4.628 24.293 1.00 82.56 680 SER A C 1
ATOM 5440 O O . SER A 1 680 ? -0.898 5.455 23.404 1.00 82.56 680 SER A O 1
ATOM 5442 N N . GLU A 1 681 ? 0.270 4.619 25.139 1.00 80.50 681 GLU A N 1
ATOM 5443 C CA . GLU A 1 681 ? 1.370 5.607 25.084 1.00 80.50 681 GLU A CA 1
ATOM 5444 C C . GLU A 1 681 ? 2.074 5.600 23.720 1.00 80.50 681 GLU A C 1
ATOM 5446 O O . GLU A 1 681 ? 2.287 6.652 23.133 1.00 80.50 681 GLU A O 1
ATOM 5451 N N . ASP A 1 682 ? 2.329 4.411 23.166 1.00 81.69 682 ASP A N 1
ATOM 5452 C CA . ASP A 1 682 ? 2.883 4.246 21.811 1.00 81.69 682 ASP A CA 1
ATOM 5453 C C . ASP A 1 682 ? 1.800 4.263 20.707 1.00 81.69 682 ASP A C 1
ATOM 5455 O O . ASP A 1 682 ? 2.029 3.772 19.600 1.00 81.69 682 ASP A O 1
ATOM 5459 N N . GLY A 1 683 ? 0.583 4.709 21.042 1.00 85.31 683 GLY A N 1
ATOM 5460 C CA . GLY A 1 683 ? -0.625 4.630 20.220 1.00 85.31 683 GLY A CA 1
ATOM 5461 C C . GLY A 1 683 ? -0.822 5.796 19.252 1.00 85.31 683 GLY A C 1
ATOM 5462 O O . GLY A 1 683 ? 0.087 6.562 18.948 1.00 85.31 683 GLY A O 1
ATOM 5463 N N . VAL A 1 684 ? -2.054 5.943 18.753 1.00 90.50 684 VAL A N 1
ATOM 5464 C CA . VAL A 1 684 ? -2.427 7.055 17.862 1.00 90.50 684 VAL A CA 1
ATOM 5465 C C . VAL A 1 684 ? -3.248 8.074 18.638 1.00 90.50 684 VAL A C 1
ATOM 5467 O O . VAL A 1 684 ? -4.371 7.793 19.036 1.00 90.50 684 VAL A O 1
ATOM 5470 N N . HIS A 1 685 ? -2.724 9.285 18.806 1.00 92.00 685 HIS A N 1
ATOM 5471 C CA . HIS A 1 685 ? -3.397 10.333 19.586 1.00 92.00 685 HIS A CA 1
ATOM 5472 C C . HIS A 1 685 ? -4.078 11.410 18.739 1.00 92.00 685 HIS A C 1
ATOM 5474 O O . HIS A 1 685 ? -4.836 12.226 19.270 1.00 92.00 685 HIS A O 1
ATOM 5480 N N . GLN A 1 686 ? -3.800 11.430 17.436 1.00 93.88 686 GLN A N 1
ATOM 5481 C CA . GLN A 1 686 ? -4.305 12.425 16.496 1.00 93.88 686 GLN A CA 1
ATOM 5482 C C . GLN A 1 686 ? -4.540 11.773 15.132 1.00 93.88 686 GLN A C 1
ATOM 5484 O O . GLN A 1 686 ? -3.779 10.885 14.741 1.00 93.88 686 GLN A O 1
ATOM 5489 N N . ILE A 1 687 ? -5.554 12.230 14.399 1.00 95.62 687 ILE A N 1
ATOM 5490 C CA . ILE A 1 687 ? -5.817 11.781 13.023 1.00 95.62 687 ILE A CA 1
ATOM 5491 C C . ILE A 1 687 ? -6.063 12.959 12.092 1.00 95.62 687 ILE A C 1
ATOM 5493 O O . ILE A 1 687 ? -6.565 13.999 12.508 1.00 95.62 687 ILE A O 1
ATOM 5497 N N . ASN A 1 688 ? -5.709 12.798 10.821 1.00 96.50 688 ASN A N 1
ATOM 5498 C CA . ASN A 1 688 ? -5.955 13.802 9.792 1.00 96.50 688 ASN A CA 1
ATOM 5499 C C . ASN A 1 688 ? -7.273 13.541 9.075 1.00 96.50 688 ASN A C 1
ATOM 5501 O O . ASN A 1 688 ? -7.989 14.495 8.797 1.00 96.50 688 ASN A O 1
ATOM 5505 N N . ALA A 1 689 ? -7.615 12.280 8.815 1.00 96.38 689 ALA A N 1
ATOM 5506 C CA . ALA A 1 689 ? -8.857 11.937 8.137 1.00 96.38 689 ALA A CA 1
ATOM 5507 C C . ALA A 1 689 ? -9.478 10.644 8.674 1.00 96.38 689 ALA A C 1
ATOM 5509 O O . ALA A 1 689 ? -8.775 9.710 9.067 1.00 96.38 689 ALA A O 1
ATOM 5510 N N . VAL A 1 690 ? -10.805 10.581 8.628 1.00 94.62 690 VAL A N 1
ATOM 5511 C CA . VAL A 1 690 ? -11.587 9.349 8.741 1.00 94.62 690 VAL A CA 1
ATOM 5512 C C . VAL A 1 690 ? -12.238 9.106 7.384 1.00 94.62 690 VAL A C 1
ATOM 5514 O O . VAL A 1 690 ? -13.072 9.892 6.946 1.00 94.62 690 VAL A O 1
ATOM 5517 N N . GLY A 1 691 ? -11.843 8.030 6.714 1.00 94.31 691 GLY A N 1
ATOM 5518 C CA . GLY A 1 691 ? -12.402 7.617 5.434 1.00 94.31 691 GLY A CA 1
ATOM 5519 C C . GLY A 1 691 ? -13.575 6.662 5.618 1.00 94.31 691 GLY A C 1
ATOM 5520 O O . GLY A 1 691 ? -13.366 5.506 5.993 1.00 94.31 691 GLY A O 1
ATOM 5521 N N . LEU A 1 692 ? -14.789 7.127 5.319 1.00 91.81 692 LEU A N 1
ATOM 5522 C CA . LEU A 1 692 ? -15.979 6.286 5.170 1.00 91.81 692 LEU A CA 1
ATOM 5523 C C . LEU A 1 692 ? -15.911 5.568 3.814 1.00 91.81 692 LEU A C 1
ATOM 5525 O O . LEU A 1 692 ? -16.155 6.176 2.774 1.00 91.81 692 LEU A O 1
ATOM 5529 N N . VAL A 1 693 ? -15.542 4.286 3.814 1.00 91.12 693 VAL A N 1
ATOM 5530 C CA . VAL A 1 693 ? -15.293 3.514 2.587 1.00 91.12 693 VAL A CA 1
ATOM 5531 C C . VAL A 1 693 ? -16.566 2.827 2.094 1.00 91.12 693 VAL A C 1
ATOM 5533 O O . VAL A 1 693 ? -17.079 1.919 2.758 1.00 91.12 693 VAL A O 1
ATOM 5536 N N . MET A 1 694 ? -17.023 3.212 0.903 1.00 88.44 694 MET A N 1
ATOM 5537 C CA . MET A 1 694 ? -18.262 2.741 0.264 1.00 88.44 694 MET A CA 1
ATOM 5538 C C . MET A 1 694 ? -18.005 2.233 -1.158 1.00 88.44 694 MET A C 1
ATOM 5540 O O . MET A 1 694 ? -16.963 2.536 -1.741 1.00 88.44 694 MET A O 1
ATOM 5544 N N . LYS A 1 695 ? -18.929 1.465 -1.743 1.00 87.62 695 LYS A N 1
ATOM 5545 C CA . LYS A 1 695 ? -18.888 1.135 -3.178 1.00 87.62 695 LYS A CA 1
ATOM 5546 C C . LYS A 1 695 ? -19.722 2.135 -3.968 1.00 87.62 695 LYS A C 1
ATOM 5548 O O . LYS A 1 695 ? -20.799 2.521 -3.536 1.00 87.62 695 LYS A O 1
ATOM 5553 N N . ALA A 1 696 ? -19.292 2.464 -5.183 1.00 87.12 696 ALA A N 1
ATOM 5554 C CA . ALA A 1 696 ? -20.073 3.303 -6.096 1.00 87.12 696 ALA A CA 1
ATOM 5555 C C . ALA A 1 696 ? -21.449 2.698 -6.452 1.00 87.12 696 ALA A C 1
ATOM 5557 O O . ALA A 1 696 ? -22.381 3.424 -6.777 1.00 87.12 696 ALA A O 1
ATOM 5558 N N . SER A 1 697 ? -21.583 1.368 -6.363 1.00 78.19 697 SER A N 1
ATOM 5559 C CA . SER A 1 697 ? -22.838 0.633 -6.589 1.00 78.19 697 SER A CA 1
ATOM 5560 C C . SER A 1 697 ? -23.744 0.532 -5.356 1.00 78.19 697 SER A C 1
ATOM 5562 O O . SER A 1 697 ? -24.782 -0.136 -5.416 1.00 78.19 697 SER A O 1
ATOM 5564 N N . ASP A 1 698 ? -23.388 1.169 -4.238 1.00 73.12 698 ASP A N 1
ATOM 5565 C CA . ASP A 1 698 ? -24.262 1.237 -3.069 1.00 73.12 698 ASP A CA 1
ATOM 5566 C C . ASP A 1 698 ? -25.406 2.215 -3.373 1.00 73.12 698 ASP A C 1
ATOM 5568 O O . ASP A 1 698 ? -25.307 3.427 -3.211 1.00 73.12 698 ASP A O 1
ATOM 5572 N N . ASN A 1 699 ? -26.497 1.661 -3.907 1.00 59.34 699 ASN A N 1
ATOM 5573 C CA . ASN A 1 699 ? -27.490 2.447 -4.636 1.00 59.34 699 ASN A CA 1
ATOM 5574 C C . ASN A 1 699 ? -28.606 3.053 -3.764 1.00 59.34 699 ASN A C 1
ATOM 5576 O O . ASN A 1 699 ? -29.409 3.833 -4.272 1.00 59.34 699 ASN A O 1
ATOM 5580 N N . ARG A 1 700 ? -28.752 2.626 -2.498 1.00 65.69 700 ARG A N 1
ATOM 5581 C CA . ARG A 1 700 ? -29.855 3.029 -1.600 1.00 65.69 700 ARG A CA 1
ATOM 5582 C C . ARG A 1 700 ? -29.444 2.951 -0.132 1.00 65.69 700 ARG A C 1
ATOM 5584 O O . ARG A 1 700 ? -28.798 1.984 0.274 1.00 65.69 700 ARG A O 1
ATOM 5591 N N . LEU A 1 701 ? -29.921 3.899 0.680 1.00 67.44 701 LEU A N 1
ATOM 5592 C CA . LEU A 1 701 ? -29.862 3.791 2.137 1.00 67.44 701 LEU A CA 1
ATOM 5593 C C . LEU A 1 701 ? -30.740 2.616 2.598 1.00 67.44 701 LEU A C 1
ATOM 5595 O O . LEU A 1 701 ? -31.964 2.712 2.628 1.00 67.44 701 LEU A O 1
ATOM 5599 N N . SER A 1 702 ? -30.109 1.485 2.909 1.00 71.56 702 SER A N 1
ATOM 5600 C CA . SER A 1 702 ? -30.765 0.338 3.546 1.00 71.56 702 SER A CA 1
ATOM 5601 C C . SER A 1 702 ? -30.642 0.425 5.066 1.00 71.56 702 SER A C 1
ATOM 5603 O O . SER A 1 702 ? -29.715 1.061 5.569 1.00 71.56 702 SER A O 1
ATOM 5605 N N . ASP A 1 703 ? -31.503 -0.284 5.803 1.00 71.56 703 ASP A N 1
ATOM 5606 C CA . ASP A 1 703 ? -31.392 -0.404 7.269 1.00 71.56 703 ASP A CA 1
ATOM 5607 C C . ASP A 1 703 ? -29.996 -0.883 7.694 1.00 71.56 703 ASP A C 1
ATOM 5609 O O . ASP A 1 703 ? -29.442 -0.434 8.696 1.00 71.56 703 ASP A O 1
ATOM 5613 N N . ARG A 1 704 ? -29.392 -1.761 6.882 1.00 75.31 704 ARG A N 1
ATOM 5614 C CA . ARG A 1 704 ? -28.030 -2.257 7.087 1.00 75.31 704 ARG A CA 1
ATOM 5615 C C . ARG A 1 704 ? -26.987 -1.158 6.902 1.00 75.31 704 ARG A C 1
ATOM 5617 O O . ARG A 1 704 ? -26.130 -0.994 7.765 1.00 75.31 704 ARG A O 1
ATOM 5624 N N . LEU A 1 705 ? -27.061 -0.404 5.805 1.00 71.69 705 LEU A N 1
ATOM 5625 C CA . LEU A 1 705 ? -26.114 0.677 5.524 1.00 71.69 705 LEU A CA 1
ATOM 5626 C C . LEU A 1 705 ? -26.228 1.796 6.568 1.00 71.69 705 LEU A C 1
ATOM 5628 O O . LEU A 1 705 ? -25.218 2.287 7.066 1.00 71.69 705 LEU A O 1
ATOM 5632 N N . ARG A 1 706 ? -27.455 2.122 6.982 1.00 77.56 706 ARG A N 1
ATOM 5633 C CA . ARG A 1 706 ? -27.707 3.071 8.064 1.00 77.56 706 ARG A CA 1
ATOM 5634 C C . ARG A 1 706 ? -27.131 2.587 9.393 1.00 77.56 706 ARG A C 1
ATOM 5636 O O . ARG A 1 706 ? -26.439 3.351 10.053 1.00 77.56 706 ARG A O 1
ATOM 5643 N N . TYR A 1 707 ? -27.358 1.325 9.763 1.00 78.56 707 TYR A N 1
ATOM 5644 C CA . TYR A 1 707 ? -26.743 0.730 10.953 1.00 78.56 707 TYR A CA 1
ATOM 5645 C C . TYR A 1 707 ? -25.215 0.871 10.933 1.00 78.56 707 TYR A C 1
ATOM 5647 O O . TYR A 1 707 ? -24.615 1.192 11.960 1.00 78.56 707 TYR A O 1
ATOM 5655 N N . ILE A 1 708 ? -24.584 0.653 9.776 1.00 77.38 708 ILE A N 1
ATOM 5656 C CA . ILE A 1 708 ? -23.134 0.800 9.610 1.00 77.38 708 ILE A CA 1
ATOM 5657 C C . ILE A 1 708 ? -22.717 2.259 9.812 1.00 77.38 708 ILE A C 1
ATOM 5659 O O . ILE A 1 708 ? -21.791 2.518 10.581 1.00 77.38 708 ILE A O 1
ATOM 5663 N N . PHE A 1 709 ? -23.415 3.212 9.191 1.00 79.56 709 PHE A N 1
ATOM 5664 C CA . PHE A 1 709 ? -23.146 4.640 9.362 1.00 79.56 709 PHE A CA 1
ATOM 5665 C C . PHE A 1 709 ? -23.306 5.099 10.805 1.00 79.56 709 PHE A C 1
ATOM 5667 O O . PHE A 1 709 ? -22.401 5.740 11.341 1.00 79.56 709 PHE A O 1
ATOM 5674 N N . ASP A 1 710 ? -24.407 4.727 11.453 1.00 80.38 710 ASP A N 1
ATOM 5675 C CA . ASP A 1 710 ? -24.658 5.006 12.864 1.00 80.38 710 ASP A CA 1
ATOM 5676 C C . ASP A 1 710 ? -23.540 4.404 13.725 1.00 80.38 710 ASP A C 1
ATOM 5678 O O . ASP A 1 710 ? -22.904 5.106 14.506 1.00 80.38 710 ASP A O 1
ATOM 5682 N N . SER A 1 711 ? -23.189 3.134 13.509 1.00 80.56 711 SER A N 1
ATOM 5683 C CA . SER A 1 711 ? -22.131 2.456 14.270 1.00 80.56 711 SER A CA 1
ATOM 5684 C C . SER A 1 711 ? -20.774 3.143 14.126 1.00 80.56 711 SER A C 1
ATOM 5686 O O . SER A 1 711 ? -20.119 3.400 15.135 1.00 80.56 711 SER A O 1
ATOM 5688 N N . VAL A 1 712 ? -20.376 3.504 12.905 1.00 79.69 712 VAL A N 1
ATOM 5689 C CA . VAL A 1 712 ? -19.092 4.160 12.625 1.00 79.69 712 VAL A CA 1
ATOM 5690 C C . VAL A 1 712 ? -19.059 5.586 13.174 1.00 79.69 712 VAL A C 1
ATOM 5692 O O . VAL A 1 712 ? -18.134 5.948 13.897 1.00 79.69 712 VAL A O 1
ATOM 5695 N N . THR A 1 713 ? -20.075 6.399 12.883 1.00 84.69 713 THR A N 1
ATOM 5696 C CA . THR A 1 713 ? -20.136 7.792 13.357 1.00 84.69 713 THR A CA 1
ATOM 5697 C C . THR A 1 713 ? -20.265 7.878 14.878 1.00 84.69 713 THR A C 1
ATOM 5699 O O . THR A 1 713 ? -19.768 8.825 15.487 1.00 84.69 713 THR A O 1
ATOM 5702 N N . SER A 1 714 ? -20.849 6.861 15.521 1.00 86.56 714 SER A N 1
ATOM 5703 C CA . SER A 1 714 ? -21.015 6.800 16.977 1.00 86.56 714 SER A CA 1
ATOM 5704 C C . SER A 1 714 ? -19.719 6.666 17.777 1.00 86.56 714 SER A C 1
ATOM 5706 O O . SER A 1 714 ? -19.729 6.876 18.999 1.00 86.56 714 SER A O 1
ATOM 5708 N N . LEU A 1 715 ? -18.620 6.320 17.097 1.00 85.44 715 LEU A N 1
ATOM 5709 C CA . LEU A 1 715 ? -17.290 6.188 17.684 1.00 85.44 715 LEU A CA 1
ATOM 5710 C C . LEU A 1 715 ? -16.687 7.545 18.032 1.00 85.44 715 LEU A C 1
ATOM 5712 O O . LEU A 1 715 ? -15.908 7.639 18.977 1.00 85.44 715 LEU A O 1
ATOM 5716 N N . PHE A 1 716 ? -17.020 8.569 17.249 1.00 90.88 716 PHE A N 1
ATOM 5717 C CA . PHE A 1 716 ? -16.260 9.807 17.185 1.00 90.88 716 PHE A CA 1
ATOM 5718 C C . PHE A 1 716 ? -16.867 10.915 18.042 1.00 90.88 716 PHE A C 1
ATOM 5720 O O . PHE A 1 716 ? -18.081 10.991 18.251 1.00 90.88 716 PHE A O 1
ATOM 5727 N N . GLY A 1 717 ? -15.991 11.792 18.532 1.00 92.69 717 GLY A N 1
ATOM 5728 C CA . GLY A 1 717 ? -16.383 13.085 19.077 1.00 92.69 717 GLY A CA 1
ATOM 5729 C C . GLY A 1 717 ? -16.946 14.000 17.992 1.00 92.69 717 GLY A C 1
ATOM 5730 O O . GLY A 1 717 ? -16.598 13.879 16.816 1.00 92.69 717 GLY A O 1
ATOM 5731 N N . ASN A 1 718 ? -17.812 14.931 18.385 1.00 91.00 718 ASN A N 1
ATOM 5732 C CA . ASN A 1 718 ? -18.361 15.957 17.491 1.00 91.00 718 ASN A CA 1
ATOM 5733 C C . ASN A 1 718 ? -17.283 16.867 16.862 1.00 91.00 718 ASN A C 1
ATOM 5735 O O . ASN A 1 718 ? -17.526 17.518 15.852 1.00 91.00 718 ASN A O 1
ATOM 5739 N N . ASP A 1 719 ? -16.074 16.865 17.416 1.00 91.38 719 ASP A N 1
ATOM 5740 C CA . ASP A 1 719 ? -14.909 17.604 16.947 1.00 91.38 719 ASP A CA 1
ATOM 5741 C C . ASP A 1 719 ? -14.213 16.977 15.726 1.00 91.38 719 ASP A C 1
ATOM 5743 O O . ASP A 1 719 ? -13.318 17.601 15.160 1.00 91.38 719 ASP A O 1
ATOM 5747 N N . LEU A 1 720 ? -14.627 15.780 15.290 1.00 91.69 720 LEU A N 1
ATOM 5748 C CA . LEU A 1 720 ? -14.096 15.103 14.099 1.00 91.69 720 LEU A CA 1
ATOM 5749 C C . LEU A 1 720 ? -14.917 15.309 12.821 1.00 91.69 720 LEU A C 1
ATOM 5751 O O . LEU A 1 720 ? -14.496 14.839 11.766 1.00 91.69 720 LEU A O 1
ATOM 5755 N N . GLU A 1 721 ? -16.049 16.015 12.877 1.00 91.50 721 GLU A N 1
ATOM 5756 C CA . GLU A 1 721 ? -16.962 16.189 11.734 1.00 91.50 721 GLU A CA 1
ATOM 5757 C C . GLU A 1 721 ? -16.238 16.646 10.455 1.00 91.50 721 GLU A C 1
ATOM 5759 O O . GLU A 1 721 ? -16.419 16.061 9.391 1.00 91.50 721 GLU A O 1
ATOM 5764 N N . ARG A 1 722 ? -15.328 17.624 10.571 1.00 91.06 722 ARG A N 1
ATOM 5765 C CA . ARG A 1 722 ? -14.569 18.193 9.438 1.00 91.06 722 ARG A CA 1
ATOM 5766 C C . ARG A 1 722 ? -13.462 17.286 8.892 1.00 91.06 722 ARG A C 1
ATOM 5768 O O . ARG A 1 722 ? -12.914 17.570 7.830 1.00 91.06 722 ARG A O 1
ATOM 5775 N N . ASN A 1 723 ? -13.112 16.225 9.612 1.00 94.06 723 ASN A N 1
ATOM 5776 C CA . ASN A 1 723 ? -12.081 15.263 9.227 1.00 94.06 723 ASN A CA 1
ATOM 5777 C C . ASN A 1 723 ? -12.682 13.998 8.594 1.00 94.06 723 ASN A C 1
ATOM 5779 O O . ASN A 1 723 ? -11.931 13.151 8.109 1.00 94.06 723 ASN A O 1
ATOM 5783 N N . ILE A 1 724 ? -14.010 13.845 8.605 1.00 92.69 724 ILE A N 1
ATOM 5784 C CA . ILE A 1 724 ? -14.698 12.702 8.002 1.00 92.69 724 ILE A CA 1
ATOM 5785 C C . ILE A 1 724 ? -14.942 12.987 6.521 1.00 92.69 724 ILE A C 1
ATOM 5787 O O . ILE A 1 724 ? -15.571 13.985 6.177 1.00 92.69 724 ILE A O 1
ATOM 5791 N N . VAL A 1 725 ? -14.465 12.094 5.658 1.00 94.50 725 VAL A N 1
ATOM 5792 C CA . VAL A 1 725 ? -14.616 12.161 4.197 1.00 94.50 725 VAL A CA 1
ATOM 5793 C C . VAL A 1 725 ? -15.089 10.818 3.654 1.00 94.50 725 VAL A C 1
ATOM 5795 O O . VAL A 1 725 ? -14.884 9.776 4.284 1.00 94.50 725 VAL A O 1
ATOM 5798 N N . THR A 1 726 ? -15.698 10.822 2.473 1.00 93.50 726 THR A N 1
ATOM 5799 C CA . THR A 1 726 ? -16.168 9.589 1.825 1.00 93.50 726 THR A CA 1
ATOM 5800 C C . THR A 1 726 ? -15.132 9.081 0.824 1.00 93.50 726 THR A C 1
ATOM 5802 O O . THR A 1 726 ? -14.640 9.836 -0.009 1.00 93.50 726 THR A O 1
ATOM 5805 N N . LEU A 1 727 ? -14.797 7.793 0.884 1.00 94.69 727 LEU A N 1
ATOM 5806 C CA . LEU A 1 727 ? -13.870 7.134 -0.039 1.00 94.69 727 LEU A CA 1
ATOM 5807 C C . LEU A 1 727 ? -14.647 6.086 -0.844 1.00 94.69 727 LEU A C 1
ATOM 5809 O O . LEU A 1 727 ? -15.018 5.029 -0.333 1.00 94.69 727 LEU A O 1
ATOM 5813 N N . ILE A 1 728 ? -14.933 6.398 -2.103 1.00 93.00 728 ILE A N 1
ATOM 5814 C CA . ILE A 1 728 ? -15.842 5.633 -2.954 1.00 93.00 728 ILE A CA 1
ATOM 5815 C C . ILE A 1 728 ? -15.023 4.717 -3.853 1.00 93.00 728 ILE A C 1
ATOM 5817 O O . ILE A 1 728 ? -14.295 5.152 -4.734 1.00 93.00 728 ILE A O 1
ATOM 5821 N N . THR A 1 729 ? -15.153 3.421 -3.636 1.00 92.00 729 THR A N 1
ATOM 5822 C CA . THR A 1 729 ? -14.447 2.379 -4.379 1.00 92.00 729 THR A CA 1
ATOM 5823 C C . THR A 1 729 ? -15.283 1.825 -5.527 1.00 92.00 729 THR A C 1
ATOM 5825 O O . THR A 1 729 ? -16.505 1.977 -5.549 1.00 92.00 729 THR A O 1
ATOM 5828 N N . HIS A 1 730 ? -14.640 1.094 -6.442 1.00 87.94 730 HIS A N 1
ATOM 5829 C CA . HIS A 1 730 ? -15.287 0.505 -7.621 1.00 87.94 730 HIS A CA 1
ATOM 5830 C C . HIS A 1 730 ? -16.004 1.556 -8.490 1.00 87.94 730 HIS A C 1
ATOM 5832 O O . HIS A 1 730 ? -17.018 1.251 -9.116 1.00 87.94 730 HIS A O 1
ATOM 5838 N N . SER A 1 731 ? -15.508 2.797 -8.487 1.00 88.75 731 SER A N 1
ATOM 5839 C CA . SER A 1 731 ? -16.067 3.889 -9.283 1.00 88.75 731 SER A CA 1
ATOM 5840 C C . SER A 1 731 ? -15.670 3.756 -10.753 1.00 88.75 731 SER A C 1
ATOM 5842 O O . SER A 1 731 ? -14.534 3.393 -11.071 1.00 88.75 731 SER A O 1
ATOM 5844 N N . ASP A 1 732 ? -16.602 4.073 -11.649 1.00 84.88 732 ASP A N 1
ATOM 5845 C CA . ASP A 1 732 ? -16.370 4.171 -13.091 1.00 84.88 732 ASP A CA 1
ATOM 5846 C C . ASP A 1 732 ? -15.906 5.572 -13.525 1.00 84.88 732 ASP A C 1
ATOM 5848 O O . ASP A 1 732 ? -15.726 5.798 -14.718 1.00 84.88 732 ASP A O 1
ATOM 5852 N N . GLY A 1 733 ? -15.703 6.493 -12.577 1.00 84.38 733 GLY A N 1
ATOM 5853 C CA . GLY A 1 733 ? -15.305 7.875 -12.843 1.00 84.38 733 GLY A CA 1
ATOM 5854 C C . GLY A 1 733 ? -16.459 8.865 -12.934 1.00 84.38 733 GLY A C 1
ATOM 5855 O O . GLY A 1 733 ? -16.225 10.071 -12.991 1.00 84.38 733 GLY A O 1
ATOM 5856 N N . LYS A 1 734 ? -17.708 8.392 -12.931 1.00 87.06 734 LYS A N 1
ATOM 5857 C CA . LYS A 1 734 ? -18.879 9.270 -12.973 1.00 87.06 734 LYS A CA 1
ATOM 5858 C C . LYS A 1 734 ? -19.262 9.749 -11.582 1.00 87.06 734 LYS A C 1
ATOM 5860 O O . LYS A 1 734 ? -18.944 9.117 -10.576 1.00 87.06 734 LYS A O 1
ATOM 5865 N N . THR A 1 735 ? -20.001 10.856 -11.545 1.00 85.38 735 THR A N 1
ATOM 5866 C CA . THR A 1 735 ? -20.563 11.408 -10.313 1.00 85.38 735 THR A CA 1
ATOM 5867 C C . THR A 1 735 ? -21.336 10.324 -9.550 1.00 85.38 735 THR A C 1
ATOM 5869 O O . THR A 1 735 ? -22.250 9.714 -10.113 1.00 85.38 735 THR A O 1
ATOM 5872 N N . PRO A 1 736 ? -21.007 10.068 -8.272 1.00 86.75 736 PRO A N 1
ATOM 5873 C CA . PRO A 1 736 ? -21.575 8.963 -7.512 1.00 86.75 736 PRO A CA 1
ATOM 5874 C C . PRO A 1 736 ? -22.922 9.369 -6.893 1.00 86.75 736 PRO A C 1
ATOM 5876 O O . PRO A 1 736 ? -23.086 9.364 -5.673 1.00 86.75 736 PRO A O 1
ATOM 5879 N N . GLU A 1 737 ? -23.897 9.730 -7.736 1.00 85.62 737 GLU A N 1
ATOM 5880 C CA . GLU A 1 737 ? -25.192 10.304 -7.327 1.00 85.62 737 GLU A CA 1
ATOM 5881 C C . GLU A 1 737 ? -25.901 9.466 -6.260 1.00 85.62 737 GLU A C 1
ATOM 5883 O O . GLU A 1 737 ? -26.389 10.008 -5.272 1.00 85.62 737 GLU A O 1
ATOM 5888 N N . ASN A 1 738 ? -25.905 8.138 -6.410 1.00 83.31 738 ASN A N 1
ATOM 5889 C CA . ASN A 1 738 ? -26.580 7.258 -5.459 1.00 83.31 738 ASN A CA 1
ATOM 5890 C C . ASN A 1 738 ? -25.935 7.280 -4.067 1.00 83.31 738 ASN A C 1
ATOM 5892 O O . ASN A 1 738 ? -26.639 7.246 -3.058 1.00 83.31 738 ASN A O 1
ATOM 5896 N N . VAL A 1 739 ? -24.600 7.339 -4.008 1.00 85.88 739 VAL A N 1
ATOM 5897 C CA . VAL A 1 739 ? -23.867 7.413 -2.740 1.00 85.88 739 VAL A CA 1
ATOM 5898 C C . VAL A 1 739 ? -24.125 8.766 -2.087 1.00 85.88 739 VAL A C 1
ATOM 5900 O O . VAL A 1 739 ? -24.453 8.806 -0.905 1.00 85.88 739 VAL A O 1
ATOM 5903 N N . LEU A 1 740 ? -24.059 9.859 -2.852 1.00 86.56 740 LEU A N 1
ATOM 5904 C CA . LEU A 1 740 ? -24.334 11.207 -2.345 1.00 86.56 740 LEU A CA 1
ATOM 5905 C C . LEU A 1 740 ? -25.765 11.328 -1.801 1.00 86.56 740 LEU A C 1
ATOM 5907 O O . LEU A 1 740 ? -25.951 11.787 -0.676 1.00 86.56 740 LEU A O 1
ATOM 5911 N N . GLN A 1 741 ? -26.759 10.810 -2.529 1.00 85.00 741 GLN A N 1
ATOM 5912 C CA . GLN A 1 741 ? -28.150 10.750 -2.065 1.00 85.00 741 GLN A CA 1
ATOM 5913 C C . GLN A 1 741 ? -28.306 9.891 -0.803 1.00 85.00 741 GLN A C 1
ATOM 5915 O O . GLN A 1 741 ? -29.080 10.238 0.087 1.00 85.00 741 GLN A O 1
ATOM 5920 N N . ALA A 1 742 ? -27.583 8.771 -0.696 1.00 83.75 742 ALA A N 1
ATOM 5921 C CA . ALA A 1 742 ? -27.628 7.924 0.494 1.00 83.75 742 ALA A CA 1
ATOM 5922 C C . ALA A 1 742 ? -27.005 8.609 1.721 1.00 83.75 742 ALA A C 1
ATOM 5924 O O . ALA A 1 742 ? -27.544 8.473 2.820 1.00 83.75 742 ALA A O 1
ATOM 5925 N N . LEU A 1 743 ? -25.906 9.349 1.541 1.00 84.69 743 LEU A N 1
ATOM 5926 C CA . LEU A 1 743 ? -25.265 10.143 2.595 1.00 84.69 743 LEU A CA 1
ATOM 5927 C C . LEU A 1 743 ? -26.173 11.285 3.066 1.00 84.69 743 LEU A C 1
ATOM 5929 O O . LEU A 1 743 ? -26.311 11.495 4.272 1.00 84.69 743 LEU A O 1
ATOM 5933 N N . GLU A 1 744 ? -26.816 11.984 2.127 1.00 83.62 744 GLU A N 1
ATOM 5934 C CA . GLU A 1 744 ? -27.768 13.061 2.414 1.00 83.62 744 GLU A CA 1
ATOM 5935 C C . GLU A 1 744 ? -29.010 12.527 3.140 1.00 83.62 744 GLU A C 1
ATOM 5937 O O . GLU A 1 744 ? -29.381 13.043 4.192 1.00 83.62 744 GLU A O 1
ATOM 5942 N N . ALA A 1 745 ? -29.604 11.433 2.652 1.00 81.19 745 ALA A N 1
ATOM 5943 C CA . ALA A 1 745 ? -30.756 10.794 3.292 1.00 81.19 745 ALA A CA 1
ATOM 5944 C C . ALA A 1 745 ? -30.438 10.239 4.693 1.00 81.19 745 ALA A C 1
ATOM 5946 O O . ALA A 1 745 ? -31.330 10.138 5.538 1.00 81.19 745 ALA A O 1
ATOM 5947 N N . ALA A 1 746 ? -29.182 9.856 4.939 1.00 78.56 746 ALA A N 1
ATOM 5948 C CA . ALA A 1 746 ? -28.712 9.391 6.240 1.00 78.56 746 ALA A CA 1
ATOM 5949 C C . ALA A 1 746 ? -28.337 10.530 7.202 1.00 78.56 746 ALA A C 1
ATOM 5951 O O . ALA A 1 746 ? -28.093 10.244 8.373 1.00 78.56 746 ALA A O 1
ATOM 5952 N N . ASP A 1 747 ? -28.294 11.782 6.730 1.00 80.56 747 ASP A N 1
ATOM 5953 C CA . ASP A 1 747 ? -27.855 12.960 7.490 1.00 80.56 747 ASP A CA 1
ATOM 5954 C C . ASP A 1 747 ? -26.485 12.749 8.168 1.00 80.56 747 ASP A C 1
ATOM 5956 O O . ASP A 1 747 ? -26.281 13.018 9.357 1.00 80.56 747 ASP A O 1
ATOM 5960 N N . ILE A 1 748 ? -25.521 12.193 7.419 1.00 82.00 748 ILE A N 1
ATOM 5961 C CA . ILE A 1 748 ? -24.184 11.938 7.965 1.00 82.00 748 ILE A CA 1
ATOM 5962 C C . ILE A 1 748 ? -23.433 13.253 8.141 1.00 82.00 748 ILE A C 1
ATOM 5964 O O . ILE A 1 748 ? -23.075 13.933 7.177 1.00 82.00 748 ILE A O 1
ATOM 5968 N N . LYS A 1 749 ? -23.085 13.546 9.394 1.00 86.19 749 LYS A N 1
ATOM 5969 C CA . LYS A 1 749 ? -22.158 14.621 9.749 1.00 86.19 749 LYS A CA 1
ATOM 5970 C C . LYS A 1 749 ? -20.752 14.296 9.255 1.00 86.19 749 LYS A C 1
ATOM 5972 O O . LYS A 1 749 ? -20.060 13.446 9.820 1.00 86.19 749 LYS A O 1
ATOM 5977 N N . CYS A 1 750 ? -20.346 14.971 8.193 1.00 89.19 750 CYS A N 1
ATOM 5978 C CA . CYS A 1 750 ? -19.046 14.827 7.559 1.00 89.19 750 CYS A CA 1
ATOM 5979 C C . CYS A 1 750 ? -18.578 16.166 6.986 1.00 89.19 750 CYS A C 1
ATOM 5981 O O . CYS A 1 750 ? -19.313 17.157 6.993 1.00 89.19 750 CYS A O 1
ATOM 5983 N N . SER A 1 751 ? -17.338 16.195 6.506 1.00 90.12 751 SER A N 1
ATOM 5984 C CA . SER A 1 751 ? -16.769 17.366 5.861 1.00 90.12 751 SER A CA 1
ATOM 5985 C C . SER A 1 751 ? -17.567 17.720 4.612 1.00 90.12 751 SER A C 1
ATOM 5987 O O . SER A 1 751 ? -17.920 16.838 3.826 1.00 90.12 751 SER A O 1
ATOM 5989 N N . LYS A 1 752 ? -17.838 19.014 4.434 1.00 90.12 752 LYS A N 1
ATOM 5990 C CA . LYS A 1 752 ? -18.576 19.543 3.291 1.00 90.12 752 LYS A CA 1
ATOM 5991 C C . LYS A 1 752 ? -17.722 20.519 2.498 1.00 90.12 752 LYS A C 1
ATOM 5993 O O . LYS A 1 752 ? -16.930 21.261 3.082 1.00 90.12 752 LYS A O 1
ATOM 5998 N N . ASP A 1 753 ? -17.889 20.495 1.186 1.00 86.56 753 ASP A N 1
ATOM 5999 C CA . ASP A 1 753 ? -17.243 21.424 0.266 1.00 86.56 753 ASP A CA 1
ATOM 6000 C C . ASP A 1 753 ? -17.966 22.785 0.207 1.00 86.56 753 ASP A C 1
ATOM 6002 O O . ASP A 1 753 ? -18.923 23.053 0.941 1.00 86.56 753 ASP A O 1
ATOM 6006 N N . GLU A 1 754 ? -17.499 23.669 -0.677 1.00 86.00 754 GLU A N 1
ATOM 6007 C CA . GLU A 1 754 ? -18.076 25.004 -0.890 1.00 86.00 754 GLU A CA 1
ATOM 6008 C C . GLU A 1 754 ? -19.523 24.964 -1.414 1.00 86.00 754 GLU A C 1
ATOM 6010 O O . GLU A 1 754 ? -20.272 25.925 -1.233 1.00 86.00 754 GLU A O 1
ATOM 6015 N N . MET A 1 755 ? -19.938 23.846 -2.018 1.00 83.75 755 MET A N 1
ATOM 6016 C CA . MET A 1 755 ? -21.302 23.598 -2.495 1.00 83.75 755 MET A CA 1
ATOM 6017 C C . MET A 1 755 ? -22.171 22.895 -1.442 1.00 83.75 755 MET A C 1
ATOM 6019 O O . MET A 1 755 ? -23.302 22.501 -1.739 1.00 83.75 755 MET A O 1
ATOM 6023 N N . ASN A 1 756 ? -21.676 22.760 -0.205 1.00 84.06 756 ASN A N 1
ATOM 6024 C CA . ASN A 1 756 ? -22.339 22.072 0.902 1.00 84.06 756 ASN A CA 1
ATOM 6025 C C . ASN A 1 756 ? -22.594 20.571 0.624 1.00 84.06 756 ASN A C 1
ATOM 6027 O O . ASN A 1 756 ? -23.483 19.973 1.239 1.00 84.06 756 ASN A O 1
ATOM 6031 N N . GLN A 1 757 ? -21.812 19.960 -0.272 1.00 85.44 757 GLN A N 1
ATOM 6032 C CA . GLN A 1 757 ? -21.836 18.527 -0.572 1.00 85.44 757 GLN A CA 1
ATOM 6033 C C . GLN A 1 757 ? -20.781 17.775 0.252 1.00 85.44 757 GLN A C 1
ATOM 6035 O O . GLN A 1 757 ? -19.738 18.350 0.574 1.00 85.44 757 GLN A O 1
ATOM 6040 N N . PRO A 1 758 ? -21.011 16.495 0.605 1.00 89.56 758 PRO A N 1
ATOM 6041 C CA . PRO A 1 758 ? -20.004 15.672 1.266 1.00 89.56 758 PRO A CA 1
ATOM 6042 C C . PRO A 1 758 ? -18.702 15.604 0.460 1.00 89.56 758 PRO A C 1
ATOM 6044 O O . PRO A 1 758 ? -18.701 15.207 -0.710 1.00 89.56 758 PRO A O 1
ATOM 6047 N N . VAL A 1 759 ? -17.578 15.929 1.103 1.00 93.44 759 VAL A N 1
ATOM 6048 C CA . VAL A 1 759 ? -16.250 15.754 0.503 1.00 93.44 759 VAL A CA 1
ATOM 6049 C C . VAL A 1 759 ? -16.029 14.266 0.249 1.00 93.44 759 VAL A C 1
ATOM 6051 O O . VAL A 1 759 ? -16.100 13.441 1.171 1.00 93.44 759 VAL A O 1
ATOM 6054 N N . HIS A 1 760 ? -15.762 13.920 -1.006 1.00 93.38 760 HIS A N 1
ATOM 6055 C CA . HIS A 1 760 ? -15.581 12.544 -1.435 1.00 93.38 760 HIS A CA 1
ATOM 6056 C C . HIS A 1 760 ? -14.430 12.407 -2.429 1.00 93.38 760 HIS A C 1
ATOM 6058 O O . HIS A 1 760 ? -14.098 13.351 -3.137 1.00 93.38 760 HIS A O 1
ATOM 6064 N N . PHE A 1 761 ? -13.844 11.212 -2.460 1.00 95.12 761 PHE A N 1
ATOM 6065 C CA . PHE A 1 761 ? -12.794 10.819 -3.395 1.00 95.12 761 PHE A CA 1
ATOM 6066 C C . PHE A 1 761 ? -13.130 9.453 -3.975 1.00 95.12 761 PHE A C 1
ATOM 6068 O O . PHE A 1 761 ? -13.642 8.584 -3.257 1.00 95.12 761 PHE A O 1
ATOM 6075 N N . MET A 1 762 ? -12.850 9.252 -5.254 1.00 93.69 762 MET A N 1
ATOM 6076 C CA . MET A 1 762 ? -13.295 8.077 -5.993 1.00 93.69 762 MET A CA 1
ATOM 6077 C C . MET A 1 762 ? -12.140 7.224 -6.526 1.00 93.69 762 MET A C 1
ATOM 6079 O O . MET A 1 762 ? -11.123 7.721 -6.992 1.00 93.69 762 MET A O 1
ATOM 6083 N N . PHE A 1 763 ? -12.314 5.903 -6.502 1.00 92.31 763 PHE A N 1
ATOM 6084 C CA . PHE A 1 763 ? -11.269 4.938 -6.839 1.00 92.31 763 PHE A CA 1
ATOM 6085 C C . PHE A 1 763 ? -11.848 3.763 -7.631 1.00 92.31 763 PHE A C 1
ATOM 6087 O O . PHE A 1 763 ? -12.852 3.164 -7.238 1.00 92.31 763 PHE A O 1
ATOM 6094 N N . ASN A 1 764 ? -11.203 3.390 -8.737 1.00 82.62 764 ASN A N 1
ATOM 6095 C CA . ASN A 1 764 ? -11.682 2.309 -9.609 1.00 82.62 764 ASN A CA 1
ATOM 6096 C C . ASN A 1 764 ? -11.295 0.901 -9.091 1.00 82.62 764 ASN A C 1
ATOM 6098 O O . ASN A 1 764 ? -11.986 -0.077 -9.365 1.00 82.62 764 ASN A O 1
ATOM 6102 N N . ASN A 1 765 ? -10.258 0.796 -8.247 1.00 77.25 765 ASN A N 1
ATOM 6103 C CA . ASN A 1 765 ? -9.767 -0.437 -7.603 1.00 77.25 765 ASN A CA 1
ATOM 6104 C C . ASN A 1 765 ? -9.309 -1.574 -8.549 1.00 77.25 765 ASN A C 1
ATOM 6106 O O . ASN A 1 765 ? -9.024 -2.675 -8.077 1.00 77.25 765 ASN A O 1
ATOM 6110 N N . GLN A 1 766 ? -9.212 -1.344 -9.864 1.00 78.88 766 GLN A N 1
ATOM 6111 C CA . GLN A 1 766 ? -8.808 -2.365 -10.847 1.00 78.88 766 GLN A CA 1
ATOM 6112 C C . GLN A 1 766 ? -7.334 -2.300 -11.272 1.00 78.88 766 GLN A C 1
ATOM 6114 O O . GLN A 1 766 ? -6.923 -3.004 -12.189 1.00 78.88 766 GLN A O 1
ATOM 6119 N N . GLN A 1 767 ? -6.498 -1.504 -10.606 1.00 79.69 767 GLN A N 1
ATOM 6120 C CA . GLN A 1 767 ? -5.119 -1.238 -11.039 1.00 79.69 767 GLN A CA 1
ATOM 6121 C C . GLN A 1 767 ? -4.218 -2.486 -11.087 1.00 79.69 767 GLN A C 1
ATOM 6123 O O . GLN A 1 767 ? -3.247 -2.497 -11.846 1.00 79.69 767 GLN A O 1
ATOM 6128 N N . ARG A 1 768 ? -4.560 -3.534 -10.319 1.00 79.25 768 ARG A N 1
ATOM 6129 C CA . ARG A 1 768 ? -3.866 -4.835 -10.296 1.00 79.25 768 ARG A CA 1
ATOM 6130 C C . ARG A 1 768 ? -4.267 -5.795 -11.422 1.00 79.25 768 ARG A C 1
ATOM 6132 O O . ARG A 1 768 ? -3.643 -6.847 -11.556 1.00 79.25 768 ARG A O 1
ATOM 6139 N N . GLN A 1 769 ? -5.348 -5.509 -12.154 1.00 80.56 769 GLN A N 1
ATOM 6140 C CA . GLN A 1 769 ? -5.850 -6.420 -13.182 1.00 80.56 769 GLN A CA 1
ATOM 6141 C C . GLN A 1 769 ? -4.823 -6.610 -14.302 1.00 80.56 769 GLN A C 1
ATOM 6143 O O . GLN A 1 769 ? -4.085 -5.691 -14.656 1.00 80.56 769 GLN A O 1
ATOM 6148 N N . GLN A 1 770 ? -4.785 -7.827 -14.843 1.00 79.69 770 GLN A N 1
ATOM 6149 C CA . GLN A 1 770 ? -3.868 -8.189 -15.916 1.00 79.69 770 GLN A CA 1
ATOM 6150 C C . GLN A 1 770 ? -4.256 -7.513 -17.233 1.00 79.69 770 GLN A C 1
ATOM 6152 O O . GLN A 1 770 ? -5.431 -7.458 -17.593 1.00 79.69 770 GLN A O 1
ATOM 6157 N N . ARG A 1 771 ? -3.247 -7.034 -17.961 1.00 83.06 771 ARG A N 1
ATOM 6158 C CA . ARG A 1 771 ? -3.384 -6.211 -19.167 1.00 83.06 771 ARG A CA 1
ATOM 6159 C C . ARG A 1 771 ? -2.922 -6.995 -20.399 1.00 83.06 771 ARG A C 1
ATOM 6161 O O . ARG A 1 771 ? -1.889 -6.684 -20.984 1.00 83.06 771 ARG A O 1
ATOM 6168 N N . TYR A 1 772 ? -3.641 -8.060 -20.755 1.00 78.00 772 TYR A N 1
ATOM 6169 C CA . TYR A 1 772 ? -3.226 -8.949 -21.852 1.00 78.00 772 TYR A CA 1
ATOM 6170 C C . TYR A 1 772 ? -3.656 -8.466 -23.238 1.00 78.00 772 TYR A C 1
ATOM 6172 O O . TYR A 1 772 ? -2.997 -8.791 -24.223 1.00 78.00 772 TYR A O 1
ATOM 6180 N N . THR A 1 773 ? -4.756 -7.717 -23.331 1.00 77.62 773 THR A N 1
ATOM 6181 C CA . THR A 1 773 ? -5.270 -7.198 -24.605 1.00 77.62 773 THR A CA 1
ATOM 6182 C C . THR A 1 773 ? -5.192 -5.675 -24.665 1.00 77.62 773 THR A C 1
ATOM 6184 O O . THR A 1 773 ? -5.199 -4.998 -23.639 1.00 77.62 773 THR A O 1
ATOM 6187 N N . GLU A 1 774 ? -5.181 -5.110 -25.873 1.00 72.00 774 GLU A N 1
ATOM 6188 C CA . GLU A 1 774 ? -5.214 -3.654 -26.084 1.00 72.00 774 GLU A CA 1
ATOM 6189 C C . GLU A 1 774 ? -6.439 -2.995 -25.424 1.00 72.00 774 GLU A C 1
ATOM 6191 O O . GLU A 1 774 ? -6.352 -1.908 -24.852 1.00 72.00 774 GLU A O 1
ATOM 6196 N N . LYS A 1 775 ? -7.581 -3.693 -25.420 1.00 76.69 775 LYS A N 1
ATOM 6197 C CA . LYS A 1 775 ? -8.788 -3.254 -24.715 1.00 76.69 775 LYS A CA 1
ATOM 6198 C C . LYS A 1 775 ? -8.566 -3.178 -23.201 1.00 76.69 775 LYS A C 1
ATOM 6200 O O . LYS A 1 775 ? -8.989 -2.200 -22.585 1.00 76.69 775 LYS A O 1
ATOM 6205 N N . ASP A 1 776 ? -7.895 -4.174 -22.621 1.00 77.12 776 ASP A N 1
ATOM 6206 C CA . ASP A 1 776 ? -7.582 -4.203 -21.187 1.00 77.12 776 ASP A CA 1
ATOM 6207 C C . ASP A 1 776 ? -6.576 -3.110 -20.818 1.00 77.12 776 ASP A C 1
ATOM 6209 O O . ASP A 1 776 ? -6.726 -2.471 -19.778 1.00 77.12 776 ASP A O 1
ATOM 6213 N N . ILE A 1 777 ? -5.587 -2.849 -21.682 1.00 80.50 777 ILE A N 1
ATOM 6214 C CA . ILE A 1 777 ? -4.617 -1.757 -21.510 1.00 80.50 777 ILE A CA 1
ATOM 6215 C C . ILE A 1 777 ? -5.344 -0.410 -21.484 1.00 80.50 777 ILE A C 1
ATOM 6217 O O . ILE A 1 777 ? -5.153 0.359 -20.543 1.00 80.50 777 ILE A O 1
ATOM 6221 N N . ASN A 1 778 ? -6.212 -0.144 -22.464 1.00 80.56 778 ASN A N 1
ATOM 6222 C CA . ASN A 1 778 ? -6.944 1.121 -22.562 1.00 80.56 778 ASN A CA 1
ATOM 6223 C C . ASN A 1 778 ? -7.897 1.335 -21.376 1.00 80.56 778 ASN A C 1
ATOM 6225 O O . ASN A 1 778 ? -7.910 2.415 -20.785 1.00 80.56 778 ASN A O 1
ATOM 6229 N N . ALA A 1 779 ? -8.653 0.304 -20.985 1.00 80.12 779 ALA A N 1
ATOM 6230 C CA . ALA A 1 779 ? -9.525 0.370 -19.813 1.00 80.12 779 ALA A CA 1
ATOM 6231 C C . ALA A 1 779 ? -8.723 0.579 -18.517 1.00 80.12 779 ALA A C 1
ATOM 6233 O O . ALA A 1 779 ? -9.057 1.453 -17.719 1.00 80.12 779 ALA A O 1
ATOM 6234 N N . SER A 1 780 ? -7.627 -0.166 -18.338 1.00 83.06 780 SER A N 1
ATOM 6235 C CA . SER A 1 780 ? -6.759 -0.041 -17.161 1.00 83.06 780 SER A CA 1
ATOM 6236 C C . SER A 1 780 ? -6.090 1.326 -17.081 1.00 83.06 780 SER A C 1
ATOM 6238 O O . SER A 1 780 ? -5.936 1.851 -15.981 1.00 83.06 780 SER A O 1
ATOM 6240 N N . LYS A 1 781 ? -5.702 1.907 -18.224 1.00 85.44 781 LYS A N 1
ATOM 6241 C CA . LYS A 1 781 ? -5.098 3.240 -18.288 1.00 85.44 781 LYS A CA 1
ATOM 6242 C C . LYS A 1 781 ? -6.082 4.310 -17.837 1.00 85.44 781 LYS A C 1
ATOM 6244 O O . LYS A 1 781 ? -5.754 5.090 -16.954 1.00 85.44 781 LYS A O 1
ATOM 6249 N N . TYR A 1 782 ? -7.314 4.269 -18.343 1.00 86.00 782 TYR A N 1
ATOM 6250 C CA . TYR A 1 782 ? -8.374 5.161 -17.875 1.00 86.00 782 TYR A CA 1
ATOM 6251 C C . TYR A 1 782 ? -8.599 5.042 -16.357 1.00 86.00 782 TYR A C 1
ATOM 6253 O O . TYR A 1 782 ? -8.586 6.042 -15.642 1.00 86.00 782 TYR A O 1
ATOM 6261 N N . SER A 1 783 ? -8.739 3.813 -15.846 1.00 85.25 783 SER A N 1
ATOM 6262 C CA . SER A 1 783 ? -8.909 3.552 -14.410 1.00 85.25 783 SER A CA 1
ATOM 6263 C C . SER A 1 783 ? -7.725 4.033 -13.565 1.00 85.25 783 SER A C 1
ATOM 6265 O O . SER A 1 783 ? -7.920 4.454 -12.420 1.00 85.25 783 SER A O 1
ATOM 6267 N N . TRP A 1 784 ? -6.508 3.945 -14.108 1.00 88.50 784 TRP A N 1
ATOM 6268 C CA . TRP A 1 784 ? -5.281 4.417 -13.477 1.00 88.50 784 TRP A CA 1
ATOM 6269 C C . TRP A 1 784 ? -5.248 5.938 -13.394 1.00 88.50 784 TRP A C 1
ATOM 6271 O O . TRP A 1 784 ? -5.126 6.468 -12.292 1.00 88.50 784 TRP A O 1
ATOM 6281 N N . ASP A 1 785 ? -5.408 6.618 -14.529 1.00 89.00 785 ASP A N 1
ATOM 6282 C CA . ASP A 1 785 ? -5.313 8.075 -14.643 1.00 89.00 785 ASP A CA 1
ATOM 6283 C C . ASP A 1 785 ? -6.346 8.760 -13.742 1.00 89.00 785 ASP A C 1
ATOM 6285 O O . ASP A 1 785 ? -5.983 9.588 -12.907 1.00 89.00 785 ASP A O 1
ATOM 6289 N N . PHE A 1 786 ? -7.603 8.312 -13.810 1.00 89.88 786 PHE A N 1
ATOM 6290 C CA . PHE A 1 786 ? -8.678 8.804 -12.949 1.00 89.88 786 PHE A CA 1
ATOM 6291 C C . PHE A 1 786 ? -8.391 8.582 -11.454 1.00 89.88 786 PHE A C 1
ATOM 6293 O O . PHE A 1 786 ? -8.545 9.485 -10.638 1.00 89.88 786 PHE A O 1
ATOM 6300 N N . THR A 1 787 ? -7.935 7.383 -11.071 1.00 90.94 787 THR A N 1
ATOM 6301 C CA . THR A 1 787 ? -7.620 7.112 -9.659 1.00 90.94 787 THR A CA 1
ATOM 6302 C C . THR A 1 787 ? -6.423 7.941 -9.188 1.00 90.94 787 THR A C 1
ATOM 6304 O O . THR A 1 787 ? -6.412 8.393 -8.048 1.00 90.94 787 THR A O 1
ATOM 6307 N N . ASN A 1 788 ? -5.421 8.168 -10.039 1.00 91.06 788 ASN A N 1
ATOM 6308 C CA . ASN A 1 788 ? -4.268 9.002 -9.702 1.00 91.06 788 ASN A CA 1
ATOM 6309 C C . ASN A 1 788 ? -4.650 10.474 -9.507 1.00 91.06 788 ASN A C 1
ATOM 6311 O O . ASN A 1 788 ? -4.108 11.121 -8.609 1.00 91.06 788 ASN A O 1
ATOM 6315 N N . GLU A 1 789 ? -5.576 10.989 -10.314 1.00 92.62 789 GLU A N 1
ATOM 6316 C CA . GLU A 1 789 ? -6.148 12.327 -10.141 1.00 92.62 789 GLU A CA 1
ATOM 6317 C C . GLU A 1 789 ? -6.846 12.450 -8.777 1.00 92.62 789 GLU A C 1
ATOM 6319 O O . GLU A 1 789 ? -6.493 13.313 -7.969 1.00 92.62 789 GLU A O 1
ATOM 6324 N N . GLU A 1 790 ? -7.726 11.502 -8.452 1.00 94.56 790 GLU A N 1
ATOM 6325 C CA . GLU A 1 790 ? -8.461 11.470 -7.181 1.00 94.56 790 GLU A CA 1
ATOM 6326 C C . GLU A 1 790 ? -7.553 11.263 -5.956 1.00 94.56 790 GLU A C 1
ATOM 6328 O O . GLU A 1 790 ? -7.757 11.870 -4.900 1.00 94.56 790 GLU A O 1
ATOM 6333 N N . MET A 1 791 ? -6.485 10.470 -6.089 1.00 94.62 791 MET A N 1
ATOM 6334 C CA . MET A 1 791 ? -5.432 10.366 -5.071 1.00 94.62 791 MET A CA 1
ATOM 6335 C C . MET A 1 791 ? -4.681 11.692 -4.888 1.00 94.62 791 MET A C 1
ATOM 6337 O O . MET A 1 791 ? -4.296 12.035 -3.766 1.00 94.62 791 MET A O 1
ATOM 6341 N N . GLY A 1 792 ? -4.495 12.459 -5.966 1.00 95.50 792 GLY A N 1
ATOM 6342 C CA . GLY A 1 792 ? -3.966 13.822 -5.928 1.00 95.50 792 GLY A CA 1
ATOM 6343 C C . GLY A 1 792 ? -4.859 14.762 -5.117 1.00 95.50 792 GLY A C 1
ATOM 6344 O O . GLY A 1 792 ? -4.360 15.458 -4.228 1.00 95.50 792 GLY A O 1
ATOM 6345 N N . HIS A 1 793 ? -6.173 14.714 -5.340 1.00 95.25 793 HIS A N 1
ATOM 6346 C CA . HIS A 1 793 ? -7.149 15.471 -4.552 1.00 95.25 793 HIS A CA 1
ATOM 6347 C C . HIS A 1 793 ? -7.121 15.065 -3.067 1.00 95.25 793 HIS A C 1
ATOM 6349 O O . HIS A 1 793 ? -7.069 15.930 -2.185 1.00 95.25 793 HIS A O 1
ATOM 6355 N N . LEU A 1 794 ? -7.058 13.762 -2.768 1.00 96.06 794 LEU A N 1
ATOM 6356 C CA . LEU A 1 794 ? -6.948 13.263 -1.393 1.00 96.06 794 LEU A CA 1
ATOM 6357 C C . LEU A 1 794 ? -5.639 13.710 -0.721 1.00 96.06 794 LEU A C 1
ATOM 6359 O O . LEU A 1 794 ? -5.646 14.119 0.444 1.00 96.06 794 LEU A O 1
ATOM 6363 N N . ARG A 1 795 ? -4.509 13.681 -1.438 1.00 95.81 795 ARG A N 1
ATOM 6364 C CA . ARG A 1 795 ? -3.222 14.210 -0.953 1.00 95.81 795 ARG A CA 1
ATOM 6365 C C . ARG A 1 795 ? -3.355 15.674 -0.551 1.00 95.81 795 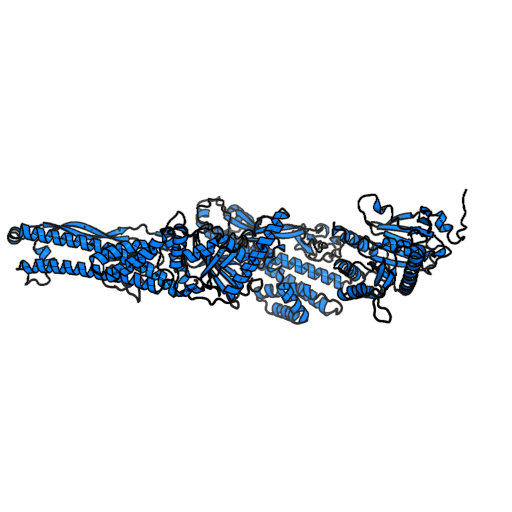ARG A C 1
ATOM 6367 O O . ARG A 1 795 ? -2.881 16.050 0.525 1.00 95.81 795 ARG A O 1
ATOM 6374 N N . ASP A 1 796 ? -3.971 16.493 -1.395 1.00 95.62 796 ASP A N 1
ATOM 6375 C CA . ASP A 1 796 ? -4.088 17.933 -1.159 1.00 95.62 796 ASP A CA 1
ATOM 6376 C C . ASP A 1 796 ? -5.019 18.228 0.023 1.00 95.62 796 ASP A C 1
ATOM 6378 O O . ASP A 1 796 ? -4.688 19.052 0.885 1.00 95.62 796 ASP A O 1
ATOM 6382 N N . PHE A 1 797 ? -6.102 17.458 0.162 1.00 95.44 797 PHE A N 1
ATOM 6383 C CA . PHE A 1 797 ? -6.937 17.463 1.360 1.00 95.44 797 PHE A CA 1
ATOM 6384 C C . PHE A 1 797 ? -6.122 17.139 2.622 1.00 95.44 797 PHE A C 1
ATOM 6386 O O . PHE A 1 797 ? -6.117 17.918 3.578 1.00 95.44 797 PHE A O 1
ATOM 6393 N N . LEU A 1 798 ? -5.367 16.036 2.634 1.00 95.50 798 LEU A N 1
ATOM 6394 C CA . LEU A 1 798 ? -4.573 15.615 3.799 1.00 95.50 798 LEU A CA 1
ATOM 6395 C C . LEU A 1 798 ? -3.470 16.614 4.156 1.00 95.50 798 LEU A C 1
ATOM 6397 O O . LEU A 1 798 ? -3.200 16.847 5.342 1.00 95.50 798 LEU A O 1
ATOM 6401 N N . LYS A 1 799 ? -2.842 17.225 3.147 1.00 93.81 799 LYS A N 1
ATOM 6402 C CA . LYS A 1 799 ? -1.817 18.260 3.323 1.00 93.81 799 LYS A CA 1
ATOM 6403 C C . LYS A 1 799 ? -2.377 19.446 4.106 1.00 93.81 799 LYS A C 1
ATOM 6405 O O . LYS A 1 799 ? -1.768 19.848 5.100 1.00 93.81 799 LYS A O 1
ATOM 6410 N N . ASN A 1 800 ? -3.549 19.931 3.699 1.00 91.31 800 ASN A N 1
ATOM 6411 C CA . ASN A 1 800 ? -4.203 21.111 4.266 1.00 91.31 800 ASN A CA 1
ATOM 6412 C C . ASN A 1 800 ? -4.986 20.815 5.555 1.00 91.31 800 ASN A C 1
ATOM 6414 O O . ASN A 1 800 ? -5.254 21.722 6.346 1.00 91.31 800 ASN A O 1
ATOM 6418 N N . THR A 1 801 ? -5.320 19.549 5.807 1.00 92.25 801 THR A N 1
ATOM 6419 C CA . THR A 1 801 ? -6.091 19.156 6.986 1.00 92.25 801 THR A CA 1
ATOM 6420 C C . THR A 1 801 ? -5.235 19.152 8.250 1.00 92.25 801 THR A C 1
ATOM 6422 O O . THR A 1 801 ? -4.203 18.470 8.351 1.00 92.25 801 THR A O 1
ATOM 6425 N N . LYS A 1 802 ? -5.700 19.905 9.254 1.00 91.56 802 LYS A N 1
ATOM 6426 C CA . LYS A 1 802 ? -5.100 19.930 10.590 1.00 91.56 802 LYS A CA 1
ATOM 6427 C C . LYS A 1 802 ? -5.353 18.594 11.303 1.00 91.56 802 LYS A C 1
ATOM 6429 O O . LYS A 1 802 ? -6.470 18.083 11.231 1.00 91.56 802 LYS A O 1
ATOM 6434 N N . PRO A 1 803 ? -4.341 18.023 11.978 1.00 92.94 803 PRO A N 1
ATOM 6435 C CA . PRO A 1 803 ? -4.541 16.828 12.784 1.00 92.94 803 PRO A CA 1
ATOM 6436 C C . PRO A 1 803 ? -5.490 17.137 13.948 1.00 92.94 803 PRO A C 1
ATOM 6438 O O . PRO A 1 803 ? -5.306 18.128 14.658 1.00 92.94 803 PRO A O 1
ATOM 6441 N N . GLN A 1 804 ? -6.499 16.290 14.132 1.00 94.88 804 GLN A N 1
ATOM 6442 C CA . GLN A 1 804 ? -7.492 16.411 15.191 1.00 94.88 804 GLN A CA 1
ATOM 6443 C C . GLN A 1 804 ? -7.113 15.496 16.367 1.00 94.88 804 GLN A C 1
ATOM 6445 O O . GLN A 1 804 ? -6.994 14.279 16.174 1.00 94.88 804 GLN A O 1
ATOM 6450 N N . PRO A 1 805 ? -6.921 16.036 17.586 1.00 95.31 805 PRO A N 1
ATOM 6451 C CA . PRO A 1 805 ? -6.683 15.233 18.781 1.00 95.31 805 PRO A CA 1
ATOM 6452 C C . PRO A 1 805 ? -7.878 14.338 19.120 1.00 95.31 805 PRO A C 1
ATOM 6454 O O . PRO A 1 805 ? -9.024 14.774 19.109 1.00 95.31 805 PRO A O 1
ATOM 6457 N N . LEU A 1 806 ? -7.619 13.097 19.526 1.00 94.12 806 LEU A N 1
ATOM 6458 C CA . LEU A 1 806 ? -8.670 12.105 19.785 1.00 94.12 806 LEU A CA 1
ATOM 6459 C C . LEU A 1 806 ? -9.259 12.150 21.204 1.00 94.12 806 LEU A C 1
ATOM 6461 O O . LEU A 1 806 ? -9.959 11.224 21.609 1.00 94.12 806 LEU A O 1
ATOM 6465 N N . LYS A 1 807 ? -9.008 13.209 21.982 1.00 93.06 807 LYS A N 1
ATOM 6466 C CA . LYS A 1 807 ? -9.440 13.292 23.389 1.00 93.06 807 LYS A CA 1
ATOM 6467 C C . LYS A 1 807 ? -10.962 13.166 23.540 1.00 93.06 807 LYS A C 1
ATOM 6469 O O . LYS A 1 807 ? -11.422 12.347 24.333 1.00 93.06 807 LYS A O 1
ATOM 6474 N N . THR A 1 808 ? -11.732 13.912 22.750 1.00 93.56 808 THR A N 1
ATOM 6475 C CA . THR A 1 808 ? -13.205 13.878 22.769 1.00 93.56 808 THR A CA 1
ATOM 6476 C C . THR A 1 808 ? -13.733 12.506 22.349 1.00 93.56 808 THR A C 1
ATOM 6478 O O . THR A 1 808 ? -14.583 11.933 23.021 1.00 93.56 808 THR A O 1
ATOM 6481 N N . THR A 1 809 ? -13.156 11.917 21.299 1.00 93.25 809 THR A N 1
ATOM 6482 C CA . THR A 1 809 ? -13.454 10.545 20.842 1.00 93.25 809 THR A CA 1
ATOM 6483 C C . THR A 1 809 ? -13.205 9.509 21.943 1.00 93.25 809 THR A C 1
ATOM 6485 O O . THR A 1 809 ? -14.036 8.641 22.216 1.00 93.25 809 THR A O 1
ATOM 6488 N N . VAL A 1 810 ? -12.087 9.634 22.657 1.00 91.50 810 VAL A N 1
ATOM 6489 C CA . VAL A 1 810 ? -11.763 8.782 23.804 1.00 91.50 810 VAL A CA 1
ATOM 6490 C C . VAL A 1 810 ? -12.774 8.951 24.948 1.00 91.50 810 VAL A C 1
ATOM 6492 O O . VAL A 1 810 ? -13.088 7.965 25.627 1.00 91.50 810 VAL A O 1
ATOM 6495 N N . GLU A 1 811 ? -13.286 10.165 25.170 1.00 91.62 811 GLU A N 1
ATOM 6496 C CA . GLU A 1 811 ? -14.359 10.444 26.132 1.00 91.62 811 GLU A CA 1
ATOM 6497 C C . GLU A 1 811 ? -15.699 9.824 25.709 1.00 91.62 811 GLU A C 1
ATOM 6499 O O . GLU A 1 811 ? -16.346 9.198 26.550 1.00 91.62 811 GLU A O 1
ATOM 6504 N N . VAL A 1 812 ? -16.079 9.909 24.427 1.00 92.19 812 VAL A N 1
ATOM 6505 C CA . VAL A 1 812 ? -17.295 9.277 23.870 1.00 92.19 812 VAL A CA 1
ATOM 6506 C C . VAL A 1 812 ? -17.283 7.773 24.130 1.00 92.19 812 VAL A C 1
ATOM 6508 O O . VAL A 1 812 ? -18.210 7.228 24.734 1.00 92.19 812 VAL A O 1
ATOM 6511 N N . LEU A 1 813 ? -16.198 7.100 23.740 1.00 89.56 813 LEU A N 1
ATOM 6512 C CA . LEU A 1 813 ? -16.048 5.654 23.915 1.00 89.56 813 LEU A CA 1
ATOM 6513 C C . LEU A 1 813 ? -16.049 5.254 25.404 1.00 89.56 813 LEU A C 1
ATOM 6515 O O . LEU A 1 813 ? -16.615 4.224 25.776 1.00 89.56 813 LEU A O 1
ATOM 6519 N N . ASN A 1 814 ? -15.482 6.088 26.284 1.00 87.31 814 ASN A N 1
ATOM 6520 C CA . ASN A 1 814 ? -15.575 5.911 27.738 1.00 87.31 814 ASN A CA 1
ATOM 6521 C C . ASN A 1 814 ? -17.005 6.005 28.264 1.00 87.31 814 ASN A C 1
ATOM 6523 O O . ASN A 1 814 ? -17.414 5.181 29.083 1.00 87.31 814 ASN A O 1
ATOM 6527 N N . GLU A 1 815 ? -17.745 7.025 27.840 1.00 89.50 815 GLU A N 1
ATOM 6528 C CA . GLU A 1 815 ? -19.077 7.292 28.368 1.00 89.50 815 GLU A CA 1
ATOM 6529 C C . GLU A 1 815 ? -20.079 6.219 27.916 1.00 89.50 815 GLU A C 1
ATOM 6531 O O . GLU A 1 815 ? -20.949 5.840 28.695 1.00 89.50 815 GLU A O 1
ATOM 6536 N N . ARG A 1 816 ? -19.893 5.608 26.734 1.00 87.06 816 ARG A N 1
ATOM 6537 C CA . ARG A 1 816 ? -20.667 4.421 26.307 1.00 87.06 816 ARG A CA 1
ATOM 6538 C C . ARG A 1 816 ? -20.413 3.199 27.194 1.00 87.06 816 ARG A C 1
ATOM 6540 O O . ARG A 1 816 ? -21.355 2.509 27.593 1.00 87.06 816 ARG A O 1
ATOM 6547 N N . ILE A 1 817 ? -19.150 2.950 27.550 1.00 85.00 817 ILE A N 1
ATOM 6548 C CA . ILE A 1 817 ? -18.784 1.882 28.499 1.00 85.00 817 ILE A CA 1
ATOM 6549 C C . ILE A 1 817 ? -19.429 2.149 29.863 1.00 85.00 817 ILE A C 1
ATOM 6551 O O . ILE A 1 817 ? -19.993 1.244 30.479 1.00 85.00 817 ILE A O 1
ATOM 6555 N N . ARG A 1 818 ? -19.403 3.406 30.313 1.00 86.56 818 ARG A N 1
ATOM 6556 C CA . ARG A 1 818 ? -20.034 3.822 31.566 1.00 86.56 818 ARG A CA 1
ATOM 6557 C C . ARG A 1 818 ? -21.554 3.663 31.534 1.00 86.56 818 ARG A C 1
ATOM 6559 O O . ARG A 1 818 ? -22.090 3.108 32.485 1.00 86.56 818 ARG A O 1
ATOM 6566 N N . LEU A 1 819 ? -22.233 4.068 30.458 1.00 88.00 819 LEU A N 1
ATOM 6567 C CA . LEU A 1 819 ? -23.678 3.878 30.279 1.00 88.00 819 LEU A CA 1
ATOM 6568 C C . LEU A 1 819 ? -24.058 2.397 30.407 1.00 88.00 819 LEU A C 1
ATOM 6570 O O . LEU A 1 819 ? -24.963 2.054 31.169 1.00 88.00 819 LEU A O 1
ATOM 6574 N N . THR A 1 820 ? -23.320 1.524 29.716 1.00 86.31 820 THR A N 1
ATOM 6575 C CA . THR A 1 820 ? -23.525 0.067 29.765 1.00 86.31 820 THR A CA 1
ATOM 6576 C C . THR A 1 820 ? -23.373 -0.459 31.196 1.00 86.31 820 THR A C 1
ATOM 6578 O O . THR A 1 820 ? -24.235 -1.186 31.694 1.00 86.31 820 THR A O 1
ATOM 6581 N N . ALA A 1 821 ? -22.315 -0.038 31.897 1.00 85.31 821 ALA A N 1
ATOM 6582 C CA . ALA A 1 821 ? -22.066 -0.420 33.284 1.00 85.31 821 ALA A CA 1
ATOM 6583 C C . ALA A 1 821 ? -23.141 0.109 34.252 1.00 85.31 821 ALA A C 1
ATOM 6585 O O . ALA A 1 821 ? -23.600 -0.636 35.119 1.00 85.31 821 ALA A O 1
ATOM 6586 N N . CYS A 1 822 ? -23.584 1.361 34.090 1.00 87.38 822 CYS A N 1
ATOM 6587 C CA . CYS A 1 822 ? -24.666 1.961 34.874 1.00 87.38 822 CYS A CA 1
ATOM 6588 C C . CYS A 1 822 ? -25.968 1.173 34.715 1.00 87.38 822 CYS A C 1
ATOM 6590 O O . CYS A 1 822 ? -26.622 0.867 35.709 1.00 87.38 822 CYS A O 1
ATOM 6592 N N . ILE A 1 823 ? -26.332 0.804 33.486 1.00 87.38 823 ILE A N 1
ATOM 6593 C CA . ILE A 1 823 ? -27.574 0.070 33.214 1.00 87.38 823 ILE A CA 1
ATOM 6594 C C . ILE A 1 823 ? -27.510 -1.355 33.739 1.00 87.38 823 ILE A C 1
ATOM 6596 O O . ILE A 1 823 ? -28.486 -1.824 34.323 1.00 87.38 823 ILE A O 1
ATOM 6600 N N . GLN A 1 824 ? -26.379 -2.038 33.565 1.00 85.62 824 GLN A N 1
ATOM 6601 C CA . GLN A 1 824 ? -26.213 -3.383 34.103 1.00 85.62 824 GLN A CA 1
ATOM 6602 C C . GLN A 1 824 ? -26.295 -3.375 35.634 1.00 85.62 824 GLN A C 1
ATOM 6604 O O . GLN A 1 824 ? -27.043 -4.160 36.214 1.00 85.62 824 GLN A O 1
ATOM 6609 N N . ASN A 1 825 ? -25.611 -2.430 36.285 1.00 84.81 825 ASN A N 1
ATOM 6610 C CA . ASN A 1 825 ? -25.688 -2.262 37.732 1.00 84.81 825 ASN A CA 1
ATOM 6611 C C . ASN A 1 825 ? -27.117 -1.921 38.192 1.00 84.81 825 ASN A C 1
ATOM 6613 O O . ASN A 1 825 ? -27.605 -2.503 39.158 1.00 84.81 825 ASN A O 1
ATOM 6617 N N . LEU A 1 826 ? -27.817 -1.034 37.476 1.00 86.69 826 LEU A N 1
ATOM 6618 C CA . LEU A 1 826 ? -29.209 -0.683 37.759 1.00 86.69 826 LEU A CA 1
ATOM 6619 C C . LEU A 1 826 ? -30.135 -1.903 37.656 1.00 86.69 826 LEU A C 1
ATOM 6621 O O . LEU A 1 826 ? -30.921 -2.125 38.571 1.00 86.69 826 LEU A O 1
ATOM 6625 N N . LYS A 1 827 ? -30.028 -2.720 36.600 1.00 88.19 827 LYS A N 1
ATOM 6626 C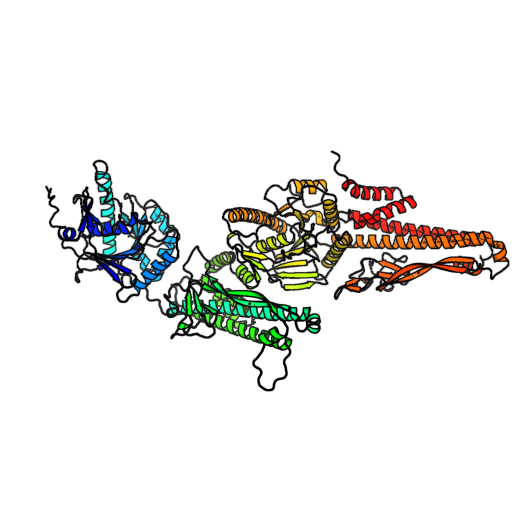 CA . LYS A 1 827 ? -30.819 -3.957 36.449 1.00 88.19 827 LYS A CA 1
ATOM 6627 C C . LYS A 1 827 ? -30.616 -4.908 37.630 1.00 88.19 827 LYS A C 1
ATOM 6629 O O . LYS A 1 827 ? -31.594 -5.332 38.238 1.00 88.19 827 LYS A O 1
ATOM 6634 N N . GLU A 1 828 ? -29.362 -5.163 38.003 1.00 86.94 828 GLU A N 1
ATOM 6635 C CA . GLU A 1 828 ? -29.017 -6.035 39.136 1.00 86.94 828 GLU A CA 1
ATOM 6636 C C . GLU A 1 828 ? -29.554 -5.498 40.474 1.00 86.94 828 GLU A C 1
ATOM 6638 O O . GLU A 1 828 ? -29.978 -6.268 41.339 1.00 86.94 828 GLU A O 1
ATOM 6643 N N . ARG A 1 829 ? -29.572 -4.171 40.660 1.00 83.31 829 ARG A N 1
ATOM 6644 C CA . ARG A 1 829 ? -30.136 -3.561 41.873 1.00 83.31 829 ARG A CA 1
ATOM 6645 C C . ARG A 1 829 ? -31.655 -3.539 41.889 1.00 83.31 829 ARG A C 1
ATOM 6647 O O . ARG A 1 829 ? -32.223 -3.682 42.965 1.00 83.31 829 ARG A O 1
ATOM 6654 N N . ILE A 1 830 ? -32.312 -3.381 40.742 1.00 84.50 830 ILE A N 1
ATOM 6655 C CA . ILE A 1 830 ? -33.770 -3.522 40.653 1.00 84.50 830 ILE A CA 1
ATOM 6656 C C . ILE A 1 830 ? -34.168 -4.932 41.086 1.00 84.50 830 ILE A C 1
ATOM 6658 O O . ILE A 1 830 ? -35.012 -5.061 41.965 1.00 84.50 830 ILE A O 1
ATOM 6662 N N . GLU A 1 831 ? -33.494 -5.956 40.564 1.00 86.62 831 GLU A N 1
ATOM 6663 C CA . GLU A 1 831 ? -33.745 -7.351 40.935 1.00 86.62 831 GLU A CA 1
ATOM 6664 C C . GLU A 1 831 ? -33.525 -7.594 42.440 1.00 86.62 831 GLU A C 1
ATOM 6666 O O . GLU A 1 831 ? -34.386 -8.155 43.120 1.00 86.62 831 GLU A O 1
ATOM 6671 N N . LEU A 1 832 ? -32.414 -7.102 43.006 1.00 86.62 832 LEU A N 1
ATOM 6672 C CA . LEU A 1 832 ? -32.164 -7.192 44.450 1.00 86.62 832 LEU A CA 1
ATOM 6673 C C . LEU A 1 832 ? -33.236 -6.458 45.273 1.00 86.62 832 LEU A C 1
ATOM 6675 O O . LEU A 1 832 ? -33.654 -6.950 46.323 1.00 86.62 832 LEU A O 1
ATOM 6679 N N . ASN A 1 833 ? -33.666 -5.279 44.826 1.00 85.31 833 ASN A N 1
ATOM 6680 C CA . ASN A 1 833 ? -34.670 -4.481 45.524 1.00 85.31 833 ASN A CA 1
ATOM 6681 C C . ASN A 1 833 ? -36.044 -5.155 45.481 1.00 85.31 833 ASN A C 1
ATOM 6683 O O . ASN A 1 833 ? -36.721 -5.173 46.505 1.00 85.31 833 ASN A O 1
ATOM 6687 N N . GLU A 1 834 ? -36.429 -5.751 44.353 1.00 85.44 834 GLU A N 1
ATOM 6688 C CA . GLU A 1 834 ? -37.665 -6.531 44.214 1.00 85.44 834 GLU A CA 1
ATOM 6689 C C . GLU A 1 834 ? -37.663 -7.744 45.156 1.00 85.44 834 GLU A C 1
ATOM 6691 O O . GLU A 1 834 ? -38.636 -7.968 45.879 1.00 85.44 834 GLU A O 1
ATOM 6696 N N . GLN A 1 835 ? -36.542 -8.467 45.255 1.00 87.62 835 GLN A N 1
ATOM 6697 C CA . GLN A 1 835 ? -36.410 -9.581 46.201 1.00 87.62 835 GLN A CA 1
ATOM 6698 C C . GLN A 1 835 ? -36.472 -9.117 47.666 1.00 87.62 835 GLN A C 1
ATOM 6700 O O . GLN A 1 835 ? -37.151 -9.744 48.479 1.00 87.62 835 GLN A O 1
ATOM 6705 N N . LYS A 1 836 ? -35.831 -7.993 48.016 1.00 86.06 836 LYS A N 1
ATOM 6706 C CA . LYS A 1 836 ? -35.931 -7.403 49.366 1.00 86.06 836 LYS A CA 1
ATOM 6707 C C . LYS A 1 836 ? -37.341 -6.910 49.688 1.00 86.06 836 LYS A C 1
ATOM 6709 O O . LYS A 1 836 ? -37.792 -7.049 50.821 1.00 86.06 836 LYS A O 1
ATOM 6714 N N . GLN A 1 837 ? -38.048 -6.333 48.719 1.00 85.44 837 GLN A N 1
ATOM 6715 C CA . GLN A 1 837 ? -39.444 -5.933 48.896 1.00 85.44 837 GLN A CA 1
ATOM 6716 C C . GLN A 1 837 ? -40.342 -7.153 49.117 1.00 85.44 837 GLN A C 1
ATOM 6718 O O . GLN A 1 837 ? -41.235 -7.094 49.961 1.00 85.44 837 GLN A O 1
ATOM 6723 N N . ASN A 1 838 ? -40.077 -8.268 48.431 1.00 87.19 838 ASN A N 1
ATOM 6724 C CA . ASN A 1 838 ? -40.767 -9.529 48.685 1.00 87.19 838 ASN A CA 1
ATOM 6725 C C . ASN A 1 838 ? -40.455 -10.089 50.087 1.00 87.19 838 ASN A C 1
ATOM 6727 O O . ASN A 1 838 ? -41.388 -10.473 50.789 1.00 87.19 838 ASN A O 1
ATOM 6731 N N . GLU A 1 839 ? -39.192 -10.042 50.539 1.00 86.12 839 GLU A N 1
ATOM 6732 C CA . GLU A 1 839 ? -38.801 -10.384 51.923 1.00 86.12 839 GLU A CA 1
ATOM 6733 C C . GLU A 1 839 ? -39.617 -9.552 52.932 1.00 86.12 839 GLU A C 1
ATOM 6735 O O . GLU A 1 839 ? -40.258 -10.092 53.834 1.00 86.12 839 GLU A O 1
ATOM 6740 N N . ILE A 1 840 ? -39.656 -8.226 52.749 1.00 85.38 840 ILE A N 1
ATOM 6741 C CA . ILE A 1 840 ? -40.407 -7.303 53.614 1.00 85.38 840 ILE A CA 1
ATOM 6742 C C . ILE A 1 840 ? -41.911 -7.602 53.571 1.00 85.38 840 ILE A C 1
ATOM 6744 O O . ILE A 1 840 ? -42.568 -7.571 54.612 1.00 85.38 840 ILE A O 1
ATOM 6748 N N . LYS A 1 841 ? -42.471 -7.900 52.394 1.00 87.62 841 LYS A N 1
ATOM 6749 C CA . LYS A 1 841 ? -43.889 -8.241 52.227 1.00 87.62 841 LYS A CA 1
ATOM 6750 C C . LYS A 1 841 ? -44.245 -9.523 52.980 1.00 87.62 841 LYS A C 1
ATOM 6752 O O . LYS A 1 841 ? -45.199 -9.504 53.755 1.00 87.62 841 LYS A O 1
ATOM 6757 N N . GLN A 1 842 ? -43.450 -10.582 52.825 1.00 85.88 842 GLN A N 1
ATOM 6758 C CA . GLN A 1 842 ? -43.618 -11.840 53.559 1.00 85.88 842 GLN A CA 1
ATOM 6759 C C . GLN A 1 842 ? -43.550 -11.608 55.073 1.00 85.88 842 GLN A C 1
ATOM 6761 O O . GLN A 1 842 ? -44.405 -12.099 55.809 1.00 85.88 842 GLN A O 1
ATOM 6766 N N . ILE A 1 843 ? -42.599 -10.789 55.540 1.00 83.81 843 ILE A N 1
ATOM 6767 C CA . ILE A 1 843 ? -42.492 -10.407 56.954 1.00 83.81 843 ILE A CA 1
ATOM 6768 C C . ILE A 1 843 ? -43.745 -9.653 57.419 1.00 83.81 843 ILE A C 1
ATOM 6770 O O . ILE A 1 843 ? -44.283 -9.984 58.472 1.00 83.81 843 ILE A O 1
ATOM 6774 N N . LYS A 1 844 ? -44.240 -8.666 56.659 1.00 83.31 844 LYS A N 1
ATOM 6775 C CA . LYS A 1 844 ? -45.448 -7.896 57.016 1.00 83.31 844 LYS A CA 1
ATOM 6776 C C . LYS A 1 844 ? -46.693 -8.780 57.081 1.00 83.31 844 LYS A C 1
ATOM 6778 O O . LYS A 1 844 ? -47.455 -8.688 58.042 1.00 83.31 844 LYS A O 1
ATOM 6783 N N . GLU A 1 845 ? -46.903 -9.631 56.080 1.00 85.44 845 GLU A N 1
ATOM 6784 C CA . GLU A 1 845 ? -48.040 -10.558 56.021 1.00 85.44 845 GLU A CA 1
ATOM 6785 C C . GLU A 1 845 ? -47.995 -11.561 57.174 1.00 85.44 845 GLU A C 1
ATOM 6787 O O . GLU A 1 845 ? -48.985 -11.736 57.887 1.00 85.44 845 GLU A O 1
ATOM 6792 N N . ALA A 1 846 ? -46.829 -12.161 57.411 1.00 80.50 846 ALA A N 1
ATOM 6793 C CA . ALA A 1 846 ? -46.641 -13.121 58.484 1.00 80.50 846 ALA A CA 1
ATOM 6794 C C . ALA A 1 846 ? -46.769 -12.472 59.872 1.00 80.50 846 ALA A C 1
ATOM 6796 O O . ALA A 1 846 ? -47.413 -13.045 60.749 1.00 80.50 846 ALA A O 1
ATOM 6797 N N . TYR A 1 847 ? -46.245 -11.256 60.060 1.00 77.38 847 TYR A N 1
ATOM 6798 C CA . TYR A 1 847 ? -46.413 -10.488 61.295 1.00 77.38 847 TYR A CA 1
ATOM 6799 C C . TYR A 1 847 ? -47.886 -10.154 61.554 1.00 77.38 847 TYR A C 1
ATOM 6801 O O . TYR A 1 847 ? -48.358 -10.311 62.675 1.00 77.38 847 TYR A O 1
ATOM 6809 N N . ASN A 1 848 ? -48.633 -9.723 60.532 1.00 80.62 848 ASN A N 1
ATOM 6810 C CA . ASN A 1 848 ? -50.057 -9.407 60.670 1.00 80.62 848 ASN A CA 1
ATOM 6811 C C . ASN A 1 848 ? -50.913 -10.651 60.948 1.00 80.62 848 ASN A C 1
ATOM 6813 O O . ASN A 1 848 ? -51.889 -10.558 61.689 1.00 80.62 848 ASN A O 1
ATOM 6817 N N . LYS A 1 849 ? -50.550 -11.805 60.378 1.00 81.62 849 LYS A N 1
ATOM 6818 C CA . LYS A 1 849 ? -51.286 -13.067 60.530 1.00 81.62 849 LYS A CA 1
ATOM 6819 C C . LYS A 1 849 ? -50.983 -13.792 61.846 1.00 81.62 849 LYS A C 1
ATOM 6821 O O . LYS A 1 849 ? -51.897 -14.340 62.451 1.00 81.62 849 LYS A O 1
ATOM 6826 N N . HIS A 1 850 ? -49.727 -13.780 62.293 1.00 76.25 850 HIS A N 1
ATOM 6827 C CA . HIS A 1 850 ? -49.243 -14.561 63.442 1.00 76.25 850 HIS A CA 1
ATOM 6828 C C . HIS A 1 850 ? -48.832 -13.687 64.638 1.00 76.25 850 HIS A C 1
ATOM 6830 O O . HIS A 1 850 ? -48.068 -14.122 65.499 1.00 76.25 850 HIS A O 1
ATOM 6836 N N . GLU A 1 851 ? -49.340 -12.453 64.729 1.00 72.75 851 GLU A N 1
ATOM 6837 C CA . GLU A 1 851 ? -48.929 -11.474 65.746 1.00 72.75 851 GLU A CA 1
ATOM 6838 C C . GLU A 1 851 ? -49.026 -12.016 67.184 1.00 72.75 851 GLU A C 1
ATOM 6840 O O . GLU A 1 851 ? -48.090 -11.881 67.977 1.00 72.75 851 GLU A O 1
ATOM 6845 N N . ALA A 1 852 ? -50.159 -12.635 67.532 1.00 71.06 852 ALA A N 1
ATOM 6846 C CA . ALA A 1 852 ? -50.406 -13.159 68.874 1.00 71.06 852 ALA A CA 1
ATOM 6847 C C . ALA A 1 852 ? -49.498 -14.359 69.205 1.00 71.06 852 ALA A C 1
ATOM 6849 O O . ALA A 1 852 ? -48.995 -14.470 70.324 1.00 71.06 852 ALA A O 1
ATOM 6850 N N . GLU A 1 853 ? -49.249 -15.228 68.223 1.00 74.50 853 GLU A N 1
ATOM 6851 C CA . GLU A 1 853 ? -48.385 -16.409 68.346 1.00 74.50 853 GLU A CA 1
ATOM 6852 C C . GLU A 1 853 ? -46.917 -16.002 68.517 1.00 74.50 853 GLU A C 1
ATOM 6854 O O . GLU A 1 853 ? -46.249 -16.481 69.435 1.00 74.50 853 GLU A O 1
ATOM 6859 N N . MET A 1 854 ? -46.453 -15.036 67.719 1.00 68.69 854 MET A N 1
ATOM 6860 C CA . MET A 1 854 ? -45.110 -14.455 67.812 1.00 68.69 854 MET A CA 1
ATOM 6861 C C . MET A 1 854 ? -44.855 -13.730 69.138 1.00 68.69 854 MET A C 1
ATOM 6863 O O . MET A 1 854 ? -43.727 -13.725 69.631 1.00 68.69 854 MET A O 1
ATOM 6867 N N . LYS A 1 855 ? -45.885 -13.108 69.729 1.00 68.69 855 LYS A N 1
ATOM 6868 C CA . LYS A 1 855 ? -45.787 -12.454 71.045 1.00 68.69 855 LYS A CA 1
ATOM 6869 C C . LYS A 1 855 ? -45.798 -13.456 72.204 1.00 68.69 855 LYS A C 1
ATOM 6871 O O . LYS A 1 855 ? -45.131 -13.218 73.208 1.00 68.69 855 LYS A O 1
ATOM 6876 N N . LYS A 1 856 ? -46.537 -14.566 72.076 1.00 74.62 856 LYS A N 1
ATOM 6877 C CA . LYS A 1 856 ? -46.687 -15.591 73.127 1.00 74.62 856 LYS A CA 1
ATOM 6878 C C . LYS A 1 856 ? -45.535 -16.602 73.146 1.00 74.62 856 LYS A C 1
ATOM 6880 O O . LYS A 1 856 ? -45.160 -17.063 74.222 1.00 74.62 856 LYS A O 1
ATOM 6885 N N . ASN A 1 857 ? -44.966 -16.938 71.986 1.00 74.25 857 ASN A N 1
ATOM 6886 C CA . ASN A 1 857 ? -43.867 -17.893 71.849 1.00 74.25 857 ASN A CA 1
ATOM 6887 C C . ASN A 1 857 ? -42.639 -17.239 71.194 1.00 74.25 857 ASN A C 1
ATOM 6889 O O . ASN A 1 857 ? -42.601 -17.028 69.984 1.00 74.25 857 ASN A O 1
ATOM 6893 N N . LYS A 1 858 ? -41.592 -16.998 71.993 1.00 66.94 858 LYS A N 1
ATOM 6894 C CA . LYS A 1 858 ? -40.327 -16.400 71.528 1.00 66.94 858 LYS A CA 1
ATOM 6895 C C . LYS A 1 858 ? -39.574 -17.252 70.494 1.00 66.94 858 LYS A C 1
ATOM 6897 O O . LYS A 1 858 ? -38.757 -16.700 69.767 1.00 66.94 858 LYS A O 1
ATOM 6902 N N . ASN A 1 859 ? -39.860 -18.554 70.418 1.00 75.19 859 ASN A N 1
ATOM 6903 C CA . ASN A 1 859 ? -39.233 -19.488 69.478 1.00 75.19 859 ASN A CA 1
ATOM 6904 C C . ASN A 1 859 ? -40.076 -19.715 68.211 1.00 75.19 859 ASN A C 1
ATOM 6906 O O . ASN A 1 859 ? -39.729 -20.571 67.403 1.00 75.19 859 ASN A O 1
ATOM 6910 N N . PHE A 1 860 ? -41.195 -19.002 68.036 1.00 75.06 860 PHE A N 1
ATOM 6911 C CA . PHE A 1 860 ? -41.985 -19.094 66.810 1.00 75.06 860 PHE A CA 1
ATOM 6912 C C . PHE A 1 860 ? -41.198 -18.511 65.630 1.00 75.06 860 PHE A C 1
ATOM 6914 O O . PHE A 1 860 ? -40.721 -17.374 65.695 1.00 75.06 860 PHE A O 1
ATOM 6921 N N . THR A 1 861 ? -41.083 -19.284 64.553 1.00 79.56 861 THR A N 1
ATOM 6922 C CA . THR A 1 861 ? -40.349 -18.913 63.340 1.00 79.56 861 THR A CA 1
ATOM 6923 C C . THR A 1 861 ? -41.275 -18.809 62.141 1.00 79.56 861 THR A C 1
ATOM 6925 O O . THR A 1 861 ? -42.204 -19.601 61.997 1.00 79.56 861 THR A O 1
ATOM 6928 N N . ILE A 1 862 ? -40.970 -17.876 61.245 1.00 81.06 862 ILE A N 1
ATOM 6929 C CA . ILE A 1 862 ? -41.579 -17.773 59.917 1.00 81.06 862 ILE A CA 1
ATOM 6930 C C . ILE A 1 862 ? -40.529 -18.019 58.846 1.00 81.06 862 ILE A C 1
ATOM 6932 O O . ILE A 1 862 ? -39.422 -17.494 58.939 1.00 81.06 862 ILE A O 1
ATOM 6936 N N . ASP A 1 863 ? -40.875 -18.793 57.826 1.00 84.19 863 ASP A N 1
ATOM 6937 C CA . ASP A 1 863 ? -40.000 -18.968 56.673 1.00 84.19 863 ASP A CA 1
ATOM 6938 C C . ASP A 1 863 ? -40.110 -17.749 55.764 1.00 84.19 863 ASP A C 1
ATOM 6940 O O . ASP A 1 863 ? -41.194 -17.408 55.285 1.00 84.19 863 ASP A O 1
ATOM 6944 N N . VAL A 1 864 ? -38.976 -17.094 55.535 1.00 87.12 864 VAL A N 1
ATOM 6945 C CA . VAL A 1 864 ? -38.876 -15.923 54.664 1.00 87.12 864 VAL A CA 1
ATOM 6946 C C . VAL A 1 864 ? -37.820 -16.189 53.600 1.00 87.12 864 VAL A C 1
ATOM 6948 O O . VAL A 1 864 ? -36.740 -16.709 53.898 1.00 87.12 864 VAL A O 1
ATOM 6951 N N . ASP A 1 865 ? -38.124 -15.817 52.361 1.00 87.38 865 ASP A N 1
ATOM 6952 C CA . ASP A 1 865 ? -37.169 -15.838 51.261 1.00 87.38 865 ASP A CA 1
ATOM 6953 C C . ASP A 1 865 ? -36.211 -14.649 51.410 1.00 87.38 865 ASP A C 1
ATOM 6955 O O . ASP A 1 865 ? -36.530 -13.509 51.070 1.00 87.38 865 ASP A O 1
ATOM 6959 N N . GLU A 1 866 ? -35.020 -14.908 51.948 1.00 86.56 866 GLU A N 1
ATOM 6960 C CA . GLU A 1 866 ? -33.994 -13.889 52.146 1.00 86.56 866 GLU A CA 1
ATOM 6961 C C . GLU A 1 866 ? -33.057 -13.818 50.926 1.00 86.56 866 GLU A C 1
ATOM 6963 O O . GLU A 1 866 ? -32.429 -14.829 50.576 1.00 86.56 866 GLU A O 1
ATOM 6968 N N . PRO A 1 867 ? -32.902 -12.638 50.295 1.00 89.44 867 PRO A N 1
ATOM 6969 C CA . PRO A 1 867 ? -31.910 -12.439 49.252 1.00 89.44 867 PRO A CA 1
ATOM 6970 C C . PRO A 1 867 ? -30.497 -12.349 49.839 1.00 89.44 867 PRO A C 1
ATOM 6972 O O . PRO A 1 867 ? -30.235 -11.627 50.805 1.00 89.44 867 PRO A O 1
ATOM 6975 N N . TYR A 1 868 ? -29.551 -13.033 49.206 1.00 87.50 868 TYR A N 1
ATOM 6976 C CA . TYR A 1 868 ? -28.127 -12.964 49.513 1.00 87.50 868 TY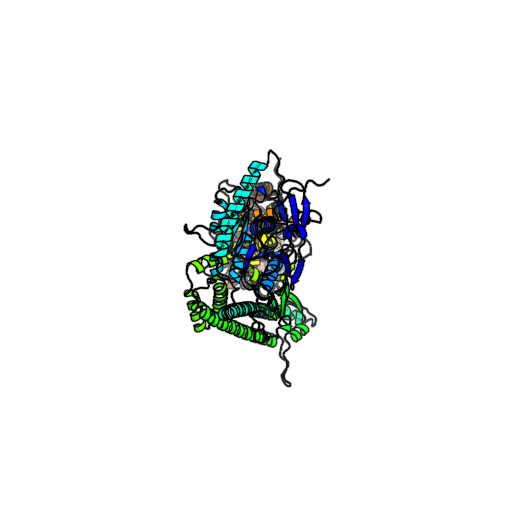R A CA 1
ATOM 6977 C C . TYR A 1 868 ? -27.299 -12.881 48.226 1.00 87.50 868 TYR A C 1
ATOM 6979 O O . TYR A 1 868 ? -27.773 -13.183 47.132 1.00 87.50 868 TYR A O 1
ATOM 6987 N N . LYS A 1 869 ? -26.044 -12.436 48.354 1.00 88.94 869 LYS A N 1
ATOM 6988 C CA . LYS A 1 869 ? -25.102 -12.359 47.231 1.00 88.94 869 LYS A CA 1
ATOM 6989 C C . LYS A 1 869 ? -24.150 -13.546 47.265 1.00 88.94 869 LYS A C 1
ATOM 6991 O O . LYS A 1 869 ? -23.506 -13.780 48.288 1.00 88.94 869 LYS A O 1
ATOM 6996 N N . GLU A 1 870 ? -24.032 -14.232 46.142 1.00 90.38 870 GLU A N 1
ATOM 6997 C CA . GLU A 1 870 ? -23.060 -15.299 45.899 1.00 90.38 870 GLU A CA 1
ATOM 6998 C C . GLU A 1 870 ? -22.125 -14.893 44.756 1.00 90.38 870 GLU A C 1
ATOM 7000 O O . GLU A 1 870 ? -22.449 -13.994 43.981 1.00 90.38 870 GLU A O 1
ATOM 7005 N N . THR A 1 871 ? -20.954 -15.516 44.654 1.00 91.19 871 THR A N 1
ATOM 7006 C CA . THR A 1 871 ? -20.062 -15.338 43.508 1.00 91.19 871 THR A CA 1
ATOM 7007 C C . THR A 1 871 ? -20.296 -16.437 42.474 1.00 91.19 871 THR A C 1
ATOM 7009 O O . THR A 1 871 ? -20.377 -17.616 42.804 1.00 91.19 871 THR A O 1
ATOM 7012 N N . GLU A 1 872 ? -20.389 -16.054 41.206 1.00 90.12 872 GLU A N 1
ATOM 7013 C CA . GLU A 1 872 ? -20.516 -16.970 40.074 1.00 90.12 872 GLU A CA 1
ATOM 7014 C C . GLU A 1 872 ? -19.322 -16.795 39.137 1.00 90.12 872 GLU A C 1
ATOM 7016 O O . GLU A 1 872 ? -18.935 -15.670 38.810 1.00 90.12 872 GLU A O 1
ATOM 7021 N N . THR A 1 873 ? -18.732 -17.904 38.695 1.00 88.19 873 THR A N 1
ATOM 7022 C CA . THR A 1 873 ? -17.640 -17.888 37.718 1.00 88.19 873 THR A CA 1
ATOM 7023 C C . THR A 1 873 ? -18.142 -17.412 36.362 1.00 88.19 873 THR A C 1
ATOM 7025 O O . THR A 1 873 ? -19.125 -17.935 35.840 1.00 88.19 873 THR A O 1
ATOM 7028 N N . ILE A 1 874 ? -17.434 -16.470 35.750 1.00 82.69 874 ILE A N 1
ATOM 7029 C CA . ILE A 1 874 ? -17.697 -16.036 34.374 1.00 82.69 874 ILE A CA 1
ATOM 7030 C C . ILE A 1 874 ? -16.780 -16.799 33.415 1.00 82.69 874 ILE A C 1
ATOM 7032 O O . ILE A 1 874 ? -15.708 -17.265 33.811 1.00 82.69 874 ILE A O 1
ATOM 7036 N N . ARG A 1 875 ? -17.171 -16.912 32.136 1.00 66.44 875 ARG A N 1
ATOM 7037 C CA . ARG A 1 875 ? -16.249 -17.324 31.064 1.00 66.44 875 ARG A CA 1
ATOM 7038 C C . ARG A 1 875 ? -15.187 -16.230 30.899 1.00 66.44 875 ARG A C 1
ATOM 7040 O O . ARG A 1 875 ? -15.323 -15.353 30.061 1.00 66.44 875 ARG A O 1
ATOM 7047 N N . GLY A 1 876 ? -14.185 -16.249 31.771 1.00 55.03 876 GLY A N 1
ATOM 7048 C CA . GLY A 1 876 ? -13.030 -15.360 31.769 1.00 55.03 876 GLY A CA 1
ATOM 7049 C C . GLY A 1 876 ? -11.756 -16.145 31.475 1.00 55.03 876 GLY A C 1
ATOM 7050 O O . GLY A 1 876 ? -11.652 -17.337 31.777 1.00 55.03 876 GLY A O 1
ATOM 7051 N N . GLY A 1 877 ? -10.777 -15.486 30.865 1.00 52.19 877 GLY A N 1
ATOM 7052 C CA . GLY A 1 877 ? -9.523 -16.119 30.479 1.00 52.19 877 GLY A CA 1
ATOM 7053 C C . GLY A 1 877 ? -8.549 -15.153 29.817 1.00 52.19 877 GLY A C 1
ATOM 7054 O O . GLY A 1 877 ? -8.918 -14.062 29.381 1.00 52.19 877 GLY A O 1
ATOM 7055 N N . LYS A 1 878 ? -7.279 -15.567 29.745 1.00 47.75 878 LYS A N 1
ATOM 7056 C CA . LYS A 1 878 ? -6.268 -14.848 28.969 1.00 47.75 878 LYS A CA 1
ATOM 7057 C C . LYS A 1 878 ? -6.466 -15.116 27.484 1.00 47.75 878 LYS A C 1
ATOM 7059 O O . LYS A 1 878 ? -6.175 -16.217 27.020 1.00 47.75 878 LYS A O 1
ATOM 7064 N N . TRP A 1 879 ? -6.905 -14.112 26.733 1.00 40.03 879 TRP A N 1
ATOM 7065 C CA . TRP A 1 879 ? -6.782 -14.136 25.277 1.00 40.03 879 TRP A CA 1
ATOM 7066 C C . TRP A 1 879 ? -5.406 -13.549 24.918 1.00 40.03 879 TRP A C 1
ATOM 7068 O O . TRP A 1 879 ? -5.125 -12.375 25.142 1.00 40.03 879 TRP A O 1
ATOM 7078 N N . GLY A 1 880 ? -4.467 -14.386 24.474 1.00 49.12 880 GLY A N 1
ATOM 7079 C CA . GLY A 1 880 ? -3.072 -13.965 24.270 1.00 49.12 880 GLY A CA 1
ATOM 7080 C C . GLY A 1 880 ? -2.324 -13.578 25.563 1.00 49.12 880 GLY A C 1
ATOM 7081 O O . GLY A 1 880 ? -2.628 -14.064 26.651 1.00 49.12 880 GLY A O 1
ATOM 7082 N N . LEU A 1 881 ? -1.292 -12.729 25.449 1.00 38.91 881 LEU A N 1
ATOM 7083 C CA . LEU A 1 881 ? -0.409 -12.345 26.568 1.00 38.91 881 LEU A CA 1
ATOM 7084 C C . LEU A 1 881 ? -0.951 -11.191 27.443 1.00 38.91 881 LEU A C 1
ATOM 7086 O O . LEU A 1 881 ? -0.398 -10.962 28.519 1.00 38.91 881 LEU A O 1
ATOM 7090 N N . VAL A 1 882 ? -2.011 -10.479 27.022 1.00 40.97 882 VAL A N 1
ATOM 7091 C CA . VAL A 1 882 ? -2.393 -9.176 27.618 1.00 40.97 882 VAL A CA 1
ATOM 7092 C C . VAL A 1 882 ? -3.890 -9.018 27.936 1.00 40.97 882 VAL A C 1
ATOM 7094 O O . VAL A 1 882 ? -4.206 -8.268 28.858 1.00 40.97 882 VAL A O 1
ATOM 7097 N N . PHE A 1 883 ? -4.810 -9.729 27.266 1.00 49.06 883 PHE A N 1
ATOM 7098 C CA . PHE A 1 883 ? -6.240 -9.618 27.580 1.00 49.06 883 PHE A CA 1
ATOM 7099 C C . PHE A 1 883 ? -6.577 -10.389 28.853 1.00 49.06 883 PHE A C 1
ATOM 7101 O O . PHE A 1 883 ? -6.292 -11.578 28.956 1.00 49.06 883 PHE A O 1
ATOM 7108 N N . LEU A 1 884 ? -7.192 -9.710 29.815 1.00 61.50 884 LEU A N 1
ATOM 7109 C CA . LEU A 1 884 ? -7.728 -10.287 31.044 1.00 61.50 884 LEU A CA 1
ATOM 7110 C C . LEU A 1 884 ? -9.211 -9.957 31.058 1.00 61.50 884 LEU A C 1
ATOM 7112 O O . LEU A 1 884 ? -9.608 -8.921 31.591 1.00 61.50 884 LEU A O 1
ATOM 7116 N N . GLU A 1 885 ? -10.024 -10.789 30.419 1.00 70.25 885 GLU A N 1
ATOM 7117 C CA . GLU A 1 885 ? -11.470 -10.656 30.546 1.00 70.25 885 GLU A CA 1
ATOM 7118 C C . GLU A 1 885 ? -11.877 -11.048 31.965 1.00 70.25 885 GLU A C 1
ATOM 7120 O O . GLU A 1 885 ? -11.664 -12.183 32.386 1.00 70.25 885 GLU A O 1
ATOM 7125 N N . GLY A 1 886 ? -12.408 -10.081 32.710 1.00 80.69 886 GLY A N 1
ATOM 7126 C CA . GLY A 1 886 ? -12.794 -10.250 34.106 1.00 80.69 886 GLY A CA 1
ATOM 7127 C C . GLY A 1 886 ? -13.818 -9.202 34.521 1.00 80.69 886 GLY A C 1
ATOM 7128 O O . GLY A 1 886 ? -13.930 -8.151 33.886 1.00 80.69 886 GLY A O 1
ATOM 7129 N N . ALA A 1 887 ? -14.561 -9.465 35.589 1.00 88.31 887 ALA A N 1
ATOM 7130 C CA . ALA A 1 887 ? -15.470 -8.489 36.171 1.00 88.31 887 ALA A CA 1
ATOM 7131 C C . ALA A 1 887 ? -14.711 -7.614 37.170 1.00 88.31 887 ALA A C 1
ATOM 7133 O O . ALA A 1 887 ? -13.967 -8.125 38.008 1.00 88.31 887 ALA A O 1
ATOM 7134 N N . VAL A 1 888 ? -14.909 -6.295 37.102 1.00 92.12 888 VAL A N 1
ATOM 7135 C CA . VAL A 1 888 ? -14.448 -5.391 38.164 1.00 92.12 888 VAL A CA 1
ATOM 7136 C C . VAL A 1 888 ? -15.548 -5.292 39.205 1.00 92.12 888 VAL A C 1
ATOM 7138 O O . VAL A 1 888 ? -16.632 -4.782 38.910 1.00 92.12 888 VAL A O 1
ATOM 7141 N N . THR A 1 889 ? -15.277 -5.778 40.413 1.00 92.81 889 THR A N 1
ATOM 7142 C CA . THR A 1 889 ? -16.255 -5.868 41.500 1.00 92.81 889 THR A CA 1
ATOM 7143 C C . THR A 1 889 ? -15.783 -5.104 42.735 1.00 92.81 889 THR A C 1
ATOM 7145 O O . THR A 1 889 ? -14.586 -4.949 42.974 1.00 92.81 889 THR A O 1
ATOM 7148 N N . CYS A 1 890 ? -16.724 -4.574 43.515 1.00 94.44 890 CYS A N 1
ATOM 7149 C CA . CYS A 1 890 ? -16.447 -3.887 44.777 1.00 94.44 890 CYS A CA 1
ATOM 7150 C C . CYS A 1 890 ? -16.619 -4.854 45.950 1.00 94.44 890 CYS A C 1
ATOM 7152 O O . CYS A 1 890 ? -17.717 -5.376 46.135 1.00 94.44 890 CYS A O 1
ATOM 7154 N N . ASN A 1 891 ? -15.602 -5.030 46.796 1.00 92.50 891 ASN A N 1
ATOM 7155 C CA . ASN A 1 891 ? -15.706 -5.929 47.954 1.00 92.50 891 ASN A CA 1
ATOM 7156 C C . ASN A 1 891 ? -16.505 -5.334 49.121 1.00 92.50 891 ASN A C 1
ATOM 7158 O O . ASN A 1 891 ? -17.108 -6.080 49.889 1.00 92.50 891 ASN A O 1
ATOM 7162 N N . ILE A 1 892 ? -16.566 -4.002 49.230 1.00 93.12 892 ILE A N 1
ATOM 7163 C CA . ILE A 1 892 ? -17.364 -3.321 50.262 1.00 93.12 892 ILE A CA 1
ATOM 7164 C C . ILE A 1 892 ? -18.853 -3.373 49.910 1.00 93.12 892 ILE A C 1
ATOM 7166 O O . ILE A 1 892 ? -19.669 -3.801 50.719 1.00 93.12 892 ILE A O 1
ATOM 7170 N N . CYS A 1 893 ? -19.215 -2.961 48.692 1.00 90.00 893 CYS A N 1
ATOM 7171 C CA . CYS A 1 893 ? -20.618 -2.936 48.263 1.00 90.00 893 CYS A CA 1
ATOM 7172 C C . CYS A 1 893 ? -21.124 -4.321 47.803 1.00 90.00 893 CYS A C 1
ATOM 7174 O O . CYS A 1 893 ? -22.333 -4.550 47.696 1.00 90.00 893 CYS A O 1
ATOM 7176 N N . LYS A 1 894 ? -20.203 -5.255 47.524 1.00 91.25 894 LYS A N 1
ATOM 7177 C CA . LYS A 1 894 ? -20.462 -6.544 46.861 1.00 91.25 894 LYS A CA 1
ATOM 7178 C C . LYS A 1 894 ? -21.182 -6.359 45.523 1.00 91.25 894 LYS A C 1
ATOM 7180 O O . LYS A 1 894 ? -22.222 -6.957 45.278 1.00 91.25 894 LYS A O 1
ATOM 7185 N N . GLU A 1 895 ? -20.714 -5.434 44.696 1.00 90.38 895 GLU A N 1
ATOM 7186 C CA . GLU A 1 895 ? -21.387 -5.030 43.450 1.00 90.38 895 GLU A CA 1
ATOM 7187 C C . GLU A 1 895 ? -20.496 -5.256 42.237 1.00 90.38 895 GLU A C 1
ATOM 7189 O O . GLU A 1 895 ? -19.279 -5.087 42.327 1.00 90.38 895 GLU A O 1
ATOM 7194 N N . ASN A 1 896 ? -21.110 -5.581 41.099 1.00 91.06 896 ASN A N 1
ATOM 7195 C CA . ASN A 1 896 ? -20.430 -5.628 39.810 1.00 91.06 896 ASN A CA 1
ATOM 7196 C C . ASN A 1 896 ? -20.378 -4.211 39.239 1.00 91.06 896 ASN A C 1
ATOM 7198 O O . ASN A 1 896 ? -21.407 -3.612 38.926 1.00 91.06 896 ASN A O 1
ATOM 7202 N N . CYS A 1 897 ? -19.179 -3.642 39.164 1.00 90.81 897 CYS A N 1
ATOM 7203 C CA . CYS A 1 897 ? -18.975 -2.261 38.734 1.00 90.81 897 CYS A CA 1
ATOM 7204 C C . CYS A 1 897 ? -18.705 -2.156 37.234 1.00 90.81 897 CYS A C 1
ATOM 7206 O O . CYS A 1 897 ? -19.051 -1.148 36.633 1.00 90.81 897 CYS A O 1
ATOM 7208 N N . HIS A 1 898 ? -18.083 -3.168 36.628 1.00 88.88 898 HIS A N 1
ATOM 7209 C CA . HIS A 1 898 ? -17.913 -3.241 35.179 1.00 88.88 898 HIS A CA 1
ATOM 7210 C C . HIS A 1 898 ? -17.853 -4.703 34.729 1.00 88.88 898 HIS A C 1
ATOM 7212 O O . HIS A 1 898 ? -16.850 -5.388 34.949 1.00 88.88 898 HIS A O 1
ATOM 7218 N N . TYR A 1 899 ? -18.946 -5.166 34.125 1.00 82.88 899 TYR A N 1
ATOM 7219 C CA . TYR A 1 899 ? -19.082 -6.455 33.453 1.00 82.88 899 TYR A CA 1
ATOM 7220 C C . TYR A 1 899 ? -20.371 -6.444 32.605 1.00 82.88 899 TYR A C 1
ATOM 7222 O O . TYR A 1 899 ? -21.370 -5.915 33.093 1.00 82.88 899 TYR A O 1
ATOM 7230 N N . PRO A 1 900 ? -20.390 -7.037 31.396 1.00 74.81 900 PRO A N 1
ATOM 7231 C CA . PRO A 1 900 ? -19.242 -7.556 30.642 1.00 74.81 900 PRO A CA 1
ATOM 7232 C C . PRO A 1 900 ? -18.356 -6.429 30.076 1.00 74.81 900 PRO A C 1
ATOM 7234 O O . PRO A 1 900 ? -18.702 -5.256 30.172 1.00 74.81 900 PRO A O 1
ATOM 7237 N N . GLY A 1 901 ? -17.197 -6.773 29.498 1.00 71.00 901 GLY A N 1
ATOM 7238 C CA . GLY A 1 901 ? -16.420 -5.836 28.668 1.00 71.00 901 GLY A CA 1
ATOM 7239 C C . GLY A 1 901 ? -15.156 -5.215 29.280 1.00 71.00 901 GLY A C 1
ATOM 7240 O O . GLY A 1 901 ? -14.467 -4.463 28.591 1.00 71.00 901 GLY A O 1
ATOM 7241 N N . CYS A 1 902 ? -14.771 -5.553 30.516 1.00 78.88 902 CYS A N 1
ATOM 7242 C CA . CYS A 1 902 ? -13.498 -5.101 31.092 1.00 78.88 902 CYS A CA 1
ATOM 7243 C C . CYS A 1 902 ? -12.326 -6.009 30.671 1.00 78.88 902 CYS A C 1
ATOM 7245 O O . CYS A 1 902 ? -11.948 -6.929 31.394 1.00 78.88 902 CYS A O 1
ATOM 7247 N N . THR A 1 903 ? -11.715 -5.746 29.515 1.00 68.00 903 THR A N 1
ATOM 7248 C CA . THR A 1 903 ? -10.713 -6.645 28.902 1.00 68.00 903 THR A CA 1
ATOM 7249 C C . THR A 1 903 ? -9.250 -6.239 29.129 1.00 68.00 903 THR A C 1
ATOM 7251 O O . THR A 1 903 ? -8.403 -7.116 29.293 1.00 68.00 903 THR A O 1
ATOM 7254 N N . MET A 1 904 ? -8.936 -4.940 29.207 1.00 62.81 904 MET A N 1
ATOM 7255 C CA . MET A 1 904 ? -7.541 -4.446 29.244 1.00 62.81 904 MET A CA 1
ATOM 7256 C C . MET A 1 904 ? -7.046 -3.970 30.613 1.00 62.81 904 MET A C 1
ATOM 7258 O O . MET A 1 904 ? -5.848 -4.031 30.893 1.00 62.81 904 MET A O 1
ATOM 7262 N N . ALA A 1 905 ? -7.939 -3.520 31.500 1.00 71.06 905 ALA A N 1
ATOM 7263 C CA . ALA A 1 905 ? -7.534 -3.027 32.815 1.00 71.06 905 ALA A CA 1
ATOM 7264 C C . ALA A 1 905 ? -6.824 -4.142 33.603 1.00 71.06 905 ALA A C 1
ATOM 7266 O O . ALA A 1 905 ? -7.465 -5.104 34.020 1.00 71.06 905 ALA A O 1
ATOM 7267 N N . ARG A 1 906 ? -5.503 -4.048 33.797 1.00 73.56 906 ARG A N 1
ATOM 7268 C CA . ARG A 1 906 ? -4.746 -5.033 34.600 1.00 73.56 906 ARG A CA 1
ATOM 7269 C C . ARG A 1 906 ? -5.100 -4.955 36.082 1.00 73.56 906 ARG A C 1
ATOM 7271 O O . ARG A 1 906 ? -5.027 -5.952 36.788 1.00 73.56 906 ARG A O 1
ATOM 7278 N N . LYS A 1 907 ? -5.458 -3.756 36.538 1.00 83.56 907 LYS A N 1
ATOM 7279 C CA . LYS A 1 907 ? -5.902 -3.454 37.896 1.00 83.56 907 LYS A CA 1
ATOM 7280 C C . LYS A 1 907 ? -7.225 -2.691 37.830 1.00 83.56 907 LYS A C 1
ATOM 7282 O O . LYS A 1 907 ? -7.440 -1.975 36.851 1.00 83.56 907 LYS A O 1
ATOM 7287 N N . PRO A 1 908 ? -8.072 -2.772 38.868 1.00 86.19 908 PRO A N 1
ATOM 7288 C CA . PRO A 1 908 ? -9.313 -2.002 38.954 1.00 86.19 908 PRO A CA 1
ATOM 7289 C C . PRO A 1 908 ? -9.120 -0.501 38.729 1.00 86.19 908 PRO A C 1
ATOM 7291 O O . PRO A 1 908 ? -9.935 0.098 38.041 1.00 86.19 908 PRO A O 1
ATOM 7294 N N . ALA A 1 909 ? -8.009 0.068 39.209 1.00 86.12 909 ALA A N 1
ATOM 7295 C CA . ALA A 1 909 ? -7.619 1.465 38.999 1.00 86.12 909 ALA A CA 1
ATOM 7296 C C . ALA A 1 909 ? -7.601 1.901 37.523 1.00 86.12 909 ALA A C 1
ATOM 7298 O O . ALA A 1 909 ? -7.893 3.042 37.193 1.00 86.12 909 ALA A O 1
ATOM 7299 N N . HIS A 1 910 ? -7.285 0.978 36.610 1.00 83.88 910 HIS A N 1
ATOM 7300 C CA . HIS A 1 910 ? -7.182 1.265 35.175 1.00 83.88 910 HIS A CA 1
ATOM 7301 C C . HIS A 1 910 ? -8.512 1.033 34.440 1.00 83.88 910 HIS A C 1
ATOM 7303 O O . HIS A 1 910 ? -8.563 1.068 33.213 1.00 83.88 910 HIS A O 1
ATOM 7309 N N . CYS A 1 911 ? -9.584 0.707 35.164 1.00 86.88 911 CYS A N 1
ATOM 7310 C CA . CYS A 1 911 ? -10.890 0.454 34.580 1.00 86.88 911 CYS A CA 1
ATOM 7311 C C . CYS A 1 911 ? -11.607 1.770 34.257 1.00 86.88 911 CYS A C 1
ATOM 7313 O O . CYS A 1 911 ? -11.643 2.675 35.082 1.00 86.88 911 CYS A O 1
ATOM 7315 N N . ASN A 1 912 ? -12.283 1.830 33.108 1.00 82.62 912 ASN A N 1
ATOM 7316 C CA . ASN A 1 912 ? -12.954 3.028 32.576 1.00 82.62 912 ASN A CA 1
ATOM 7317 C C . ASN A 1 912 ? -14.045 3.613 33.492 1.00 82.62 912 ASN A C 1
ATOM 7319 O O . ASN A 1 912 ? -14.459 4.756 33.324 1.00 82.62 912 ASN A O 1
ATOM 7323 N N . VAL A 1 913 ? -14.522 2.823 34.455 1.00 87.44 913 VAL A N 1
ATOM 7324 C CA . VAL A 1 913 ? -15.516 3.246 35.447 1.00 87.44 913 VAL A CA 1
ATOM 7325 C C . VAL A 1 913 ? -14.895 3.896 36.689 1.00 87.44 913 VAL A C 1
ATOM 7327 O O . VAL A 1 913 ? -15.634 4.409 37.533 1.00 87.44 913 VAL A O 1
ATOM 7330 N N . MET A 1 914 ? -13.566 3.884 36.820 1.00 89.12 914 MET A N 1
ATOM 7331 C CA . MET A 1 914 ? -12.841 4.607 37.863 1.00 89.12 914 MET A CA 1
ATOM 7332 C C . MET A 1 914 ? -12.512 6.020 37.373 1.00 89.12 914 MET A C 1
ATOM 7334 O O . MET A 1 914 ? -11.929 6.196 36.305 1.00 89.12 914 MET A O 1
ATOM 7338 N N . LYS A 1 915 ? -12.870 7.038 38.158 1.00 84.44 915 LYS A N 1
ATOM 7339 C CA . LYS A 1 915 ? -12.468 8.434 37.936 1.00 84.44 915 LYS A CA 1
ATOM 7340 C C . LYS A 1 915 ? -11.871 8.978 39.229 1.00 84.44 915 LYS A C 1
ATOM 7342 O O . LYS A 1 915 ? -12.465 8.819 40.292 1.00 84.44 915 LYS A O 1
ATOM 7347 N N . TRP A 1 916 ? -10.702 9.615 39.134 1.00 84.75 916 TRP A N 1
ATOM 7348 C CA . TRP A 1 916 ? -10.018 10.238 40.278 1.00 84.75 916 TRP A CA 1
ATOM 7349 C C . TRP A 1 916 ? -9.820 9.280 41.469 1.00 84.75 916 TRP A C 1
ATOM 7351 O O . TRP A 1 916 ? -10.085 9.628 42.619 1.00 84.75 916 TRP A O 1
ATOM 7361 N N . GLY A 1 917 ? -9.421 8.035 41.186 1.00 88.62 917 GLY A N 1
ATOM 7362 C CA . GLY A 1 917 ? -9.192 7.008 42.208 1.00 88.62 917 GLY A CA 1
ATOM 7363 C C . GLY A 1 917 ? -10.459 6.433 42.855 1.00 88.62 917 GLY A C 1
ATOM 7364 O O . GLY A 1 917 ? -10.367 5.708 43.848 1.00 88.62 917 GLY A O 1
ATOM 7365 N N . ARG A 1 918 ? -11.654 6.755 42.341 1.00 93.12 918 ARG A N 1
ATOM 7366 C CA . ARG A 1 918 ? -12.944 6.299 42.881 1.00 93.12 918 ARG A CA 1
ATOM 7367 C C . ARG A 1 918 ? -13.824 5.664 41.817 1.00 93.12 918 ARG A C 1
ATOM 7369 O O . ARG A 1 918 ? -13.834 6.076 40.659 1.00 93.12 918 ARG A O 1
ATOM 7376 N N . CYS A 1 919 ? -14.619 4.686 42.232 1.00 91.81 919 CYS A N 1
ATOM 7377 C CA . CYS A 1 919 ? -15.603 4.049 41.371 1.00 91.81 919 CYS A CA 1
ATOM 7378 C C . CYS A 1 919 ? -16.801 4.965 41.144 1.00 91.81 919 CYS A C 1
ATOM 7380 O O . CYS A 1 919 ? -17.391 5.489 42.087 1.00 91.81 919 CYS A O 1
ATOM 7382 N N . THR A 1 920 ? -17.191 5.121 39.883 1.00 88.81 920 THR A N 1
ATOM 7383 C CA . THR A 1 920 ? -18.368 5.909 39.502 1.00 88.81 920 THR A CA 1
ATOM 7384 C C . THR A 1 920 ? -19.662 5.097 39.502 1.00 88.81 920 THR A C 1
ATOM 7386 O O . THR A 1 920 ? -20.722 5.689 39.328 1.00 88.81 920 THR A O 1
ATOM 7389 N N . ILE A 1 921 ? -19.596 3.778 39.732 1.00 89.44 921 ILE A N 1
ATOM 7390 C CA . ILE A 1 921 ? -20.731 2.848 39.592 1.00 89.44 921 ILE A CA 1
ATOM 7391 C C . ILE A 1 921 ? -21.241 2.335 40.943 1.00 89.44 921 ILE A C 1
ATOM 7393 O O . ILE A 1 921 ? -22.445 2.347 41.181 1.00 89.44 921 ILE A O 1
ATOM 7397 N N . CYS A 1 922 ? -20.364 1.901 41.857 1.00 89.56 922 CYS A N 1
ATOM 7398 C CA . CYS A 1 922 ? -20.831 1.283 43.101 1.00 89.56 922 CYS A CA 1
ATOM 7399 C C . CYS A 1 922 ? -21.527 2.270 44.049 1.00 89.56 922 CYS A C 1
ATOM 7401 O O . CYS A 1 922 ? -21.252 3.471 44.013 1.00 89.56 922 CYS A O 1
ATOM 7403 N N . THR A 1 923 ? -22.408 1.762 44.919 1.00 84.88 923 THR A N 1
ATOM 7404 C CA . THR A 1 923 ? -23.281 2.575 45.796 1.00 84.88 923 THR A CA 1
ATOM 7405 C C . THR A 1 923 ? -22.528 3.662 46.554 1.00 84.88 923 THR A C 1
ATOM 7407 O O . THR A 1 923 ? -22.920 4.823 46.530 1.00 84.88 923 THR A O 1
ATOM 7410 N N . ASN A 1 924 ? -21.408 3.304 47.181 1.00 87.38 924 ASN A N 1
ATOM 7411 C CA . ASN A 1 924 ? -20.661 4.217 48.048 1.00 87.38 924 ASN A CA 1
ATOM 7412 C C . ASN A 1 924 ? -19.550 4.985 47.312 1.00 87.38 924 ASN A C 1
ATOM 7414 O O . ASN A 1 924 ? -18.690 5.576 47.967 1.00 87.38 924 ASN A O 1
ATOM 7418 N N . LYS A 1 925 ? -19.512 4.921 45.970 1.00 90.75 925 LYS A N 1
ATOM 7419 C CA . LYS A 1 925 ? -18.437 5.479 45.127 1.00 90.75 925 LYS A CA 1
ATOM 7420 C C . LYS A 1 925 ? -17.046 5.169 45.701 1.00 90.75 925 LYS A C 1
ATOM 7422 O O . LYS A 1 925 ? -16.202 6.049 45.890 1.00 90.75 925 LYS A O 1
ATOM 7427 N N . CYS A 1 926 ? -16.859 3.901 46.073 1.00 94.38 926 CYS A N 1
ATOM 7428 C CA . CYS A 1 926 ? -15.721 3.450 46.859 1.00 94.38 926 CYS A CA 1
ATOM 7429 C C . CYS A 1 926 ? -14.381 3.719 46.150 1.00 94.38 926 CYS A C 1
ATOM 7431 O O . CYS A 1 926 ? -14.336 3.714 44.916 1.00 94.38 926 CYS A O 1
ATOM 7433 N N . PRO A 1 927 ? -13.276 3.864 46.906 1.00 94.12 927 PRO A N 1
ATOM 7434 C CA . PRO A 1 927 ? -11.932 3.928 46.337 1.00 94.12 927 PRO A CA 1
ATOM 7435 C C . PRO A 1 927 ? -11.614 2.726 45.437 1.00 94.12 927 PRO A C 1
ATOM 7437 O O . PRO A 1 927 ? -12.085 1.609 45.665 1.00 94.12 927 PRO A O 1
ATOM 7440 N N . GLU A 1 928 ? -10.777 2.924 44.425 1.00 92.62 928 GLU A N 1
ATOM 7441 C CA . GLU A 1 928 ? -10.343 1.853 43.518 1.00 92.62 928 GLU A CA 1
ATOM 7442 C C . GLU A 1 928 ? -9.633 0.695 44.242 1.00 92.62 928 GLU A C 1
ATOM 7444 O O . GLU A 1 928 ? -9.703 -0.445 43.791 1.00 92.62 928 GLU A O 1
ATOM 7449 N N . THR A 1 929 ? -9.021 0.963 45.400 1.00 93.12 929 THR A N 1
ATOM 7450 C CA . THR A 1 929 ? -8.266 -0.009 46.209 1.00 93.12 929 THR A CA 1
ATOM 7451 C C . THR A 1 929 ? -9.120 -1.125 46.802 1.00 93.12 929 THR A C 1
ATOM 7453 O O . THR A 1 929 ? -8.597 -2.191 47.110 1.00 93.12 929 THR A O 1
ATOM 7456 N N . VAL A 1 930 ? -10.429 -0.905 46.959 1.00 95.38 930 VAL A N 1
ATOM 7457 C CA . VAL A 1 930 ? -11.359 -1.914 47.503 1.00 95.38 930 VAL A CA 1
ATOM 7458 C C . VAL A 1 930 ? -12.068 -2.716 46.412 1.00 95.38 930 VAL A C 1
ATOM 7460 O O . VAL A 1 930 ? -12.975 -3.506 46.699 1.00 95.38 930 VAL A O 1
ATOM 7463 N N . HIS A 1 931 ? -11.698 -2.473 45.157 1.00 93.94 931 HIS A N 1
ATOM 7464 C CA . HIS A 1 931 ? -12.184 -3.231 44.021 1.00 93.94 931 HIS A CA 1
ATOM 7465 C C . HIS A 1 931 ? -11.184 -4.322 43.658 1.00 93.94 931 HIS A C 1
ATOM 7467 O O . HIS A 1 931 ? -9.987 -4.200 43.910 1.00 93.94 931 HIS A O 1
ATOM 7473 N N . VAL A 1 932 ? -11.686 -5.383 43.039 1.00 92.31 932 VAL A N 1
ATOM 7474 C CA . VAL A 1 932 ? -10.881 -6.467 42.470 1.00 92.31 932 VAL A CA 1
ATOM 7475 C C . VAL A 1 932 ? -11.328 -6.722 41.041 1.00 92.31 932 VAL A C 1
ATOM 7477 O O . VAL A 1 932 ? -12.439 -6.354 40.655 1.00 92.31 932 VAL A O 1
ATOM 7480 N N . LYS A 1 933 ? -10.441 -7.304 40.235 1.00 89.38 933 LYS A N 1
ATOM 7481 C CA . LYS A 1 933 ? -10.764 -7.738 38.880 1.00 89.38 933 LYS A CA 1
ATOM 7482 C C . LYS A 1 933 ? -10.496 -9.227 38.775 1.00 89.38 933 LYS A C 1
ATOM 7484 O O . LYS A 1 933 ? -9.341 -9.629 38.833 1.00 89.38 933 LYS A O 1
ATOM 7489 N N . GLU A 1 934 ? -11.552 -10.010 38.611 1.00 87.56 934 GLU A N 1
ATOM 7490 C CA . GLU A 1 934 ? -11.484 -11.468 38.715 1.00 87.56 934 GLU A CA 1
ATOM 7491 C C . GLU A 1 934 ? -12.395 -12.164 37.694 1.00 87.56 934 GLU A C 1
ATOM 7493 O O . GLU A 1 934 ? -13.261 -11.543 37.073 1.00 87.56 934 GLU A O 1
ATOM 7498 N N . ASN A 1 935 ? -12.232 -13.482 37.549 1.00 87.81 935 ASN A N 1
ATOM 7499 C CA . ASN A 1 935 ? -13.058 -14.329 36.677 1.00 87.81 935 ASN A CA 1
ATOM 7500 C C . ASN A 1 935 ? -14.373 -14.766 37.350 1.00 87.81 935 ASN A C 1
ATOM 7502 O O . ASN A 1 935 ? -14.896 -15.850 37.080 1.00 87.81 935 ASN A O 1
ATOM 7506 N N . TRP A 1 936 ? -14.924 -13.930 38.227 1.00 88.94 936 TRP A N 1
ATOM 7507 C CA . TRP A 1 936 ? -16.217 -14.146 38.868 1.00 88.94 936 TRP A CA 1
ATOM 7508 C C . TRP A 1 936 ? -16.961 -12.824 39.050 1.00 88.94 936 TRP A C 1
ATOM 7510 O O . TRP A 1 936 ? -16.350 -11.758 39.101 1.00 88.94 936 TRP A O 1
ATOM 7520 N N . LYS A 1 937 ? -18.286 -12.897 39.166 1.00 91.62 937 LYS A N 1
ATOM 7521 C CA . LYS A 1 937 ? -19.176 -11.762 39.450 1.00 91.62 937 LYS A CA 1
ATOM 7522 C C . LYS A 1 937 ? -20.074 -12.070 40.649 1.00 91.62 937 LYS A C 1
ATOM 7524 O O . LYS A 1 937 ? -20.279 -13.236 40.971 1.00 91.62 937 LYS A O 1
ATOM 7529 N N . TYR A 1 938 ? -20.623 -11.049 41.295 1.00 91.19 938 TYR A N 1
ATOM 7530 C CA . TYR A 1 938 ? -21.686 -11.222 42.283 1.00 91.19 938 TYR A CA 1
ATOM 7531 C C . TYR A 1 938 ? -23.024 -11.491 41.583 1.00 91.19 938 TYR A C 1
ATOM 7533 O O . TYR A 1 938 ? -23.369 -10.809 40.623 1.00 91.19 938 TYR A O 1
ATOM 7541 N N . VAL A 1 939 ? -23.797 -12.446 42.082 1.00 90.31 939 VAL A N 1
ATOM 7542 C CA . VAL A 1 939 ? -25.179 -12.703 41.666 1.00 90.31 939 VAL A CA 1
ATOM 7543 C C . VAL A 1 939 ? -26.079 -12.752 42.887 1.00 90.31 939 VAL A C 1
ATOM 7545 O O . VAL A 1 939 ? -25.665 -13.198 43.961 1.00 90.31 939 VAL A O 1
ATOM 7548 N N . THR A 1 940 ? -27.304 -12.264 42.735 1.00 89.25 940 THR A N 1
ATOM 7549 C CA . THR A 1 940 ? -28.295 -12.310 43.808 1.00 89.25 940 THR A CA 1
ATOM 7550 C C . THR A 1 940 ? -29.050 -13.633 43.733 1.00 89.25 940 THR A C 1
ATOM 7552 O O . THR A 1 940 ? -29.567 -13.993 42.679 1.00 89.25 940 THR A O 1
ATOM 7555 N N . LYS A 1 941 ? -29.119 -14.358 44.850 1.00 87.62 941 LYS A N 1
ATOM 7556 C CA . LYS A 1 941 ? -29.922 -15.577 45.003 1.00 87.62 941 LYS A CA 1
ATOM 7557 C C . LYS A 1 941 ? -30.806 -15.470 46.237 1.00 87.62 941 LYS A C 1
ATOM 7559 O O . LYS A 1 941 ? -30.508 -14.716 47.159 1.00 87.62 941 LYS A O 1
ATOM 7564 N N . THR A 1 942 ? -31.871 -16.256 46.274 1.00 88.56 942 THR A N 1
ATOM 7565 C CA . THR A 1 942 ? -32.778 -16.359 47.418 1.00 88.56 942 THR A CA 1
ATOM 7566 C C . THR A 1 942 ? -32.583 -17.682 48.145 1.00 88.56 942 THR A C 1
ATOM 7568 O O . THR A 1 942 ? -32.303 -18.717 47.538 1.00 88.56 942 THR A O 1
ATOM 7571 N N . ARG A 1 943 ? -32.725 -17.653 49.470 1.00 88.81 943 ARG A N 1
ATOM 7572 C CA . ARG A 1 943 ? -32.769 -18.850 50.319 1.00 88.81 943 ARG A CA 1
ATOM 7573 C C . ARG A 1 943 ? -33.910 -18.724 51.322 1.00 88.81 943 ARG A C 1
ATOM 7575 O O . ARG A 1 943 ? -34.162 -17.631 51.825 1.00 88.81 943 ARG A O 1
ATOM 7582 N N . LYS A 1 944 ? -34.556 -19.840 51.654 1.00 89.44 944 LYS A N 1
ATOM 7583 C CA . LYS A 1 944 ? -35.541 -19.881 52.740 1.00 89.44 944 LYS A CA 1
ATOM 7584 C C . LYS A 1 944 ? -34.829 -19.895 54.083 1.00 89.44 944 LYS A C 1
ATOM 7586 O O . LYS A 1 944 ? -33.989 -20.763 54.319 1.00 89.44 944 LYS A O 1
ATOM 7591 N N . VAL A 1 945 ? -35.152 -18.932 54.939 1.00 85.88 945 VAL A N 1
ATOM 7592 C CA . VAL A 1 945 ? -34.586 -18.819 56.287 1.00 85.88 945 VAL A CA 1
ATOM 7593 C C . VAL A 1 945 ? -35.726 -18.724 57.300 1.00 85.88 945 VAL A C 1
ATOM 7595 O O . VAL A 1 945 ? -36.559 -17.824 57.162 1.00 85.88 945 VAL A O 1
ATOM 7598 N N . PRO A 1 946 ? -35.754 -19.586 58.333 1.00 85.31 946 PRO A N 1
ATOM 7599 C CA . PRO A 1 946 ? -36.666 -19.410 59.452 1.00 85.31 946 PRO A CA 1
ATOM 7600 C C . PRO A 1 946 ? -36.221 -18.196 60.280 1.00 85.31 946 PRO A C 1
ATOM 7602 O O . PRO A 1 946 ? -35.076 -18.129 60.728 1.00 85.31 946 PRO A O 1
ATOM 7605 N N . LYS A 1 947 ? -37.112 -17.222 60.485 1.00 83.06 947 LYS A N 1
ATOM 7606 C CA . LYS A 1 947 ? -36.854 -15.996 61.259 1.00 83.06 947 LYS A CA 1
ATOM 7607 C C . LYS A 1 947 ? -37.802 -15.881 62.445 1.00 83.06 947 LYS A C 1
ATOM 7609 O O . LYS A 1 947 ? -39.012 -16.037 62.285 1.00 83.06 947 LYS A O 1
ATOM 7614 N N . THR A 1 948 ? -37.270 -15.567 63.624 1.00 81.25 948 THR A N 1
ATOM 7615 C CA . THR A 1 948 ? -38.076 -15.216 64.803 1.00 81.25 948 THR A CA 1
ATOM 7616 C C . THR A 1 948 ? -38.435 -13.729 64.811 1.00 81.25 948 THR A C 1
ATOM 7618 O O . THR A 1 948 ? -37.832 -12.909 64.115 1.00 81.25 948 THR A O 1
ATOM 7621 N N . LEU A 1 949 ? -39.387 -13.345 65.665 1.00 73.50 949 LEU A N 1
ATOM 7622 C CA . LEU A 1 949 ? -39.739 -11.939 65.889 1.00 73.50 949 LEU A CA 1
ATOM 7623 C C . LEU A 1 949 ? -38.532 -11.092 66.336 1.00 73.50 949 LEU A C 1
ATOM 7625 O O . LEU A 1 949 ? -38.399 -9.937 65.926 1.00 73.50 949 LEU A O 1
ATOM 7629 N N . ASN A 1 950 ? -37.653 -11.661 67.165 1.00 74.81 950 ASN A N 1
ATOM 7630 C CA . ASN A 1 950 ? -36.455 -10.970 67.638 1.00 74.81 950 ASN A CA 1
ATOM 7631 C C . ASN A 1 950 ? -35.451 -10.749 66.502 1.00 74.81 950 ASN A C 1
ATOM 7633 O O . ASN A 1 950 ? -34.859 -9.676 66.438 1.00 74.81 950 ASN A O 1
ATOM 7637 N N . ASP A 1 951 ? -35.310 -11.711 65.585 1.00 75.56 951 ASP A N 1
ATOM 7638 C CA . ASP A 1 951 ? -34.420 -11.585 64.422 1.00 75.56 951 ASP A CA 1
ATOM 7639 C C . ASP A 1 951 ? -34.879 -10.463 63.483 1.00 75.56 951 ASP A C 1
ATOM 7641 O O . ASP A 1 951 ? -34.069 -9.681 62.983 1.00 75.56 951 ASP A O 1
ATOM 7645 N N . VAL A 1 952 ? -36.195 -10.341 63.278 1.00 73.69 952 VAL A N 1
ATOM 7646 C CA . VAL A 1 952 ? -36.786 -9.265 62.468 1.00 73.69 952 VAL A CA 1
ATOM 7647 C C . VAL A 1 952 ? -36.585 -7.904 63.144 1.00 73.69 952 VAL A C 1
ATOM 7649 O O . VAL A 1 952 ? -36.109 -6.970 62.499 1.00 73.69 952 VAL A O 1
ATOM 7652 N N . LYS A 1 953 ? -36.881 -7.780 64.445 1.00 73.75 953 LYS A N 1
ATOM 7653 C CA . LYS A 1 953 ? -36.680 -6.522 65.188 1.00 73.75 953 LYS A CA 1
ATOM 7654 C C . LYS A 1 953 ? -35.213 -6.102 65.230 1.00 73.75 953 LYS A C 1
ATOM 7656 O O . LYS A 1 953 ? -34.908 -4.952 64.942 1.00 73.75 953 LYS A O 1
ATOM 7661 N N . ALA A 1 954 ? -34.297 -7.037 65.488 1.00 74.88 954 ALA A N 1
ATOM 7662 C CA . ALA A 1 954 ? -32.861 -6.764 65.505 1.00 74.88 954 ALA A CA 1
ATOM 7663 C C . ALA A 1 954 ? -32.333 -6.244 64.155 1.00 74.88 954 ALA A C 1
ATOM 7665 O O . ALA A 1 954 ? -31.392 -5.452 64.131 1.00 74.88 954 ALA A O 1
ATOM 7666 N N . LYS A 1 955 ? -32.933 -6.669 63.035 1.00 71.62 955 LYS A N 1
ATOM 7667 C CA . LYS A 1 955 ? -32.548 -6.225 61.686 1.00 71.62 955 LYS A CA 1
ATOM 7668 C C . LYS A 1 955 ? -33.081 -4.826 61.342 1.00 71.62 955 LYS A C 1
ATOM 7670 O O . LYS A 1 955 ? -32.387 -4.092 60.641 1.00 71.62 955 LYS A O 1
ATOM 7675 N N . TYR A 1 956 ? -34.278 -4.452 61.809 1.00 70.25 956 TYR A N 1
ATOM 7676 C CA . TYR A 1 956 ? -34.979 -3.237 61.354 1.00 70.25 956 TYR A CA 1
ATOM 7677 C C . TYR A 1 956 ? -35.176 -2.143 62.421 1.00 70.25 956 TYR A C 1
ATOM 7679 O O . TYR A 1 956 ? -35.574 -1.033 62.074 1.00 70.25 956 TYR A O 1
ATOM 7687 N N . GLU A 1 957 ? -34.866 -2.394 63.695 1.00 70.19 957 GLU A N 1
ATOM 7688 C CA . GLU A 1 957 ? -34.951 -1.406 64.780 1.00 70.19 957 GLU A CA 1
ATOM 7689 C C . GLU A 1 957 ? -33.546 -1.036 65.286 1.00 70.19 957 GLU A C 1
ATOM 7691 O O . GLU A 1 957 ? -32.754 -1.893 65.672 1.00 70.19 957 GLU A O 1
ATOM 7696 N N . LYS A 1 958 ? -33.210 0.264 65.288 1.00 57.28 958 LYS A N 1
ATOM 7697 C CA . LYS A 1 958 ? -31.882 0.761 65.705 1.00 57.28 958 LYS A CA 1
ATOM 7698 C C . LYS A 1 958 ? -31.713 0.903 67.224 1.00 57.28 958 LYS A C 1
ATOM 7700 O O . LYS A 1 958 ? -30.579 0.909 67.691 1.00 57.28 958 LYS A O 1
ATOM 7705 N N . ASN A 1 959 ? -32.804 1.019 67.986 1.00 55.19 959 ASN A N 1
ATOM 7706 C CA . ASN A 1 959 ? -32.782 1.257 69.431 1.00 55.19 959 ASN A CA 1
ATOM 7707 C C . ASN A 1 959 ? -33.537 0.159 70.189 1.00 55.19 959 ASN A C 1
ATOM 7709 O O . ASN A 1 959 ? -34.734 -0.036 70.002 1.00 55.19 959 ASN A O 1
ATOM 7713 N N . LYS A 1 960 ? -32.848 -0.495 71.133 1.00 50.53 960 LYS A N 1
ATOM 7714 C CA . LYS A 1 960 ? -33.378 -1.598 71.961 1.00 50.53 960 LYS A CA 1
ATOM 7715 C C . LYS A 1 960 ? -34.576 -1.197 72.850 1.00 50.53 960 LYS A C 1
ATOM 7717 O O . LYS A 1 960 ? -35.260 -2.073 73.361 1.00 50.53 960 LYS A O 1
ATOM 7722 N N . ALA A 1 961 ? -34.827 0.107 73.027 1.00 49.56 961 ALA A N 1
ATOM 7723 C CA . ALA A 1 961 ? -35.906 0.669 73.848 1.00 49.56 961 ALA A CA 1
ATOM 7724 C C . ALA A 1 961 ? -37.225 0.942 73.084 1.00 49.56 961 ALA A C 1
ATOM 7726 O O . ALA A 1 961 ? -38.257 1.131 73.716 1.00 49.56 961 ALA A O 1
ATOM 7727 N N . GLU A 1 962 ? -37.229 0.925 71.743 1.00 47.25 962 GLU A N 1
ATOM 7728 C CA . GLU A 1 962 ? -38.446 1.091 70.911 1.00 47.25 962 GLU A CA 1
ATOM 7729 C C . GLU A 1 962 ? -39.168 -0.240 70.610 1.00 47.25 962 GLU A C 1
ATOM 7731 O O . GLU A 1 962 ? -40.218 -0.260 69.967 1.00 47.25 962 GLU A O 1
ATOM 7736 N N . CYS A 1 963 ? -38.629 -1.350 71.124 1.00 47.94 963 CYS A N 1
ATOM 7737 C CA . CYS A 1 963 ? -38.963 -2.737 70.788 1.00 47.94 963 CYS A CA 1
ATOM 7738 C C . CYS A 1 963 ? -40.387 -3.204 71.164 1.00 47.94 963 CYS A C 1
ATOM 7740 O O . CYS A 1 963 ? -40.728 -4.366 70.924 1.00 47.94 963 CYS A O 1
ATOM 7742 N N . GLU A 1 964 ? -41.229 -2.366 71.775 1.00 51.94 964 GLU A N 1
ATOM 7743 C CA . GLU A 1 964 ? -42.524 -2.790 72.335 1.00 51.94 964 GLU A CA 1
ATOM 7744 C C . GLU A 1 964 ? -43.748 -2.442 71.469 1.00 51.94 964 GLU A C 1
ATOM 7746 O O . GLU A 1 964 ? -44.805 -3.053 71.648 1.00 51.94 964 GLU A O 1
ATOM 7751 N N . LYS A 1 965 ? -43.642 -1.536 70.483 1.00 59.22 965 LYS A N 1
ATOM 7752 C CA . LYS A 1 965 ? -44.804 -1.078 69.691 1.00 59.22 965 LYS A CA 1
ATOM 7753 C C . LYS A 1 965 ? -44.854 -1.702 68.287 1.00 59.22 965 LYS A C 1
ATOM 7755 O O . LYS A 1 965 ? -43.864 -1.780 67.579 1.00 59.22 965 LYS A O 1
ATOM 7760 N N . LYS A 1 966 ? -46.045 -2.143 67.857 1.00 57.16 966 LYS A N 1
ATOM 7761 C CA . LYS A 1 966 ? -46.301 -2.679 66.500 1.00 57.16 966 LYS A CA 1
ATOM 7762 C C . LYS A 1 966 ? -46.111 -1.623 65.401 1.00 57.16 966 LYS A C 1
ATOM 7764 O O . LYS A 1 966 ? -45.687 -1.967 64.300 1.00 57.16 966 LYS A O 1
ATOM 7769 N N . SER A 1 967 ? -46.430 -0.357 65.691 1.00 61.28 967 SER A N 1
ATOM 7770 C CA . SER A 1 967 ? -46.347 0.737 64.714 1.00 61.28 967 SER A CA 1
ATOM 7771 C C . SER A 1 967 ? -44.906 1.020 64.283 1.00 61.28 967 SER A C 1
ATOM 7773 O O . SER A 1 967 ? -44.653 1.157 63.093 1.00 61.28 967 SER A O 1
ATOM 7775 N N . THR A 1 968 ? -43.944 0.985 65.211 1.00 70.75 968 THR A N 1
ATOM 7776 C CA . THR A 1 968 ? -42.533 1.314 64.947 1.00 70.75 968 THR A CA 1
ATOM 7777 C C . THR A 1 968 ? -41.854 0.320 63.999 1.00 70.75 968 THR A C 1
ATOM 7779 O O . THR A 1 968 ? -41.114 0.742 63.111 1.00 70.75 968 THR A O 1
ATOM 7782 N N . LEU A 1 969 ? -42.139 -0.986 64.103 1.00 72.06 969 LEU A N 1
ATOM 7783 C CA . LEU A 1 969 ? -41.579 -1.989 63.184 1.00 72.06 969 LEU A CA 1
ATOM 7784 C C . LEU A 1 969 ? -42.144 -1.860 61.761 1.00 72.06 969 LEU A C 1
ATOM 7786 O O . LEU A 1 969 ? -41.381 -1.899 60.795 1.00 72.06 969 LEU A O 1
ATOM 7790 N N . LEU A 1 970 ? -43.466 -1.704 61.617 1.00 75.56 970 LEU A N 1
ATOM 7791 C CA . LEU A 1 970 ? -44.099 -1.533 60.302 1.00 75.56 970 LEU A CA 1
ATOM 7792 C C . LEU A 1 970 ? -43.636 -0.233 59.628 1.00 75.56 970 LEU A C 1
ATOM 7794 O O . LEU A 1 970 ? -43.283 -0.271 58.449 1.00 75.56 970 LEU A O 1
ATOM 7798 N N . GLU A 1 971 ? -43.533 0.866 60.382 1.00 78.62 971 GLU A N 1
ATOM 7799 C CA . GLU A 1 971 ? -42.963 2.137 59.915 1.00 78.62 971 GLU A CA 1
ATOM 7800 C C . GLU A 1 971 ? -41.501 1.983 59.468 1.00 78.62 971 GLU A C 1
ATOM 7802 O O . GLU A 1 971 ? -41.105 2.527 58.439 1.00 78.62 971 GLU A O 1
ATOM 7807 N N . ASN A 1 972 ? -40.677 1.224 60.198 1.00 77.62 972 ASN A N 1
ATOM 7808 C CA . ASN A 1 972 ? -39.280 0.991 59.817 1.00 77.62 972 ASN A CA 1
ATOM 7809 C C . ASN A 1 972 ? -39.155 0.122 58.553 1.00 77.62 972 ASN A C 1
ATOM 7811 O O . ASN A 1 972 ? -38.307 0.397 57.703 1.00 77.62 972 ASN A O 1
ATOM 7815 N N . LEU A 1 973 ? -40.031 -0.871 58.374 1.00 78.19 973 LEU A N 1
ATOM 7816 C CA . LEU A 1 973 ? -40.120 -1.650 57.131 1.00 78.19 973 LEU A CA 1
ATOM 7817 C C . LEU A 1 973 ? -40.596 -0.788 55.944 1.00 78.19 973 LEU A C 1
ATOM 7819 O O . LEU A 1 973 ? -40.147 -0.983 54.811 1.00 78.19 973 LEU A O 1
ATOM 7823 N N . GLU A 1 974 ? -41.483 0.181 56.181 1.00 80.88 974 GLU A N 1
ATOM 7824 C CA . GLU A 1 974 ? -41.881 1.182 55.179 1.00 80.88 974 GLU A CA 1
ATOM 7825 C C . GLU A 1 974 ? -40.741 2.136 54.830 1.00 80.88 974 GLU A C 1
ATOM 7827 O O . GLU A 1 974 ? -40.495 2.355 53.644 1.00 80.88 974 GLU A O 1
ATOM 7832 N N . LYS A 1 975 ? -39.982 2.617 55.823 1.00 82.94 975 LYS A N 1
ATOM 7833 C CA . LYS A 1 975 ? -38.770 3.426 55.605 1.00 82.94 975 LYS A CA 1
ATOM 7834 C C . LYS A 1 975 ? -37.713 2.678 54.793 1.00 82.94 975 LYS A C 1
ATOM 7836 O O . LYS A 1 975 ? -37.071 3.271 53.930 1.00 82.94 975 LYS A O 1
ATOM 7841 N N . GLU A 1 976 ? -37.528 1.379 55.028 1.00 80.31 976 GLU A N 1
ATOM 7842 C CA . GLU A 1 976 ? -36.606 0.575 54.215 1.00 80.31 976 GLU A CA 1
ATOM 7843 C C . GLU A 1 976 ? -37.130 0.431 52.777 1.00 80.31 976 GLU A C 1
ATOM 7845 O O . GLU A 1 976 ? -36.374 0.594 51.820 1.00 80.31 976 GLU A O 1
ATOM 7850 N N . THR A 1 977 ? -38.440 0.231 52.600 1.00 80.38 977 THR A N 1
ATOM 7851 C CA . THR A 1 977 ? -39.072 0.189 51.268 1.00 80.38 977 THR A CA 1
ATOM 7852 C C . THR A 1 977 ? -38.908 1.520 50.522 1.00 80.38 977 THR A C 1
ATOM 7854 O O . THR A 1 977 ? -38.567 1.528 49.333 1.00 80.38 977 THR A O 1
ATOM 7857 N N . SER A 1 978 ? -39.089 2.655 51.207 1.00 83.50 978 SER A N 1
ATOM 7858 C CA . SER A 1 978 ? -38.891 3.983 50.617 1.00 83.50 978 SER A CA 1
ATOM 7859 C C . SER A 1 978 ? -37.423 4.226 50.271 1.00 83.50 978 SER A C 1
ATOM 7861 O O . SER A 1 978 ? -37.131 4.742 49.195 1.00 83.50 978 SER A O 1
ATOM 7863 N N . LYS A 1 979 ? -36.487 3.792 51.123 1.00 84.62 979 LYS A N 1
ATOM 7864 C CA . LYS A 1 979 ? -35.044 3.885 50.866 1.00 84.62 979 LYS A CA 1
ATOM 7865 C C . LYS A 1 979 ? -34.628 3.103 49.616 1.00 84.62 979 LYS A C 1
ATOM 7867 O O . LYS A 1 979 ? -33.958 3.671 48.757 1.00 84.62 979 LYS A O 1
ATOM 7872 N N . LEU A 1 980 ? -35.079 1.852 49.471 1.00 81.00 980 LEU A N 1
ATOM 7873 C CA . LEU A 1 980 ? -34.827 1.034 48.271 1.00 81.00 980 LEU A CA 1
ATOM 7874 C C . LEU A 1 980 ? -35.380 1.703 47.000 1.00 81.00 980 LEU A C 1
ATOM 7876 O O . LEU A 1 980 ? -34.780 1.613 45.928 1.00 81.00 980 LEU A O 1
ATOM 7880 N N . THR A 1 981 ? -36.508 2.405 47.123 1.00 82.94 981 THR A N 1
ATOM 7881 C CA . THR A 1 981 ? -37.124 3.154 46.019 1.00 82.94 981 THR A CA 1
ATOM 7882 C C . THR A 1 981 ? -36.292 4.385 45.642 1.00 82.94 981 THR A C 1
ATOM 7884 O O . THR A 1 981 ? -36.015 4.597 44.463 1.00 82.94 981 THR A O 1
ATOM 7887 N N . THR A 1 982 ? -35.807 5.154 46.620 1.00 85.31 982 THR A N 1
ATOM 7888 C CA . THR A 1 982 ? -34.915 6.302 46.380 1.00 85.31 982 THR A CA 1
ATOM 7889 C C . THR A 1 982 ? -33.593 5.875 45.738 1.00 85.31 982 THR A C 1
ATOM 7891 O O . THR A 1 982 ? -33.162 6.492 44.766 1.00 85.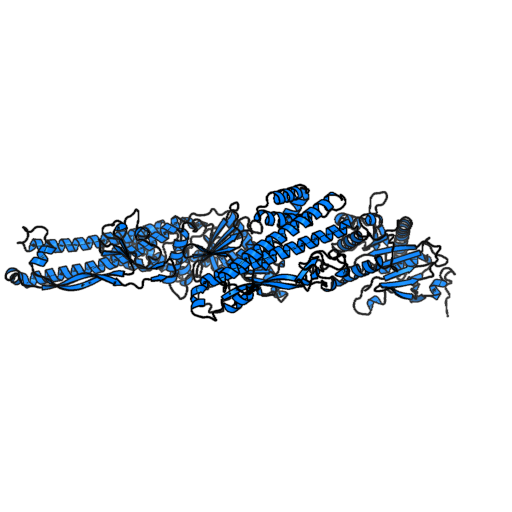31 982 THR A O 1
ATOM 7894 N N . GLU A 1 983 ? -32.973 4.790 46.215 1.00 82.19 983 GLU A N 1
ATOM 7895 C CA . GLU A 1 983 ? -31.739 4.242 45.626 1.00 82.19 983 GLU A CA 1
ATOM 7896 C C . GLU A 1 983 ? -31.935 3.853 44.150 1.00 82.19 983 GLU A C 1
ATOM 7898 O O . GLU A 1 983 ? -31.081 4.144 43.308 1.00 82.19 983 GLU A O 1
ATOM 7903 N N . ARG A 1 984 ? -33.090 3.254 43.819 1.00 84.19 984 ARG A N 1
ATOM 7904 C CA . ARG A 1 984 ? -33.483 2.917 42.441 1.00 84.19 984 ARG A CA 1
ATOM 7905 C C . ARG A 1 984 ? -33.530 4.161 41.552 1.00 84.19 984 ARG A C 1
ATOM 7907 O O . ARG A 1 984 ? -33.078 4.117 40.410 1.00 84.19 984 ARG A O 1
ATOM 7914 N N . TRP A 1 985 ? -34.057 5.270 42.069 1.00 87.12 985 TRP A N 1
ATOM 7915 C CA . TRP A 1 985 ? -34.200 6.528 41.329 1.00 87.12 985 TRP A CA 1
ATOM 7916 C C . TRP A 1 985 ? -32.873 7.222 41.073 1.00 87.12 985 TRP A C 1
ATOM 7918 O O . TRP A 1 985 ? -32.649 7.691 39.960 1.00 87.12 985 TRP A O 1
ATOM 7928 N N . THR A 1 986 ? -31.985 7.250 42.066 1.00 85.62 986 THR A N 1
ATOM 7929 C CA . THR A 1 986 ? -30.655 7.852 41.913 1.00 85.62 986 THR A CA 1
ATOM 7930 C C . THR A 1 986 ? -29.863 7.171 40.796 1.00 85.62 986 THR A C 1
ATOM 7932 O O . THR A 1 986 ? -29.267 7.843 39.962 1.00 85.62 986 THR A O 1
ATOM 7935 N N . LEU A 1 987 ? -29.907 5.840 40.720 1.00 82.62 987 LEU A N 1
ATOM 7936 C CA . LEU A 1 987 ? -29.220 5.082 39.668 1.00 82.62 987 LEU A CA 1
ATOM 7937 C C . LEU A 1 987 ? -29.809 5.323 38.279 1.00 82.62 987 LEU A C 1
ATOM 7939 O O . LEU A 1 987 ? -29.083 5.358 37.286 1.00 82.62 987 LEU A O 1
ATOM 7943 N N . LEU A 1 988 ? -31.128 5.498 38.210 1.00 87.94 988 LEU A N 1
ATOM 7944 C CA . LEU A 1 988 ? -31.816 5.845 36.976 1.00 87.94 988 LEU A CA 1
ATOM 7945 C C . LEU A 1 988 ? -31.390 7.232 36.470 1.00 87.94 988 LEU A C 1
ATOM 7947 O O . LEU A 1 988 ? -31.155 7.400 35.273 1.00 87.94 988 LEU A O 1
ATOM 7951 N N . ASP A 1 989 ? -31.219 8.195 37.379 1.00 88.56 989 ASP A N 1
ATOM 7952 C CA . ASP A 1 989 ? -30.708 9.530 37.056 1.00 88.56 989 ASP A CA 1
ATOM 7953 C C . ASP A 1 989 ? -29.244 9.497 36.591 1.00 88.56 989 ASP A C 1
ATOM 7955 O O . ASP A 1 989 ? -28.887 10.203 35.647 1.00 88.56 989 ASP A O 1
ATOM 7959 N N . GLU A 1 990 ? -28.402 8.646 37.188 1.00 86.69 990 GLU A N 1
ATOM 7960 C CA . GLU A 1 990 ? -27.017 8.444 36.739 1.00 86.69 990 GLU A CA 1
ATOM 7961 C C . GLU A 1 990 ? -26.948 7.865 35.319 1.00 86.69 990 GLU A C 1
ATOM 7963 O O . GLU A 1 990 ? -26.160 8.339 34.495 1.00 86.69 990 GLU A O 1
ATOM 7968 N N . ALA A 1 991 ? -27.790 6.873 35.009 1.00 88.50 991 ALA A N 1
ATOM 7969 C CA . ALA A 1 991 ? -27.862 6.296 33.670 1.00 88.50 991 ALA A CA 1
ATOM 7970 C C . ALA A 1 991 ? -28.370 7.322 32.641 1.00 88.50 991 ALA A C 1
ATOM 7972 O O . ALA A 1 991 ? -27.783 7.452 31.566 1.00 88.50 991 ALA A O 1
ATOM 7973 N N . TYR A 1 992 ? -29.395 8.108 32.991 1.00 90.81 992 TYR A N 1
ATOM 7974 C CA . TYR A 1 992 ? -29.880 9.213 32.159 1.00 90.81 992 TYR A CA 1
ATOM 7975 C C . TYR A 1 992 ? -28.793 10.270 31.911 1.00 90.81 992 TYR A C 1
ATOM 7977 O O . TYR A 1 992 ? -28.611 10.705 30.777 1.00 90.81 992 TYR A O 1
ATOM 7985 N N . SER A 1 993 ? -28.012 10.631 32.936 1.00 90.06 993 SER A N 1
ATOM 7986 C CA . SER A 1 993 ? -26.902 11.584 32.800 1.00 90.06 993 SER A CA 1
ATOM 7987 C C . SER A 1 993 ? -25.817 11.105 31.829 1.00 90.06 993 SER A C 1
ATOM 7989 O O . SER A 1 993 ? -25.207 11.932 31.153 1.00 90.06 993 SER A O 1
ATOM 7991 N N . CYS A 1 994 ? -25.577 9.793 31.731 1.00 89.44 994 CYS A N 1
ATOM 7992 C CA . CYS A 1 994 ? -24.655 9.246 30.733 1.00 89.44 994 CYS A CA 1
ATOM 7993 C C . CYS A 1 994 ? -25.205 9.437 29.307 1.00 89.44 994 CYS A C 1
ATOM 7995 O O . CYS A 1 994 ? -24.447 9.768 28.399 1.00 89.44 994 CYS A O 1
ATOM 7997 N N . VAL A 1 995 ? -26.522 9.278 29.109 1.00 90.38 995 VAL A N 1
ATOM 7998 C CA . VAL A 1 995 ? -27.182 9.505 27.809 1.00 90.38 995 VAL A CA 1
ATOM 7999 C C . VAL A 1 995 ? -27.095 10.973 27.397 1.00 90.38 995 VAL A C 1
ATOM 8001 O O . VAL A 1 995 ? -26.679 11.254 26.277 1.00 90.38 995 VAL A O 1
ATOM 8004 N N . THR A 1 996 ? -27.412 11.908 28.296 1.00 90.69 996 THR A N 1
ATOM 8005 C CA . THR A 1 996 ? -27.310 13.346 27.985 1.00 90.69 996 THR A CA 1
ATOM 8006 C C . THR A 1 996 ? -25.868 13.752 27.711 1.00 90.69 996 THR A C 1
ATOM 8008 O O . THR A 1 996 ? -25.600 14.473 26.760 1.00 90.69 996 THR A O 1
ATOM 8011 N N . ARG A 1 997 ? -24.910 13.220 28.485 1.00 91.88 997 ARG A N 1
ATOM 8012 C CA . ARG A 1 997 ? -23.488 13.470 28.238 1.00 91.88 997 ARG A CA 1
ATOM 8013 C C . ARG A 1 997 ? -23.080 12.992 26.848 1.00 91.88 997 ARG A C 1
ATOM 8015 O O . ARG A 1 997 ? -22.368 13.719 26.172 1.00 91.88 997 ARG A O 1
ATOM 8022 N N . LEU A 1 998 ? -23.513 11.801 26.425 1.00 91.56 998 LEU A N 1
ATOM 8023 C CA . LEU A 1 998 ? -23.251 11.292 25.075 1.00 91.56 998 LEU A CA 1
ATOM 8024 C C . LEU A 1 998 ? -23.872 12.175 23.990 1.00 91.56 998 LEU A C 1
ATOM 8026 O O . LEU A 1 998 ? -23.244 12.352 22.953 1.00 91.56 998 LEU A O 1
ATOM 8030 N N . GLU A 1 999 ? -25.056 12.738 24.229 1.00 89.00 999 GLU A N 1
ATOM 8031 C CA . GLU A 1 999 ? -25.712 13.658 23.292 1.00 89.00 999 GLU A CA 1
ATOM 8032 C C . GLU A 1 999 ? -24.887 14.939 23.087 1.00 89.00 999 GLU A C 1
ATOM 8034 O O . GLU A 1 999 ? -24.827 15.446 21.970 1.00 89.00 999 GLU A O 1
ATOM 8039 N N . ASP A 1 1000 ? -24.178 15.397 24.125 1.00 91.31 1000 ASP A N 1
ATOM 8040 C CA . ASP A 1 1000 ? -23.338 16.598 24.061 1.00 91.31 1000 ASP A CA 1
ATOM 8041 C C . ASP A 1 1000 ? -22.014 16.391 23.304 1.00 91.31 1000 ASP A C 1
ATOM 8043 O O . ASP A 1 1000 ? -21.539 17.313 22.638 1.00 91.31 1000 ASP A O 1
ATOM 8047 N N . ILE A 1 1001 ? -21.364 15.225 23.447 1.00 93.31 1001 ILE A N 1
ATOM 8048 C CA . ILE A 1 1001 ? -19.991 15.010 22.930 1.00 93.31 1001 ILE A CA 1
ATOM 8049 C C . ILE A 1 1001 ? -19.884 14.118 21.710 1.00 93.31 1001 ILE A C 1
ATOM 8051 O O . ILE A 1 1001 ? -18.893 14.224 20.987 1.00 93.31 1001 ILE A O 1
ATOM 8055 N N . ALA A 1 1002 ? -20.832 13.208 21.494 1.00 91.81 1002 ALA A N 1
ATOM 8056 C CA . ALA A 1 1002 ? -20.745 12.287 20.375 1.00 91.81 1002 ALA A CA 1
ATOM 8057 C C . ALA A 1 1002 ? -21.110 13.005 19.076 1.00 91.81 1002 ALA A C 1
ATOM 8059 O O . ALA A 1 1002 ? -22.041 13.808 19.028 1.00 91.81 1002 ALA A O 1
ATOM 8060 N N . LEU A 1 1003 ? -20.414 12.659 17.996 1.00 91.06 1003 LEU A N 1
ATOM 8061 C CA . LEU A 1 1003 ? -20.808 13.067 16.653 1.00 91.06 1003 LEU A CA 1
ATOM 8062 C C . LEU A 1 1003 ? -22.224 12.562 16.338 1.00 91.06 1003 LEU A C 1
ATOM 8064 O O . LEU A 1 1003 ? -23.084 13.322 15.878 1.00 91.06 1003 LEU A O 1
ATOM 8068 N N . ASN A 1 1004 ? -22.458 11.287 16.666 1.00 87.50 1004 ASN A N 1
ATOM 8069 C CA . ASN A 1 1004 ? -23.744 10.617 16.576 1.00 87.50 1004 ASN A CA 1
ATOM 8070 C C . ASN A 1 1004 ? -24.016 9.779 17.838 1.00 87.50 1004 ASN A C 1
ATOM 8072 O O . ASN A 1 1004 ? -23.256 8.876 18.194 1.00 87.50 1004 ASN A O 1
ATOM 8076 N N . ILE A 1 1005 ? -25.116 10.056 18.538 1.00 84.06 1005 ILE A N 1
ATOM 8077 C CA . ILE A 1 1005 ? -25.534 9.251 19.695 1.00 84.06 1005 ILE A CA 1
ATOM 8078 C C . ILE A 1 1005 ? -26.164 7.915 19.273 1.00 84.06 1005 ILE A C 1
ATOM 8080 O O . ILE A 1 1005 ? -26.100 6.947 20.041 1.00 84.06 1005 ILE A O 1
ATOM 8084 N N . ASN A 1 1006 ? -26.712 7.851 18.055 1.00 78.25 1006 ASN A N 1
ATOM 8085 C CA . ASN A 1 1006 ? -27.365 6.679 17.489 1.00 78.25 1006 ASN A CA 1
ATOM 8086 C C . ASN A 1 1006 ? -26.337 5.566 17.308 1.00 78.25 1006 ASN A C 1
ATOM 8088 O O . ASN A 1 1006 ? -25.497 5.593 16.421 1.00 78.25 1006 ASN A O 1
ATOM 8092 N N . SER A 1 1007 ? -26.392 4.581 18.196 1.00 76.94 1007 SER A N 1
ATOM 8093 C CA . SER A 1 1007 ? -25.675 3.323 18.055 1.00 76.94 1007 SER A CA 1
ATOM 8094 C C . SER A 1 1007 ? -26.588 2.209 18.533 1.00 76.94 1007 SER A C 1
ATOM 8096 O O . SER A 1 1007 ? -27.388 2.408 19.454 1.00 76.94 1007 SER A O 1
ATOM 8098 N N . ALA A 1 1008 ? -26.439 1.010 17.974 1.00 71.31 1008 ALA A N 1
ATOM 8099 C CA . ALA A 1 1008 ? -27.184 -0.141 18.475 1.00 71.31 1008 ALA A CA 1
ATOM 8100 C C . ALA A 1 1008 ? -26.889 -0.414 19.959 1.00 71.31 1008 ALA A C 1
ATOM 8102 O O . ALA A 1 1008 ? -27.794 -0.776 20.706 1.00 71.31 1008 ALA A O 1
ATOM 8103 N N . SER A 1 1009 ? -25.655 -0.154 20.411 1.00 69.31 1009 SER A N 1
ATOM 8104 C CA . SER A 1 1009 ? -25.262 -0.272 21.820 1.00 69.31 1009 SER A CA 1
ATOM 8105 C C . SER A 1 1009 ? -25.992 0.704 22.751 1.00 69.31 1009 SER A C 1
ATOM 8107 O O . SER A 1 1009 ? -26.298 0.340 23.881 1.00 69.31 1009 SER A O 1
ATOM 8109 N N . THR A 1 1010 ? -26.343 1.909 22.295 1.00 76.50 1010 THR A N 1
ATOM 8110 C CA . THR A 1 1010 ? -27.196 2.829 23.065 1.00 76.50 1010 THR A CA 1
ATOM 8111 C C . THR A 1 1010 ? -28.672 2.469 22.914 1.00 76.50 1010 THR A C 1
ATOM 8113 O O . THR A 1 1010 ? -29.420 2.533 23.886 1.00 76.50 1010 THR A O 1
ATOM 8116 N N . PHE A 1 1011 ? -29.110 2.040 21.729 1.00 77.94 1011 PHE A N 1
ATOM 8117 C CA . PHE A 1 1011 ? -30.514 1.725 21.464 1.00 77.94 1011 PHE A CA 1
ATOM 8118 C C . PHE A 1 1011 ? -31.052 0.598 22.358 1.00 77.94 1011 PHE A C 1
ATOM 8120 O O . PHE A 1 1011 ? -32.109 0.763 22.968 1.00 77.94 1011 PHE A O 1
ATOM 8127 N N . VAL A 1 1012 ? -30.293 -0.496 22.539 1.00 77.81 1012 VAL A N 1
ATOM 8128 C CA . VAL A 1 1012 ? -30.679 -1.635 23.412 1.00 77.81 1012 VAL A CA 1
ATOM 8129 C C . VAL A 1 1012 ? -30.920 -1.238 24.875 1.00 77.81 1012 VAL A C 1
ATOM 8131 O O . VAL A 1 1012 ? -31.489 -1.992 25.666 1.00 77.81 1012 VAL A O 1
ATOM 8134 N N . HIS A 1 1013 ? -30.454 -0.055 25.255 1.00 82.75 1013 HIS A N 1
ATOM 8135 C CA . HIS A 1 1013 ? -30.537 0.496 26.592 1.00 82.75 1013 HIS A CA 1
ATOM 8136 C C . HIS A 1 1013 ? -31.696 1.486 26.768 1.00 82.75 1013 HIS A C 1
ATOM 8138 O O . HIS A 1 1013 ? -32.222 1.606 27.879 1.00 82.75 1013 HIS A O 1
ATOM 8144 N N . LEU A 1 1014 ? -32.136 2.152 25.694 1.00 85.19 1014 LEU A N 1
ATOM 8145 C CA . LEU A 1 1014 ? -33.170 3.188 25.754 1.00 85.19 1014 LEU A CA 1
ATOM 8146 C C . LEU A 1 1014 ? -34.528 2.643 26.197 1.00 85.19 1014 LEU A C 1
ATOM 8148 O O . LEU A 1 1014 ? -35.182 3.279 27.016 1.00 85.19 1014 LEU A O 1
ATOM 8152 N N . ASP A 1 1015 ? -34.935 1.461 25.730 1.00 85.88 1015 ASP A N 1
ATOM 8153 C CA . ASP A 1 1015 ? -36.237 0.873 26.087 1.00 85.88 1015 ASP A CA 1
ATOM 8154 C C . ASP A 1 1015 ? -36.385 0.665 27.588 1.00 85.88 1015 ASP A C 1
ATOM 8156 O O . ASP A 1 1015 ? -37.372 1.076 28.200 1.00 85.88 1015 ASP A O 1
ATOM 8160 N N . PHE A 1 1016 ? -35.354 0.081 28.191 1.00 88.25 1016 PHE A N 1
ATOM 8161 C CA . PHE A 1 1016 ? -35.299 -0.127 29.626 1.00 88.25 1016 PHE A CA 1
ATOM 8162 C C . PHE A 1 1016 ? -35.360 1.204 30.390 1.00 88.25 1016 PHE A C 1
ATOM 8164 O O . PHE A 1 1016 ? -36.134 1.326 31.341 1.00 88.25 1016 PHE A O 1
ATOM 8171 N N . LEU A 1 1017 ? -34.599 2.217 29.959 1.00 89.56 1017 LEU A N 1
ATOM 8172 C CA . LEU A 1 1017 ? -34.604 3.533 30.604 1.00 89.56 1017 LEU A CA 1
ATOM 8173 C C . LEU A 1 1017 ? -35.953 4.247 30.465 1.00 89.56 1017 LEU A C 1
ATOM 8175 O O . LEU A 1 1017 ? -36.455 4.775 31.453 1.00 89.56 1017 LEU A O 1
ATOM 8179 N N . ILE A 1 1018 ? -36.569 4.226 29.281 1.00 90.56 1018 ILE A N 1
ATOM 8180 C CA . ILE A 1 1018 ? -37.874 4.854 29.029 1.00 90.56 1018 ILE A CA 1
ATOM 8181 C C . ILE A 1 1018 ? -38.935 4.255 29.952 1.00 90.56 1018 ILE A C 1
ATOM 8183 O O . ILE A 1 1018 ? -39.645 5.004 30.625 1.00 90.56 1018 ILE A O 1
ATOM 8187 N N . VAL A 1 1019 ? -39.024 2.921 30.033 1.00 90.75 1019 VAL A N 1
ATOM 8188 C CA . VAL A 1 1019 ? -39.991 2.253 30.920 1.00 90.75 1019 VAL A CA 1
ATOM 8189 C C . VAL A 1 1019 ? -39.758 2.655 32.376 1.00 90.75 1019 VAL A C 1
ATOM 8191 O O . VAL A 1 1019 ? -40.696 3.053 33.065 1.00 90.75 1019 VAL A O 1
ATOM 8194 N N . LYS A 1 1020 ? -38.509 2.618 32.850 1.00 90.25 1020 LYS A N 1
ATOM 8195 C CA . LYS A 1 1020 ? -38.207 2.905 34.258 1.00 90.25 1020 LYS A CA 1
ATOM 8196 C C . LYS A 1 1020 ? -38.348 4.383 34.632 1.00 90.25 1020 LYS A C 1
ATOM 8198 O O . LYS A 1 1020 ? -38.751 4.674 35.755 1.00 90.25 1020 LYS A O 1
ATOM 8203 N N . ILE A 1 1021 ? -38.093 5.320 33.719 1.00 90.31 1021 ILE A N 1
ATOM 8204 C CA . ILE A 1 1021 ? -38.329 6.755 33.966 1.00 90.31 1021 ILE A CA 1
ATOM 8205 C C . ILE A 1 1021 ? -39.830 7.072 33.949 1.00 90.31 1021 ILE A C 1
ATOM 8207 O O . ILE A 1 1021 ? -40.280 7.878 34.767 1.00 90.31 1021 ILE A O 1
ATOM 8211 N N . LYS A 1 1022 ? -40.627 6.391 33.110 1.00 90.06 1022 LYS A N 1
ATOM 8212 C CA . LYS A 1 1022 ? -42.098 6.464 33.176 1.00 90.06 1022 LYS A CA 1
ATOM 8213 C C . LYS A 1 1022 ? -42.624 6.004 34.536 1.00 90.06 1022 LYS A C 1
ATOM 8215 O O . LYS A 1 1022 ? -43.437 6.708 35.124 1.00 90.06 1022 LYS A O 1
ATOM 8220 N N . GLU A 1 1023 ? -42.109 4.894 35.074 1.00 88.12 1023 GLU A N 1
ATOM 8221 C CA . GLU A 1 1023 ? -42.451 4.427 36.432 1.00 88.12 1023 GLU A CA 1
ATOM 8222 C C . GLU A 1 1023 ? -42.115 5.464 37.524 1.00 88.12 1023 GLU A C 1
ATOM 8224 O O . GLU A 1 1023 ? -42.804 5.525 38.539 1.00 88.12 1023 GLU A O 1
ATOM 8229 N N . LYS A 1 1024 ? -41.072 6.284 37.328 1.00 87.81 1024 LYS A N 1
ATOM 8230 C CA . LYS A 1 1024 ? -40.684 7.367 38.250 1.00 87.81 1024 LYS A CA 1
ATOM 8231 C C . LYS A 1 1024 ? -41.581 8.615 38.128 1.00 87.81 1024 LYS A C 1
ATOM 8233 O O . LYS A 1 1024 ? -41.609 9.425 39.050 1.00 87.81 1024 LYS A O 1
ATOM 8238 N N . GLY A 1 1025 ? -42.305 8.782 37.017 1.00 87.44 1025 GLY A N 1
ATOM 8239 C CA . GLY A 1 1025 ? -43.176 9.937 36.755 1.00 87.44 1025 GLY A CA 1
ATOM 8240 C C . GLY A 1 1025 ? -42.471 11.167 36.162 1.00 87.44 1025 GLY A C 1
ATOM 8241 O O . GLY A 1 1025 ? -43.027 12.263 36.175 1.00 87.44 1025 GLY A O 1
ATOM 8242 N N . GLU A 1 1026 ? -41.253 11.028 35.627 1.00 90.19 1026 GLU A N 1
ATOM 8243 C CA . GLU A 1 1026 ? -40.481 12.155 35.074 1.00 90.19 1026 GLU A CA 1
ATOM 8244 C C . GLU A 1 1026 ? -40.710 12.349 33.567 1.00 90.19 1026 GLU A C 1
ATOM 8246 O O . GLU A 1 1026 ? -39.825 12.120 32.737 1.00 90.19 1026 GLU A O 1
ATOM 8251 N N . GLN A 1 1027 ? -41.904 12.823 33.208 1.00 90.38 1027 GLN A N 1
ATOM 8252 C CA . GLN A 1 1027 ? -42.365 12.910 31.816 1.00 90.38 1027 GLN A CA 1
ATOM 8253 C C . GLN A 1 1027 ? -41.412 13.675 30.878 1.00 90.38 1027 GLN A C 1
ATOM 8255 O O . GLN A 1 1027 ? -41.175 13.243 29.755 1.00 90.38 1027 GLN A O 1
ATOM 8260 N N . LYS A 1 1028 ? -40.778 14.760 31.344 1.00 89.56 1028 LYS A N 1
ATOM 8261 C CA . LYS A 1 1028 ? -39.821 15.530 30.525 1.00 89.56 1028 LYS A CA 1
ATOM 8262 C C . LYS A 1 1028 ? -38.614 14.697 30.078 1.00 89.56 1028 LYS A C 1
ATOM 8264 O O . LYS A 1 1028 ? -38.181 14.812 28.937 1.00 89.56 1028 LYS A O 1
ATOM 8269 N N . LYS A 1 1029 ? -38.069 13.850 30.960 1.00 92.38 1029 LYS A N 1
ATOM 8270 C CA . LYS A 1 1029 ? -36.942 12.967 30.616 1.00 92.38 1029 LYS A CA 1
ATOM 8271 C C . LYS A 1 1029 ? -37.385 11.850 29.674 1.00 92.38 1029 LYS A C 1
ATOM 8273 O O . LYS A 1 1029 ? -36.635 11.482 28.774 1.00 92.38 1029 LYS A O 1
ATOM 8278 N N . VAL A 1 1030 ? -38.611 11.348 29.850 1.00 90.94 1030 VAL A N 1
ATOM 8279 C CA . VAL A 1 1030 ? -39.230 10.381 28.933 1.00 90.94 1030 VAL A CA 1
ATOM 8280 C C . VAL A 1 1030 ? -39.314 10.959 27.526 1.00 90.94 1030 VAL A C 1
ATOM 8282 O O . VAL A 1 1030 ? -38.857 10.309 26.595 1.00 90.94 1030 VAL A O 1
ATOM 8285 N N . GLU A 1 1031 ? -39.809 12.188 27.370 1.00 88.75 1031 GLU A N 1
ATOM 8286 C CA . GLU A 1 1031 ? -39.912 12.846 26.062 1.00 88.75 1031 GLU A CA 1
ATOM 8287 C C . GLU A 1 1031 ? -38.549 13.000 25.375 1.00 88.75 1031 GLU A C 1
ATOM 8289 O O . GLU A 1 1031 ? -38.447 12.800 24.167 1.00 88.75 1031 GLU A O 1
ATOM 8294 N N . VAL A 1 1032 ? -37.486 13.319 26.124 1.00 88.38 1032 VAL A N 1
ATOM 8295 C CA . VAL A 1 1032 ? -36.115 13.392 25.583 1.00 88.38 1032 VAL A CA 1
ATOM 8296 C C . VAL A 1 1032 ? -35.658 12.024 25.070 1.00 88.38 1032 VAL A C 1
ATOM 8298 O O . VAL A 1 1032 ? -35.208 11.911 23.927 1.00 88.38 1032 VAL A O 1
ATOM 8301 N N . LEU A 1 1033 ? -35.820 10.968 25.874 1.00 88.88 1033 LEU A N 1
ATOM 8302 C CA . LEU A 1 1033 ? -35.436 9.610 25.479 1.00 88.88 1033 LEU A CA 1
ATOM 8303 C C . LEU A 1 1033 ? -36.302 9.056 24.339 1.00 88.88 1033 LEU A C 1
ATOM 8305 O O . LEU A 1 1033 ? -35.788 8.356 23.471 1.00 88.88 1033 LEU A O 1
ATOM 8309 N N . GLU A 1 1034 ? -37.595 9.373 24.305 1.00 88.56 1034 GLU A N 1
ATOM 8310 C CA . GLU A 1 1034 ? -38.500 8.989 23.218 1.00 88.56 1034 GLU A CA 1
ATOM 8311 C C . GLU A 1 1034 ? -38.168 9.732 21.926 1.00 88.56 1034 GLU A C 1
ATOM 8313 O O . GLU A 1 1034 ? -38.173 9.112 20.869 1.00 88.56 1034 GLU A O 1
ATOM 8318 N N . LYS A 1 1035 ? -37.790 11.015 21.985 1.00 85.88 1035 LYS A N 1
ATOM 8319 C CA . LYS A 1 1035 ? -37.267 11.745 20.817 1.00 85.88 1035 LYS A CA 1
ATOM 8320 C C . LYS A 1 1035 ? -35.964 11.136 20.307 1.00 85.88 1035 LYS A C 1
ATOM 8322 O O . LYS A 1 1035 ? -35.802 10.983 19.100 1.00 85.88 1035 LYS A O 1
ATOM 8327 N N . LEU A 1 1036 ? -35.044 10.763 21.198 1.00 83.62 1036 LEU A N 1
ATOM 8328 C CA . LEU A 1 1036 ? -33.825 10.028 20.835 1.00 83.62 1036 LEU A CA 1
ATOM 8329 C C . LEU A 1 1036 ? -34.163 8.692 20.163 1.00 83.62 1036 LEU A C 1
ATOM 8331 O O . LEU A 1 1036 ? -33.683 8.413 19.068 1.00 83.62 1036 LEU A O 1
ATOM 8335 N N . LYS A 1 1037 ? -35.054 7.903 20.767 1.00 83.50 1037 LYS A N 1
ATOM 8336 C CA . LYS A 1 1037 ? -35.502 6.618 20.222 1.00 83.50 1037 LYS A CA 1
ATOM 8337 C C . LYS A 1 1037 ? -36.233 6.776 18.884 1.00 83.50 1037 LYS A C 1
ATOM 8339 O O . LYS A 1 1037 ? -36.032 5.967 17.985 1.00 83.50 1037 LYS A O 1
ATOM 8344 N N . ASN A 1 1038 ? -37.053 7.811 18.723 1.00 80.25 1038 ASN A N 1
ATOM 8345 C CA . ASN A 1 1038 ? -37.765 8.088 17.478 1.00 80.25 1038 ASN A CA 1
ATOM 8346 C C . ASN A 1 1038 ? -36.806 8.523 16.373 1.00 80.25 1038 ASN A C 1
ATOM 8348 O O . ASN A 1 1038 ? -36.927 7.996 15.280 1.00 80.25 1038 ASN A O 1
ATOM 8352 N N . ARG A 1 1039 ? -35.787 9.347 16.654 1.00 73.06 1039 ARG A N 1
ATOM 8353 C CA . ARG A 1 1039 ? -34.711 9.633 15.683 1.00 73.06 1039 ARG A CA 1
ATOM 8354 C C . ARG A 1 1039 ? -33.992 8.360 15.219 1.00 73.06 1039 ARG A C 1
ATOM 8356 O O . ARG A 1 1039 ? -33.652 8.239 14.043 1.00 73.06 1039 ARG A O 1
ATOM 8363 N N . MET A 1 1040 ? -33.811 7.391 16.121 1.00 68.56 1040 MET A N 1
ATOM 8364 C CA . MET A 1 1040 ? -33.251 6.076 15.786 1.00 68.56 1040 MET A CA 1
ATOM 8365 C C . MET A 1 1040 ? -34.234 5.207 14.968 1.00 68.56 1040 MET A C 1
ATOM 8367 O O . MET A 1 1040 ? -33.800 4.515 14.052 1.00 68.56 1040 MET A O 1
ATOM 8371 N N . ASN A 1 1041 ? -35.546 5.283 15.237 1.00 65.50 1041 ASN A N 1
ATOM 8372 C CA . ASN A 1 1041 ? -36.596 4.476 14.589 1.00 65.50 1041 ASN A CA 1
ATOM 8373 C C . ASN A 1 1041 ? -37.166 5.051 13.278 1.00 65.50 1041 ASN A C 1
ATOM 8375 O O . ASN A 1 1041 ? -37.562 4.286 12.404 1.00 65.50 1041 ASN A O 1
ATOM 8379 N N . GLU A 1 1042 ? -37.262 6.372 13.123 1.00 58.00 1042 GLU A N 1
ATOM 8380 C CA . GLU A 1 1042 ? -37.732 7.043 11.895 1.00 58.00 1042 GLU A CA 1
ATOM 8381 C C . GLU A 1 1042 ? -36.794 6.780 10.717 1.00 58.00 1042 GLU A C 1
ATOM 8383 O O . GLU A 1 1042 ? -37.203 6.836 9.565 1.00 58.00 1042 GLU A O 1
ATOM 8388 N N . GLY A 1 1043 ? -35.575 6.359 11.024 1.00 50.38 1043 GLY A N 1
ATOM 8389 C CA . GLY A 1 1043 ? -34.634 5.788 10.088 1.00 50.38 1043 GLY A CA 1
ATOM 8390 C C . GLY A 1 1043 ? -34.846 4.391 9.562 1.00 50.38 1043 GLY A C 1
ATOM 8391 O O . GLY A 1 1043 ? -34.203 4.028 8.586 1.00 50.38 1043 GLY A O 1
ATOM 8392 N N . LEU A 1 1044 ? -35.679 3.610 10.245 1.00 41.25 1044 LEU A N 1
ATOM 8393 C CA . LEU A 1 1044 ? -36.023 2.229 9.897 1.00 41.25 1044 LEU A CA 1
ATOM 8394 C C . LEU A 1 1044 ? -37.332 2.168 9.094 1.00 41.25 1044 LEU A C 1
ATOM 8396 O O . LEU A 1 1044 ? -37.883 1.093 8.860 1.00 41.25 1044 LEU A O 1
ATOM 8400 N N . LYS A 1 1045 ? -37.898 3.324 8.722 1.00 35.44 1045 LYS A N 1
ATOM 8401 C CA . LYS A 1 1045 ? -39.077 3.399 7.859 1.00 35.44 1045 LYS A CA 1
ATOM 8402 C C . LYS A 1 1045 ? -38.645 3.848 6.463 1.00 35.44 1045 LYS A C 1
ATOM 8404 O O . LYS A 1 1045 ? -37.992 4.882 6.352 1.00 35.44 1045 LYS A O 1
ATOM 8409 N N . PRO A 1 1046 ? -39.037 3.128 5.395 1.00 28.59 1046 PRO A N 1
ATOM 8410 C CA . PRO A 1 1046 ? -38.815 3.608 4.039 1.00 28.59 1046 PRO A CA 1
ATOM 8411 C C . PRO A 1 1046 ? -39.536 4.953 3.846 1.00 28.59 1046 PRO A C 1
ATOM 8413 O O . PRO A 1 1046 ? -40.584 5.172 4.471 1.00 28.59 1046 PRO A O 1
ATOM 8416 N N . PRO A 1 1047 ? -39.007 5.850 2.993 1.00 30.81 1047 PRO A N 1
ATOM 8417 C CA . PRO A 1 1047 ? -39.624 7.145 2.751 1.00 30.81 1047 PRO A CA 1
ATOM 8418 C C . PRO A 1 1047 ? -41.076 6.943 2.308 1.00 30.81 1047 PRO A C 1
ATOM 8420 O O . PRO A 1 1047 ? -41.377 6.089 1.467 1.00 30.81 1047 PRO A O 1
ATOM 8423 N N . LYS A 1 1048 ? -41.997 7.709 2.906 1.00 32.66 1048 LYS A N 1
ATOM 8424 C CA . LYS A 1 1048 ? -43.359 7.806 2.378 1.00 32.66 1048 LYS A CA 1
ATOM 8425 C C . LYS A 1 1048 ? -43.248 8.407 0.975 1.00 32.66 1048 LYS A C 1
ATOM 8427 O O . LYS A 1 1048 ? -42.653 9.469 0.834 1.00 32.66 1048 LYS A O 1
ATOM 8432 N N . LYS A 1 1049 ? -43.757 7.650 -0.001 1.00 30.77 1049 LYS A N 1
ATOM 8433 C CA . LYS A 1 1049 ? -43.808 7.980 -1.431 1.00 30.77 1049 LYS A CA 1
ATOM 8434 C C . LYS A 1 1049 ? -44.268 9.401 -1.708 1.00 30.77 1049 LYS A C 1
ATOM 8436 O O . LYS A 1 1049 ? -45.214 9.839 -1.012 1.00 30.77 1049 LYS A O 1
#

Foldseek 3Di:
DDDPPPLDPLCPVQVVQWDFDADFQLGETEGNWDWDDDDQEIETEDDDADPPFAEAEEEEDEAAPLCLQLVVQLLLCLFSPDDNVSSYGYHPDDPPVCPPPPHDWPQGWYWYWAHDDPRTPASHTYIYTRFTGPDDPDDPPSVLVRLVVVVCQQPDPPHDFWHQAYEHRHELPDDQDDVRSLVVLVSVCLFQPPVNLQRYEYEYELDLLPDSVRNQVSCVVSVNRHRADPVRGGHYFYANSCQPPGDDPVCSVVNNSRSVSHSRRSVSVSVSSVPGDITGTDDCPPLNLLLQQLLLLLVQLLQVLLLLVLVLVQLVQVVVQCVVCVVVCVVDQFAWTWTKDKDWDKDFADDPPNPQAKFWAFQVQLTRSRPDPQNNAPWQCRRSQADPQFGVRGPVSDGSVRITTGRMHIDMAMAIDIDGPVRLCVVLPDDDDPPDDDDDSVVSSVVSSVVSVVVSVVSLVVSLVSLVVSLVSVVVDPSDPPVQSSLVSLVSSLVSVVVVPPVVSNVVSVVSNVVDDPVSVVVVVVVVLPDDDLVSSQRNQWHFPADFQQTETEGQFDWDDQQPAIEGEDDDDDPVFAEAEEEEAAAQPLCPQLVVQVLLCLLQQDDNVVRYGYHDDDPDPPPDSQAFSDQAWYKYWYDDSQSRNFVGTYIYIYFTGPLGPVDPVSLLVRLVRVLCQCPRPPHDFWHQAYEHRHELPLQAQAPSRLQRLLSVLLLAWLQCLQRYAYEYELDPLDDSVRVQVNCVVSVRRHHADPVRGGHYFYANSCLPPGQPDPVSSVSNNSRRVRNSVSSSVVSVSSVPGDIDGRPLSSVSSLLLQQLLLLLVQLVQLVVVLVLVLQQLVQVVVCCVVCVVVLVVDQPQWDKGWDKDKDKDFAPFDDPPPAWTQWFKAAPVQLTGRGPGPQTHPPALCSGSQDDPQFGVHGPVSHGSVRIGTHRIHIHMDIDIDIDGPVNLCVVQPPDPVVSPDPVSSNVSSVVVSVVSVVSSVVSLVVSLVSLVVSVNIRSRSDHPSVLVRLVVSLVVVVVVVVVVSNVVSVVSNVVNVVSNDDDDD

Secondary structure (DSSP, 8-state):
--------GGGHHHHHTEEEEE-SSSEEEEE--EEEEETTEEEEEESB--TTS-EEEEEEE-BTTSSHHHHHHHHHHHHHT--GGG-EEEESS-SSGGGSSSS----S-EEEEE-B-TT-S-SSEEEEEEPPPB--SS-HHHHHHHHHHHHHHHH-TTS---B-EEEEEEESSS----HHHHHHHHHHHHHH-GGGGGTEEEEEES--S---HHHHHHHHHTT----B-TTSPBPEEE--S-TTSPP-TTTHHHHHHHHHHHHHHHHHHHHHHHHPPPBPPPP--HHHHHHHHHHHHHHHHHHHHHHHHHHHHHHHHHHHHHHHTHHHHHH-TT--EEEEEEEEEEEE---SSSTT--EEEETTTTEEEE-S---S-SSGGGSTTEETTEESSSTT--BGGGEEEESEEEEEEEEEEEE-HHHHHHHT-----TT-----HHHHHHHHHHHHHHHHHHHHHHHHHHHHHHHHHHTT-TT---HHHHHHHHHHHHHHHHTTT-HHHHHHHHHHHHTS-HHHHHHHHHHHTSSSHHHHHHHHHSEEEE-SSSEEEE--PEEEEETTEEEEEES---TTS-EEEEEEE-BTTSSHHHHHHHHHHHHHT--GGG-EEEESS-----S-TTS-S--S-EEEEE-S-TTSS-SSEEEEEE-PPBS-TT-HHHHHHHHHHHHHHHHSTTS--EESEEEEEEETT--S--HHHHHHHHHHHTTSBGGGGGGEEEEEES--SS--HHHHHHHHHTT----B-TTSPBPEEEE---TTS---SHHHHHHHHHHHHHHHHHHHHHHHHHHHSPPEESHHHHHHHHHHHHHHHHHHHHHHHHHHHHHHHHHHHHHHHHHHHSHHHHHH-TT-EEEEEEEEEEEEE-S--EETTTEE--EEEETTTTEEEE-S---S-SSGGGSTTEETTEESSSTT--BGGGEEEESEEEEEEEEEEEEEHHHHHHHH-S-TTSTT-HHHHHHHHHHHHHHHHHHHHHHHHHHHHHHHHHHHHBS----HHHHHHHHHHHHHHHHHT-HHHHHHHHHHHHHHHGGGSPPP-

InterPro domains:
  IPR003593 AAA+ ATPase domain [SM00382] (54-235)
  IPR003593 AAA+ ATPase domain [SM00382] (578-759)
  IPR025662 Sigma-54 interaction domain, ATP-binding site 1 [PS00675] (582-595)
  IPR027417 P-loop containing nucleoside triphosphate hydrolase [G3DSA:3.40.50.300] (56-298)
  IPR027417 P-loop containing nucleoside triphosphate hydrolase [G3DSA:3.40.50.300] (580-789)
  IPR027417 P-loop containing nucleoside triphosphate hydrolase [SSF52540] (36-214)
  IPR027417 P-loop containing nucleoside triphosphate hydrolase [SSF52540] (574-747)
  IPR030379 Septin-type guanine nucleotide-binding (G) domain [PF00735] (57-146)
  IPR030379 Septin-type guanine nucleotide-binding (G) domain [PF00735] (581-661)

Sequence (1049 aa):
MAQNRNYSSRFEEIFSSSDLVCSGPPTVYQLRTKKQKIGSLTSVTVGEKQETKPNKTILLVGEAGTGKSTLVNALFNYAVGVKFEDEIWFQVVDENKESRDTGSQTSDVIVYQIFGFENQTLPFSLTIIDTPGYGDTQDVEHNIRINQKLMELFQSADGIQEVHTVGLVMKDRKNPVNDRLKYIYDFIKSQFGKDVEKNIVALMTNSQGNPPKNVLQALEAANIKCAKNEKKQPVHSQFDNRQDEERTEDTEVPLENAWRVTERGMKRFTAFLENSPPLQQKVVMEVEKERIRLTACIQNLQERIRFTELNLRDVERTQEALCINKQKMKRSKNFNVLIPETYKGMEPLRDETCGSDTAVICLGCKENCHYPGCTKALNAQQCEVMINGKCTSCTNKCPASEHVKKNWQFVIRTQMVERNKEALKQQYKQKQEAGEKKVKLSERLEKEKTKLRAEKRQLVNEAYRHSIKLSVLVKNDDSIDDSISNYVILDFLIKKMKGQGDEEKLQELEEIYNQMDQATRTSQKHRMAITSSNQEALISESVQIHEGPPAVYQVIPKKEMMGTLSRLTVGEEDEMKTNKTILLVGETGTGKSTLINALFNFAVGVKFEDNVWFQIVEEDKKNYQTESQTSDVIVYQIFGFEGQTLPFSLTIIDTPGYGSTRGIEEDNSVSRRLLDLFRSEDGVHQINAVGLVMKASDNRLSDRLRYIFDSVTSLFGNDLERNIVTLITHSDGKTPENVLQALEAADIKCSKDEMNQPVHFMFNNQQRQQRYTEKDINASKYSWDFTNEEMGHLRDFLKNTKPQPLKTTVEVLNERIRLTACIQNLKERIELNEQKQNEIKQIKEAYNKHEAEMKKNKNFTIDVDEPYKETETIRGGKWGLVFLEGAVTCNICKENCHYPGCTMARKPAHCNVMKWGRCTICTNKCPETVHVKENWKYVTKTRKVPKTLNDVKAKYEKNKAECEKKSTLLENLEKETSKLTTERWTLLDEAYSCVTRLEDIALNINSASTFVHLDFLIVKIKEKGEQKKVEVLEKLKNRMNEGLKPPKK

Organism: Xiphophorus maculatus (NCBI:txid8083)

pLDDT: mean 79.22, std 14.1, range [28.59, 97.38]

Radius of gyration: 45.18 Å; chains: 1; bounding box: 101×65×161 Å